Protein 1Z2Z (pdb70)

InterPro domains:
  IPR001656 Pseudouridine synthase, TruD [MF_01082] (11-434)
  IPR001656 Pseudouridine synthase, TruD [PF01142] (9-429)
  IPR001656 Pseudouridine synthase, TruD [PIRSF037016] (42-432)
  IPR001656 Pseudouridine synthase, TruD [PTHR13326] (42-432)
  IPR001656 Pseudouridine synthase, TruD [TIGR00094] (13-432)
  IPR011760 Pseudouridine synthase, TruD, insertion domain [PS50984] (165-390)
  IPR020103 Pseudouridine synthase, catalytic domain superfamily [SSF55120] (9-432)
  IPR020119 Pseudouridine synthase TruD, conserved site [PS01268] (83-96)
  IPR042214 Pseudouridine synthase, TruD, catalytic domain [G3DSA:3.30.2350.20] (130-428)

Structure (mmCIF, N/CA/C/O backbone):
data_1Z2Z
#
_entry.id   1Z2Z
#
_cell.length_a   62.562
_cell.length_b   132.531
_cell.length_c   66.779
_cell.angle_alpha   90.00
_cell.angle_beta   116.98
_cell.angle_gamma   90.00
#
_symmetry.space_group_name_H-M   'P 1 21 1'
#
loop_
_entity.id
_entity.type
_entity.pdbx_description
1 polymer 'Probable tRNA pseudouridine synthase D'
2 water water
#
loop_
_atom_site.group_PDB
_atom_site.id
_atom_site.type_symbol
_atom_site.label_atom_id
_atom_site.label_alt_id
_atom_site.label_comp_id
_atom_site.label_asym_id
_atom_site.label_entity_id
_atom_site.label_seq_id
_atom_site.pdbx_PDB_ins_code
_atom_site.Cartn_x
_atom_site.Cartn_y
_atom_site.Cartn_z
_atom_site.occupancy
_atom_site.B_iso_or_equiv
_atom_site.auth_seq_id
_atom_site.auth_comp_id
_atom_site.auth_asym_id
_atom_site.auth_atom_id
_atom_site.pdbx_PDB_model_num
ATOM 9 N N . GLU A 1 2 ? 4.288 59.428 26.434 1.00 70.84 2 GLU A N 1
ATOM 10 C CA . GLU A 1 2 ? 3.446 59.973 27.499 1.00 67.29 2 GLU A CA 1
ATOM 11 C C . GLU A 1 2 ? 3.630 61.487 27.704 1.00 63.65 2 GLU A C 1
ATOM 12 O O . GLU A 1 2 ? 4.755 61.978 27.825 1.00 62.92 2 GLU A O 1
ATOM 18 N N . VAL A 1 3 ? 2.509 62.208 27.744 1.00 59.63 3 VAL A N 1
ATOM 19 C CA . VAL A 1 3 ? 2.491 63.665 27.939 1.00 55.36 3 VAL A CA 1
ATOM 20 C C . VAL A 1 3 ? 1.572 64.060 29.097 1.00 52.16 3 VAL A C 1
ATOM 21 O O . VAL A 1 3 ? 0.439 63.575 29.208 1.00 50.33 3 VAL A O 1
ATOM 25 N N . PRO A 1 4 ? 2.046 64.972 29.964 1.00 49.79 4 PRO A N 1
ATOM 26 C CA . PRO A 1 4 ? 1.246 65.407 31.106 1.00 48.17 4 PRO A CA 1
ATOM 27 C C . PRO A 1 4 ? -0.104 65.961 30.726 1.00 47.89 4 PRO A C 1
ATOM 28 O O . PRO A 1 4 ? -0.253 66.662 29.720 1.00 48.63 4 PRO A O 1
ATOM 32 N N . GLU A 1 5 ? -1.093 65.617 31.537 1.00 46.47 5 GLU A N 1
ATOM 33 C CA . GLU A 1 5 ? -2.448 66.084 31.327 1.00 45.61 5 GLU A CA 1
ATOM 34 C C . GLU A 1 5 ? -2.463 67.601 31.241 1.00 45.30 5 GLU A C 1
ATOM 35 O O . GLU A 1 5 ? -3.209 68.177 30.454 1.00 46.24 5 GLU A O 1
ATOM 41 N N . ILE A 1 6 ? -1.630 68.243 32.052 1.00 43.98 6 ILE A N 1
ATOM 42 C CA . ILE A 1 6 ? -1.570 69.693 32.072 1.00 42.53 6 ILE A CA 1
ATOM 43 C C . ILE A 1 6 ? -1.400 70.276 30.683 1.00 41.82 6 ILE A C 1
ATOM 44 O O . ILE A 1 6 ? -2.081 71.234 30.321 1.00 42.30 6 ILE A O 1
ATOM 49 N N . GLU A 1 7 ? -0.507 69.682 29.905 1.00 41.77 7 GLU A N 1
ATOM 50 C CA . GLU A 1 7 ? -0.256 70.136 28.548 1.00 42.65 7 GLU A CA 1
ATOM 51 C C . GLU A 1 7 ? -1.327 69.650 27.546 1.00 42.32 7 GLU A C 1
ATOM 52 O O . GLU A 1 7 ? -1.560 70.290 26.523 1.00 43.69 7 GLU A O 1
ATOM 58 N N . LYS A 1 8 ? -1.992 68.539 27.832 1.00 41.97 8 LYS A N 1
ATOM 59 C CA . LYS A 1 8 ? -3.014 68.060 26.911 1.00 41.86 8 LYS A CA 1
ATOM 60 C C . LYS A 1 8 ? -4.272 68.901 27.076 1.00 41.20 8 LYS A C 1
ATOM 61 O O . LYS A 1 8 ? -5.081 69.006 26.155 1.00 41.10 8 LYS A O 1
ATOM 67 N N . GLN A 1 9 ? -4.424 69.515 28.245 1.00 39.89 9 GLN A N 1
ATOM 68 C CA . GLN A 1 9 ? -5.596 70.341 28.538 1.00 41.04 9 GLN A CA 1
ATOM 69 C C . GLN A 1 9 ? -5.536 71.702 27.862 1.00 40.54 9 GLN A C 1
ATOM 70 O O . GLN A 1 9 ? -6.445 72.527 28.012 1.00 39.20 9 GLN A O 1
ATOM 76 N N . ILE A 1 10 ? -4.448 71.932 27.137 1.00 39.91 10 ILE A N 1
ATOM 77 C CA . ILE A 1 10 ? -4.264 73.169 26.403 1.00 39.95 10 ILE A CA 1
ATOM 78 C C . ILE A 1 10 ? -3.819 72.883 24.973 1.00 40.03 10 ILE A C 1
ATOM 79 O O . ILE A 1 10 ? -3.007 73.619 24.415 1.00 40.09 10 ILE A O 1
ATOM 84 N N . GLY A 1 11 ? -4.336 71.796 24.401 1.00 38.24 11 GLY A N 1
ATOM 85 C CA . GLY A 1 11 ? -4.038 71.457 23.022 1.00 39.76 11 GLY A CA 1
ATOM 86 C C . GLY A 1 11 ? -2.819 70.630 22.681 1.00 40.91 11 GLY A C 1
ATOM 87 O O . GLY A 1 11 ? -2.885 69.764 21.804 1.00 42.11 11 GLY A O 1
ATOM 88 N N . ILE A 1 12 ? -1.702 70.903 23.343 1.00 41.51 12 ILE A N 1
ATOM 89 C CA . ILE A 1 12 ? -0.473 70.157 23.098 1.00 41.15 12 ILE A CA 1
ATOM 90 C C . ILE A 1 12 ? -0.691 68.737 23.582 1.00 41.58 12 ILE A C 1
ATOM 91 O O . ILE A 1 12 ? -1.411 68.525 24.552 1.00 42.61 12 ILE A O 1
ATOM 96 N N . ASN A 1 13 ? -0.088 67.765 22.907 1.00 40.88 13 ASN A N 1
ATOM 97 C CA . ASN A 1 13 ? -0.257 66.377 23.308 1.00 40.81 13 ASN A CA 1
ATOM 98 C C . ASN A 1 13 ? 0.806 65.475 22.712 1.00 40.41 13 ASN A C 1
ATOM 99 O O . ASN A 1 13 ? 0.589 64.279 22.559 1.00 41.78 13 ASN A O 1
ATOM 104 N N . LEU A 1 14 ? 1.956 66.037 22.377 1.00 39.67 14 LEU A N 1
ATOM 105 C CA . LEU A 1 14 ? 3.017 65.226 21.804 1.00 39.62 14 LEU A CA 1
ATOM 106 C C . LEU A 1 14 ? 4.320 65.986 21.725 1.00 38.91 14 LEU A C 1
ATOM 107 O O . LEU A 1 14 ? 4.508 66.964 22.434 1.00 38.88 14 LEU A O 1
ATOM 112 N N . TYR A 1 15 ? 5.203 65.532 20.840 1.00 39.31 15 TYR A N 1
ATOM 113 C CA . TYR A 1 15 ? 6.525 66.123 20.662 1.00 40.00 15 TYR A CA 1
ATOM 114 C C . TYR A 1 15 ? 6.989 65.959 19.215 1.00 41.62 15 TYR A C 1
ATOM 115 O O . TYR A 1 15 ? 6.938 64.855 18.669 1.00 42.00 15 TYR A O 1
ATOM 124 N N . SER A 1 16 ? 7.458 67.042 18.598 1.00 43.01 16 SER A N 1
ATOM 125 C CA . SER A 1 16 ? 7.932 66.969 17.215 1.00 42.60 16 SER A CA 1
ATOM 126 C C . SER A 1 16 ? 9.104 65.981 17.120 1.00 44.10 16 SER A C 1
ATOM 127 O O . SER A 1 16 ? 9.398 65.432 16.053 1.00 44.56 16 SER A O 1
ATOM 130 N N . THR A 1 17 ? 9.770 65.754 18.246 1.00 45.42 17 THR A N 1
ATOM 131 C CA . THR A 1 17 ? 10.895 64.832 18.290 1.00 46.69 17 THR A CA 1
ATOM 132 C C . THR A 1 17 ? 10.450 63.517 18.936 1.00 47.90 17 THR A C 1
ATOM 133 O O . THR A 1 17 ? 9.636 63.520 19.859 1.00 47.08 17 THR A O 1
ATOM 137 N N . ASP A 1 18 ? 10.982 62.398 18.452 1.00 48.96 18 ASP A N 1
ATOM 138 C CA . ASP A 1 18 ? 10.629 61.086 19.002 1.00 51.67 18 ASP A CA 1
ATOM 139 C C . ASP A 1 18 ? 11.689 60.585 19.992 1.00 51.66 18 ASP A C 1
ATOM 140 O O . ASP A 1 18 ? 11.693 59.412 20.370 1.00 51.79 18 ASP A O 1
ATOM 145 N N . THR A 1 19 ? 12.594 61.473 20.393 1.00 51.19 19 THR A N 1
ATOM 146 C CA . THR A 1 19 ? 13.640 61.118 21.340 1.00 50.67 19 THR A CA 1
ATOM 147 C C . THR A 1 19 ? 13.040 60.939 22.722 1.00 50.85 19 THR A C 1
ATOM 148 O O . THR A 1 19 ? 11.919 61.379 22.992 1.00 51.06 19 THR A O 1
ATOM 152 N N . THR A 1 20 ? 13.798 60.301 23.605 1.00 50.51 20 THR A N 1
ATOM 153 C CA . THR A 1 20 ? 13.325 60.050 24.954 1.00 49.73 20 THR A CA 1
ATOM 154 C C . THR A 1 20 ? 13.488 61.275 25.838 1.00 49.62 20 THR A C 1
ATOM 155 O O . THR A 1 20 ? 14.425 62.056 25.674 1.00 49.64 20 THR A O 1
ATOM 159 N N . GLY A 1 21 ? 12.544 61.429 26.760 1.00 50.09 21 GLY A N 1
ATOM 160 C CA . GLY A 1 21 ? 12.550 62.548 27.678 1.00 50.03 21 GLY A CA 1
ATOM 161 C C . GLY A 1 21 ? 13.770 62.552 28.565 1.00 49.43 21 GLY A C 1
ATOM 162 O O . GLY A 1 21 ? 13.893 61.741 29.484 1.00 50.84 21 GLY A O 1
ATOM 163 N N . LEU A 1 22 ? 14.669 63.480 28.271 1.00 48.47 22 LEU A N 1
ATOM 164 C CA . LEU A 1 22 ? 15.910 63.653 29.001 1.00 47.66 22 LEU A CA 1
ATOM 165 C C . LEU A 1 22 ? 15.647 63.754 30.497 1.00 47.77 22 LEU A C 1
ATOM 166 O O . LEU A 1 22 ? 16.485 63.366 31.309 1.00 47.49 22 LEU A O 1
ATOM 171 N N . GLY A 1 23 ? 14.473 64.267 30.858 1.00 47.98 23 GLY A N 1
ATOM 172 C CA . GLY A 1 23 ? 14.122 64.405 32.261 1.00 47.61 23 GLY A CA 1
ATOM 173 C C . GLY A 1 23 ? 15.051 65.359 32.985 1.00 47.63 23 GLY A C 1
ATOM 174 O O . GLY A 1 23 ? 15.644 66.241 32.363 1.00 50.45 23 GLY A O 1
ATOM 175 N N . GLY A 1 24 ? 15.184 65.193 34.296 1.00 45.73 24 GLY A N 1
ATOM 176 C CA . GLY A 1 24 ? 16.057 66.065 35.064 1.00 43.14 24 GLY A CA 1
ATOM 177 C C . GLY A 1 24 ? 15.338 67.270 35.647 1.00 41.84 24 GLY A C 1
ATOM 178 O O . GLY A 1 24 ? 14.106 67.345 35.621 1.00 41.21 24 GLY A O 1
ATOM 179 N N . GLN A 1 25 ? 16.107 68.226 36.159 1.00 39.87 25 GLN A N 1
ATOM 180 C CA . GLN A 1 25 ? 15.536 69.421 36.770 1.00 38.79 25 GLN A CA 1
ATOM 181 C C . GLN A 1 25 ? 16.286 70.685 36.376 1.00 37.87 25 GLN A C 1
ATOM 182 O O . GLN A 1 25 ? 17.414 70.617 35.880 1.00 36.30 25 GLN A O 1
ATOM 188 N N . LEU A 1 26 ? 15.660 71.836 36.604 1.00 37.48 26 LEU A N 1
ATOM 189 C CA . LEU A 1 26 ? 16.275 73.113 36.247 1.00 38.34 26 LEU A CA 1
ATOM 190 C C . LEU A 1 26 ? 16.312 74.126 37.394 1.00 38.23 26 LEU A C 1
ATOM 191 O O . LEU A 1 26 ? 15.642 73.955 38.412 1.00 37.60 26 LEU A O 1
ATOM 196 N N . ARG A 1 27 ? 17.097 75.184 37.220 1.00 37.26 27 ARG A N 1
ATOM 197 C CA . ARG A 1 27 ? 17.197 76.210 38.242 1.00 38.25 27 ARG A CA 1
ATOM 198 C C . ARG A 1 27 ? 17.686 75.626 39.562 1.00 39.46 27 ARG A C 1
ATOM 199 O O . ARG A 1 27 ? 17.299 76.093 40.638 1.00 38.20 27 ARG A O 1
ATOM 207 N N . GLN A 1 28 ? 18.518 74.595 39.496 1.00 41.03 28 GLN A N 1
ATOM 208 C CA . GLN A 1 28 ? 19.009 74.012 40.734 1.00 41.57 28 GLN A CA 1
ATOM 209 C C . GLN A 1 28 ? 19.994 75.000 41.345 1.00 41.65 28 GLN A C 1
ATOM 210 O O . GLN A 1 28 ? 20.093 75.132 42.565 1.00 41.80 28 GLN A O 1
ATOM 216 N N . GLU A 1 29 ? 20.710 75.704 40.476 1.00 40.95 29 GLU A N 1
ATOM 217 C CA . GLU A 1 29 ? 21.676 76.703 40.896 1.00 39.80 29 GLU A CA 1
ATOM 218 C C . GLU A 1 29 ? 21.539 77.952 40.044 1.00 38.37 29 GLU A C 1
ATOM 219 O O . GLU A 1 29 ? 21.543 77.873 38.823 1.00 38.97 29 GLU A O 1
ATOM 225 N N . ILE A 1 30 ? 21.418 79.103 40.697 1.00 37.18 30 ILE A N 1
ATOM 226 C CA . ILE A 1 30 ? 21.260 80.365 39.993 1.00 35.85 30 ILE A CA 1
ATOM 227 C C . ILE A 1 30 ? 22.001 80.334 38.654 1.00 35.75 30 ILE A C 1
ATOM 228 O O . ILE A 1 30 ? 21.391 80.543 37.618 1.00 35.73 30 ILE A O 1
ATOM 233 N N . GLU A 1 31 ? 23.293 80.035 38.651 1.00 35.00 31 GLU A N 1
ATOM 234 C CA . GLU A 1 31 ? 24.009 80.008 37.383 1.00 36.28 31 GLU A CA 1
ATOM 235 C C . GLU A 1 31 ? 23.530 78.935 36.378 1.00 35.79 31 GLU A C 1
ATOM 236 O O . GLU A 1 31 ? 24.043 78.862 35.264 1.00 34.78 31 GLU A O 1
ATOM 242 N N . ASP A 1 32 ? 22.556 78.109 36.747 1.00 35.03 32 ASP A N 1
ATOM 243 C CA . ASP A 1 32 ? 22.081 77.073 35.827 1.00 35.89 32 ASP A CA 1
ATOM 244 C C . ASP A 1 32 ? 21.119 77.609 34.775 1.00 36.84 32 ASP A C 1
ATOM 245 O O . ASP A 1 32 ? 20.599 76.857 33.937 1.00 36.78 32 ASP A O 1
ATOM 250 N N . PHE A 1 33 ? 20.884 78.914 34.821 1.00 36.01 33 PHE A N 1
ATOM 251 C CA . PHE A 1 33 ? 19.991 79.555 33.869 1.00 34.72 33 PHE A CA 1
ATOM 252 C C . PHE A 1 33 ? 20.537 80.924 33.513 1.00 32.57 33 PHE A C 1
ATOM 253 O O . PHE A 1 33 ? 20.164 81.921 34.123 1.00 32.55 33 PHE A O 1
ATOM 261 N N . ILE A 1 34 ? 21.416 80.975 32.523 1.00 29.22 34 ILE A N 1
ATOM 262 C CA . ILE A 1 34 ? 21.989 82.244 32.132 1.00 29.34 34 ILE A CA 1
ATOM 263 C C . ILE A 1 34 ? 21.286 82.822 30.919 1.00 30.99 34 ILE A C 1
ATOM 264 O O . ILE A 1 34 ? 21.138 82.159 29.895 1.00 33.45 34 ILE A O 1
ATOM 269 N N . VAL A 1 35 ? 20.828 84.060 31.053 1.00 30.66 35 VAL A N 1
ATOM 270 C CA . VAL A 1 35 ? 20.116 84.739 29.979 1.00 29.61 35 VAL A CA 1
ATOM 271 C C . VAL A 1 35 ? 20.772 86.074 29.691 1.00 30.55 35 VAL A C 1
ATOM 272 O O . VAL A 1 35 ? 20.692 86.982 30.511 1.00 31.32 35 VAL A O 1
ATOM 276 N N . LYS A 1 36 ? 21.406 86.198 28.528 1.00 31.49 36 LYS A N 1
ATOM 277 C CA . LYS A 1 36 ? 22.077 87.443 28.154 1.00 31.23 36 LYS A CA 1
ATOM 278 C C . LYS A 1 36 ? 21.359 88.090 26.975 1.00 31.29 36 LYS A C 1
ATOM 279 O O . LYS A 1 36 ? 21.306 87.518 25.895 1.00 31.96 36 LYS A O 1
ATOM 285 N N . GLU A 1 37 ? 20.838 89.295 27.182 1.00 30.54 37 GLU A N 1
ATOM 286 C CA . GLU A 1 37 ? 20.101 90.029 26.156 1.00 26.31 37 GLU A CA 1
ATOM 287 C C . GLU A 1 37 ? 20.923 90.495 24.955 1.00 25.93 37 GLU A C 1
ATOM 288 O O . GLU A 1 37 ? 22.106 90.803 25.083 1.00 25.81 37 GLU A O 1
ATOM 294 N N . ILE A 1 38 ? 20.293 90.536 23.779 1.00 24.38 38 ILE A N 1
ATOM 295 C CA . ILE A 1 38 ? 20.978 91.010 22.574 1.00 22.64 38 ILE A CA 1
ATOM 296 C C . ILE A 1 38 ? 20.266 92.292 22.188 1.00 22.23 38 ILE A C 1
ATOM 297 O O . ILE A 1 38 ? 19.082 92.278 21.881 1.00 24.10 38 ILE A O 1
ATOM 302 N N . THR A 1 39 ? 20.987 93.402 22.206 1.00 21.67 39 THR A N 1
ATOM 303 C CA . THR A 1 39 ? 20.391 94.696 21.914 1.00 21.85 39 THR A CA 1
ATOM 304 C C . THR A 1 39 ? 20.164 94.991 20.436 1.00 24.10 39 THR A C 1
ATOM 305 O O . THR A 1 39 ? 20.834 94.424 19.573 1.00 24.09 39 THR A O 1
ATOM 309 N N . ASN A 1 40 ? 19.206 95.869 20.140 1.00 25.80 40 ASN A N 1
ATOM 310 C CA . ASN A 1 40 ? 18.986 96.267 18.754 1.00 27.10 40 ASN A CA 1
ATOM 311 C C . ASN A 1 40 ? 19.211 97.765 18.643 1.00 28.15 40 ASN A C 1
ATOM 312 O O . ASN A 1 40 ? 19.099 98.328 17.567 1.00 30.30 40 ASN A O 1
ATOM 317 N N . ARG A 1 41 ? 19.548 98.421 19.747 1.00 28.79 41 ARG A N 1
ATOM 318 C CA . ARG A 1 41 ? 19.773 99.862 19.679 1.00 28.54 41 ARG A CA 1
ATOM 319 C C . ARG A 1 41 ? 21.198 100.289 20.036 1.00 30.06 41 ARG A C 1
ATOM 320 O O . ARG A 1 41 ? 21.954 99.538 20.648 1.00 31.48 41 ARG A O 1
ATOM 328 N N . GLU A 1 42 ? 21.549 101.505 19.645 1.00 30.79 42 GLU A N 1
ATOM 329 C CA . GLU A 1 42 ? 22.864 102.063 19.905 1.00 32.13 42 GLU A CA 1
ATOM 330 C C . GLU A 1 42 ? 22.713 103.370 20.706 1.00 33.19 42 GLU A C 1
ATOM 331 O O . GLU A 1 42 ? 21.714 104.076 20.562 1.00 32.85 42 GLU A O 1
ATOM 337 N N . GLU A 1 43 ? 23.693 103.685 21.553 1.00 33.34 43 GLU A N 1
ATOM 338 C CA . GLU A 1 43 ? 23.647 104.908 22.359 1.00 33.25 43 GLU A CA 1
ATOM 339 C C . GLU A 1 43 ? 24.817 105.806 22.011 1.00 34.60 43 GLU A C 1
ATOM 340 O O . GLU A 1 43 ? 25.778 105.380 21.368 1.00 35.91 43 GLU A O 1
ATOM 346 N N . GLY A 1 44 ? 24.746 107.047 22.459 1.00 35.56 44 GLY A N 1
ATOM 347 C CA . GLY A 1 44 ? 25.821 107.969 22.175 1.00 37.18 44 GLY A CA 1
ATOM 348 C C . GLY A 1 44 ? 26.520 108.439 23.434 1.00 38.05 44 GLY A C 1
ATOM 349 O O . GLY A 1 44 ? 26.710 107.674 24.382 1.00 37.39 44 GLY A O 1
ATOM 350 N N . GLU A 1 45 ? 26.898 109.713 23.436 1.00 37.52 45 GLU A N 1
ATOM 351 C CA . GLU A 1 45 ? 27.578 110.307 24.568 1.00 36.93 45 GLU A CA 1
ATOM 352 C C . GLU A 1 45 ? 26.746 111.437 25.167 1.00 36.70 45 GLU A C 1
ATOM 353 O O . GLU A 1 45 ? 27.137 112.034 26.168 1.00 37.62 45 GLU A O 1
ATOM 359 N N . GLU A 1 46 ? 25.592 111.717 24.564 1.00 36.47 46 GLU A N 1
ATOM 360 C CA . GLU A 1 46 ? 24.710 112.787 25.038 1.00 35.75 46 GLU A CA 1
ATOM 361 C C . GLU A 1 46 ? 23.277 112.317 25.246 1.00 33.48 46 GLU A C 1
ATOM 362 O O . GLU A 1 46 ? 22.903 111.252 24.780 1.00 32.63 46 GLU A O 1
ATOM 368 N N . GLY A 1 47 ? 22.487 113.113 25.960 1.00 31.43 47 GLY A N 1
ATOM 369 C CA . GLY A 1 47 ? 21.106 112.747 26.228 1.00 30.08 47 GLY A CA 1
ATOM 370 C C . GLY A 1 47 ? 20.822 112.770 27.721 1.00 28.38 47 GLY A C 1
ATOM 371 O O . GLY A 1 47 ? 21.740 112.602 28.517 1.00 29.15 47 GLY A O 1
ATOM 372 N N . LYS A 1 48 ? 19.568 112.970 28.111 1.00 26.57 48 LYS A N 1
ATOM 373 C CA . LYS A 1 48 ? 19.226 113.021 29.527 1.00 27.45 48 LYS A CA 1
ATOM 374 C C . LYS A 1 48 ? 18.929 111.645 30.103 1.00 26.54 48 LYS A C 1
ATOM 375 O O . LYS A 1 48 ? 18.364 111.531 31.182 1.00 28.74 48 LYS A O 1
ATOM 381 N N . TYR A 1 49 ? 19.323 110.605 29.380 1.00 26.12 49 TYR A N 1
ATOM 382 C CA . TYR A 1 49 ? 19.106 109.231 29.807 1.00 23.27 49 TYR A CA 1
ATOM 383 C C . TYR A 1 49 ? 20.444 108.481 29.870 1.00 20.94 49 TYR A C 1
ATOM 384 O O . TYR A 1 49 ? 21.211 108.442 28.899 1.00 17.68 49 TYR A O 1
ATOM 393 N N . LEU A 1 50 ? 20.728 107.906 31.034 1.00 20.67 50 LEU A N 1
ATOM 394 C CA . LEU A 1 50 ? 21.972 107.171 31.239 1.00 19.03 50 LEU A CA 1
ATOM 395 C C . LEU A 1 50 ? 21.681 105.709 30.947 1.00 15.67 50 LEU A C 1
ATOM 396 O O . LEU A 1 50 ? 20.755 105.139 31.515 1.00 16.80 50 LEU A O 1
ATOM 401 N N . ILE A 1 51 ? 22.458 105.105 30.060 1.00 13.30 51 ILE A N 1
ATOM 402 C CA . ILE A 1 51 ? 22.217 103.709 29.704 1.00 15.29 51 ILE A CA 1
ATOM 403 C C . ILE A 1 51 ? 23.228 102.750 30.320 1.00 18.52 51 ILE A C 1
ATOM 404 O O . ILE A 1 51 ? 24.438 102.795 30.032 1.00 20.92 51 ILE A O 1
ATOM 409 N N . VAL A 1 52 ? 22.696 101.839 31.121 1.00 19.53 52 VAL A N 1
ATOM 410 C CA . VAL A 1 52 ? 23.499 100.880 31.855 1.00 21.18 52 VAL A CA 1
ATOM 411 C C . VAL A 1 52 ? 23.194 99.420 31.594 1.00 20.56 52 VAL A C 1
ATOM 412 O O . VAL A 1 52 ? 22.047 99.041 31.373 1.00 19.84 52 VAL A O 1
ATOM 416 N N . GLU A 1 53 ? 24.234 98.600 31.645 1.00 22.00 53 GLU A N 1
ATOM 417 C CA . GLU A 1 53 ? 24.081 97.164 31.460 1.00 22.78 53 GLU A CA 1
ATOM 418 C C . GLU A 1 53 ? 23.861 96.614 32.858 1.00 23.72 53 GLU A C 1
ATOM 419 O O . GLU A 1 53 ? 24.716 96.757 33.726 1.00 25.59 53 GLU A O 1
ATOM 425 N N . LEU A 1 54 ? 22.703 96.010 33.066 1.00 23.20 54 LEU A N 1
ATOM 426 C CA . LEU A 1 54 ? 22.326 95.448 34.343 1.00 23.04 54 LEU A CA 1
ATOM 427 C C . LEU A 1 54 ? 22.592 93.947 34.394 1.00 24.43 54 LEU A C 1
ATOM 428 O O . LEU A 1 54 ? 22.165 93.204 33.513 1.00 26.23 54 LEU A O 1
ATOM 433 N N . THR A 1 55 ? 23.322 93.502 35.412 1.00 25.39 55 THR A N 1
ATOM 434 C CA . THR A 1 55 ? 23.610 92.082 35.570 1.00 24.23 55 THR A CA 1
ATOM 435 C C . THR A 1 55 ? 23.108 91.772 36.947 1.00 21.75 55 THR A C 1
ATOM 436 O O . THR A 1 55 ? 23.557 92.367 37.916 1.00 22.10 55 THR A O 1
ATOM 440 N N . LYS A 1 56 ? 22.162 90.853 37.034 1.00 21.17 56 LYS A N 1
ATOM 441 C CA . LYS A 1 56 ? 21.588 90.528 38.316 1.00 20.04 56 LYS A CA 1
ATOM 442 C C . LYS A 1 56 ? 21.572 89.033 38.596 1.00 22.24 56 LYS A C 1
ATOM 443 O O . LYS A 1 56 ? 21.473 88.211 37.688 1.00 22.59 56 LYS A O 1
ATOM 449 N N . ARG A 1 57 ? 21.683 88.688 39.869 1.00 23.83 57 ARG A N 1
ATOM 450 C CA . ARG A 1 57 ? 21.707 87.303 40.263 1.00 25.76 57 ARG A CA 1
ATOM 451 C C . ARG A 1 57 ? 20.595 87.042 41.246 1.00 26.83 57 ARG A C 1
ATOM 452 O O . ARG A 1 57 ? 20.579 87.588 42.353 1.00 28.47 57 ARG A O 1
ATOM 460 N N . ASP A 1 58 ? 19.646 86.215 40.834 1.00 27.40 58 ASP A N 1
ATOM 461 C CA . ASP A 1 58 ? 18.527 85.871 41.696 1.00 28.08 58 ASP A CA 1
ATOM 462 C C . ASP A 1 58 ? 17.758 87.097 42.218 1.00 29.34 58 ASP A C 1
ATOM 463 O O . ASP A 1 58 ? 17.317 87.126 43.370 1.00 29.44 58 ASP A O 1
ATOM 468 N N . TRP A 1 59 ? 17.603 88.104 41.360 1.00 29.84 59 TRP A N 1
ATOM 469 C CA . TRP A 1 59 ? 16.877 89.321 41.712 1.00 30.31 59 TRP A CA 1
ATOM 470 C C . TRP A 1 59 ? 15.610 89.453 40.875 1.00 29.89 59 TRP A C 1
ATOM 471 O O . TRP A 1 59 ? 15.559 89.014 39.729 1.00 30.18 59 TRP A O 1
ATOM 482 N N . ASP A 1 60 ? 14.606 90.091 41.461 1.00 29.38 60 ASP A N 1
ATOM 483 C CA . ASP A 1 60 ? 13.339 90.347 40.804 1.00 28.28 60 ASP A CA 1
ATOM 484 C C . ASP A 1 60 ? 13.409 91.784 40.305 1.00 29.17 60 ASP A C 1
ATOM 485 O O . ASP A 1 60 ? 13.591 92.711 41.105 1.00 32.16 60 ASP A O 1
ATOM 490 N N . THR A 1 61 ? 13.256 91.969 38.995 1.00 26.72 61 THR A N 1
ATOM 491 C CA . THR A 1 61 ? 13.316 93.293 38.376 1.00 22.93 61 THR A CA 1
ATOM 492 C C . THR A 1 61 ? 12.505 94.368 39.090 1.00 23.61 61 THR A C 1
ATOM 493 O O . THR A 1 61 ? 12.996 95.475 39.324 1.00 22.98 61 THR A O 1
ATOM 497 N N . HIS A 1 62 ? 11.263 94.069 39.441 1.00 24.94 62 HIS A N 1
ATOM 498 C CA . HIS A 1 62 ? 10.503 95.092 40.110 1.00 29.33 62 HIS A CA 1
ATOM 499 C C . HIS A 1 62 ? 11.218 95.484 41.383 1.00 32.03 62 HIS A C 1
ATOM 500 O O . HIS A 1 62 ? 11.392 96.678 41.662 1.00 32.48 62 HIS A O 1
ATOM 507 N N . HIS A 1 63 ? 11.670 94.488 42.143 1.00 32.53 63 HIS A N 1
ATOM 508 C CA . HIS A 1 63 ? 12.370 94.761 43.389 1.00 31.62 63 HIS A CA 1
ATOM 509 C C . HIS A 1 63 ? 13.644 95.604 43.194 1.00 30.33 63 HIS A C 1
ATOM 510 O O . HIS A 1 63 ? 13.871 96.552 43.945 1.00 29.92 63 HIS A O 1
ATOM 517 N N . LEU A 1 64 ? 14.440 95.285 42.173 1.00 27.25 64 LEU A N 1
ATOM 518 C CA . LEU A 1 64 ? 15.674 96.011 41.884 1.00 27.07 64 LEU A CA 1
ATOM 519 C C . LEU A 1 64 ? 15.420 97.475 41.543 1.00 29.01 64 LEU A C 1
ATOM 520 O O . LEU A 1 64 ? 16.037 98.384 42.102 1.00 30.43 64 LEU A O 1
ATOM 525 N N . THR A 1 65 ? 14.526 97.695 40.591 1.00 30.31 65 THR A N 1
ATOM 526 C CA . THR A 1 65 ? 14.186 99.037 40.156 1.00 29.07 65 THR A CA 1
ATOM 527 C C . THR A 1 65 ? 13.612 99.804 41.336 1.00 27.86 65 THR A C 1
ATOM 528 O O . THR A 1 65 ? 13.844 101.000 41.483 1.00 29.18 65 THR A O 1
ATOM 532 N N . ARG A 1 66 ? 12.864 99.124 42.189 1.00 26.71 66 ARG A N 1
ATOM 533 C CA . ARG A 1 66 ? 12.301 99.815 43.338 1.00 27.25 66 ARG A CA 1
ATOM 534 C C . ARG A 1 66 ? 13.443 100.188 44.308 1.00 29.14 66 ARG A C 1
ATOM 535 O O . ARG A 1 66 ? 13.338 101.162 45.053 1.00 29.41 66 ARG A O 1
ATOM 543 N N . THR A 1 67 ? 14.529 99.409 44.280 1.00 27.77 67 THR A N 1
ATOM 544 C CA . THR A 1 67 ? 15.691 99.665 45.116 1.00 26.15 67 THR A CA 1
ATOM 545 C C . THR A 1 67 ? 16.490 100.816 44.514 1.00 25.31 67 THR A C 1
ATOM 546 O O . THR A 1 67 ? 16.859 101.756 45.211 1.00 26.85 67 THR A O 1
ATOM 550 N N . LEU A 1 68 ? 16.760 100.762 43.219 1.00 24.48 68 LEU A N 1
ATOM 551 C CA . LEU A 1 68 ? 17.502 101.855 42.615 1.00 23.38 68 LEU A CA 1
ATOM 552 C C . LEU A 1 68 ? 16.707 103.140 42.697 1.00 22.19 68 LEU A C 1
ATOM 553 O O . LEU A 1 68 ? 17.285 104.202 42.903 1.00 22.96 68 LEU A O 1
ATOM 558 N N . SER A 1 69 ? 15.387 103.063 42.541 1.00 19.42 69 SER A N 1
ATOM 559 C CA . SER A 1 69 ? 14.617 104.295 42.607 1.00 19.13 69 SER A CA 1
ATOM 560 C C . SER A 1 69 ? 14.716 104.938 43.992 1.00 19.27 69 SER A C 1
ATOM 561 O O . SER A 1 69 ? 14.640 106.154 44.106 1.00 20.02 69 SER A O 1
ATOM 564 N N . ARG A 1 70 ? 14.912 104.139 45.039 1.00 18.86 70 ARG A N 1
ATOM 565 C CA . ARG A 1 70 ? 15.027 104.691 46.379 1.00 19.06 70 ARG A CA 1
ATOM 566 C C . ARG A 1 70 ? 16.388 105.363 46.591 1.00 19.49 70 ARG A C 1
ATOM 567 O O . ARG A 1 70 ? 16.483 106.402 47.224 1.00 19.84 70 ARG A O 1
ATOM 575 N N . ILE A 1 71 ? 17.426 104.769 46.026 1.00 18.42 71 ILE A N 1
ATOM 576 C CA . ILE A 1 71 ? 18.790 105.260 46.128 1.00 19.02 71 ILE A CA 1
ATOM 577 C C . ILE A 1 71 ? 19.012 106.531 45.318 1.00 22.59 71 ILE A C 1
ATOM 578 O O . ILE A 1 71 ? 19.831 107.393 45.682 1.00 26.01 71 ILE A O 1
ATOM 583 N N . LEU A 1 72 ? 18.317 106.635 44.192 1.00 22.33 72 LEU A N 1
ATOM 584 C CA . LEU A 1 72 ? 18.448 107.808 43.338 1.00 21.79 72 LEU A CA 1
ATOM 585 C C . LEU A 1 72 ? 17.278 108.781 43.558 1.00 22.39 72 LEU A C 1
ATOM 586 O O . LEU A 1 72 ? 17.239 109.840 42.944 1.00 23.34 72 LEU A O 1
ATOM 591 N N . GLN A 1 73 ? 16.341 108.427 44.436 1.00 22.48 73 GLN A N 1
ATOM 592 C CA . GLN A 1 73 ? 15.185 109.279 44.720 1.00 23.48 73 GLN A CA 1
ATOM 593 C C . GLN A 1 73 ? 14.542 109.811 43.442 1.00 24.33 73 GLN A C 1
ATOM 594 O O . GLN A 1 73 ? 14.568 111.014 43.181 1.00 24.70 73 GLN A O 1
ATOM 600 N N . VAL A 1 74 ? 14.001 108.897 42.645 1.00 24.39 74 VAL A N 1
ATOM 601 C CA . VAL A 1 74 ? 13.307 109.198 41.405 1.00 22.95 74 VAL A CA 1
ATOM 602 C C . VAL A 1 74 ? 12.173 108.189 41.358 1.00 24.92 74 VAL A C 1
ATOM 603 O O . VAL A 1 74 ? 12.177 107.194 42.103 1.00 24.52 74 VAL A O 1
ATOM 607 N N . SER A 1 75 ? 11.195 108.430 40.495 1.00 25.07 75 SER A N 1
ATOM 608 C CA . SER A 1 75 ? 10.070 107.501 40.401 1.00 24.71 75 SER A CA 1
ATOM 609 C C . SER A 1 75 ? 10.521 106.214 39.712 1.00 24.08 75 SER A C 1
ATOM 610 O O . SER A 1 75 ? 11.525 106.191 39.005 1.00 22.54 75 SER A O 1
ATOM 613 N N . GLN A 1 76 ? 9.776 105.140 39.919 1.00 25.37 76 GLN A N 1
ATOM 614 C CA . GLN A 1 76 ? 10.145 103.870 39.315 1.00 26.98 76 GLN A CA 1
ATOM 615 C C . GLN A 1 76 ? 10.165 103.927 37.787 1.00 28.28 76 GLN A C 1
ATOM 616 O O . GLN A 1 76 ? 10.945 103.216 37.144 1.00 27.93 76 GLN A O 1
ATOM 622 N N . LYS A 1 77 ? 9.318 104.786 37.217 1.00 28.11 77 LYS A N 1
ATOM 623 C CA . LYS A 1 77 ? 9.232 104.977 35.773 1.00 27.64 77 LYS A CA 1
ATOM 624 C C . LYS A 1 77 ? 10.557 105.409 35.161 1.00 28.30 77 LYS A C 1
ATOM 625 O O . LYS A 1 77 ? 10.879 105.032 34.038 1.00 30.45 77 LYS A O 1
ATOM 631 N N . ARG A 1 78 ? 11.328 106.211 35.888 1.00 28.78 78 ARG A N 1
ATOM 632 C CA . ARG A 1 78 ? 12.606 106.710 35.365 1.00 24.54 78 ARG A CA 1
ATOM 633 C C . ARG A 1 78 ? 13.590 105.604 35.094 1.00 21.16 78 ARG A C 1
ATOM 634 O O . ARG A 1 78 ? 14.644 105.845 34.520 1.00 19.65 78 ARG A O 1
ATOM 642 N N . ILE A 1 79 ? 13.278 104.398 35.545 1.00 20.00 79 ILE A N 1
ATOM 643 C CA . ILE A 1 79 ? 14.172 103.286 35.268 1.00 21.75 79 ILE A CA 1
ATOM 644 C C . ILE A 1 79 ? 13.381 102.223 34.491 1.00 21.58 79 ILE A C 1
ATOM 645 O O . ILE A 1 79 ? 12.447 101.624 35.030 1.00 20.77 79 ILE A O 1
ATOM 650 N N . SER A 1 80 ? 13.717 102.028 33.213 1.00 20.07 80 SER A N 1
ATOM 651 C CA . SER A 1 80 ? 13.002 101.033 32.413 1.00 21.69 80 SER A CA 1
ATOM 652 C C . SER A 1 80 ? 13.848 99.989 31.719 1.00 19.81 80 SER A C 1
ATOM 653 O O . SER A 1 80 ? 15.023 100.187 31.411 1.00 19.55 80 SER A O 1
ATOM 656 N N . VAL A 1 81 ? 13.210 98.852 31.498 1.00 20.09 81 VAL A N 1
ATOM 657 C CA . VAL A 1 81 ? 13.847 97.722 30.874 1.00 21.26 81 VAL A CA 1
ATOM 658 C C . VAL A 1 81 ? 13.236 97.453 29.492 1.00 22.82 81 VAL A C 1
ATOM 659 O O . VAL A 1 81 ? 12.126 97.913 29.179 1.00 22.80 81 VAL A O 1
ATOM 663 N N . ALA A 1 82 ? 13.986 96.730 28.666 1.00 22.59 82 ALA A N 1
ATOM 664 C CA . ALA A 1 82 ? 13.541 96.363 27.331 1.00 24.00 82 ALA A CA 1
ATOM 665 C C . ALA A 1 82 ? 12.660 95.123 27.452 1.00 26.54 82 ALA A C 1
ATOM 666 O O . ALA A 1 82 ? 11.711 94.941 26.687 1.00 28.61 82 ALA A O 1
ATOM 668 N N . GLY A 1 83 ? 12.978 94.285 28.441 1.00 28.64 83 GLY A N 1
ATOM 669 C CA . GLY A 1 83 ? 12.230 93.061 28.693 1.00 27.95 83 GLY A CA 1
ATOM 670 C C . GLY A 1 83 ? 12.553 92.469 30.057 1.00 28.04 83 GLY A C 1
ATOM 671 O O . GLY A 1 83 ? 13.712 92.417 30.447 1.00 30.97 83 GLY A O 1
ATOM 672 N N . THR A 1 84 ? 11.554 91.999 30.788 1.00 26.67 84 THR A N 1
ATOM 673 C CA . THR A 1 84 ? 11.831 91.452 32.105 1.00 27.92 84 THR A CA 1
ATOM 674 C C . THR A 1 84 ? 12.463 90.054 32.165 1.00 27.58 84 THR A C 1
ATOM 675 O O . THR A 1 84 ? 11.831 89.060 31.822 1.00 28.91 84 THR A O 1
ATOM 679 N N . LYS A 1 85 ? 13.707 89.981 32.635 1.00 26.53 85 LYS A N 1
ATOM 680 C CA . LYS A 1 85 ? 14.406 88.707 32.734 1.00 23.33 85 LYS A CA 1
ATOM 681 C C . LYS A 1 85 ? 14.031 87.980 34.020 1.00 25.77 85 LYS A C 1
ATOM 682 O O . LYS A 1 85 ? 13.622 88.599 35.012 1.00 26.04 85 LYS A O 1
ATOM 688 N N . ASP A 1 86 ? 14.170 86.655 33.989 1.00 28.62 86 ASP A N 1
ATOM 689 C CA . ASP A 1 86 ? 13.851 85.780 35.125 1.00 29.86 86 ASP A CA 1
ATOM 690 C C . ASP A 1 86 ? 14.637 86.125 36.388 1.00 29.48 86 ASP A C 1
ATOM 691 O O . ASP A 1 86 ? 15.845 86.376 36.346 1.00 28.44 86 ASP A O 1
ATOM 696 N N . LYS A 1 87 ? 13.920 86.112 37.506 1.00 28.52 87 LYS A N 1
ATOM 697 C CA . LYS A 1 87 ? 14.474 86.370 38.824 1.00 26.77 87 LYS A CA 1
ATOM 698 C C . LYS A 1 87 ? 15.483 85.248 39.146 1.00 27.26 87 LYS A C 1
ATOM 699 O O . LYS A 1 87 ? 16.696 85.494 39.208 1.00 26.55 87 LYS A O 1
ATOM 705 N N . ARG A 1 88 ? 15.002 84.016 39.302 1.00 25.57 88 ARG A N 1
ATOM 706 C CA . ARG A 1 88 ? 15.904 82.909 39.602 1.00 24.81 88 ARG A CA 1
ATOM 707 C C . ARG A 1 88 ? 16.851 82.601 38.458 1.00 22.64 88 ARG A C 1
ATOM 708 O O . ARG A 1 88 ? 16.698 81.580 37.788 1.00 24.33 88 ARG A O 1
ATOM 716 N N . ALA A 1 89 ? 17.843 83.457 38.237 1.00 19.09 89 ALA A N 1
ATOM 717 C CA . ALA A 1 89 ? 18.785 83.219 37.149 1.00 18.13 89 ALA A CA 1
ATOM 718 C C . ALA A 1 89 ? 19.858 84.284 37.102 1.00 19.10 89 ALA A C 1
ATOM 719 O O . ALA A 1 89 ? 19.774 85.288 37.800 1.00 24.03 89 ALA A O 1
ATOM 721 N N . LEU A 1 90 ? 20.883 84.061 36.296 1.00 18.08 90 LEU A N 1
ATOM 722 C CA . LEU A 1 90 ? 21.924 85.059 36.156 1.00 17.84 90 LEU A CA 1
ATOM 723 C C . LEU A 1 90 ? 21.645 85.726 34.818 1.00 18.81 90 LEU A C 1
ATOM 724 O O . LEU A 1 90 ? 21.862 85.145 33.748 1.00 18.05 90 LEU A O 1
ATOM 729 N N . THR A 1 91 ? 21.175 86.963 34.891 1.00 17.31 91 THR A N 1
ATOM 730 C CA . THR A 1 91 ? 20.795 87.693 33.698 1.00 17.04 91 THR A CA 1
ATOM 731 C C . THR A 1 91 ? 21.423 89.063 33.499 1.00 18.17 91 THR A C 1
ATOM 732 O O . THR A 1 91 ? 21.529 89.855 34.435 1.00 19.04 91 THR A O 1
ATOM 736 N N . THR A 1 92 ? 21.781 89.333 32.246 1.00 17.27 92 THR A N 1
ATOM 737 C CA . THR A 1 92 ? 22.385 90.581 31.795 1.00 17.86 92 THR A CA 1
ATOM 738 C C . THR A 1 92 ? 21.406 91.266 30.816 1.00 19.86 92 THR A C 1
ATOM 739 O O . THR A 1 92 ? 20.797 90.593 29.981 1.00 21.92 92 THR A O 1
ATOM 743 N N . GLN A 1 93 ? 21.253 92.585 30.903 1.00 19.43 93 GLN A N 1
ATOM 744 C CA . GLN A 1 93 ? 20.348 93.303 30.004 1.00 18.39 93 GLN A CA 1
ATOM 745 C C . GLN A 1 93 ? 20.651 94.792 30.000 1.00 20.63 93 GLN A C 1
ATOM 746 O O . GLN A 1 93 ? 21.368 95.289 30.866 1.00 18.91 93 GLN A O 1
ATOM 752 N N . LYS A 1 94 ? 20.092 95.512 29.027 1.00 20.00 94 LYS A N 1
ATOM 753 C CA . LYS A 1 94 ? 20.315 96.947 28.947 1.00 17.64 94 LYS A CA 1
ATOM 754 C C . LYS A 1 94 ? 19.136 97.684 29.599 1.00 16.65 94 LYS A C 1
ATOM 755 O O . LYS A 1 94 ? 17.993 97.255 29.490 1.00 15.76 94 LYS A O 1
ATOM 761 N N . ILE A 1 95 ? 19.423 98.758 30.323 1.00 14.47 95 ILE A N 1
ATOM 762 C CA . ILE A 1 95 ? 18.373 99.532 30.961 1.00 13.68 95 ILE A CA 1
ATOM 763 C C . ILE A 1 95 ? 18.674 101.013 30.804 1.00 13.41 95 ILE A C 1
ATOM 764 O O . ILE A 1 95 ? 19.759 101.403 30.351 1.00 14.13 95 ILE A O 1
ATOM 769 N N . SER A 1 96 ? 17.712 101.849 31.150 1.00 11.50 96 SER A N 1
ATOM 770 C CA . SER A 1 96 ? 17.951 103.278 31.056 1.00 13.14 96 SER A CA 1
ATOM 771 C C . SER A 1 96 ? 17.540 103.917 32.366 1.00 14.55 96 SER A C 1
ATOM 772 O O . SER A 1 96 ? 16.600 103.466 33.030 1.00 13.95 96 SER A O 1
ATOM 775 N N . ILE A 1 97 ? 18.265 104.966 32.732 1.00 15.30 97 ILE A N 1
ATOM 776 C CA . ILE A 1 97 ? 18.011 105.689 33.967 1.00 16.75 97 ILE A CA 1
ATOM 777 C C . ILE A 1 97 ? 17.994 107.166 33.665 1.00 17.52 97 ILE A C 1
ATOM 778 O O . ILE A 1 97 ? 18.969 107.720 33.147 1.00 15.48 97 ILE A O 1
ATOM 783 N N . PHE A 1 98 ? 16.884 107.804 34.004 1.00 18.46 98 PHE A N 1
ATOM 784 C CA . PHE A 1 98 ? 16.715 109.217 33.735 1.00 21.25 98 PHE A CA 1
ATOM 785 C C . PHE A 1 98 ? 17.495 110.135 34.646 1.00 24.69 98 PHE A C 1
ATOM 786 O O . PHE A 1 98 ? 17.542 109.961 35.873 1.00 24.58 98 PHE A O 1
ATOM 794 N N . ASP A 1 99 ? 18.126 111.115 34.017 1.00 25.52 99 ASP A N 1
ATOM 795 C CA . ASP A 1 99 ? 18.864 112.124 34.747 1.00 26.61 99 ASP A CA 1
ATOM 796 C C . ASP A 1 99 ? 19.821 111.571 35.797 1.00 26.80 99 ASP A C 1
ATOM 797 O O . ASP A 1 99 ? 19.716 111.877 36.991 1.00 27.64 99 ASP A O 1
ATOM 802 N N . THR A 1 100 ? 20.754 110.747 35.349 1.00 26.13 100 THR A N 1
ATOM 803 C CA . THR A 1 100 ? 21.738 110.178 36.247 1.00 25.34 100 THR A CA 1
ATOM 804 C C . THR A 1 100 ? 23.061 110.151 35.520 1.00 25.92 100 THR A C 1
ATOM 805 O O . THR A 1 100 ? 23.123 109.812 34.332 1.00 23.56 100 THR A O 1
ATOM 809 N N . ASP A 1 101 ? 24.120 110.520 36.236 1.00 26.62 101 ASP A N 1
ATOM 810 C CA . ASP A 1 101 ? 25.459 110.532 35.652 1.00 26.74 101 ASP A CA 1
ATOM 811 C C . ASP A 1 101 ? 26.163 109.211 35.881 1.00 24.51 101 ASP A C 1
ATOM 812 O O . ASP A 1 101 ? 25.800 108.462 36.776 1.00 25.38 101 ASP A O 1
ATOM 817 N N . ALA A 1 102 ? 27.171 108.950 35.060 1.00 22.95 102 ALA A N 1
ATOM 818 C CA . ALA A 1 102 ? 27.961 107.729 35.120 1.00 24.12 102 ALA A CA 1
ATOM 819 C C . ALA A 1 102 ? 28.597 107.495 36.490 1.00 26.28 102 ALA A C 1
ATOM 820 O O . ALA A 1 102 ? 28.527 106.395 37.050 1.00 25.88 102 ALA A O 1
ATOM 822 N N . SER A 1 103 ? 29.210 108.546 37.025 1.00 28.28 103 SER A N 1
ATOM 823 C CA . SER A 1 103 ? 29.894 108.496 38.319 1.00 31.54 103 SER A CA 1
ATOM 824 C C . SER A 1 103 ? 29.013 108.073 39.500 1.00 33.55 103 SER A C 1
ATOM 825 O O . SER A 1 103 ? 29.498 107.462 40.464 1.00 34.53 103 SER A O 1
ATOM 828 N N . GLU A 1 104 ? 27.723 108.388 39.420 1.00 33.24 104 GLU A N 1
ATOM 829 C CA . GLU A 1 104 ? 26.790 108.035 40.480 1.00 33.10 104 GLU A CA 1
ATOM 830 C C . GLU A 1 104 ? 26.562 106.549 40.574 1.00 34.50 104 GLU A C 1
ATOM 831 O O . GLU A 1 104 ? 26.354 106.008 41.664 1.00 35.07 104 GLU A O 1
ATOM 837 N N . ILE A 1 105 ? 26.537 105.892 39.421 1.00 35.90 105 ILE A N 1
ATOM 838 C CA . ILE A 1 105 ? 26.285 104.459 39.415 1.00 38.60 105 ILE A CA 1
ATOM 839 C C . ILE A 1 105 ? 27.553 103.659 39.648 1.00 39.17 105 ILE A C 1
ATOM 840 O O . ILE A 1 105 ? 27.511 102.444 39.816 1.00 40.61 105 ILE A O 1
ATOM 845 N N . GLU A 1 106 ? 28.680 104.350 39.691 1.00 40.79 106 GLU A N 1
ATOM 846 C CA . GLU A 1 106 ? 29.945 103.683 39.916 1.00 41.38 106 GLU A CA 1
ATOM 847 C C . GLU A 1 106 ? 30.167 103.513 41.423 1.00 39.63 106 GLU A C 1
ATOM 848 O O . GLU A 1 106 ? 31.067 102.795 41.842 1.00 39.14 106 GLU A O 1
ATOM 854 N N . LYS A 1 107 ? 29.310 104.158 42.216 1.00 36.85 107 LYS A N 1
ATOM 855 C CA . LYS A 1 107 ? 29.373 104.136 43.674 1.00 35.48 107 LYS A CA 1
ATOM 856 C C . LYS A 1 107 ? 28.279 103.269 44.311 1.00 35.00 107 LYS A C 1
ATOM 857 O O . LYS A 1 107 ? 28.207 103.130 45.536 1.00 33.51 107 LYS A O 1
ATOM 863 N N . ILE A 1 108 ? 27.421 102.697 43.470 1.00 35.32 108 ILE A N 1
ATOM 864 C CA . ILE A 1 108 ? 26.337 101.825 43.919 1.00 33.77 108 ILE A CA 1
ATOM 865 C C . ILE A 1 108 ? 26.866 100.404 43.847 1.00 33.40 108 ILE A C 1
ATOM 866 O O . ILE A 1 108 ? 27.293 99.938 42.786 1.00 33.49 108 ILE A O 1
ATOM 871 N N . HIS A 1 109 ? 26.849 99.719 44.980 1.00 34.06 109 HIS A N 1
ATOM 872 C CA . HIS A 1 109 ? 27.339 98.348 45.049 1.00 34.30 109 HIS A CA 1
ATOM 873 C C . HIS A 1 109 ? 26.312 97.510 45.777 1.00 34.14 109 HIS A C 1
ATOM 874 O O . HIS A 1 109 ? 26.350 97.399 47.000 1.00 34.71 109 HIS A O 1
ATOM 881 N N . LEU A 1 110 ? 25.377 96.942 45.023 1.00 33.26 110 LEU A N 1
ATOM 882 C CA . LEU A 1 110 ? 24.352 96.103 45.612 1.00 30.80 110 LEU A CA 1
ATOM 883 C C . LEU A 1 110 ? 24.804 94.653 45.546 1.00 30.07 110 LEU A C 1
ATOM 884 O O . LEU A 1 110 ? 25.652 94.303 44.732 1.00 29.08 110 LEU A O 1
ATOM 889 N N . LYS A 1 111 ? 24.259 93.814 46.417 1.00 29.69 111 LYS A N 1
ATOM 890 C CA . LYS A 1 111 ? 24.659 92.426 46.435 1.00 30.70 111 LYS A CA 1
ATOM 891 C C . LYS A 1 111 ? 24.034 91.638 45.289 1.00 32.06 111 LYS A C 1
ATOM 892 O O . LYS A 1 111 ? 22.812 91.594 45.139 1.00 34.02 111 LYS A O 1
ATOM 898 N N . ASP A 1 112 ? 24.891 91.016 44.489 1.00 31.84 112 ASP A N 1
ATOM 899 C CA . ASP A 1 112 ? 24.467 90.216 43.351 1.00 31.70 112 ASP A CA 1
ATOM 900 C C . ASP A 1 112 ? 23.897 91.097 42.243 1.00 30.45 112 ASP A C 1
ATOM 901 O O . ASP A 1 112 ? 22.948 90.731 41.549 1.00 30.22 112 ASP A O 1
ATOM 906 N N . ILE A 1 113 ? 24.506 92.261 42.077 1.00 27.89 113 ILE A N 1
ATOM 907 C CA . ILE A 1 113 ? 24.092 93.205 41.064 1.00 25.57 113 ILE A CA 1
ATOM 908 C C . ILE A 1 113 ? 25.347 93.851 40.566 1.00 26.30 113 ILE A C 1
ATOM 909 O O . ILE A 1 113 ? 26.224 94.199 41.344 1.00 26.99 113 ILE A O 1
ATOM 914 N N . GLU A 1 114 ? 25.429 94.014 39.261 1.00 26.94 114 GLU A N 1
ATOM 915 C CA . GLU A 1 114 ? 26.585 94.619 38.663 1.00 27.50 114 GLU A CA 1
ATOM 916 C C . GLU A 1 114 ? 26.035 95.664 37.714 1.00 28.36 114 GLU A C 1
ATOM 917 O O . GLU A 1 114 ? 25.123 95.380 36.941 1.00 30.06 114 GLU A O 1
ATOM 923 N N . LEU A 1 115 ? 26.568 96.879 37.795 1.00 28.08 115 LEU A N 1
ATOM 924 C CA . LEU A 1 115 ? 26.129 97.985 36.956 1.00 26.43 115 LEU A CA 1
ATOM 925 C C . LEU A 1 115 ? 27.281 98.501 36.109 1.00 28.62 115 LEU A C 1
ATOM 926 O O . LEU A 1 115 ? 28.336 98.841 36.636 1.00 30.97 115 LEU A O 1
ATOM 931 N N . LYS A 1 116 ? 27.081 98.582 34.799 1.00 30.44 116 LYS A N 1
ATOM 932 C CA . LYS A 1 116 ? 28.130 99.060 33.904 1.00 31.94 116 LYS A CA 1
ATOM 933 C C . LYS A 1 116 ? 27.547 100.049 32.892 1.00 31.48 116 LYS A C 1
ATOM 934 O O . LYS A 1 116 ? 26.598 99.749 32.172 1.00 32.70 116 LYS A O 1
ATOM 940 N N . VAL A 1 117 ? 28.116 101.239 32.838 1.00 30.64 117 VAL A N 1
ATOM 941 C CA . VAL A 1 117 ? 27.622 102.248 31.919 1.00 28.66 117 VAL A CA 1
ATOM 942 C C . VAL A 1 117 ? 27.847 101.817 30.468 1.00 28.87 117 VAL A C 1
ATOM 943 O O . VAL A 1 117 ? 28.851 101.180 30.140 1.00 30.12 117 VAL A O 1
ATOM 947 N N . LEU A 1 118 ? 26.885 102.130 29.606 1.00 28.06 118 LEU A N 1
ATOM 948 C CA . LEU A 1 118 ? 27.019 101.829 28.192 1.00 24.88 118 LEU A CA 1
ATOM 949 C C . LEU A 1 118 ? 27.095 103.190 27.487 1.00 22.86 118 LEU A C 1
ATOM 950 O O . LEU A 1 118 ? 27.840 103.353 26.530 1.00 22.59 118 LEU A O 1
ATOM 955 N N . GLY A 1 119 ? 26.361 104.182 27.984 1.00 20.64 119 GLY A N 1
ATOM 956 C CA . GLY A 1 119 ? 26.428 105.486 27.352 1.00 19.92 119 GLY A CA 1
ATOM 957 C C . GLY A 1 119 ? 25.217 106.316 27.681 1.00 20.08 119 GLY A C 1
ATOM 958 O O . GLY A 1 119 ? 24.613 106.129 28.734 1.00 18.24 119 GLY A O 1
ATOM 959 N N . ARG A 1 120 ? 24.850 107.236 26.794 1.00 20.79 120 ARG A N 1
ATOM 960 C CA . ARG A 1 120 ? 23.670 108.064 27.048 1.00 23.18 120 ARG A CA 1
ATOM 961 C C . ARG A 1 120 ? 22.800 108.155 25.798 1.00 23.69 120 ARG A C 1
ATOM 962 O O . ARG A 1 120 ? 23.213 107.765 24.711 1.00 24.80 120 ARG A O 1
ATOM 970 N N . SER A 1 121 ? 21.586 108.653 25.962 1.00 24.76 121 SER A N 1
ATOM 971 C CA . SER A 1 121 ? 20.662 108.791 24.846 1.00 26.83 121 SER A CA 1
ATOM 972 C C . SER A 1 121 ? 19.480 109.679 25.209 1.00 29.18 121 SER A C 1
ATOM 973 O O . SER A 1 121 ? 19.051 109.738 26.365 1.00 28.04 121 SER A O 1
ATOM 976 N N . ARG A 1 122 ? 18.948 110.367 24.208 1.00 31.64 122 ARG A N 1
ATOM 977 C CA . ARG A 1 122 ? 17.813 111.249 24.419 1.00 33.32 122 ARG A CA 1
ATOM 978 C C . ARG A 1 122 ? 16.573 110.385 24.567 1.00 33.24 122 ARG A C 1
ATOM 979 O O . ARG A 1 122 ? 15.519 110.866 24.975 1.00 33.71 122 ARG A O 1
ATOM 987 N N . LYS A 1 123 ? 16.706 109.102 24.235 1.00 31.97 123 LYS A N 1
ATOM 988 C CA . LYS A 1 123 ? 15.578 108.179 24.317 1.00 31.49 123 LYS A CA 1
ATOM 989 C C . LYS A 1 123 ? 15.736 107.131 25.405 1.00 29.62 123 LYS A C 1
ATOM 990 O O . LYS A 1 123 ? 16.810 106.563 25.607 1.00 30.29 123 LYS A O 1
ATOM 996 N N . SER A 1 124 ? 14.646 106.898 26.116 1.00 27.66 124 SER A N 1
ATOM 997 C CA . SER A 1 124 ? 14.619 105.923 27.182 1.00 26.92 124 SER A CA 1
ATOM 998 C C . SER A 1 124 ? 14.539 104.565 26.534 1.00 26.70 124 SER A C 1
ATOM 999 O O . SER A 1 124 ? 14.261 104.462 25.338 1.00 27.37 124 SER A O 1
ATOM 1002 N N . VAL A 1 125 ? 14.751 103.528 27.339 1.00 24.75 125 VAL A N 1
ATOM 1003 C CA . VAL A 1 125 ? 14.708 102.149 26.875 1.00 24.20 125 VAL A CA 1
ATOM 1004 C C . VAL A 1 125 ? 13.299 101.580 27.051 1.00 24.18 125 VAL A C 1
ATOM 1005 O O . VAL A 1 125 ? 12.889 101.243 28.154 1.00 25.49 125 VAL A O 1
ATOM 1009 N N . GLU A 1 126 ? 12.548 101.470 25.963 1.00 24.37 126 GLU A N 1
ATOM 1010 C CA . GLU A 1 126 ? 11.179 100.968 26.067 1.00 24.47 126 GLU A CA 1
ATOM 1011 C C . GLU A 1 126 ? 11.027 99.451 25.858 1.00 21.95 126 GLU A C 1
ATOM 1012 O O . GLU A 1 126 ? 11.877 98.801 25.257 1.00 19.01 126 GLU A O 1
ATOM 1018 N N . LEU A 1 127 ? 9.949 98.885 26.381 1.00 20.59 127 LEU A N 1
ATOM 1019 C CA . LEU A 1 127 ? 9.713 97.467 26.192 1.00 21.70 127 LEU A CA 1
ATOM 1020 C C . LEU A 1 127 ? 9.797 97.175 24.717 1.00 21.43 127 LEU A C 1
ATOM 1021 O O . LEU A 1 127 ? 9.078 97.781 23.928 1.00 23.79 127 LEU A O 1
ATOM 1026 N N . GLY A 1 128 ? 10.658 96.252 24.325 1.00 21.43 128 GLY A N 1
ATOM 1027 C CA . GLY A 1 128 ? 10.755 95.955 22.916 1.00 20.56 128 GLY A CA 1
ATOM 1028 C C . GLY A 1 128 ? 12.079 96.364 22.328 1.00 22.92 128 GLY A C 1
ATOM 1029 O O . GLY A 1 128 ? 12.456 95.844 21.286 1.00 26.11 128 GLY A O 1
ATOM 1030 N N . ASP A 1 129 ? 12.806 97.272 22.970 1.00 23.53 129 ASP A N 1
ATOM 1031 C CA . ASP A 1 129 ? 14.083 97.688 22.405 1.00 25.12 129 ASP A CA 1
ATOM 1032 C C . ASP A 1 129 ? 15.184 96.641 22.459 1.00 26.27 129 ASP A C 1
ATOM 1033 O O . ASP A 1 129 ? 16.295 96.964 22.837 1.00 29.95 129 ASP A O 1
ATOM 1038 N N . LEU A 1 130 ? 14.907 95.392 22.115 1.00 25.62 130 LEU A N 1
ATOM 1039 C CA . LEU A 1 130 ? 15.977 94.398 22.107 1.00 26.42 130 LEU A CA 1
ATOM 1040 C C . LEU A 1 130 ? 15.680 93.432 20.967 1.00 28.04 130 LEU A C 1
ATOM 1041 O O . LEU A 1 130 ? 14.525 93.255 20.579 1.00 27.79 130 LEU A O 1
ATOM 1046 N N . TRP A 1 131 ? 16.715 92.814 20.423 1.00 30.00 131 TRP A N 1
ATOM 1047 C CA . TRP A 1 131 ? 16.506 91.871 19.351 1.00 32.01 131 TRP A CA 1
ATOM 1048 C C . TRP A 1 131 ? 16.063 90.571 19.984 1.00 32.93 131 TRP A C 1
ATOM 1049 O O . TRP A 1 131 ? 14.876 90.256 20.005 1.00 34.53 131 TRP A O 1
ATOM 1060 N N . GLY A 1 132 ? 17.019 89.821 20.520 1.00 32.81 132 GLY A N 1
ATOM 1061 C CA . GLY A 1 132 ? 16.686 88.564 21.160 1.00 31.90 132 GLY A CA 1
ATOM 1062 C C . GLY A 1 132 ? 17.331 88.368 22.519 1.00 32.33 132 GLY A C 1
ATOM 1063 O O . GLY A 1 132 ? 17.733 89.327 23.189 1.00 30.89 132 GLY A O 1
ATOM 1064 N N . ASN A 1 133 ? 17.438 87.101 22.913 1.00 31.27 133 ASN A N 1
ATOM 1065 C CA . ASN A 1 133 ? 18.016 86.713 24.196 1.00 30.92 133 ASN A CA 1
ATOM 1066 C C . ASN A 1 133 ? 18.847 85.425 24.065 1.00 31.38 133 ASN A C 1
ATOM 1067 O O . ASN A 1 133 ? 18.335 84.382 23.655 1.00 32.77 133 ASN A O 1
ATOM 1072 N N . ASP A 1 134 ? 20.135 85.506 24.389 1.00 31.72 134 ASP A N 1
ATOM 1073 C CA . ASP A 1 134 ? 21.021 84.341 24.363 1.00 29.85 134 ASP A CA 1
ATOM 1074 C C . ASP A 1 134 ? 20.747 83.550 25.623 1.00 29.91 134 ASP A C 1
ATOM 1075 O O . ASP A 1 134 ? 20.643 84.125 26.710 1.00 28.15 134 ASP A O 1
ATOM 1080 N N . PHE A 1 135 ? 20.632 82.236 25.478 1.00 30.21 135 PHE A N 1
ATOM 1081 C CA . PHE A 1 135 ? 20.371 81.372 26.615 1.00 32.05 135 PHE A CA 1
ATOM 1082 C C . PHE A 1 135 ? 21.507 80.394 26.828 1.00 34.77 135 PHE A C 1
ATOM 1083 O O . PHE A 1 135 ? 22.257 80.068 25.903 1.00 36.86 135 PHE A O 1
ATOM 1091 N N . ARG A 1 136 ? 21.617 79.937 28.068 1.00 37.28 136 ARG A N 1
ATOM 1092 C CA . ARG A 1 136 ? 22.629 78.986 28.511 1.00 39.11 136 ARG A CA 1
ATOM 1093 C C . ARG A 1 136 ? 21.965 78.268 29.677 1.00 39.65 136 ARG A C 1
ATOM 1094 O O . ARG A 1 136 ? 22.216 78.607 30.829 1.00 42.38 136 ARG A O 1
ATOM 1102 N N . ILE A 1 137 ? 21.101 77.302 29.379 1.00 38.52 137 ILE A N 1
ATOM 1103 C CA . ILE A 1 137 ? 20.393 76.567 30.421 1.00 38.84 137 ILE A CA 1
ATOM 1104 C C . ILE A 1 137 ? 21.121 75.278 30.763 1.00 38.23 137 ILE A C 1
ATOM 1105 O O . ILE A 1 137 ? 21.847 74.735 29.939 1.00 39.84 137 ILE A O 1
ATOM 1110 N N . THR A 1 138 ? 20.932 74.801 31.987 1.00 37.66 138 THR A N 1
ATOM 1111 C CA . THR A 1 138 ? 21.581 73.580 32.450 1.00 36.42 138 THR A CA 1
ATOM 1112 C C . THR A 1 138 ? 20.572 72.663 33.121 1.00 35.52 138 THR A C 1
ATOM 1113 O O . THR A 1 138 ? 19.965 73.039 34.120 1.00 34.63 138 THR A O 1
ATOM 1117 N N . VAL A 1 139 ? 20.402 71.464 32.573 1.00 34.54 139 VAL A N 1
ATOM 1118 C CA . VAL A 1 139 ? 19.478 70.493 33.137 1.00 34.74 139 VAL A CA 1
ATOM 1119 C C . VAL A 1 139 ? 20.370 69.592 33.994 1.00 36.44 139 VAL A C 1
ATOM 1120 O O . VAL A 1 139 ? 21.464 69.216 33.563 1.00 38.27 139 VAL A O 1
ATOM 1124 N N . ARG A 1 140 ? 19.924 69.280 35.211 1.00 36.83 140 ARG A N 1
ATOM 1125 C CA . ARG A 1 140 ? 20.679 68.430 36.149 1.00 36.41 140 ARG A CA 1
ATOM 1126 C C . ARG A 1 140 ? 19.827 67.289 36.716 1.00 38.50 140 ARG A C 1
ATOM 1127 O O . ARG A 1 140 ? 18.600 67.370 36.729 1.00 39.00 140 ARG A O 1
ATOM 1135 N N . ASN A 1 141 ? 20.494 66.236 37.189 1.00 41.23 141 ASN A N 1
ATOM 1136 C CA . ASN A 1 141 ? 19.831 65.077 37.799 1.00 43.77 141 ASN A CA 1
ATOM 1137 C C . ASN A 1 141 ? 19.095 64.159 36.822 1.00 45.88 141 ASN A C 1
ATOM 1138 O O . ASN A 1 141 ? 17.960 63.732 37.068 1.00 44.02 141 ASN A O 1
ATOM 1143 N N . ILE A 1 142 ? 19.754 63.855 35.715 1.00 48.50 142 ILE A N 1
ATOM 1144 C CA . ILE A 1 142 ? 19.172 62.987 34.722 1.00 53.35 142 ILE A CA 1
ATOM 1145 C C . ILE A 1 142 ? 19.559 61.538 34.993 1.00 55.57 142 ILE A C 1
ATOM 1146 O O . ILE A 1 142 ? 20.724 61.224 35.263 1.00 53.92 142 ILE A O 1
ATOM 1151 N N . GLU A 1 143 ? 18.558 60.665 34.909 1.00 58.72 143 GLU A N 1
ATOM 1152 C CA . GLU A 1 143 ? 18.724 59.236 35.139 1.00 61.40 143 GLU A CA 1
ATOM 1153 C C . GLU A 1 143 ? 19.586 58.560 34.066 1.00 62.13 143 GLU A C 1
ATOM 1154 O O . GLU A 1 143 ? 19.385 57.386 33.763 1.00 62.67 143 GLU A O 1
ATOM 1160 N N . ASN A 1 144 ? 20.529 59.295 33.480 1.00 63.20 144 ASN A N 1
ATOM 1161 C CA . ASN A 1 144 ? 21.412 58.727 32.455 1.00 64.26 144 ASN A CA 1
ATOM 1162 C C . ASN A 1 144 ? 22.864 59.092 32.704 1.00 64.44 144 ASN A C 1
ATOM 1163 O O . ASN A 1 144 ? 23.174 59.886 33.591 1.00 65.09 144 ASN A O 1
ATOM 1168 N N . SER A 1 145 ? 23.746 58.514 31.895 1.00 64.45 145 SER A N 1
ATOM 1169 C CA . SER A 1 145 ? 25.182 58.747 32.000 1.00 64.31 145 SER A CA 1
ATOM 1170 C C . SER A 1 145 ? 25.625 59.825 31.018 1.00 64.14 145 SER A C 1
ATOM 1171 O O . SER A 1 145 ? 24.918 60.133 30.062 1.00 64.31 145 SER A O 1
ATOM 1174 N N . PRO A 1 146 ? 26.813 60.406 31.238 1.00 63.95 146 PRO A N 1
ATOM 1175 C CA . PRO A 1 146 ? 27.307 61.447 30.334 1.00 64.68 146 PRO A CA 1
ATOM 1176 C C . PRO A 1 146 ? 27.334 60.967 28.887 1.00 65.33 146 PRO A C 1
ATOM 1177 O O . PRO A 1 146 ? 27.063 61.736 27.965 1.00 64.99 146 PRO A O 1
ATOM 1181 N N . GLU A 1 147 ? 27.660 59.692 28.690 1.00 66.84 147 GLU A N 1
ATOM 1182 C CA . GLU A 1 147 ? 27.710 59.132 27.344 1.00 67.66 147 GLU A CA 1
ATOM 1183 C C . GLU A 1 147 ? 26.317 58.950 26.758 1.00 66.90 147 GLU A C 1
ATOM 1184 O O . GLU A 1 147 ? 26.050 59.390 25.638 1.00 66.77 147 GLU A O 1
ATOM 1190 N N . GLU A 1 148 ? 25.427 58.313 27.512 1.00 65.82 148 GLU A N 1
ATOM 1191 C CA . GLU A 1 148 ? 24.070 58.088 27.031 1.00 65.16 148 GLU A CA 1
ATOM 1192 C C . GLU A 1 148 ? 23.233 59.365 26.900 1.00 64.17 148 GLU A C 1
ATOM 1193 O O . GLU A 1 148 ? 22.215 59.377 26.205 1.00 63.76 148 GLU A O 1
ATOM 1199 N N . THR A 1 149 ? 23.670 60.437 27.559 1.00 62.55 149 THR A N 1
ATOM 1200 C CA . THR A 1 149 ? 22.967 61.718 27.513 1.00 60.35 149 THR A CA 1
ATOM 1201 C C . THR A 1 149 ? 23.438 62.581 26.335 1.00 60.05 149 THR A C 1
ATOM 1202 O O . THR A 1 149 ? 22.625 63.213 25.662 1.00 59.17 149 THR A O 1
ATOM 1206 N N . GLU A 1 150 ? 24.746 62.603 26.086 1.00 60.61 150 GLU A N 1
ATOM 1207 C CA . GLU A 1 150 ? 25.299 63.387 24.981 1.00 60.88 150 GLU A CA 1
ATOM 1208 C C . GLU A 1 150 ? 24.723 62.876 23.677 1.00 60.26 150 GLU A C 1
ATOM 1209 O O . GLU A 1 150 ? 24.365 63.655 22.796 1.00 60.33 150 GLU A O 1
ATOM 1215 N N . ALA A 1 151 ? 24.639 61.555 23.565 1.00 59.91 151 ALA A N 1
ATOM 1216 C CA . ALA A 1 151 ? 24.098 60.914 22.378 1.00 58.91 151 ALA A CA 1
ATOM 1217 C C . ALA A 1 151 ? 22.596 61.180 22.318 1.00 58.30 151 ALA A C 1
ATOM 1218 O O . ALA A 1 151 ? 22.028 61.340 21.242 1.00 58.33 151 ALA A O 1
ATOM 1220 N N . LEU A 1 152 ? 21.958 61.230 23.479 1.00 58.03 152 LEU A N 1
ATOM 1221 C CA . LEU A 1 152 ? 20.528 61.482 23.535 1.00 59.24 152 LEU A CA 1
ATOM 1222 C C . LEU A 1 152 ? 20.280 62.916 23.079 1.00 59.50 152 LEU A C 1
ATOM 1223 O O . LEU A 1 152 ? 19.251 63.222 22.478 1.00 59.64 152 LEU A O 1
ATOM 1228 N N . LEU A 1 153 ? 21.239 63.791 23.368 1.00 60.03 153 LEU A N 1
ATOM 1229 C CA . LEU A 1 153 ? 21.146 65.200 22.998 1.00 60.74 153 LEU A CA 1
ATOM 1230 C C . LEU A 1 153 ? 21.341 65.406 21.501 1.00 61.33 153 LEU A C 1
ATOM 1231 O O . LEU A 1 153 ? 20.608 66.169 20.868 1.00 60.93 153 LEU A O 1
ATOM 1236 N N . LYS A 1 154 ? 22.332 64.718 20.941 1.00 61.46 154 LYS A N 1
ATOM 1237 C CA . LYS A 1 154 ? 22.639 64.838 19.523 1.00 61.73 154 LYS A CA 1
ATOM 1238 C C . LYS A 1 154 ? 21.469 64.410 18.654 1.00 60.64 154 LYS A C 1
ATOM 1239 O O . LYS A 1 154 ? 21.221 65.000 17.603 1.00 59.81 154 LYS A O 1
ATOM 1245 N N . LYS A 1 155 ? 20.752 63.384 19.095 1.00 60.03 155 LYS A N 1
ATOM 1246 C CA . LYS A 1 155 ? 19.614 62.892 18.336 1.00 60.40 155 LYS A CA 1
ATOM 1247 C C . LYS A 1 155 ? 18.469 63.902 18.417 1.00 59.23 155 LYS A C 1
ATOM 1248 O O . LYS A 1 155 ? 17.887 64.270 17.394 1.00 59.55 155 LYS A O 1
ATOM 1254 N N . THR A 1 156 ? 18.160 64.363 19.626 1.00 57.63 156 THR A N 1
ATOM 1255 C CA . THR A 1 156 ? 17.082 65.328 19.810 1.00 56.86 156 THR A CA 1
ATOM 1256 C C . THR A 1 156 ? 17.381 66.591 19.012 1.00 55.54 156 THR A C 1
ATOM 1257 O O . THR A 1 156 ? 16.475 67.221 18.471 1.00 55.85 156 THR A O 1
ATOM 1261 N N . THR A 1 157 ? 18.661 66.947 18.955 1.00 54.95 157 THR A N 1
ATOM 1262 C CA . THR A 1 157 ? 19.142 68.122 18.223 1.00 54.26 157 THR A CA 1
ATOM 1263 C C . THR A 1 157 ? 18.944 67.897 16.721 1.00 54.68 157 THR A C 1
ATOM 1264 O O . THR A 1 157 ? 18.264 68.675 16.055 1.00 54.23 157 THR A O 1
ATOM 1268 N N . ASP A 1 158 ? 19.548 66.826 16.202 1.00 55.11 158 ASP A N 1
ATOM 1269 C CA . ASP A 1 158 ? 19.447 66.474 14.788 1.00 55.42 158 ASP A CA 1
ATOM 1270 C C . ASP A 1 158 ? 18.032 66.617 14.246 1.00 55.62 158 ASP A C 1
ATOM 1271 O O . ASP A 1 158 ? 17.809 67.310 13.251 1.00 55.84 158 ASP A O 1
ATOM 1276 N N . GLU A 1 159 ? 17.074 65.946 14.878 1.00 54.75 159 GLU A N 1
ATOM 1277 C CA . GLU A 1 159 ? 15.703 66.033 14.403 1.00 54.05 159 GLU A CA 1
ATOM 1278 C C . GLU A 1 159 ? 15.275 67.477 14.390 1.00 54.29 159 GLU A C 1
ATOM 1279 O O . GLU A 1 159 ? 14.599 67.925 13.464 1.00 54.98 159 GLU A O 1
ATOM 1285 N N . ILE A 1 160 ? 15.693 68.216 15.411 1.00 53.80 160 ILE A N 1
ATOM 1286 C CA . ILE A 1 160 ? 15.339 69.625 15.509 1.00 52.88 160 ILE A CA 1
ATOM 1287 C C . ILE A 1 160 ? 15.943 70.415 14.361 1.00 53.04 160 ILE A C 1
ATOM 1288 O O . ILE A 1 160 ? 15.240 71.111 13.628 1.00 52.31 160 ILE A O 1
ATOM 1293 N N . LEU A 1 161 ? 17.252 70.292 14.206 1.00 54.03 161 LEU A N 1
ATOM 1294 C CA . LEU A 1 161 ? 17.950 70.995 13.149 1.00 55.06 161 LEU A CA 1
ATOM 1295 C C . LEU A 1 161 ? 17.303 70.693 11.804 1.00 55.00 161 LEU A C 1
ATOM 1296 O O . LEU A 1 161 ? 17.187 71.574 10.953 1.00 55.10 161 LEU A O 1
ATOM 1301 N N . ALA A 1 162 ? 16.865 69.448 11.635 1.00 55.66 162 ALA A N 1
ATOM 1302 C CA . ALA A 1 162 ? 16.232 68.993 10.397 1.00 55.79 162 ALA A CA 1
ATOM 1303 C C . ALA A 1 162 ? 14.813 69.525 10.211 1.00 56.09 162 ALA A C 1
ATOM 1304 O O . ALA A 1 162 ? 14.449 69.981 9.126 1.00 56.82 162 ALA A O 1
ATOM 1306 N N . GLN A 1 163 ? 14.010 69.449 11.264 1.00 56.47 163 GLN A N 1
ATOM 1307 C CA . GLN A 1 163 ? 12.635 69.921 11.196 1.00 56.83 163 GLN A CA 1
ATOM 1308 C C . GLN A 1 163 ? 12.588 71.444 11.118 1.00 56.44 163 GLN A C 1
ATOM 1309 O O . GLN A 1 163 ? 11.527 72.036 10.902 1.00 55.79 163 GLN A O 1
ATOM 1315 N N . GLY A 1 164 ? 13.745 72.074 11.308 1.00 55.42 164 GLY A N 1
ATOM 1316 C CA . GLY A 1 164 ? 13.810 73.524 11.258 1.00 55.09 164 GLY A CA 1
ATOM 1317 C C . GLY A 1 164 ? 13.896 74.181 12.628 1.00 54.56 164 GLY A C 1
ATOM 1318 O O . GLY A 1 164 ? 14.310 75.333 12.752 1.00 54.61 164 GLY A O 1
ATOM 1319 N N . GLY A 1 165 ? 13.508 73.439 13.659 1.00 54.14 165 GLY A N 1
ATOM 1320 C CA . GLY A 1 165 ? 13.544 73.958 15.014 1.00 51.66 165 GLY A CA 1
ATOM 1321 C C . GLY A 1 165 ? 12.549 73.212 15.881 1.00 49.85 165 GLY A C 1
ATOM 1322 O O . GLY A 1 165 ? 12.417 71.989 15.767 1.00 51.68 165 GLY A O 1
ATOM 1323 N N . VAL A 1 166 ? 11.843 73.939 16.741 1.00 46.19 166 VAL A N 1
ATOM 1324 C CA . VAL A 1 166 ? 10.851 73.324 17.614 1.00 42.39 166 VAL A CA 1
ATOM 1325 C C . VAL A 1 166 ? 9.480 73.927 17.303 1.00 40.54 166 VAL A C 1
ATOM 1326 O O . VAL A 1 166 ? 9.390 75.056 16.831 1.00 40.37 166 VAL A O 1
ATOM 1330 N N . PRO A 1 167 ? 8.397 73.167 17.523 1.00 39.73 167 PRO A N 1
ATOM 1331 C CA . PRO A 1 167 ? 7.062 73.694 17.235 1.00 39.40 167 PRO A CA 1
ATOM 1332 C C . PRO A 1 167 ? 6.760 74.971 17.971 1.00 37.90 167 PRO A C 1
ATOM 1333 O O . PRO A 1 167 ? 7.206 75.169 19.096 1.00 37.23 167 PRO A O 1
ATOM 1337 N N . ASN A 1 168 ? 6.003 75.843 17.324 1.00 36.56 168 ASN A N 1
ATOM 1338 C CA . ASN A 1 168 ? 5.657 77.106 17.941 1.00 35.80 168 ASN A CA 1
ATOM 1339 C C . ASN A 1 168 ? 4.414 77.000 18.818 1.00 34.21 168 ASN A C 1
ATOM 1340 O O . ASN A 1 168 ? 3.478 77.791 18.682 1.00 32.78 168 ASN A O 1
ATOM 1345 N N . PHE A 1 169 ? 4.415 76.021 19.721 1.00 33.87 169 PHE A N 1
ATOM 1346 C CA . PHE A 1 169 ? 3.292 75.785 20.638 1.00 33.70 169 PHE A CA 1
ATOM 1347 C C . PHE A 1 169 ? 3.058 76.929 21.627 1.00 34.00 169 PHE A C 1
ATOM 1348 O O . PHE A 1 169 ? 3.981 77.674 21.962 1.00 33.63 169 PHE A O 1
ATOM 1356 N N . PHE A 1 170 ? 1.820 77.056 22.101 1.00 36.05 170 PHE A N 1
ATOM 1357 C CA . PHE A 1 170 ? 1.476 78.083 23.084 1.00 38.37 170 PHE A CA 1
ATOM 1358 C C . PHE A 1 170 ? 1.641 77.484 24.484 1.00 40.77 170 PHE A C 1
ATOM 1359 O O . PHE A 1 170 ? 0.817 76.687 24.941 1.00 38.71 170 PHE A O 1
ATOM 1367 N N . GLY A 1 171 ? 2.728 77.880 25.150 1.00 43.12 171 GLY A N 1
ATOM 1368 C CA . GLY A 1 171 ? 3.046 77.388 26.483 1.00 45.79 171 GLY A CA 1
ATOM 1369 C C . GLY A 1 171 ? 1.938 77.419 27.520 1.00 46.62 171 GLY A C 1
ATOM 1370 O O . GLY A 1 171 ? 1.031 78.246 27.455 1.00 46.56 171 GLY A O 1
ATOM 1371 N N . ILE A 1 172 ? 2.029 76.519 28.494 1.00 48.18 172 ILE A N 1
ATOM 1372 C CA . ILE A 1 172 ? 1.033 76.428 29.553 1.00 49.91 172 ILE A CA 1
ATOM 1373 C C . ILE A 1 172 ? 0.927 77.725 30.360 1.00 50.11 172 ILE A C 1
ATOM 1374 O O . ILE A 1 172 ? -0.090 77.977 31.001 1.00 50.92 172 ILE A O 1
ATOM 1379 N N . GLN A 1 173 ? 1.963 78.557 30.318 1.00 50.51 173 GLN A N 1
ATOM 1380 C CA . GLN A 1 173 ? 1.934 79.827 31.048 1.00 51.23 173 GLN A CA 1
ATOM 1381 C C . GLN A 1 173 ? 1.180 80.923 30.304 1.00 50.15 173 GLN A C 1
ATOM 1382 O O . GLN A 1 173 ? 0.724 81.890 30.911 1.00 49.85 173 GLN A O 1
ATOM 1388 N N . ARG A 1 174 ? 1.061 80.757 28.987 1.00 49.66 174 ARG A N 1
ATOM 1389 C CA . ARG A 1 174 ? 0.373 81.712 28.120 1.00 48.39 174 ARG A CA 1
ATOM 1390 C C . ARG A 1 174 ? -1.142 81.685 28.350 1.00 47.32 174 ARG A C 1
ATOM 1391 O O . ARG A 1 174 ? -1.843 82.637 28.014 1.00 46.25 174 ARG A O 1
ATOM 1399 N N . PHE A 1 175 ? -1.647 80.596 28.919 1.00 46.99 175 PHE A N 1
ATOM 1400 C CA . PHE A 1 175 ? -3.085 80.470 29.160 1.00 47.67 175 PHE A CA 1
ATOM 1401 C C . PHE A 1 175 ? -3.500 80.979 30.533 1.00 48.58 175 PHE A C 1
ATOM 1402 O O . PHE A 1 175 ? -4.636 80.783 30.968 1.00 47.93 175 PHE A O 1
ATOM 1410 N N . GLY A 1 176 ? -2.575 81.644 31.206 1.00 50.90 176 GLY A N 1
ATOM 1411 C CA . GLY A 1 176 ? -2.870 82.161 32.526 1.00 55.48 176 GLY A CA 1
ATOM 1412 C C . GLY A 1 176 ? -1.626 82.394 33.359 1.00 58.09 176 GLY A C 1
ATOM 1413 O O . GLY A 1 176 ? -0.665 81.613 33.313 1.00 57.46 176 GLY A O 1
ATOM 1414 N N . SER A 1 177 ? -1.651 83.485 34.123 1.00 60.57 177 SER A N 1
ATOM 1415 C CA . SER A 1 177 ? -0.539 83.865 34.994 1.00 62.24 177 SER A CA 1
ATOM 1416 C C . SER A 1 177 ? -0.156 82.705 35.911 1.00 62.56 177 SER A C 1
ATOM 1417 O O . SER A 1 177 ? 0.844 82.022 35.679 1.00 62.78 177 SER A O 1
ATOM 1420 N N . VAL A 1 178 ? -0.967 82.488 36.944 1.00 63.12 178 VAL A N 1
ATOM 1421 C CA . VAL A 1 178 ? -0.742 81.416 37.917 1.00 63.63 178 VAL A CA 1
ATOM 1422 C C . VAL A 1 178 ? -1.786 80.329 37.715 1.00 63.46 178 VAL A C 1
ATOM 1423 O O . VAL A 1 178 ? -1.626 79.182 38.145 1.00 63.12 178 VAL A O 1
ATOM 1427 N N . ARG A 1 179 ? -2.870 80.715 37.062 1.00 62.69 179 ARG A N 1
ATOM 1428 C CA . ARG A 1 179 ? -3.962 79.801 36.804 1.00 61.71 179 ARG A CA 1
ATOM 1429 C C . ARG A 1 179 ? -4.323 79.880 35.328 1.00 61.29 179 ARG A C 1
ATOM 1430 O O . ARG A 1 179 ? -4.841 80.895 34.862 1.00 61.72 179 ARG A O 1
ATOM 1438 N N . PRO A 1 180 ? -4.029 78.813 34.567 1.00 60.46 180 PRO A N 1
ATOM 1439 C CA . PRO A 1 180 ? -4.327 78.767 33.131 1.00 58.57 180 PRO A CA 1
ATOM 1440 C C . PRO A 1 180 ? -5.804 78.506 32.859 1.00 56.73 180 PRO A C 1
ATOM 1441 O O . PRO A 1 180 ? -6.207 77.368 32.649 1.00 56.47 180 PRO A O 1
ATOM 1445 N N . VAL A 1 181 ? -6.604 79.567 32.858 1.00 55.49 181 VAL A N 1
ATOM 1446 C CA . VAL A 1 181 ? -8.040 79.443 32.628 1.00 53.62 181 VAL A CA 1
ATOM 1447 C C . VAL A 1 181 ? -8.531 80.264 31.439 1.00 53.10 181 VAL A C 1
ATOM 1448 O O . VAL A 1 181 ? -9.691 80.165 31.039 1.00 52.84 181 VAL A O 1
ATOM 1452 N N . THR A 1 182 ? -7.654 81.078 30.871 1.00 52.57 182 THR A N 1
ATOM 1453 C CA . THR A 1 182 ? -8.055 81.902 29.746 1.00 52.58 182 THR A CA 1
ATOM 1454 C C . THR A 1 182 ? -8.822 81.079 28.712 1.00 51.44 182 THR A C 1
ATOM 1455 O O . THR A 1 182 ? -10.024 81.282 28.530 1.00 50.65 182 THR A O 1
ATOM 1459 N N . HIS A 1 183 ? -8.136 80.134 28.072 1.00 51.36 183 HIS A N 1
ATOM 1460 C CA . HIS A 1 183 ? -8.741 79.262 27.067 1.00 50.74 183 HIS A CA 1
ATOM 1461 C C . HIS A 1 183 ? -10.023 78.620 27.566 1.00 50.29 183 HIS A C 1
ATOM 1462 O O . HIS A 1 183 ? -10.945 78.363 26.793 1.00 49.84 183 HIS A O 1
ATOM 1469 N N . LEU A 1 184 ? -10.082 78.359 28.862 1.00 51.04 184 LEU A N 1
ATOM 1470 C CA . LEU A 1 184 ? -11.267 77.748 29.443 1.00 51.47 184 LEU A CA 1
ATOM 1471 C C . LEU A 1 184 ? -12.414 78.744 29.460 1.00 50.25 184 LEU A C 1
ATOM 1472 O O . LEU A 1 184 ? -13.578 78.360 29.399 1.00 51.19 184 LEU A O 1
ATOM 1477 N N . VAL A 1 185 ? -12.081 80.026 29.537 1.00 48.64 185 VAL A N 1
ATOM 1478 C CA . VAL A 1 185 ? -13.094 81.067 29.568 1.00 48.17 185 VAL A CA 1
ATOM 1479 C C . VAL A 1 185 ? -13.505 81.449 28.150 1.00 47.60 185 VAL A C 1
ATOM 1480 O O . VAL A 1 185 ? -14.684 81.671 27.871 1.00 46.18 185 VAL A O 1
ATOM 1484 N N . GLY A 1 186 ? -12.521 81.511 27.258 1.00 47.54 186 GLY A N 1
ATOM 1485 C CA . GLY A 1 186 ? -12.789 81.860 25.878 1.00 48.44 186 GLY A CA 1
ATOM 1486 C C . GLY A 1 186 ? -13.653 80.817 25.195 1.00 49.33 186 GLY A C 1
ATOM 1487 O O . GLY A 1 186 ? -14.329 81.099 24.205 1.00 47.53 186 GLY A O 1
ATOM 1488 N N . LYS A 1 187 ? -13.637 79.603 25.728 1.00 50.63 187 LYS A N 1
ATOM 1489 C CA . LYS A 1 187 ? -14.422 78.527 25.147 1.00 52.81 187 LYS A CA 1
ATOM 1490 C C . LYS A 1 187 ? -15.892 78.647 25.529 1.00 52.96 187 LYS A C 1
ATOM 1491 O O . LYS A 1 187 ? -16.770 78.333 24.728 1.00 53.56 187 LYS A O 1
ATOM 1497 N N . ALA A 1 188 ? -16.160 79.107 26.747 1.00 52.55 188 ALA A N 1
ATOM 1498 C CA . ALA A 1 188 ? -17.533 79.259 27.203 1.00 53.69 188 ALA A CA 1
ATOM 1499 C C . ALA A 1 188 ? -18.217 80.426 26.498 1.00 55.49 188 ALA A C 1
ATOM 1500 O O . ALA A 1 188 ? -19.381 80.331 26.103 1.00 55.90 188 ALA A O 1
ATOM 1502 N N . ILE A 1 189 ? -17.495 81.528 26.332 1.00 57.00 189 ILE A N 1
ATOM 1503 C CA . ILE A 1 189 ? -18.067 82.696 25.675 1.00 58.20 189 ILE A CA 1
ATOM 1504 C C . ILE A 1 189 ? -18.518 82.338 24.255 1.00 58.81 189 ILE A C 1
ATOM 1505 O O . ILE A 1 189 ? -19.669 82.573 23.889 1.00 59.26 189 ILE A O 1
ATOM 1510 N N . VAL A 1 190 ? -17.614 81.758 23.468 1.00 60.16 190 VAL A N 1
ATOM 1511 C CA . VAL A 1 190 ? -17.911 81.341 22.094 1.00 60.82 190 VAL A CA 1
ATOM 1512 C C . VAL A 1 190 ? -19.196 80.510 22.023 1.00 62.65 190 VAL A C 1
ATOM 1513 O O . VAL A 1 190 ? -20.083 80.771 21.203 1.00 63.27 190 VAL A O 1
ATOM 1517 N N . GLU A 1 191 ? -19.280 79.501 22.885 1.00 64.21 191 GLU A N 1
ATOM 1518 C CA . GLU A 1 191 ? -20.437 78.616 22.943 1.00 65.55 191 GLU A CA 1
ATOM 1519 C C . GLU A 1 191 ? -21.687 79.382 23.357 1.00 66.81 191 GLU A C 1
ATOM 1520 O O . GLU A 1 191 ? -22.807 78.914 23.144 1.00 67.80 191 GLU A O 1
ATOM 1526 N N . GLY A 1 192 ? -21.483 80.554 23.957 1.00 66.99 192 GLY A N 1
ATOM 1527 C CA . GLY A 1 192 ? -22.595 81.375 24.396 1.00 67.19 192 GLY A CA 1
ATOM 1528 C C . GLY A 1 192 ? -22.750 81.418 25.903 1.00 67.96 192 GLY A C 1
ATOM 1529 O O . GLY A 1 192 ? -23.395 82.313 26.440 1.00 67.80 192 GLY A O 1
ATOM 1530 N N . ASN A 1 193 ? -22.161 80.456 26.600 1.00 69.48 193 ASN A N 1
ATOM 1531 C CA . ASN A 1 193 ? -22.271 80.423 28.052 1.00 71.10 193 ASN A CA 1
ATOM 1532 C C . ASN A 1 193 ? -21.483 81.526 28.740 1.00 71.69 193 ASN A C 1
ATOM 1533 O O . ASN A 1 193 ? -20.269 81.627 28.575 1.00 72.09 193 ASN A O 1
ATOM 1538 N N . PHE A 1 194 ? -22.173 82.359 29.508 1.00 72.06 194 PHE A N 1
ATOM 1539 C CA . PHE A 1 194 ? -21.489 83.414 30.238 1.00 72.43 194 PHE A CA 1
ATOM 1540 C C . PHE A 1 194 ? -21.531 83.121 31.728 1.00 72.52 194 PHE A C 1
ATOM 1541 O O . PHE A 1 194 ? -20.816 83.741 32.514 1.00 71.34 194 PHE A O 1
ATOM 1549 N N . GLU A 1 195 ? -22.370 82.157 32.097 1.00 73.55 195 GLU A N 1
ATOM 1550 C CA . GLU A 1 195 ? -22.523 81.721 33.481 1.00 74.01 195 GLU A CA 1
ATOM 1551 C C . GLU A 1 195 ? -21.266 80.956 33.888 1.00 73.99 195 GLU A C 1
ATOM 1552 O O . GLU A 1 195 ? -20.845 80.992 35.046 1.00 73.85 195 GLU A O 1
ATOM 1558 N N . LYS A 1 196 ? -20.680 80.255 32.921 1.00 73.34 196 LYS A N 1
ATOM 1559 C CA . LYS A 1 196 ? -19.477 79.472 33.156 1.00 73.02 196 LYS A CA 1
ATOM 1560 C C . LYS A 1 196 ? -18.210 80.281 32.892 1.00 71.57 196 LYS A C 1
ATOM 1561 O O . LYS A 1 196 ? -17.251 80.202 33.657 1.00 71.93 196 LYS A O 1
ATOM 1567 N N . ALA A 1 197 ? -18.208 81.060 31.815 1.00 69.63 197 ALA A N 1
ATOM 1568 C CA . ALA A 1 197 ? -17.048 81.878 31.469 1.00 68.38 197 ALA A CA 1
ATOM 1569 C C . ALA A 1 197 ? -16.714 82.860 32.588 1.00 67.57 197 ALA A C 1
ATOM 1570 O O . ALA A 1 197 ? -15.544 83.157 32.838 1.00 67.39 197 ALA A O 1
ATOM 1572 N N . ALA A 1 198 ? -17.745 83.366 33.258 1.00 66.35 198 ALA A N 1
ATOM 1573 C CA . ALA A 1 198 ? -17.543 84.308 34.346 1.00 64.96 198 ALA A CA 1
ATOM 1574 C C . ALA A 1 198 ? -17.119 83.578 35.609 1.00 64.22 198 ALA A C 1
ATOM 1575 O O . ALA A 1 198 ? -16.236 84.036 36.331 1.00 64.92 198 ALA A O 1
ATOM 1577 N N . LEU A 1 199 ? -17.747 82.440 35.876 1.00 63.00 199 LEU A N 1
ATOM 1578 C CA . LEU A 1 199 ? -17.417 81.660 37.062 1.00 63.02 199 LEU A CA 1
ATOM 1579 C C . LEU A 1 199 ? -16.020 81.054 36.988 1.00 62.25 199 LEU A C 1
ATOM 1580 O O . LEU A 1 199 ? -15.312 80.999 37.990 1.00 62.55 199 LEU A O 1
ATOM 1585 N N . LEU A 1 200 ? -15.624 80.602 35.803 1.00 60.92 200 LEU A N 1
ATOM 1586 C CA . LEU A 1 200 ? -14.306 80.008 35.621 1.00 60.11 200 LEU A CA 1
ATOM 1587 C C . LEU A 1 200 ? -13.188 80.990 35.953 1.00 60.33 200 LEU A C 1
ATOM 1588 O O . LEU A 1 200 ? -12.072 80.580 36.267 1.00 61.24 200 LEU A O 1
ATOM 1593 N N . TYR A 1 201 ? -13.486 82.285 35.876 1.00 59.92 201 TYR A N 1
ATOM 1594 C CA . TYR A 1 201 ? -12.496 83.325 36.154 1.00 58.57 201 TYR A CA 1
ATOM 1595 C C . TYR A 1 201 ? -12.652 83.842 37.579 1.00 58.60 201 TYR A C 1
ATOM 1596 O O . TYR A 1 201 ? -11.672 84.049 38.291 1.00 59.42 201 TYR A O 1
ATOM 1605 N N . ILE A 1 202 ? -13.893 84.054 37.992 1.00 58.50 202 ILE A N 1
ATOM 1606 C CA . ILE A 1 202 ? -14.159 84.540 39.335 1.00 58.71 202 ILE A CA 1
ATOM 1607 C C . ILE A 1 202 ? -13.723 83.494 40.364 1.00 60.06 202 ILE A C 1
ATOM 1608 O O . ILE A 1 202 ? -12.996 83.810 41.308 1.00 60.38 202 ILE A O 1
ATOM 1613 N N . ALA A 1 203 ? -14.171 82.254 40.159 1.00 59.91 203 ALA A N 1
ATOM 1614 C CA . ALA A 1 203 ? -13.855 81.125 41.032 1.00 59.53 203 ALA A CA 1
ATOM 1615 C C . ALA A 1 203 ? -12.903 80.153 40.325 1.00 59.94 203 ALA A C 1
ATOM 1616 O O . ALA A 1 203 ? -11.973 80.579 39.646 1.00 61.02 203 ALA A O 1
ATOM 1618 N N . GLU A 1 204 ? -13.130 78.852 40.487 1.00 59.69 204 GLU A N 1
ATOM 1619 C CA . GLU A 1 204 ? -12.284 77.836 39.852 1.00 60.20 204 GLU A CA 1
ATOM 1620 C C . GLU A 1 204 ? -10.853 77.839 40.373 1.00 60.21 204 GLU A C 1
ATOM 1621 O O . GLU A 1 204 ? -9.966 78.449 39.778 1.00 59.38 204 GLU A O 1
ATOM 1627 N N . PRO A 1 205 ? -10.606 77.122 41.476 1.00 61.41 205 PRO A N 1
ATOM 1628 C CA . PRO A 1 205 ? -9.288 77.024 42.107 1.00 62.33 205 PRO A CA 1
ATOM 1629 C C . PRO A 1 205 ? -8.321 76.084 41.393 1.00 63.73 205 PRO A C 1
ATOM 1630 O O . PRO A 1 205 ? -8.739 75.130 40.743 1.00 64.61 205 PRO A O 1
ATOM 1634 N N . PHE A 1 206 ? -7.026 76.358 41.520 1.00 64.96 206 PHE A N 1
ATOM 1635 C CA . PHE A 1 206 ? -6.003 75.519 40.908 1.00 66.45 206 PHE A CA 1
ATOM 1636 C C . PHE A 1 206 ? -4.976 75.052 41.938 1.00 68.22 206 PHE A C 1
ATOM 1637 O O . PHE A 1 206 ? -4.688 75.758 42.906 1.00 68.04 206 PHE A O 1
ATOM 1645 N N . PRO A 1 207 ? -4.398 73.854 41.732 1.00 70.07 207 PRO A N 1
ATOM 1646 C CA . PRO A 1 207 ? -3.403 73.282 42.643 1.00 70.94 207 PRO A CA 1
ATOM 1647 C C . PRO A 1 207 ? -2.126 74.096 42.781 1.00 72.04 207 PRO A C 1
ATOM 1648 O O . PRO A 1 207 ? -1.234 73.726 43.538 1.00 72.74 207 PRO A O 1
ATOM 1652 N N . GLU A 1 208 ? -2.040 75.202 42.053 1.00 73.79 208 GLU A N 1
ATOM 1653 C CA . GLU A 1 208 ? -0.862 76.059 42.101 1.00 74.85 208 GLU A CA 1
ATOM 1654 C C . GLU A 1 208 ? -1.026 77.137 43.168 1.00 75.60 208 GLU A C 1
ATOM 1655 O O . GLU A 1 208 ? -0.057 77.578 43.781 1.00 75.51 208 GLU A O 1
ATOM 1661 N N . GLU A 1 209 ? -2.267 77.560 43.375 1.00 76.68 209 GLU A N 1
ATOM 1662 C CA . GLU A 1 209 ? -2.575 78.606 44.337 1.00 76.83 209 GLU A CA 1
ATOM 1663 C C . GLU A 1 209 ? -2.525 78.082 45.762 1.00 78.11 209 GLU A C 1
ATOM 1664 O O . GLU A 1 209 ? -2.628 76.878 45.992 1.00 78.25 209 GLU A O 1
ATOM 1670 N N . PRO A 1 210 ? -2.361 78.987 46.744 1.00 79.11 210 PRO A N 1
ATOM 1671 C CA . PRO A 1 210 ? -2.310 78.586 48.152 1.00 79.53 210 PRO A CA 1
ATOM 1672 C C . PRO A 1 210 ? -3.664 78.031 48.574 1.00 79.80 210 PRO A C 1
ATOM 1673 O O . PRO A 1 210 ? -4.698 78.550 48.165 1.00 79.57 210 PRO A O 1
ATOM 1677 N N . GLU A 1 211 ? -3.651 76.985 49.396 1.00 80.28 211 GLU A N 1
ATOM 1678 C CA . GLU A 1 211 ? -4.884 76.356 49.845 1.00 80.73 211 GLU A CA 1
ATOM 1679 C C . GLU A 1 211 ? -5.841 77.348 50.488 1.00 80.57 211 GLU A C 1
ATOM 1680 O O . GLU A 1 211 ? -6.992 77.013 50.775 1.00 81.21 211 GLU A O 1
ATOM 1686 N N . GLU A 1 212 ? -5.370 78.571 50.709 1.00 79.51 212 GLU A N 1
ATOM 1687 C CA . GLU A 1 212 ? -6.205 79.597 51.323 1.00 77.88 212 GLU A CA 1
ATOM 1688 C C . GLU A 1 212 ? -7.070 80.265 50.259 1.00 76.19 212 GLU A C 1
ATOM 1689 O O . GLU A 1 212 ? -8.299 80.209 50.324 1.00 75.67 212 GLU A O 1
ATOM 1695 N N . THR A 1 213 ? -6.425 80.894 49.281 1.00 74.54 213 THR A N 1
ATOM 1696 C CA . THR A 1 213 ? -7.148 81.539 48.193 1.00 72.48 213 THR A CA 1
ATOM 1697 C C . THR A 1 213 ? -7.809 80.414 47.397 1.00 71.12 213 THR A C 1
ATOM 1698 O O . THR A 1 213 ? -8.900 80.572 46.854 1.00 71.13 213 THR A O 1
ATOM 1702 N N . LYS A 1 214 ? -7.137 79.270 47.342 1.00 69.49 214 LYS A N 1
ATOM 1703 C CA . LYS A 1 214 ? -7.665 78.111 46.639 1.00 67.76 214 LYS A CA 1
ATOM 1704 C C . LYS A 1 214 ? -9.026 77.764 47.238 1.00 66.38 214 LYS A C 1
ATOM 1705 O O . LYS A 1 214 ? -9.900 77.255 46.544 1.00 66.02 214 LYS A O 1
ATOM 1711 N N . ASN A 1 215 ? -9.203 78.040 48.528 1.00 65.21 215 ASN A N 1
ATOM 1712 C CA . ASN A 1 215 ? -10.470 77.746 49.195 1.00 63.74 215 ASN A CA 1
ATOM 1713 C C . ASN A 1 215 ? -11.453 78.911 49.129 1.00 61.61 215 ASN A C 1
ATOM 1714 O O . ASN A 1 215 ? -12.624 78.770 49.483 1.00 61.11 215 ASN A O 1
ATOM 1719 N N . ALA A 1 216 ? -10.975 80.061 48.674 1.00 59.78 216 ALA A N 1
ATOM 1720 C CA . ALA A 1 216 ? -11.832 81.229 48.545 1.00 58.67 216 ALA A CA 1
ATOM 1721 C C . ALA A 1 216 ? -12.669 81.080 47.275 1.00 57.74 216 ALA A C 1
ATOM 1722 O O . ALA A 1 216 ? -13.872 81.336 47.287 1.00 56.43 216 ALA A O 1
ATOM 1724 N N . ARG A 1 217 ? -12.015 80.663 46.189 1.00 57.75 217 ARG A N 1
ATOM 1725 C CA . ARG A 1 217 ? -12.661 80.455 44.891 1.00 57.35 217 ARG A CA 1
ATOM 1726 C C . ARG A 1 217 ? -13.587 79.258 44.969 1.00 57.49 217 ARG A C 1
ATOM 1727 O O . ARG A 1 217 ? -14.710 79.288 44.472 1.00 58.67 217 ARG A O 1
ATOM 1735 N N . GLN A 1 218 ? -13.096 78.196 45.590 1.00 57.11 218 GLN A N 1
ATOM 1736 C CA . GLN A 1 218 ? -13.870 76.980 45.759 1.00 56.88 218 GLN A CA 1
ATOM 1737 C C . GLN A 1 218 ? -15.181 77.297 46.465 1.00 57.08 218 GLN A C 1
ATOM 1738 O O . GLN A 1 218 ? -16.213 76.698 46.173 1.00 58.43 218 GLN A O 1
ATOM 1744 N N . PHE A 1 219 ? -15.134 78.245 47.396 1.00 56.33 219 PHE A N 1
ATOM 1745 C CA . PHE A 1 219 ? -16.320 78.618 48.147 1.00 55.46 219 PHE A CA 1
ATOM 1746 C C . PHE A 1 219 ? -17.420 79.146 47.253 1.00 56.08 219 PHE A C 1
ATOM 1747 O O . PHE A 1 219 ? -18.489 78.549 47.153 1.00 56.51 219 PHE A O 1
ATOM 1755 N N . VAL A 1 220 ? -17.165 80.274 46.602 1.00 56.16 220 VAL A N 1
ATOM 1756 C CA . VAL A 1 220 ? -18.173 80.872 45.738 1.00 56.53 220 VAL A CA 1
ATOM 1757 C C . VAL A 1 220 ? -18.448 80.058 44.483 1.00 56.63 220 VAL A C 1
ATOM 1758 O O . VAL A 1 220 ? -19.389 80.347 43.749 1.00 56.63 220 VAL A O 1
ATOM 1762 N N . LYS A 1 221 ? -17.633 79.037 44.243 1.00 56.88 221 LYS A N 1
ATOM 1763 C CA . LYS A 1 221 ? -17.794 78.191 43.065 1.00 57.02 221 LYS A CA 1
ATOM 1764 C C . LYS A 1 221 ? -18.954 77.213 43.223 1.00 56.83 221 LYS A C 1
ATOM 1765 O O . LYS A 1 221 ? -19.487 76.702 42.240 1.00 55.91 221 LYS A O 1
ATOM 1771 N N . ASP A 1 222 ? -19.347 76.957 44.465 1.00 57.66 222 ASP A N 1
ATOM 1772 C CA . ASP A 1 222 ? -20.458 76.049 44.733 1.00 57.86 222 ASP A CA 1
ATOM 1773 C C . ASP A 1 222 ? -21.584 76.721 45.523 1.00 57.51 222 ASP A C 1
ATOM 1774 O O . ASP A 1 222 ? -22.585 76.088 45.852 1.00 57.76 222 ASP A O 1
ATOM 1779 N N . THR A 1 223 ? -21.419 78.014 45.803 1.00 57.36 223 THR A N 1
ATOM 1780 C CA . THR A 1 223 ? -22.417 78.782 46.550 1.00 57.05 223 THR A CA 1
ATOM 1781 C C . THR A 1 223 ? -22.793 80.043 45.801 1.00 57.39 223 THR A C 1
ATOM 1782 O O . THR A 1 223 ? -23.871 80.601 46.007 1.00 57.98 223 THR A O 1
ATOM 1786 N N . LEU A 1 224 ? -21.887 80.492 44.939 1.00 57.93 224 LEU A N 1
ATOM 1787 C CA . LEU A 1 224 ? -22.096 81.699 44.145 1.00 57.23 224 LEU A CA 1
ATOM 1788 C C . LEU A 1 224 ? -22.366 82.916 45.025 1.00 57.69 224 LEU A C 1
ATOM 1789 O O . LEU A 1 224 ? -22.944 83.902 44.570 1.00 57.10 224 LEU A O 1
ATOM 1794 N N . ASP A 1 225 ? -21.943 82.837 46.285 1.00 57.74 225 ASP A N 1
ATOM 1795 C CA . ASP A 1 225 ? -22.111 83.930 47.241 1.00 58.76 225 ASP A CA 1
ATOM 1796 C C . ASP A 1 225 ? -20.980 84.952 47.031 1.00 60.03 225 ASP A C 1
ATOM 1797 O O . ASP A 1 225 ? -19.981 84.941 47.751 1.00 60.82 225 ASP A O 1
ATOM 1802 N N . PHE A 1 226 ? -21.147 85.827 46.037 1.00 60.79 226 PHE A N 1
ATOM 1803 C CA . PHE A 1 226 ? -20.148 86.846 45.700 1.00 61.45 226 PHE A CA 1
ATOM 1804 C C . PHE A 1 226 ? -19.950 87.869 46.811 1.00 62.74 226 PHE A C 1
ATOM 1805 O O . PHE A 1 226 ? -18.920 88.544 46.872 1.00 62.18 226 PHE A O 1
ATOM 1813 N N . LYS A 1 227 ? -20.946 87.976 47.686 1.00 64.53 227 LYS A N 1
ATOM 1814 C CA . LYS A 1 227 ? -20.902 88.900 48.812 1.00 65.61 227 LYS A CA 1
ATOM 1815 C C . LYS A 1 227 ? -19.774 88.474 49.744 1.00 65.92 227 LYS A C 1
ATOM 1816 O O . LYS A 1 227 ? -19.002 89.305 50.234 1.00 66.48 227 LYS A O 1
ATOM 1822 N N . GLU A 1 228 ? -19.688 87.167 49.980 1.00 65.81 228 GLU A N 1
ATOM 1823 C CA . GLU A 1 228 ? -18.654 86.596 50.840 1.00 65.56 228 GLU A CA 1
ATOM 1824 C C . GLU A 1 228 ? -17.319 86.668 50.108 1.00 65.19 228 GLU A C 1
ATOM 1825 O O . GLU A 1 228 ? -16.294 87.006 50.700 1.00 65.17 228 GLU A O 1
ATOM 1831 N N . GLY A 1 229 ? -17.351 86.353 48.814 1.00 64.37 229 GLY A N 1
ATOM 1832 C CA . GLY A 1 229 ? -16.151 86.383 48.000 1.00 64.23 229 GLY A CA 1
ATOM 1833 C C . GLY A 1 229 ? -15.450 87.724 48.044 1.00 64.59 229 GLY A C 1
ATOM 1834 O O . GLY A 1 229 ? -14.221 87.791 48.050 1.00 64.41 229 GLY A O 1
ATOM 1835 N N . LEU A 1 230 ? -16.231 88.798 48.068 1.00 64.96 230 LEU A N 1
ATOM 1836 C CA . LEU A 1 230 ? -15.666 90.142 48.127 1.00 65.65 230 LEU A CA 1
ATOM 1837 C C . LEU A 1 230 ? -15.171 90.399 49.553 1.00 65.40 230 LEU A C 1
ATOM 1838 O O . LEU A 1 230 ? -14.642 91.468 49.853 1.00 65.28 230 LEU A O 1
ATOM 1843 N N . LYS A 1 231 ? -15.351 89.408 50.424 1.00 65.14 231 LYS A N 1
ATOM 1844 C CA . LYS A 1 231 ? -14.935 89.504 51.820 1.00 64.98 231 LYS A CA 1
ATOM 1845 C C . LYS A 1 231 ? -13.743 88.589 52.106 1.00 63.82 231 LYS A C 1
ATOM 1846 O O . LYS A 1 231 ? -12.970 88.847 53.027 1.00 63.54 231 LYS A O 1
ATOM 1852 N N . THR A 1 232 ? -13.600 87.530 51.308 1.00 62.37 232 THR A N 1
ATOM 1853 C CA . THR A 1 232 ? -12.515 86.556 51.475 1.00 61.00 232 THR A CA 1
ATOM 1854 C C . THR A 1 232 ? -11.359 86.738 50.468 1.00 59.03 232 THR A C 1
ATOM 1855 O O . THR A 1 232 ? -10.188 86.581 50.819 1.00 57.05 232 THR A O 1
ATOM 1859 N N . TYR A 1 233 ? -11.693 87.088 49.229 1.00 57.41 233 TYR A N 1
ATOM 1860 C CA . TYR A 1 233 ? -10.690 87.278 48.187 1.00 56.68 233 TYR A CA 1
ATOM 1861 C C . TYR A 1 233 ? -9.678 88.377 48.509 1.00 58.30 233 TYR A C 1
ATOM 1862 O O . TYR A 1 233 ? -10.045 89.532 48.764 1.00 58.41 233 TYR A O 1
ATOM 1871 N N . PRO A 1 234 ? -8.379 88.026 48.494 1.00 58.81 234 PRO A N 1
ATOM 1872 C CA . PRO A 1 234 ? -7.340 89.012 48.789 1.00 58.07 234 PRO A CA 1
ATOM 1873 C C . PRO A 1 234 ? -7.342 90.116 47.739 1.00 58.20 234 PRO A C 1
ATOM 1874 O O . PRO A 1 234 ? -7.626 89.871 46.561 1.00 58.54 234 PRO A O 1
ATOM 1878 N N . LEU A 1 235 ? -7.037 91.333 48.188 1.00 57.54 235 LEU A N 1
ATOM 1879 C CA . LEU A 1 235 ? -6.999 92.522 47.333 1.00 55.70 235 LEU A CA 1
ATOM 1880 C C . LEU A 1 235 ? -6.101 92.307 46.122 1.00 54.88 235 LEU A C 1
ATOM 1881 O O . LEU A 1 235 ? -6.200 93.022 45.126 1.00 54.67 235 LEU A O 1
ATOM 1886 N N . ARG A 1 236 ? -5.221 91.319 46.228 1.00 54.14 236 ARG A N 1
ATOM 1887 C CA . ARG A 1 236 ? -4.301 90.980 45.156 1.00 52.66 236 ARG A CA 1
ATOM 1888 C C . ARG A 1 236 ? -5.054 90.732 43.849 1.00 51.95 236 ARG A C 1
ATOM 1889 O O . ARG A 1 236 ? -4.559 91.063 42.771 1.00 52.65 236 ARG A O 1
ATOM 1897 N N . LEU A 1 237 ? -6.256 90.164 43.960 1.00 50.65 237 LEU A N 1
ATOM 1898 C CA . LEU A 1 237 ? -7.106 89.846 42.803 1.00 48.35 237 LEU A CA 1
ATOM 1899 C C . LEU A 1 237 ? -8.132 90.944 42.518 1.00 47.93 237 LEU A C 1
ATOM 1900 O O . LEU A 1 237 ? -9.318 90.798 42.819 1.00 46.52 237 LEU A O 1
ATOM 1905 N N . GLY A 1 238 ? -7.663 92.040 41.932 1.00 47.76 238 GLY A N 1
ATOM 1906 C CA . GLY A 1 238 ? -8.547 93.144 41.615 1.00 49.66 238 GLY A CA 1
ATOM 1907 C C . GLY A 1 238 ? -9.602 92.802 40.578 1.00 50.79 238 GLY A C 1
ATOM 1908 O O . GLY A 1 238 ? -10.762 93.155 40.752 1.00 50.52 238 GLY A O 1
ATOM 1909 N N . HIS A 1 239 ? -9.205 92.117 39.506 1.00 51.64 239 HIS A N 1
ATOM 1910 C CA . HIS A 1 239 ? -10.125 91.736 38.439 1.00 52.43 239 HIS A CA 1
ATOM 1911 C C . HIS A 1 239 ? -11.279 90.857 38.924 1.00 53.05 239 HIS A C 1
ATOM 1912 O O . HIS A 1 239 ? -12.434 91.074 38.553 1.00 53.27 239 HIS A O 1
ATOM 1919 N N . GLU A 1 240 ? -10.976 89.859 39.744 1.00 52.89 240 GLU A N 1
ATOM 1920 C CA . GLU A 1 240 ? -12.023 88.984 40.253 1.00 53.34 240 GLU A CA 1
ATOM 1921 C C . GLU A 1 240 ? -12.966 89.766 41.151 1.00 54.00 240 GLU A C 1
ATOM 1922 O O . GLU A 1 240 ? -14.182 89.601 41.082 1.00 54.43 240 GLU A O 1
ATOM 1928 N N . ARG A 1 241 ? -12.404 90.620 41.999 1.00 54.99 241 ARG A N 1
ATOM 1929 C CA . ARG A 1 241 ? -13.224 91.413 42.910 1.00 56.25 241 ARG A CA 1
ATOM 1930 C C . ARG A 1 241 ? -14.149 92.351 42.127 1.00 56.08 241 ARG A C 1
ATOM 1931 O O . ARG A 1 241 ? -15.356 92.401 42.369 1.00 55.21 241 ARG A O 1
ATOM 1939 N N . ALA A 1 242 ? -13.579 93.077 41.176 1.00 56.54 242 ALA A N 1
ATOM 1940 C CA . ALA A 1 242 ? -14.353 94.018 40.381 1.00 57.76 242 ALA A CA 1
ATOM 1941 C C . ALA A 1 242 ? -15.579 93.357 39.763 1.00 59.34 242 ALA A C 1
ATOM 1942 O O . ALA A 1 242 ? -16.656 93.961 39.693 1.00 58.52 242 ALA A O 1
ATOM 1960 N N . ASN A 1 245 ? -18.465 92.451 42.316 1.00 69.44 245 ASN A N 1
ATOM 1961 C CA . ASN A 1 245 ? -19.244 93.624 42.697 1.00 70.42 245 ASN A CA 1
ATOM 1962 C C . ASN A 1 245 ? -20.370 93.876 41.698 1.00 71.25 245 ASN A C 1
ATOM 1963 O O . ASN A 1 245 ? -21.503 94.145 42.093 1.00 71.04 245 ASN A O 1
ATOM 1968 N N . HIS A 1 246 ? -20.045 93.786 40.408 1.00 72.92 246 HIS A N 1
ATOM 1969 C CA . HIS A 1 246 ? -21.007 93.998 39.323 1.00 73.94 246 HIS A CA 1
ATOM 1970 C C . HIS A 1 246 ? -22.121 92.976 39.398 1.00 73.89 246 HIS A C 1
ATOM 1971 O O . HIS A 1 246 ? -23.190 93.161 38.818 1.00 74.14 246 HIS A O 1
ATOM 1978 N N . LEU A 1 247 ? -21.853 91.889 40.105 1.00 74.05 247 LEU A N 1
ATOM 1979 C CA . LEU A 1 247 ? -22.824 90.825 40.254 1.00 74.40 247 LEU A CA 1
ATOM 1980 C C . LEU A 1 247 ? -23.635 90.948 41.535 1.00 74.38 247 LEU A C 1
ATOM 1981 O O . LEU A 1 247 ? -24.537 90.146 41.770 1.00 74.20 247 LEU A O 1
ATOM 1986 N N . ILE A 1 248 ? -23.319 91.942 42.366 1.00 74.38 248 ILE A N 1
ATOM 1987 C CA . ILE A 1 248 ? -24.066 92.136 43.611 1.00 74.19 248 ILE A CA 1
ATOM 1988 C C . ILE A 1 248 ? -25.274 93.043 43.360 1.00 74.35 248 ILE A C 1
ATOM 1989 O O . ILE A 1 248 ? -26.336 92.864 43.956 1.00 74.56 248 ILE A O 1
ATOM 1994 N N . ALA A 1 249 ? -25.100 94.013 42.467 1.00 74.54 249 ALA A N 1
ATOM 1995 C CA . ALA A 1 249 ? -26.155 94.957 42.121 1.00 74.28 249 ALA A CA 1
ATOM 1996 C C . ALA A 1 249 ? -26.896 94.456 40.893 1.00 74.08 249 ALA A C 1
ATOM 1997 O O . ALA A 1 249 ? -28.106 94.638 40.756 1.00 74.15 249 ALA A O 1
ATOM 1999 N N . ASN A 1 250 ? -26.150 93.822 40.000 1.00 73.91 250 ASN A N 1
ATOM 2000 C CA . ASN A 1 250 ? -26.706 93.293 38.767 1.00 73.87 250 ASN A CA 1
ATOM 2001 C C . ASN A 1 250 ? -26.651 91.762 38.754 1.00 73.67 250 ASN A C 1
ATOM 2002 O O . ASN A 1 250 ? -25.781 91.176 38.106 1.00 72.75 250 ASN A O 1
ATOM 2007 N N . PRO A 1 251 ? -27.587 91.095 39.461 1.00 73.41 251 PRO A N 1
ATOM 2008 C CA . PRO A 1 251 ? -27.641 89.631 39.529 1.00 74.42 251 PRO A CA 1
ATOM 2009 C C . PRO A 1 251 ? -27.872 88.921 38.191 1.00 75.89 251 PRO A C 1
ATOM 2010 O O . PRO A 1 251 ? -28.694 89.346 37.376 1.00 76.15 251 PRO A O 1
ATOM 2014 N N . GLU A 1 252 ? -27.140 87.827 37.987 1.00 76.92 252 GLU A N 1
ATOM 2015 C CA . GLU A 1 252 ? -27.229 87.028 36.768 1.00 77.50 252 GLU A CA 1
ATOM 2016 C C . GLU A 1 252 ? -26.762 87.809 35.547 1.00 77.34 252 GLU A C 1
ATOM 2017 O O . GLU A 1 252 ? -27.058 87.428 34.417 1.00 78.23 252 GLU A O 1
ATOM 2023 N N . ASP A 1 253 ? -26.029 88.896 35.772 1.00 76.60 253 ASP A N 1
ATOM 2024 C CA . ASP A 1 253 ? -25.541 89.716 34.667 1.00 75.94 253 ASP A CA 1
ATOM 2025 C C . ASP A 1 253 ? -24.108 89.337 34.301 1.00 75.53 253 ASP A C 1
ATOM 2026 O O . ASP A 1 253 ? -23.243 90.198 34.106 1.00 75.21 253 ASP A O 1
ATOM 2031 N N . TYR A 1 254 ? -23.872 88.032 34.213 1.00 74.52 254 TYR A N 1
ATOM 2032 C CA . TYR A 1 254 ? -22.563 87.504 33.860 1.00 73.42 254 TYR A CA 1
ATOM 2033 C C . TYR A 1 254 ? -22.134 88.047 32.499 1.00 72.64 254 TYR A C 1
ATOM 2034 O O . TYR A 1 254 ? -20.943 88.198 32.228 1.00 72.55 254 TYR A O 1
ATOM 2043 N N . SER A 1 255 ? -23.105 88.351 31.644 1.00 72.10 255 SER A N 1
ATOM 2044 C CA . SER A 1 255 ? -22.789 88.872 30.319 1.00 71.61 255 SER A CA 1
ATOM 2045 C C . SER A 1 255 ? -21.958 90.147 30.402 1.00 70.05 255 SER A C 1
ATOM 2046 O O . SER A 1 255 ? -20.924 90.259 29.746 1.00 68.77 255 SER A O 1
ATOM 2049 N N . GLY A 1 256 ? -22.406 91.093 31.224 1.00 68.97 256 GLY A N 1
ATOM 2050 C CA . GLY A 1 256 ? -21.695 92.350 31.371 1.00 67.68 256 GLY A CA 1
ATOM 2051 C C . GLY A 1 256 ? -20.691 92.367 32.505 1.00 66.90 256 GLY A C 1
ATOM 2052 O O . GLY A 1 256 ? -20.109 93.409 32.813 1.00 66.27 256 GLY A O 1
ATOM 2053 N N . SER A 1 257 ? -20.479 91.218 33.136 1.00 66.69 257 SER A N 1
ATOM 2054 C CA . SER A 1 257 ? -19.523 91.151 34.234 1.00 66.32 257 SER A CA 1
ATOM 2055 C C . SER A 1 257 ? -18.097 91.340 33.709 1.00 65.49 257 SER A C 1
ATOM 2056 O O . SER A 1 257 ? -17.169 91.503 34.487 1.00 65.20 257 SER A O 1
ATOM 2059 N N . PHE A 1 258 ? -17.933 91.339 32.388 1.00 64.93 258 PHE A N 1
ATOM 2060 C CA . PHE A 1 258 ? -16.620 91.507 31.777 1.00 64.43 258 PHE A CA 1
ATOM 2061 C C . PHE A 1 258 ? -16.303 92.953 31.461 1.00 65.64 258 PHE A C 1
ATOM 2062 O O . PHE A 1 258 ? -15.157 93.294 31.158 1.00 65.38 258 PHE A O 1
ATOM 2070 N N . ARG A 1 259 ? -17.326 93.800 31.517 1.00 67.65 259 ARG A N 1
ATOM 2071 C CA . ARG A 1 259 ? -17.177 95.223 31.213 1.00 68.81 259 ARG A CA 1
ATOM 2072 C C . ARG A 1 259 ? -16.569 96.005 32.375 1.00 68.76 259 ARG A C 1
ATOM 2073 O O . ARG A 1 259 ? -16.624 97.235 32.408 1.00 69.25 259 ARG A O 1
ATOM 2081 N N . VAL A 1 260 ? -15.980 95.281 33.320 1.00 68.16 260 VAL A N 1
ATOM 2082 C CA . VAL A 1 260 ? -15.356 95.895 34.483 1.00 68.53 260 VAL A CA 1
ATOM 2083 C C . VAL A 1 260 ? -13.830 95.824 34.375 1.00 68.56 260 VAL A C 1
ATOM 2084 O O . VAL A 1 260 ? -13.105 96.575 35.034 1.00 68.16 260 VAL A O 1
ATOM 2088 N N . LEU A 1 261 ? -13.358 94.917 33.527 1.00 68.86 261 LEU A N 1
ATOM 2089 C CA . LEU A 1 261 ? -11.931 94.715 33.290 1.00 69.37 261 LEU A CA 1
ATOM 2090 C C . LEU A 1 261 ? -11.534 95.492 32.031 1.00 70.43 261 LEU A C 1
ATOM 2091 O O . LEU A 1 261 ? -12.289 95.526 31.060 1.00 70.50 261 LEU A O 1
ATOM 2096 N N . PRO A 1 262 ? -10.340 96.111 32.021 1.00 71.26 262 PRO A N 1
ATOM 2097 C CA . PRO A 1 262 ? -9.894 96.873 30.850 1.00 71.98 262 PRO A CA 1
ATOM 2098 C C . PRO A 1 262 ? -9.793 95.978 29.625 1.00 73.49 262 PRO A C 1
ATOM 2099 O O . PRO A 1 262 ? -10.226 94.831 29.663 1.00 73.85 262 PRO A O 1
ATOM 2103 N N . GLN A 1 263 ? -9.222 96.504 28.544 1.00 75.71 263 GLN A N 1
ATOM 2104 C CA . GLN A 1 263 ? -9.045 95.750 27.296 1.00 77.27 263 GLN A CA 1
ATOM 2105 C C . GLN A 1 263 ? -8.015 94.619 27.391 1.00 78.10 263 GLN A C 1
ATOM 2106 O O . GLN A 1 263 ? -7.706 93.975 26.386 1.00 76.88 263 GLN A O 1
ATOM 2112 N N . ASN A 1 264 ? -7.489 94.393 28.596 1.00 80.00 264 ASN A N 1
ATOM 2113 C CA . ASN A 1 264 ? -6.489 93.352 28.838 1.00 81.17 264 ASN A CA 1
ATOM 2114 C C . ASN A 1 264 ? -7.143 91.994 28.634 1.00 81.82 264 ASN A C 1
ATOM 2115 O O . ASN A 1 264 ? -7.341 91.561 27.497 1.00 83.21 264 ASN A O 1
ATOM 2120 N N . LEU A 1 265 ? -7.485 91.321 29.730 1.00 81.79 265 LEU A N 1
ATOM 2121 C CA . LEU A 1 265 ? -8.130 90.016 29.629 1.00 80.83 265 LEU A CA 1
ATOM 2122 C C . LEU A 1 265 ? -9.336 90.147 28.715 1.00 80.01 265 LEU A C 1
ATOM 2123 O O . LEU A 1 265 ? -9.753 89.178 28.081 1.00 81.50 265 LEU A O 1
ATOM 2128 N N . TYR A 1 266 ? -9.883 91.357 28.658 1.00 78.18 266 TYR A N 1
ATOM 2129 C CA . TYR A 1 266 ? -11.044 91.663 27.828 1.00 76.64 266 TYR A CA 1
ATOM 2130 C C . TYR A 1 266 ? -11.061 90.798 26.571 1.00 74.00 266 TYR A C 1
ATOM 2131 O O . TYR A 1 266 ? -12.103 90.283 26.173 1.00 74.07 266 TYR A O 1
ATOM 2140 N N . ARG A 1 267 ? -9.897 90.627 25.957 1.00 70.49 267 ARG A N 1
ATOM 2141 C CA . ARG A 1 267 ? -9.809 89.824 24.758 1.00 68.22 267 ARG A CA 1
ATOM 2142 C C . ARG A 1 267 ? -8.818 88.661 24.893 1.00 67.66 267 ARG A C 1
ATOM 2143 O O . ARG A 1 267 ? -8.631 87.889 23.951 1.00 66.92 267 ARG A O 1
ATOM 2159 N N . PHE A 1 269 ? -9.116 86.044 26.872 1.00 57.96 269 PHE A N 1
ATOM 2160 C CA . PHE A 1 269 ? -9.855 84.802 26.921 1.00 53.91 269 PHE A CA 1
ATOM 2161 C C . PHE A 1 269 ? -10.024 84.218 25.521 1.00 51.85 269 PHE A C 1
ATOM 2162 O O . PHE A 1 269 ? -9.525 83.128 25.242 1.00 50.51 269 PHE A O 1
ATOM 2170 N N . VAL A 1 270 ? -10.709 84.944 24.637 1.00 49.69 270 VAL A N 1
ATOM 2171 C CA . VAL A 1 270 ? -10.939 84.455 23.276 1.00 47.38 270 VAL A CA 1
ATOM 2172 C C . VAL A 1 270 ? -9.618 84.093 22.587 1.00 46.75 270 VAL A C 1
ATOM 2173 O O . VAL A 1 270 ? -9.532 83.070 21.903 1.00 45.39 270 VAL A O 1
ATOM 2177 N N . HIS A 1 271 ? -8.590 84.920 22.780 1.00 46.06 271 HIS A N 1
ATOM 2178 C CA . HIS A 1 271 ? -7.275 84.673 22.183 1.00 45.60 271 HIS A CA 1
ATOM 2179 C C . HIS A 1 271 ? -6.682 83.381 22.750 1.00 46.36 271 HIS A C 1
ATOM 2180 O O . HIS A 1 271 ? -5.926 82.667 22.076 1.00 46.52 271 HIS A O 1
ATOM 2187 N N . GLY A 1 272 ? -7.027 83.086 23.997 1.00 46.44 272 GLY A N 1
ATOM 2188 C CA . GLY A 1 272 ? -6.544 81.865 24.607 1.00 46.40 272 GLY A CA 1
ATOM 2189 C C . GLY A 1 272 ? -7.151 80.702 23.846 1.00 46.41 272 GLY A C 1
ATOM 2190 O O . GLY A 1 272 ? -6.424 79.924 23.225 1.00 46.87 272 GLY A O 1
ATOM 2191 N N . TYR A 1 273 ? -8.485 80.603 23.875 1.00 45.70 273 TYR A N 1
ATOM 2192 C CA . TYR A 1 273 ? -9.219 79.533 23.194 1.00 44.20 273 TYR A CA 1
ATOM 2193 C C . TYR A 1 273 ? -8.726 79.342 21.783 1.00 43.39 273 TYR A C 1
ATOM 2194 O O . TYR A 1 273 ? -8.830 78.252 21.223 1.00 42.65 273 TYR A O 1
ATOM 2203 N N . GLN A 1 274 ? -8.206 80.418 21.205 1.00 43.15 274 GLN A N 1
ATOM 2204 C CA . GLN A 1 274 ? -7.667 80.374 19.856 1.00 43.54 274 GLN A CA 1
ATOM 2205 C C . GLN A 1 274 ? -6.321 79.695 19.889 1.00 43.30 274 GLN A C 1
ATOM 2206 O O . GLN A 1 274 ? -6.006 78.847 19.047 1.00 43.30 274 GLN A O 1
ATOM 2212 N N . SER A 1 275 ? -5.514 80.085 20.867 1.00 42.47 275 SER A N 1
ATOM 2213 C CA . SER A 1 275 ? -4.196 79.496 21.016 1.00 40.18 275 SER A CA 1
ATOM 2214 C C . SER A 1 275 ? -4.385 78.003 21.269 1.00 37.86 275 SER A C 1
ATOM 2215 O O . SER A 1 275 ? -3.606 77.181 20.798 1.00 38.11 275 SER A O 1
ATOM 2218 N N . TYR A 1 276 ? -5.442 77.661 21.993 1.00 34.44 276 TYR A N 1
ATOM 2219 C CA . TYR A 1 276 ? -5.741 76.274 22.285 1.00 33.65 276 TYR A CA 1
ATOM 2220 C C . TYR A 1 276 ? -5.920 75.501 20.981 1.00 33.97 276 TYR A C 1
ATOM 2221 O O . TYR A 1 276 ? -5.205 74.530 20.700 1.00 32.99 276 TYR A O 1
ATOM 2230 N N . ILE A 1 277 ? -6.889 75.951 20.186 1.00 33.11 277 ILE A N 1
ATOM 2231 C CA . ILE A 1 277 ? -7.192 75.321 18.911 1.00 30.98 277 ILE A CA 1
ATOM 2232 C C . ILE A 1 277 ? -5.941 75.274 18.043 1.00 29.85 277 ILE A C 1
ATOM 2233 O O . ILE A 1 277 ? -5.657 74.272 17.374 1.00 29.87 277 ILE A O 1
ATOM 2238 N N . TYR A 1 278 ? -5.175 76.351 18.083 1.00 26.83 278 TYR A N 1
ATOM 2239 C CA . TYR A 1 278 ? -3.961 76.403 17.306 1.00 28.09 278 TYR A CA 1
ATOM 2240 C C . TYR A 1 278 ? -2.980 75.275 17.697 1.00 30.39 278 TYR A C 1
ATOM 2241 O O . TYR A 1 278 ? -2.329 74.681 16.835 1.00 31.81 278 TYR A O 1
ATOM 2250 N N . ASN A 1 279 ? -2.879 74.973 18.988 1.00 32.10 279 ASN A N 1
ATOM 2251 C CA . ASN A 1 279 ? -1.982 73.910 19.453 1.00 33.19 279 ASN A CA 1
ATOM 2252 C C . ASN A 1 279 ? -2.407 72.574 18.882 1.00 33.25 279 ASN A C 1
ATOM 2253 O O . ASN A 1 279 ? -1.611 71.854 18.286 1.00 32.74 279 ASN A O 1
ATOM 2258 N N . ILE A 1 280 ? -3.670 72.237 19.091 1.00 34.24 280 ILE A N 1
ATOM 2259 C CA . ILE A 1 280 ? -4.207 70.983 18.586 1.00 35.30 280 ILE A CA 1
ATOM 2260 C C . ILE A 1 280 ? -3.811 70.841 17.125 1.00 36.74 280 ILE A C 1
ATOM 2261 O O . ILE A 1 280 ? -3.164 69.864 16.742 1.00 37.42 280 ILE A O 1
ATOM 2266 N N . ILE A 1 281 ? -4.192 71.839 16.322 1.00 36.30 281 ILE A N 1
ATOM 2267 C CA . ILE A 1 281 ? -3.901 71.850 14.892 1.00 34.40 281 ILE A CA 1
ATOM 2268 C C . ILE A 1 281 ? -2.441 71.568 14.575 1.00 34.93 281 ILE A C 1
ATOM 2269 O O . ILE A 1 281 ? -2.134 70.745 13.711 1.00 35.79 281 ILE A O 1
ATOM 2274 N N . LEU A 1 282 ? -1.545 72.251 15.272 1.00 34.48 282 LEU A N 1
ATOM 2275 C CA . LEU A 1 282 ? -0.119 72.078 15.052 1.00 35.45 282 LEU A CA 1
ATOM 2276 C C . LEU A 1 282 ? 0.325 70.636 15.282 1.00 38.41 282 LEU A C 1
ATOM 2277 O O . LEU A 1 282 ? 1.269 70.154 14.643 1.00 38.80 282 LEU A O 1
ATOM 2282 N N . CYS A 1 283 ? -0.363 69.958 16.200 1.00 40.23 283 CYS A N 1
ATOM 2283 C CA . CYS A 1 283 ? -0.077 68.569 16.556 1.00 40.43 283 CYS A CA 1
ATOM 2284 C C . CYS A 1 283 ? -0.579 67.634 15.481 1.00 41.54 283 CYS A C 1
ATOM 2285 O O . CYS A 1 283 ? 0.176 66.837 14.919 1.00 41.68 283 CYS A O 1
ATOM 2288 N N . ARG A 1 284 ? -1.878 67.731 15.223 1.00 42.99 284 ARG A N 1
ATOM 2289 C CA . ARG A 1 284 ? -2.532 66.913 14.215 1.00 43.38 284 ARG A CA 1
ATOM 2290 C C . ARG A 1 284 ? -1.680 66.961 12.949 1.00 44.60 284 ARG A C 1
ATOM 2291 O O . ARG A 1 284 ? -1.465 65.944 12.299 1.00 46.35 284 ARG A O 1
ATOM 2299 N N . ARG A 1 285 ? -1.173 68.141 12.610 1.00 44.57 285 ARG A N 1
ATOM 2300 C CA . ARG A 1 285 ? -0.348 68.266 11.421 1.00 45.53 285 ARG A CA 1
ATOM 2301 C C . ARG A 1 285 ? 0.986 67.551 11.586 1.00 45.57 285 ARG A C 1
ATOM 2302 O O . ARG A 1 285 ? 1.546 67.047 10.613 1.00 46.33 285 ARG A O 1
ATOM 2310 N N . ILE A 1 286 ? 1.503 67.521 12.811 1.00 45.89 286 ILE A N 1
ATOM 2311 C CA . ILE A 1 286 ? 2.763 66.836 13.082 1.00 46.45 286 ILE A CA 1
ATOM 2312 C C . ILE A 1 286 ? 2.491 65.335 13.024 1.00 47.14 286 ILE A C 1
ATOM 2313 O O . ILE A 1 286 ? 3.385 64.543 12.730 1.00 47.29 286 ILE A O 1
ATOM 2318 N N . GLU A 1 287 ? 1.254 64.949 13.315 1.00 46.81 287 GLU A N 1
ATOM 2319 C CA . GLU A 1 287 ? 0.894 63.544 13.262 1.00 47.35 287 GLU A CA 1
ATOM 2320 C C . GLU A 1 287 ? 0.693 63.131 11.817 1.00 47.25 287 GLU A C 1
ATOM 2321 O O . GLU A 1 287 ? 1.106 62.049 11.414 1.00 48.21 287 GLU A O 1
ATOM 2327 N N . ALA A 1 288 ? 0.056 63.997 11.037 1.00 47.34 288 ALA A N 1
ATOM 2328 C CA . ALA A 1 288 ? -0.196 63.703 9.635 1.00 46.37 288 ALA A CA 1
ATOM 2329 C C . ALA A 1 288 ? 1.100 63.428 8.874 1.00 46.18 288 ALA A C 1
ATOM 2330 O O . ALA A 1 288 ? 1.064 62.927 7.750 1.00 47.16 288 ALA A O 1
ATOM 2332 N N . GLY A 1 289 ? 2.241 63.744 9.486 1.00 43.74 289 GLY A N 1
ATOM 2333 C CA . GLY A 1 289 ? 3.521 63.516 8.834 1.00 41.07 289 GLY A CA 1
ATOM 2334 C C . GLY A 1 289 ? 4.001 64.668 7.960 1.00 40.57 289 GLY A C 1
ATOM 2335 O O . GLY A 1 289 ? 5.043 64.565 7.303 1.00 39.53 289 GLY A O 1
ATOM 2336 N N . ILE A 1 290 ? 3.246 65.766 7.944 1.00 39.72 290 ILE A N 1
ATOM 2337 C CA . ILE A 1 290 ? 3.606 66.945 7.145 1.00 39.88 290 ILE A CA 1
ATOM 2338 C C . ILE A 1 290 ? 4.532 67.855 7.970 1.00 39.46 290 ILE A C 1
ATOM 2339 O O . ILE A 1 290 ? 4.074 68.533 8.885 1.00 37.40 290 ILE A O 1
ATOM 2344 N N . PRO A 1 291 ? 5.838 67.891 7.639 1.00 39.95 291 PRO A N 1
ATOM 2345 C CA . PRO A 1 291 ? 6.822 68.709 8.353 1.00 41.57 291 PRO A CA 1
ATOM 2346 C C . PRO A 1 291 ? 6.416 70.165 8.459 1.00 44.88 291 PRO A C 1
ATOM 2347 O O . PRO A 1 291 ? 5.518 70.630 7.751 1.00 45.44 291 PRO A O 1
ATOM 2351 N N . LEU A 1 292 ? 7.084 70.887 9.349 1.00 46.62 292 LEU A N 1
ATOM 2352 C CA . LEU A 1 292 ? 6.754 72.281 9.575 1.00 47.77 292 LEU A CA 1
ATOM 2353 C C . LEU A 1 292 ? 7.596 73.226 8.729 1.00 48.59 292 LEU A C 1
ATOM 2354 O O . LEU A 1 292 ? 7.261 74.404 8.598 1.00 49.49 292 LEU A O 1
ATOM 2359 N N . ASN A 1 293 ? 8.680 72.717 8.152 1.00 47.47 293 ASN A N 1
ATOM 2360 C CA . ASN A 1 293 ? 9.531 73.557 7.320 1.00 49.15 293 ASN A CA 1
ATOM 2361 C C . ASN A 1 293 ? 9.458 73.222 5.821 1.00 51.30 293 ASN A C 1
ATOM 2362 O O . ASN A 1 293 ? 10.385 73.515 5.063 1.00 50.76 293 ASN A O 1
ATOM 2367 N N . ARG A 1 294 ? 8.356 72.604 5.404 1.00 53.92 294 ARG A N 1
ATOM 2368 C CA . ARG A 1 294 ? 8.136 72.250 4.003 1.00 56.57 294 ARG A CA 1
ATOM 2369 C C . ARG A 1 294 ? 6.685 72.524 3.623 1.00 57.57 294 ARG A C 1
ATOM 2370 O O . ARG A 1 294 ? 5.755 72.189 4.364 1.00 58.49 294 ARG A O 1
ATOM 2378 N N . ALA A 1 295 ? 6.489 73.142 2.467 1.00 57.02 295 ALA A N 1
ATOM 2379 C CA . ALA A 1 295 ? 5.142 73.465 2.024 1.00 57.71 295 ALA A CA 1
ATOM 2380 C C . ALA A 1 295 ? 4.536 72.389 1.118 1.00 57.64 295 ALA A C 1
ATOM 2381 O O . ALA A 1 295 ? 5.254 71.620 0.480 1.00 57.73 295 ALA A O 1
ATOM 2383 N N . VAL A 1 296 ? 3.207 72.335 1.079 1.00 57.40 296 VAL A N 1
ATOM 2384 C CA . VAL A 1 296 ? 2.486 71.379 0.240 1.00 57.58 296 VAL A CA 1
ATOM 2385 C C . VAL A 1 296 ? 1.384 72.115 -0.514 1.00 58.10 296 VAL A C 1
ATOM 2386 O O . VAL A 1 296 ? 1.369 73.344 -0.559 1.00 60.10 296 VAL A O 1
ATOM 2390 N N . GLU A 1 297 ? 0.455 71.379 -1.104 1.00 57.03 297 GLU A N 1
ATOM 2391 C CA . GLU A 1 297 ? -0.608 72.043 -1.838 1.00 57.80 297 GLU A CA 1
ATOM 2392 C C . GLU A 1 297 ? -1.601 72.725 -0.903 1.00 57.52 297 GLU A C 1
ATOM 2393 O O . GLU A 1 297 ? -2.194 72.087 -0.034 1.00 58.37 297 GLU A O 1
ATOM 2399 N N . GLY A 1 298 ? -1.773 74.030 -1.092 1.00 57.01 298 GLY A N 1
ATOM 2400 C CA . GLY A 1 298 ? -2.697 74.793 -0.272 1.00 55.83 298 GLY A CA 1
ATOM 2401 C C . GLY A 1 298 ? -2.295 74.838 1.187 1.00 54.17 298 GLY A C 1
ATOM 2402 O O . GLY A 1 298 ? -3.149 74.746 2.064 1.00 53.47 298 GLY A O 1
ATOM 2403 N N . ASP A 1 299 ? -0.997 74.998 1.437 1.00 52.92 299 ASP A N 1
ATOM 2404 C CA . ASP A 1 299 ? -0.453 75.045 2.791 1.00 52.36 299 ASP A CA 1
ATOM 2405 C C . ASP A 1 299 ? -0.656 76.408 3.485 1.00 52.69 299 ASP A C 1
ATOM 2406 O O . ASP A 1 299 ? -0.869 76.456 4.701 1.00 54.49 299 ASP A O 1
ATOM 2411 N N . ILE A 1 300 ? -0.603 77.498 2.714 1.00 50.97 300 ILE A N 1
ATOM 2412 C CA . ILE A 1 300 ? -0.748 78.881 3.219 1.00 49.71 300 ILE A CA 1
ATOM 2413 C C . ILE A 1 300 ? 0.455 79.317 4.051 1.00 50.21 300 ILE A C 1
ATOM 2414 O O . ILE A 1 300 ? 0.656 78.845 5.168 1.00 49.83 300 ILE A O 1
ATOM 2419 N N . VAL A 1 301 ? 1.249 80.231 3.511 1.00 52.21 301 VAL A N 1
ATOM 2420 C CA . VAL A 1 301 ? 2.419 80.709 4.231 1.00 53.73 301 VAL A CA 1
ATOM 2421 C C . VAL A 1 301 ? 2.317 82.212 4.528 1.00 54.20 301 VAL A C 1
ATOM 2422 O O . VAL A 1 301 ? 1.301 82.848 4.223 1.00 55.13 301 VAL A O 1
ATOM 2426 N N . CYS A 1 302 ? 3.355 82.758 5.158 1.00 54.59 302 CYS A N 1
ATOM 2427 C CA . CYS A 1 302 ? 3.423 84.185 5.477 1.00 54.77 302 CYS A CA 1
ATOM 2428 C C . CYS A 1 302 ? 4.833 84.652 5.128 1.00 55.90 302 CYS A C 1
ATOM 2429 O O . CYS A 1 302 ? 5.745 83.840 4.940 1.00 53.96 302 CYS A O 1
ATOM 2432 N N . PHE A 1 303 ? 4.998 85.962 5.018 1.00 58.21 303 PHE A N 1
ATOM 2433 C CA . PHE A 1 303 ? 6.285 86.541 4.682 1.00 62.02 303 PHE A CA 1
ATOM 2434 C C . PHE A 1 303 ? 6.581 87.589 5.730 1.00 64.62 303 PHE A C 1
ATOM 2435 O O . PHE A 1 303 ? 5.682 88.005 6.462 1.00 65.02 303 PHE A O 1
ATOM 2443 N N . ARG A 1 304 ? 7.835 88.019 5.796 1.00 67.29 304 ARG A N 1
ATOM 2444 C CA . ARG A 1 304 ? 8.234 89.037 6.757 1.00 70.78 304 ARG A CA 1
ATOM 2445 C C . ARG A 1 304 ? 7.767 90.414 6.275 1.00 72.07 304 ARG A C 1
ATOM 2446 O O . ARG A 1 304 ? 7.955 90.769 5.106 1.00 72.07 304 ARG A O 1
ATOM 2454 N N . ASN A 1 305 ? 7.155 91.180 7.181 1.00 73.28 305 ASN A N 1
ATOM 2455 C CA . ASN A 1 305 ? 6.641 92.515 6.867 1.00 74.60 305 ASN A CA 1
ATOM 2456 C C . ASN A 1 305 ? 7.713 93.589 6.638 1.00 75.62 305 ASN A C 1
ATOM 2457 O O . ASN A 1 305 ? 7.601 94.715 7.136 1.00 76.60 305 ASN A O 1
ATOM 2462 N N . GLU A 1 306 ? 8.742 93.237 5.872 1.00 75.96 306 GLU A N 1
ATOM 2463 C CA . GLU A 1 306 ? 9.829 94.157 5.555 1.00 76.14 306 GLU A CA 1
ATOM 2464 C C . GLU A 1 306 ? 10.441 94.749 6.829 1.00 75.84 306 GLU A C 1
ATOM 2465 O O . GLU A 1 306 ? 11.003 95.848 6.825 1.00 75.05 306 GLU A O 1
ATOM 2471 N N . VAL A 1 307 ? 10.314 94.006 7.923 1.00 75.73 307 VAL A N 1
ATOM 2472 C CA . VAL A 1 307 ? 10.854 94.415 9.214 1.00 74.97 307 VAL A CA 1
ATOM 2473 C C . VAL A 1 307 ? 11.502 93.180 9.846 1.00 74.52 307 VAL A C 1
ATOM 2474 O O . VAL A 1 307 ? 11.991 93.222 10.976 1.00 74.53 307 VAL A O 1
ATOM 2478 N N . GLY A 1 308 ? 11.506 92.084 9.092 1.00 73.50 308 GLY A N 1
ATOM 2479 C CA . GLY A 1 308 ? 12.104 90.851 9.564 1.00 73.59 308 GLY A CA 1
ATOM 2480 C C . GLY A 1 308 ? 11.212 90.106 10.530 1.00 74.16 308 GLY A C 1
ATOM 2481 O O . GLY A 1 308 ? 11.693 89.344 11.370 1.00 74.08 308 GLY A O 1
ATOM 2482 N N . LEU A 1 309 ? 9.908 90.325 10.404 1.00 74.93 309 LEU A N 1
ATOM 2483 C CA . LEU A 1 309 ? 8.925 89.687 11.270 1.00 76.12 309 LEU A CA 1
ATOM 2484 C C . LEU A 1 309 ? 7.767 89.093 10.476 1.00 76.89 309 LEU A C 1
ATOM 2485 O O . LEU A 1 309 ? 7.237 89.726 9.562 1.00 77.60 309 LEU A O 1
ATOM 2490 N N . PRO A 1 310 ? 7.363 87.860 10.812 1.00 77.03 310 PRO A N 1
ATOM 2491 C CA . PRO A 1 310 ? 6.251 87.221 10.103 1.00 76.70 310 PRO A CA 1
ATOM 2492 C C . PRO A 1 310 ? 4.898 87.785 10.548 1.00 76.40 310 PRO A C 1
ATOM 2493 O O . PRO A 1 310 ? 4.538 87.698 11.722 1.00 76.38 310 PRO A O 1
ATOM 2497 N N . ASP A 1 311 ? 4.153 88.368 9.614 1.00 76.27 311 ASP A N 1
ATOM 2498 C CA . ASP A 1 311 ? 2.851 88.936 9.943 1.00 77.09 311 ASP A CA 1
ATOM 2499 C C . ASP A 1 311 ? 1.709 88.217 9.242 1.00 77.10 311 ASP A C 1
ATOM 2500 O O . ASP A 1 311 ? 1.806 87.873 8.065 1.00 76.62 311 ASP A O 1
ATOM 2505 N N . SER A 1 312 ? 0.619 88.015 9.972 1.00 78.01 312 SER A N 1
ATOM 2506 C CA . SER A 1 312 ? -0.558 87.350 9.431 1.00 78.72 312 SER A CA 1
ATOM 2507 C C . SER A 1 312 ? -1.341 88.283 8.512 1.00 78.98 312 SER A C 1
ATOM 2508 O O . SER A 1 312 ? -2.529 88.076 8.277 1.00 78.89 312 SER A O 1
ATOM 2511 N N . SER A 1 313 ? -0.681 89.316 8.001 1.00 79.60 313 SER A N 1
ATOM 2512 C CA . SER A 1 313 ? -1.345 90.262 7.113 1.00 80.03 313 SER A CA 1
ATOM 2513 C C . SER A 1 313 ? -1.303 89.759 5.675 1.00 79.94 313 SER A C 1
ATOM 2514 O O . SER A 1 313 ? -2.323 89.366 5.102 1.00 80.10 313 SER A O 1
ATOM 2517 N N . LYS A 1 314 ? -0.105 89.771 5.103 1.00 79.48 314 LYS A N 1
ATOM 2518 C CA . LYS A 1 314 ? 0.113 89.338 3.731 1.00 78.80 314 LYS A CA 1
ATOM 2519 C C . LYS A 1 314 ? 0.406 87.836 3.702 1.00 77.34 314 LYS A C 1
ATOM 2520 O O . LYS A 1 314 ? 1.533 87.405 3.962 1.00 76.80 314 LYS A O 1
ATOM 2526 N N . THR A 1 315 ? -0.617 87.045 3.386 1.00 76.02 315 THR A N 1
ATOM 2527 C CA . THR A 1 315 ? -0.482 85.594 3.331 1.00 74.42 315 THR A CA 1
ATOM 2528 C C . THR A 1 315 ? -0.820 84.998 1.974 1.00 73.99 315 THR A C 1
ATOM 2529 O O . THR A 1 315 ? -1.991 84.886 1.617 1.00 73.42 315 THR A O 1
ATOM 2533 N N . GLU A 1 316 ? 0.215 84.608 1.231 1.00 73.71 316 GLU A N 1
ATOM 2534 C CA . GLU A 1 316 ? 0.046 83.998 -0.087 1.00 73.65 316 GLU A CA 1
ATOM 2535 C C . GLU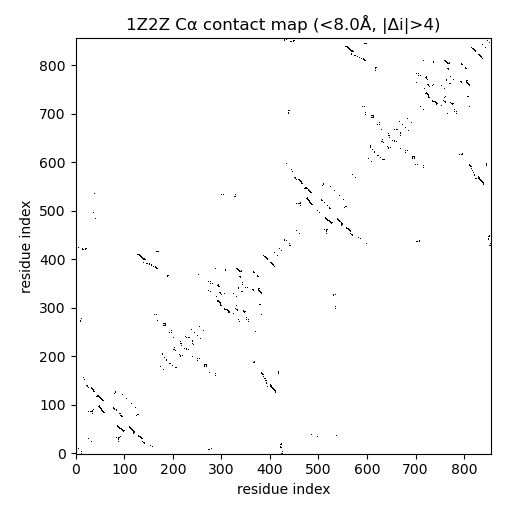 A 1 316 ? -0.266 82.515 0.071 1.00 73.43 316 GLU A C 1
ATOM 2536 O O . GLU A 1 316 ? 0.354 81.828 0.884 1.00 72.71 316 GLU A O 1
ATOM 2542 N N . LYS A 1 317 ? -1.218 82.019 -0.712 1.00 73.07 317 LYS A N 1
ATOM 2543 C CA . LYS A 1 317 ? -1.588 80.610 -0.640 1.00 72.69 317 LYS A CA 1
ATOM 2544 C C . LYS A 1 317 ? -0.845 79.789 -1.699 1.00 72.70 317 LYS A C 1
ATOM 2545 O O . LYS A 1 317 ? -0.929 80.079 -2.893 1.00 72.81 317 LYS A O 1
ATOM 2551 N N . VAL A 1 318 ? -0.112 78.773 -1.255 1.00 72.67 318 VAL A N 1
ATOM 2552 C CA . VAL A 1 318 ? 0.645 77.916 -2.166 1.00 73.19 318 VAL A CA 1
ATOM 2553 C C . VAL A 1 318 ? -0.263 76.937 -2.918 1.00 73.71 318 VAL A C 1
ATOM 2554 O O . VAL A 1 318 ? -1.217 76.404 -2.348 1.00 73.97 318 VAL A O 1
ATOM 2558 N N . THR A 1 319 ? 0.028 76.719 -4.201 1.00 73.38 319 THR A N 1
ATOM 2559 C CA . THR A 1 319 ? -0.757 75.801 -5.026 1.00 73.34 319 THR A CA 1
ATOM 2560 C C . THR A 1 319 ? 0.111 74.703 -5.629 1.00 73.29 319 THR A C 1
ATOM 2561 O O . THR A 1 319 ? 1.284 74.560 -5.281 1.00 73.60 319 THR A O 1
ATOM 2565 N N . SER A 1 320 ? -0.475 73.933 -6.541 1.00 72.74 320 SER A N 1
ATOM 2566 C CA . SER A 1 320 ? 0.226 72.829 -7.184 1.00 72.37 320 SER A CA 1
ATOM 2567 C C . SER A 1 320 ? 1.324 73.286 -8.130 1.00 72.07 320 SER A C 1
ATOM 2568 O O . SER A 1 320 ? 2.136 72.481 -8.585 1.00 71.99 320 SER A O 1
ATOM 2571 N N . GLU A 1 321 ? 1.351 74.578 -8.424 1.00 72.73 321 GLU A N 1
ATOM 2572 C CA . GLU A 1 321 ? 2.356 75.114 -9.330 1.00 73.31 321 GLU A CA 1
ATOM 2573 C C . GLU A 1 321 ? 3.442 75.939 -8.615 1.00 73.22 321 GLU A C 1
ATOM 2574 O O . GLU A 1 321 ? 4.629 75.837 -8.952 1.00 73.41 321 GLU A O 1
ATOM 2580 N N . THR A 1 322 ? 3.047 76.731 -7.618 1.00 71.90 322 THR A N 1
ATOM 2581 C CA . THR A 1 322 ? 4.003 77.558 -6.881 1.00 70.56 322 THR A CA 1
ATOM 2582 C C . THR A 1 322 ? 4.699 76.790 -5.757 1.00 70.34 322 THR A C 1
ATOM 2583 O O . THR A 1 322 ? 5.624 77.301 -5.128 1.00 70.09 322 THR A O 1
ATOM 2587 N N . VAL A 1 323 ? 4.253 75.558 -5.525 1.00 69.99 323 VAL A N 1
ATOM 2588 C CA . VAL A 1 323 ? 4.816 74.689 -4.494 1.00 70.05 323 VAL A CA 1
ATOM 2589 C C . VAL A 1 323 ? 6.345 74.637 -4.529 1.00 69.36 323 VAL A C 1
ATOM 2590 O O . VAL A 1 323 ? 6.998 74.727 -3.492 1.00 69.20 323 VAL A O 1
ATOM 2594 N N . ASN A 1 324 ? 6.914 74.485 -5.718 1.00 68.73 324 ASN A N 1
ATOM 2595 C CA . ASN A 1 324 ? 8.363 74.420 -5.856 1.00 69.15 324 ASN A CA 1
ATOM 2596 C C . ASN A 1 324 ? 9.042 75.736 -5.486 1.00 69.42 324 ASN A C 1
ATOM 2597 O O . ASN A 1 324 ? 10.176 75.743 -5.007 1.00 68.97 324 ASN A O 1
ATOM 2602 N N . ALA A 1 325 ? 8.350 76.850 -5.710 1.00 70.48 325 ALA A N 1
ATOM 2603 C CA . ALA A 1 325 ? 8.902 78.169 -5.397 1.00 70.99 325 ALA A CA 1
ATOM 2604 C C . ALA A 1 325 ? 8.758 78.488 -3.905 1.00 70.97 325 ALA A C 1
ATOM 2605 O O . ALA A 1 325 ? 9.649 79.086 -3.298 1.00 70.56 325 ALA A O 1
ATOM 2615 N N . ASN A 1 327 ? 8.605 76.348 -1.203 1.00 71.40 327 ASN A N 1
ATOM 2616 C CA . ASN A 1 327 ? 9.575 75.607 -0.412 1.00 71.67 327 ASN A CA 1
ATOM 2617 C C . ASN A 1 327 ? 10.970 76.199 -0.581 1.00 71.00 327 ASN A C 1
ATOM 2618 O O . ASN A 1 327 ? 11.749 76.243 0.368 1.00 71.57 327 ASN A O 1
ATOM 2623 N N . ARG A 1 328 ? 11.279 76.664 -1.787 1.00 70.94 328 ARG A N 1
ATOM 2624 C CA . ARG A 1 328 ? 12.585 77.252 -2.070 1.00 70.82 328 ARG A CA 1
ATOM 2625 C C . ARG A 1 328 ? 12.828 78.519 -1.242 1.00 69.70 328 ARG A C 1
ATOM 2626 O O . ARG A 1 328 ? 13.970 78.848 -0.921 1.00 69.06 328 ARG A O 1
ATOM 2634 N N . LEU A 1 329 ? 11.750 79.220 -0.895 1.00 68.11 329 LEU A N 1
ATOM 2635 C CA . LEU A 1 329 ? 11.841 80.437 -0.089 1.00 66.34 329 LEU A CA 1
ATOM 2636 C C . LEU A 1 329 ? 11.993 80.117 1.401 1.00 65.39 329 LEU A C 1
ATOM 2637 O O . LEU A 1 329 ? 12.664 80.842 2.131 1.00 64.84 329 LEU A O 1
ATOM 2642 N N . LEU A 1 330 ? 11.370 79.032 1.850 1.00 64.19 330 LEU A N 1
ATOM 2643 C CA . LEU A 1 330 ? 11.462 78.634 3.248 1.00 63.45 330 LEU A CA 1
ATOM 2644 C C . LEU A 1 330 ? 12.918 78.463 3.664 1.00 63.96 330 LEU A C 1
ATOM 2645 O O . LEU A 1 330 ? 13.341 78.984 4.697 1.00 64.25 330 LEU A O 1
ATOM 2650 N N . LYS A 1 331 ? 13.682 77.738 2.852 1.00 64.24 331 LYS A N 1
ATOM 2651 C CA . LYS A 1 331 ? 15.096 77.487 3.132 1.00 64.40 331 LYS A CA 1
ATOM 2652 C C . LYS A 1 331 ? 15.939 78.745 2.980 1.00 63.82 331 LYS A C 1
ATOM 2653 O O . LYS A 1 331 ? 17.134 78.749 3.278 1.00 62.88 331 LYS A O 1
ATOM 2659 N N . LEU A 1 332 ? 15.305 79.809 2.506 1.00 64.22 332 LEU A N 1
ATOM 2660 C CA . LEU A 1 332 ? 15.984 81.082 2.315 1.00 65.16 332 LEU A CA 1
ATOM 2661 C C . LEU A 1 332 ? 15.491 82.077 3.378 1.00 65.07 332 LEU A C 1
ATOM 2662 O O . LEU A 1 332 ? 15.881 83.247 3.389 1.00 65.74 332 LEU A O 1
ATOM 2667 N N . GLY A 1 333 ? 14.635 81.589 4.274 1.00 63.89 333 GLY A N 1
ATOM 2668 C CA . GLY A 1 333 ? 14.101 82.418 5.336 1.00 60.32 333 GLY A CA 1
ATOM 2669 C C . GLY A 1 333 ? 13.320 83.606 4.821 1.00 58.66 333 GLY A C 1
ATOM 2670 O O . GLY A 1 333 ? 13.585 84.742 5.212 1.00 58.64 333 GLY A O 1
ATOM 2671 N N . ARG A 1 334 ? 12.362 83.355 3.932 1.00 56.13 334 ARG A N 1
ATOM 2672 C CA . ARG A 1 334 ? 11.549 84.438 3.398 1.00 53.41 334 ARG A CA 1
ATOM 2673 C C . ARG A 1 334 ? 10.069 84.084 3.425 1.00 50.80 334 ARG A C 1
ATOM 2674 O O . ARG A 1 334 ? 9.228 84.862 2.976 1.00 50.64 334 ARG A O 1
ATOM 2682 N N . ALA A 1 335 ? 9.766 82.901 3.949 1.00 48.40 335 ALA A N 1
ATOM 2683 C CA . ALA A 1 335 ? 8.392 82.416 4.070 1.00 45.80 335 ALA A CA 1
ATOM 2684 C C . ALA A 1 335 ? 8.336 81.422 5.233 1.00 44.29 335 ALA A C 1
ATOM 2685 O O . ALA A 1 335 ? 9.366 80.877 5.648 1.00 42.41 335 ALA A O 1
ATOM 2687 N N . PHE A 1 336 ? 7.133 81.195 5.755 1.00 42.71 336 PHE A N 1
ATOM 2688 C CA . PHE A 1 336 ? 6.928 80.291 6.887 1.00 41.02 336 PHE A CA 1
ATOM 2689 C C . PHE A 1 336 ? 5.548 79.651 6.779 1.00 39.94 336 PHE A C 1
ATOM 2690 O O . PHE A 1 336 ? 4.575 80.340 6.477 1.00 39.23 336 PHE A O 1
ATOM 2698 N N . ILE A 1 337 ? 5.460 78.346 7.029 1.00 38.63 337 ILE A N 1
ATOM 2699 C CA . ILE A 1 337 ? 4.171 77.653 6.983 1.00 38.11 337 ILE A CA 1
ATOM 2700 C C . ILE A 1 337 ? 3.406 78.169 8.198 1.00 36.53 337 ILE A C 1
ATOM 2701 O O . ILE A 1 337 ? 3.969 78.251 9.280 1.00 37.67 337 ILE A O 1
ATOM 2706 N N . THR A 1 338 ? 2.141 78.529 8.037 1.00 35.27 338 THR A N 1
ATOM 2707 C CA . THR A 1 338 ? 1.396 79.039 9.175 1.00 35.96 338 THR A CA 1
ATOM 2708 C C . THR A 1 338 ? 0.218 78.143 9.502 1.00 37.31 338 THR A C 1
ATOM 2709 O O . THR A 1 338 ? -0.173 77.297 8.698 1.00 38.10 338 THR A O 1
ATOM 2713 N N . ALA A 1 339 ? -0.335 78.329 10.695 1.00 37.91 339 ALA A N 1
ATOM 2714 C CA . ALA A 1 339 ? -1.481 77.558 11.159 1.00 38.29 339 ALA A CA 1
ATOM 2715 C C . ALA A 1 339 ? -2.542 78.569 11.534 1.00 39.33 339 ALA A C 1
ATOM 2716 O O . ALA A 1 339 ? -2.233 79.696 11.894 1.00 41.11 339 ALA A O 1
ATOM 2718 N N . PRO A 1 340 ? -3.8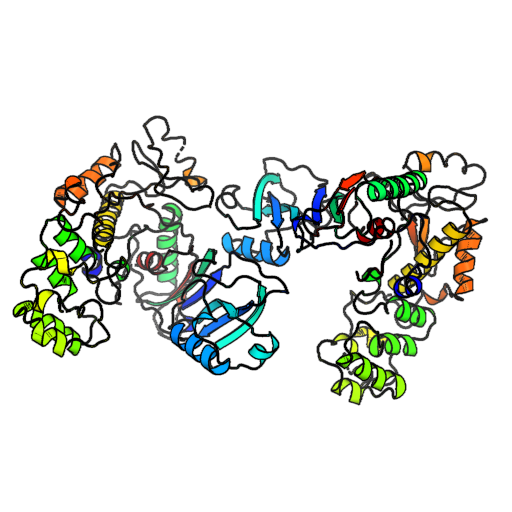07 78.173 11.484 1.00 39.62 340 PRO A N 1
ATOM 2719 C CA . PRO A 1 340 ? -4.901 79.082 11.812 1.00 40.70 340 PRO A CA 1
ATOM 2720 C C . PRO A 1 340 ? -5.225 79.348 13.263 1.00 43.45 340 PRO A C 1
ATOM 2721 O O . PRO A 1 340 ? -5.187 78.456 14.102 1.00 44.60 340 PRO A O 1
ATOM 2725 N N . LEU A 1 341 ? -5.545 80.601 13.550 1.00 45.98 341 LEU A N 1
ATOM 2726 C CA . LEU A 1 341 ? -5.965 80.993 14.880 1.00 48.46 341 LEU A CA 1
ATOM 2727 C C . LEU A 1 341 ? -7.410 81.417 14.618 1.00 50.58 341 LEU A C 1
ATOM 2728 O O . LEU A 1 341 ? -7.720 82.599 14.498 1.00 51.33 341 LEU A O 1
ATOM 2733 N N . PRO A 1 342 ? -8.309 80.431 14.497 1.00 52.77 342 PRO A N 1
ATOM 2734 C CA . PRO A 1 342 ? -9.747 80.582 14.238 1.00 54.45 342 PRO A CA 1
ATOM 2735 C C . PRO A 1 342 ? -10.435 81.856 14.750 1.00 56.21 342 PRO A C 1
ATOM 2736 O O . PRO A 1 342 ? -10.205 82.292 15.878 1.00 56.32 342 PRO A O 1
ATOM 2740 N N . GLY A 1 343 ? -11.282 82.432 13.893 1.00 57.52 343 GLY A N 1
ATOM 2741 C CA . GLY A 1 343 ? -12.036 83.636 14.211 1.00 58.45 343 GLY A CA 1
ATOM 2742 C C . GLY A 1 343 ? -13.245 83.691 13.292 1.00 59.41 343 GLY A C 1
ATOM 2743 O O . GLY A 1 343 ? -13.966 82.704 13.168 1.00 59.79 343 GLY A O 1
ATOM 2744 N N . TYR A 1 344 ? -13.488 84.823 12.642 1.00 59.71 344 TYR A N 1
ATOM 2745 C CA . TYR A 1 344 ? -14.620 84.895 11.727 1.00 60.30 344 TYR A CA 1
ATOM 2746 C C . TYR A 1 344 ? -14.153 85.443 10.391 1.00 61.47 344 TYR A C 1
ATOM 2747 O O . TYR A 1 344 ? -14.961 85.776 9.523 1.00 62.58 344 TYR A O 1
ATOM 2756 N N . ASN A 1 345 ? -12.835 85.517 10.238 1.00 61.80 345 ASN A N 1
ATOM 2757 C CA . ASN A 1 345 ? -12.192 86.050 9.038 1.00 61.47 345 ASN A CA 1
ATOM 2758 C C . ASN A 1 345 ? -11.031 85.110 8.727 1.00 61.02 345 ASN A C 1
ATOM 2759 O O . ASN A 1 345 ? -10.014 85.508 8.152 1.00 61.73 345 ASN A O 1
ATOM 2764 N N . THR A 1 346 ? -11.197 83.849 9.119 1.00 59.69 346 THR A N 1
ATOM 2765 C CA . THR A 1 346 ? -10.165 82.836 8.909 1.00 57.78 346 THR A CA 1
ATOM 2766 C C . THR A 1 346 ? -10.276 82.215 7.534 1.00 55.68 346 THR A C 1
ATOM 2767 O O . THR A 1 346 ? -11.375 81.993 7.030 1.00 54.17 346 THR A O 1
ATOM 2771 N N . GLU A 1 347 ? -9.121 81.922 6.950 1.00 53.78 347 GLU A N 1
ATOM 2772 C CA . GLU A 1 347 ? -9.043 81.315 5.634 1.00 51.93 347 GLU A CA 1
ATOM 2773 C C . GLU A 1 347 ? -8.391 79.947 5.761 1.00 51.11 347 GLU A C 1
ATOM 2774 O O . GLU A 1 347 ? -7.165 79.839 5.743 1.00 51.62 347 GLU A O 1
ATOM 2780 N N . PHE A 1 348 ? -9.203 78.903 5.899 1.00 49.86 348 PHE A N 1
ATOM 2781 C CA . PHE A 1 348 ? -8.669 77.551 6.013 1.00 48.52 348 PHE A CA 1
ATOM 2782 C C . PHE A 1 348 ? -7.762 77.275 4.819 1.00 46.61 348 PHE A C 1
ATOM 2783 O O . PHE A 1 348 ? -7.953 77.842 3.753 1.00 46.60 348 PHE A O 1
ATOM 2791 N N . ALA A 1 349 ? -6.767 76.416 5.004 1.00 46.00 349 ALA A N 1
ATOM 2792 C CA . ALA A 1 349 ? -5.852 76.075 3.923 1.00 45.20 349 ALA A CA 1
ATOM 2793 C C . ALA A 1 349 ? -6.497 75.015 3.014 1.00 45.17 349 ALA A C 1
ATOM 2794 O O . ALA A 1 349 ? -7.599 74.542 3.288 1.00 41.98 349 ALA A O 1
ATOM 2796 N N . SER A 1 350 ? -5.818 74.651 1.931 1.00 46.55 350 SER A N 1
ATOM 2797 C CA . SER A 1 350 ? -6.356 73.645 1.018 1.00 49.19 350 SER A CA 1
ATOM 2798 C C . SER A 1 350 ? -5.422 72.457 0.904 1.00 50.69 350 SER A C 1
ATOM 2799 O O . SER A 1 350 ? -4.234 72.562 1.204 1.00 50.67 350 SER A O 1
ATOM 2802 N N . GLY A 1 351 ? -5.966 71.330 0.459 1.00 52.12 351 GLY A N 1
ATOM 2803 C CA . GLY A 1 351 ? -5.165 70.127 0.307 1.00 53.31 351 GLY A CA 1
ATOM 2804 C C . GLY A 1 351 ? -5.112 69.343 1.604 1.00 53.81 351 GLY A C 1
ATOM 2805 O O . GLY A 1 351 ? -6.053 69.392 2.401 1.00 53.27 351 GLY A O 1
ATOM 2806 N N . ILE A 1 352 ? -4.014 68.620 1.815 1.00 53.57 352 ILE A N 1
ATOM 2807 C CA . ILE A 1 352 ? -3.836 67.832 3.030 1.00 53.78 352 ILE A CA 1
ATOM 2808 C C . ILE A 1 352 ? -3.908 68.713 4.288 1.00 54.68 352 ILE A C 1
ATOM 2809 O O . ILE A 1 352 ? -4.647 68.397 5.232 1.00 55.49 352 ILE A O 1
ATOM 2814 N N . PRO A 1 353 ? -3.144 69.828 4.321 1.00 54.10 353 PRO A N 1
ATOM 2815 C CA . PRO A 1 353 ? -3.186 70.695 5.509 1.00 53.06 353 PRO A CA 1
ATOM 2816 C C . PRO A 1 353 ? -4.583 71.236 5.799 1.00 52.36 353 PRO A C 1
ATOM 2817 O O . PRO A 1 353 ? -4.972 71.401 6.960 1.00 51.97 353 PRO A O 1
ATOM 2821 N N . GLY A 1 354 ? -5.332 71.504 4.736 1.00 52.19 354 GLY A N 1
ATOM 2822 C CA . GLY A 1 354 ? -6.683 72.011 4.886 1.00 52.18 354 GLY A CA 1
ATOM 2823 C C . GLY A 1 354 ? -7.559 70.984 5.572 1.00 52.11 354 GLY A C 1
ATOM 2824 O O . GLY A 1 354 ? -8.469 71.337 6.323 1.00 53.26 354 GLY A O 1
ATOM 2825 N N . GLU A 1 355 ? -7.289 69.711 5.311 1.00 51.31 355 GLU A N 1
ATOM 2826 C CA . GLU A 1 355 ? -8.047 68.639 5.930 1.00 51.69 355 GLU A CA 1
ATOM 2827 C C . GLU A 1 355 ? -7.784 68.608 7.421 1.00 50.90 355 GLU A C 1
ATOM 2828 O O . GLU A 1 355 ? -8.693 68.378 8.215 1.00 52.22 355 GLU A O 1
ATOM 2834 N N . ILE A 1 356 ? -6.534 68.831 7.801 1.00 49.15 356 ILE A N 1
ATOM 2835 C CA . ILE A 1 356 ? -6.172 68.824 9.211 1.00 47.92 356 ILE A CA 1
ATOM 2836 C C . ILE A 1 356 ? -6.888 69.942 9.947 1.00 49.11 356 ILE A C 1
ATOM 2837 O O . ILE A 1 356 ? -7.502 69.720 10.992 1.00 49.35 356 ILE A O 1
ATOM 2842 N N . GLU A 1 357 ? -6.818 71.146 9.386 1.00 50.04 357 GLU A N 1
ATOM 2843 C CA . GLU A 1 357 ? -7.441 72.307 10.001 1.00 49.77 357 GLU A CA 1
ATOM 2844 C C . GLU A 1 357 ? -8.938 72.079 10.171 1.00 50.20 357 GLU A C 1
ATOM 2845 O O . GLU A 1 357 ? -9.487 72.271 11.255 1.00 50.16 357 GLU A O 1
ATOM 2851 N N . ASN A 1 358 ? -9.599 71.648 9.106 1.00 51.93 358 ASN A N 1
ATOM 2852 C CA . ASN A 1 358 ? -11.035 71.399 9.181 1.00 53.33 358 ASN A CA 1
ATOM 2853 C C . ASN A 1 358 ? -11.343 70.200 10.080 1.00 52.62 358 ASN A C 1
ATOM 2854 O O . ASN A 1 358 ? -12.446 70.073 10.601 1.00 52.27 358 ASN A O 1
ATOM 2859 N N . GLY A 1 359 ? -10.358 69.334 10.276 1.00 52.87 359 GLY A N 1
ATOM 2860 C CA . GLY A 1 359 ? -10.567 68.180 11.128 1.00 53.64 359 GLY A CA 1
ATOM 2861 C C . GLY A 1 359 ? -10.443 68.502 12.610 1.00 54.11 359 GLY A C 1
ATOM 2862 O O . GLY A 1 359 ? -10.823 67.698 13.467 1.00 53.54 359 GLY A O 1
ATOM 2863 N N . VAL A 1 360 ? -9.892 69.668 12.925 1.00 54.36 360 VAL A N 1
ATOM 2864 C CA . VAL A 1 360 ? -9.755 70.056 14.322 1.00 55.30 360 VAL A CA 1
ATOM 2865 C C . VAL A 1 360 ? -10.979 70.870 14.719 1.00 55.37 360 VAL A C 1
ATOM 2866 O O . VAL A 1 360 ? -11.499 70.738 15.825 1.00 54.60 360 VAL A O 1
ATOM 2870 N N . LEU A 1 361 ? -11.445 71.710 13.805 1.00 56.50 361 LEU A N 1
ATOM 2871 C CA . LEU A 1 361 ? -12.614 72.527 14.077 1.00 57.16 361 LEU A CA 1
ATOM 2872 C C . LEU A 1 361 ? -13.834 71.629 14.128 1.00 58.26 361 LEU A C 1
ATOM 2873 O O . LEU A 1 361 ? -14.805 71.937 14.812 1.00 59.14 361 LEU A O 1
ATOM 2878 N N . LYS A 1 362 ? -13.773 70.513 13.406 1.00 59.04 362 LYS A N 1
ATOM 2879 C CA . LYS A 1 362 ? -14.886 69.574 13.348 1.00 59.90 362 LYS A CA 1
ATOM 2880 C C . LYS A 1 362 ? -15.100 68.832 14.666 1.00 61.20 362 LYS A C 1
ATOM 2881 O O . LYS A 1 362 ? -16.147 68.981 15.301 1.00 61.93 362 LYS A O 1
ATOM 2887 N N . GLU A 1 363 ? -14.116 68.034 15.075 1.00 61.68 363 GLU A N 1
ATOM 2888 C CA . GLU A 1 363 ? -14.224 67.275 16.318 1.00 62.80 363 GLU A CA 1
ATOM 2889 C C . GLU A 1 363 ? -14.449 68.199 17.509 1.00 63.71 363 GLU A C 1
ATOM 2890 O O . GLU A 1 363 ? -15.145 67.848 18.466 1.00 64.49 363 GLU A O 1
ATOM 2896 N N . LEU A 1 364 ? -13.867 69.387 17.442 1.00 63.97 364 LEU A N 1
ATOM 2897 C CA . LEU A 1 364 ? -13.999 70.346 18.523 1.00 64.97 364 LEU A CA 1
ATOM 2898 C C . LEU A 1 364 ? -15.350 71.045 18.484 1.00 66.04 364 LEU A C 1
ATOM 2899 O O . LEU A 1 364 ? -15.699 71.796 19.398 1.00 66.06 364 LEU A O 1
ATOM 2904 N N . GLY A 1 365 ? -16.113 70.783 17.427 1.00 67.37 365 GLY A N 1
ATOM 2905 C CA . GLY A 1 365 ? -17.423 71.396 17.287 1.00 68.09 365 GLY A CA 1
ATOM 2906 C C . GLY A 1 365 ? -17.341 72.908 17.256 1.00 68.65 365 GLY A C 1
ATOM 2907 O O . GLY A 1 365 ? -18.271 73.595 17.671 1.00 68.34 365 GLY A O 1
ATOM 2908 N N . VAL A 1 366 ? -16.217 73.421 16.763 1.00 70.29 366 VAL A N 1
ATOM 2909 C CA . VAL A 1 366 ? -15.995 74.859 16.668 1.00 71.92 366 VAL A CA 1
ATOM 2910 C C . VAL A 1 366 ? -16.773 75.440 15.501 1.00 73.99 366 VAL A C 1
ATOM 2911 O O . VAL A 1 366 ? -16.924 74.790 14.465 1.00 74.58 366 VAL A O 1
ATOM 2915 N N . SER A 1 367 ? -17.245 76.675 15.673 1.00 75.88 367 SER A N 1
ATOM 2916 C CA . SER A 1 367 ? -18.012 77.385 14.648 1.00 77.11 367 SER A CA 1
ATOM 2917 C C . SER A 1 367 ? -17.443 78.783 14.388 1.00 77.81 367 SER A C 1
ATOM 2918 O O . SER A 1 367 ? -17.425 79.625 15.285 1.00 78.77 367 SER A O 1
ATOM 2921 N N . LEU A 1 368 ? -16.985 79.029 13.163 1.00 78.31 368 LEU A N 1
ATOM 2922 C CA . LEU A 1 368 ? -16.428 80.333 12.795 1.00 78.99 368 LEU A CA 1
ATOM 2923 C C . LEU A 1 368 ? -17.417 81.471 13.078 1.00 79.37 368 LEU A C 1
ATOM 2924 O O . LEU A 1 368 ? -17.023 82.573 13.467 1.00 79.49 368 LEU A O 1
ATOM 2929 N N . GLU A 1 369 ? -18.702 81.187 12.880 1.00 79.92 369 GLU A N 1
ATOM 2930 C CA . GLU A 1 369 ? -19.781 82.150 13.098 1.00 79.89 369 GLU A CA 1
ATOM 2931 C C . GLU A 1 369 ? -19.954 82.383 14.592 1.00 79.76 369 GLU A C 1
ATOM 2932 O O . GLU A 1 369 ? -20.718 83.250 15.018 1.00 80.08 369 GLU A O 1
ATOM 2938 N N . GLY A 1 370 ? -19.235 81.592 15.381 1.00 79.62 370 GLY A N 1
ATOM 2939 C CA . GLY A 1 370 ? -19.313 81.703 16.824 1.00 79.28 370 GLY A CA 1
ATOM 2940 C C . GLY A 1 370 ? -18.332 82.697 17.416 1.00 79.06 370 GLY A C 1
ATOM 2941 O O . GLY A 1 370 ? -18.533 83.159 18.541 1.00 78.58 370 GLY A O 1
ATOM 2942 N N . PHE A 1 371 ? -17.275 83.024 16.670 1.00 78.62 371 PHE A N 1
ATOM 2943 C CA . PHE A 1 371 ? -16.266 83.973 17.140 1.00 78.14 371 PHE A CA 1
ATOM 2944 C C . PHE A 1 371 ? -16.731 85.416 17.057 1.00 77.89 371 PHE A C 1
ATOM 2945 O O . PHE A 1 371 ? -15.921 86.336 16.926 1.00 77.37 371 PHE A O 1
ATOM 2953 N N . ASN A 1 372 ? -18.040 85.608 17.131 1.00 77.84 372 ASN A N 1
ATOM 2954 C CA . ASN A 1 372 ? -18.614 86.938 17.093 1.00 78.16 372 ASN A CA 1
ATOM 2955 C C . ASN A 1 372 ? -19.539 87.099 18.285 1.00 77.63 372 ASN A C 1
ATOM 2956 O O . ASN A 1 372 ? -20.759 87.099 18.156 1.00 78.56 372 ASN A O 1
ATOM 2961 N N . ILE A 1 373 ? -18.940 87.227 19.457 1.00 76.77 373 ILE A N 1
ATOM 2962 C CA . ILE A 1 373 ? -19.700 87.383 20.682 1.00 76.26 373 ILE A CA 1
ATOM 2963 C C . ILE A 1 373 ? -20.793 88.443 20.532 1.00 75.96 373 ILE A C 1
ATOM 2964 O O . ILE A 1 373 ? -20.494 89.617 20.327 1.00 75.81 373 ILE A O 1
ATOM 2969 N N . GLU A 1 374 ? -22.056 88.029 20.627 1.00 76.31 374 GLU A N 1
ATOM 2970 C CA . GLU A 1 374 ? -23.173 88.966 20.514 1.00 77.09 374 GLU A CA 1
ATOM 2971 C C . GLU A 1 374 ? -23.171 89.928 21.699 1.00 76.89 374 GLU A C 1
ATOM 2972 O O . GLU A 1 374 ? -23.154 91.143 21.519 1.00 77.37 374 GLU A O 1
ATOM 2978 N N . LYS A 1 375 ? -23.183 89.379 22.910 1.00 76.75 375 LYS A N 1
ATOM 2979 C CA . LYS A 1 375 ? -23.189 90.189 24.126 1.00 76.89 375 LYS A CA 1
ATOM 2980 C C . LYS A 1 375 ? -22.006 91.162 24.129 1.00 77.05 375 LYS A C 1
ATOM 2981 O O . LYS A 1 375 ? -22.159 92.339 24.462 1.00 76.38 375 LYS A O 1
ATOM 2987 N N . PHE A 1 376 ? -20.829 90.657 23.760 1.00 76.87 376 PHE A N 1
ATOM 2988 C CA . PHE A 1 376 ? -19.612 91.466 23.706 1.00 77.46 376 PHE A CA 1
ATOM 2989 C C . PHE A 1 376 ? -18.912 91.407 22.357 1.00 77.32 376 PHE A C 1
ATOM 2990 O O . PHE A 1 376 ? -17.914 90.701 22.192 1.00 77.52 376 PHE A O 1
ATOM 2998 N N . PRO A 1 377 ? -19.414 92.169 21.375 1.00 76.82 377 PRO A N 1
ATOM 2999 C CA . PRO A 1 377 ? -18.803 92.174 20.044 1.00 75.43 377 PRO A CA 1
ATOM 3000 C C . PRO A 1 377 ? -17.330 92.575 20.086 1.00 74.22 377 PRO A C 1
ATOM 3001 O O . PRO A 1 377 ? -16.489 91.938 19.453 1.00 73.15 377 PRO A O 1
ATOM 3005 N N . GLU A 1 378 ? -17.031 93.631 20.840 1.00 73.96 378 GLU A N 1
ATOM 3006 C CA . GLU A 1 378 ? -15.665 94.141 20.980 1.00 73.81 378 GLU A CA 1
ATOM 3007 C C . GLU A 1 378 ? -14.751 92.993 21.394 1.00 73.56 378 GLU A C 1
ATOM 3008 O O . GLU A 1 378 ? -13.549 92.989 21.117 1.00 72.98 378 GLU A O 1
ATOM 3022 N N . SER A 1 380 ? -15.180 89.969 20.359 1.00 70.11 380 SER A N 1
ATOM 3023 C CA . SER A 1 380 ? -15.116 88.982 19.291 1.00 67.63 380 SER A CA 1
ATOM 3024 C C . SER A 1 380 ? -14.006 89.306 18.310 1.00 66.21 380 SER A C 1
ATOM 3025 O O . SER A 1 380 ? -13.864 90.435 17.841 1.00 65.43 380 SER A O 1
ATOM 3028 N N . SER A 1 381 ? -13.212 88.291 18.018 1.00 65.14 381 SER A N 1
ATOM 3029 C CA . SER A 1 381 ? -12.102 88.429 17.105 1.00 64.22 381 SER A CA 1
ATOM 3030 C C . SER A 1 381 ? -12.465 87.750 15.800 1.00 63.41 381 SER A C 1
ATOM 3031 O O . SER A 1 381 ? -13.382 86.924 15.746 1.00 63.20 381 SER A O 1
ATOM 3034 N N . LYS A 1 382 ? -11.733 88.110 14.753 1.00 62.54 382 LYS A N 1
ATOM 3035 C CA . LYS A 1 382 ? -11.943 87.555 13.432 1.00 62.02 382 LYS A CA 1
ATOM 3036 C C . LYS A 1 382 ? -10.923 86.475 13.109 1.00 60.94 382 LYS A C 1
ATOM 3037 O O . LYS A 1 382 ? -11.068 85.763 12.119 1.00 61.60 382 LYS A O 1
ATOM 3043 N N . GLY A 1 383 ? -9.894 86.351 13.943 1.00 58.76 383 GLY A N 1
ATOM 3044 C CA . GLY A 1 383 ? -8.880 85.332 13.719 1.00 55.20 383 GLY A CA 1
ATOM 3045 C C . GLY A 1 383 ? -7.586 85.861 13.138 1.00 53.20 383 GLY A C 1
ATOM 3046 O O . GLY A 1 383 ? -7.540 86.979 12.640 1.00 53.42 383 GLY A O 1
ATOM 3047 N N . THR A 1 384 ? -6.534 85.053 13.210 1.00 51.91 384 THR A N 1
ATOM 3048 C CA . THR A 1 384 ? -5.224 85.423 12.686 1.00 50.29 384 THR A CA 1
ATOM 3049 C C . THR A 1 384 ? -4.535 84.161 12.188 1.00 49.60 384 THR A C 1
ATOM 3050 O O . THR A 1 384 ? -5.138 83.089 12.199 1.00 48.74 384 THR A O 1
ATOM 3054 N N . ARG A 1 385 ? -3.289 84.277 11.739 1.00 48.99 385 ARG A N 1
ATOM 3055 C CA . ARG A 1 385 ? -2.569 83.108 11.246 1.00 48.91 385 ARG A CA 1
ATOM 3056 C C . ARG A 1 385 ? -1.100 83.123 11.682 1.00 49.03 385 ARG A C 1
ATOM 3057 O O . ARG A 1 385 ? -0.232 83.610 10.961 1.00 49.82 385 ARG A O 1
ATOM 3065 N N . ARG A 1 386 ? -0.839 82.578 12.870 1.00 48.91 386 ARG A N 1
ATOM 3066 C CA . ARG A 1 386 ? 0.507 82.514 13.441 1.00 48.43 386 ARG A CA 1
ATOM 3067 C C . ARG A 1 386 ? 1.364 81.465 12.768 1.00 46.78 386 ARG A C 1
ATOM 3068 O O . ARG A 1 386 ? 0.856 80.450 12.301 1.00 47.66 386 ARG A O 1
ATOM 3076 N N . GLU A 1 387 ? 2.671 81.704 12.736 1.00 45.40 387 GLU A N 1
ATOM 3077 C CA . GLU A 1 387 ? 3.595 80.758 12.137 1.00 45.39 387 GLU A CA 1
ATOM 3078 C C . GLU A 1 387 ? 3.508 79.434 12.888 1.00 44.97 387 GLU A C 1
ATOM 3079 O O . GLU A 1 387 ? 2.824 79.330 13.910 1.00 44.40 387 GLU A O 1
ATOM 3085 N N . VAL A 1 388 ? 4.223 78.429 12.394 1.00 44.12 388 VAL A N 1
ATOM 3086 C CA . VAL A 1 388 ? 4.194 77.100 12.993 1.00 42.29 388 VAL A CA 1
ATOM 3087 C C . VAL A 1 388 ? 5.511 76.647 13.604 1.00 40.96 388 VAL A C 1
ATOM 3088 O O . VAL A 1 388 ? 5.526 76.100 14.697 1.00 43.00 388 VAL A O 1
ATOM 3092 N N . LEU A 1 389 ? 6.605 76.858 12.888 1.00 40.07 389 LEU A N 1
ATOM 3093 C CA . LEU A 1 389 ? 7.919 76.470 13.357 1.00 40.44 389 LEU A CA 1
ATOM 3094 C C . LEU A 1 389 ? 8.569 77.633 14.092 1.00 42.51 389 LEU A C 1
ATOM 3095 O O . LEU A 1 389 ? 8.415 78.792 13.706 1.00 44.94 389 LEU A O 1
ATOM 3100 N N . LEU A 1 390 ? 9.297 77.328 15.155 1.00 43.15 390 LEU A N 1
ATOM 3101 C CA . LEU A 1 390 ? 9.969 78.365 15.905 1.00 43.25 390 LEU A CA 1
ATOM 3102 C C . LEU A 1 390 ? 11.467 78.194 15.693 1.00 44.07 390 LEU A C 1
ATOM 3103 O O . LEU A 1 390 ? 12.116 77.414 16.386 1.00 45.42 390 LEU A O 1
ATOM 3108 N N . GLU A 1 391 ? 12.006 78.918 14.719 1.00 43.61 391 GLU A N 1
ATOM 3109 C CA . GLU A 1 391 ? 13.423 78.852 14.395 1.00 43.72 391 GLU A CA 1
ATOM 3110 C C . GLU A 1 391 ? 14.263 78.748 15.663 1.00 43.74 391 GLU A C 1
ATOM 3111 O O . GLU A 1 391 ? 14.089 79.538 16.597 1.00 43.42 391 GLU A O 1
ATOM 3117 N N . VAL A 1 392 ? 15.151 77.753 15.686 1.00 43.28 392 VAL A N 1
ATOM 3118 C CA . VAL A 1 392 ? 16.062 77.491 16.802 1.00 44.28 392 VAL A CA 1
ATOM 3119 C C . VAL A 1 392 ? 17.183 76.552 16.364 1.00 44.47 392 VAL A C 1
ATOM 3120 O O . VAL A 1 392 ? 16.933 75.524 15.743 1.00 46.05 392 VAL A O 1
ATOM 3124 N N . LYS A 1 393 ? 18.418 76.910 16.685 1.00 46.21 393 LYS A N 1
ATOM 3125 C CA . LYS A 1 393 ? 19.567 76.083 16.336 1.00 47.77 393 LYS A CA 1
ATOM 3126 C C . LYS A 1 393 ? 20.445 75.925 17.572 1.00 48.52 393 LYS A C 1
ATOM 3127 O O . LYS A 1 393 ? 21.530 76.500 17.656 1.00 47.99 393 LYS A O 1
ATOM 3133 N N . PRO A 1 394 ? 19.981 75.129 18.547 1.00 49.90 394 PRO A N 1
ATOM 3134 C CA . PRO A 1 394 ? 20.690 74.876 19.804 1.00 52.16 394 PRO A CA 1
ATOM 3135 C C . PRO A 1 394 ? 22.032 74.173 19.694 1.00 54.04 394 PRO A C 1
ATOM 3136 O O . PRO A 1 394 ? 22.348 73.573 18.669 1.00 54.18 394 PRO A O 1
ATOM 3140 N N . LYS A 1 395 ? 22.817 74.278 20.765 1.00 56.62 395 LYS A N 1
ATOM 3141 C CA . LYS A 1 395 ? 24.143 73.668 20.867 1.00 58.95 395 LYS A CA 1
ATOM 3142 C C . LYS A 1 395 ? 24.231 72.995 22.242 1.00 60.60 395 LYS A C 1
ATOM 3143 O O . LYS A 1 395 ? 24.375 73.667 23.261 1.00 60.25 395 LYS A O 1
ATOM 3149 N N . PHE A 1 396 ? 24.140 71.667 22.262 1.00 63.27 396 PHE A N 1
ATOM 3150 C CA . PHE A 1 396 ? 24.180 70.914 23.512 1.00 64.28 396 PHE A CA 1
ATOM 3151 C C . PHE A 1 396 ? 25.590 70.623 24.015 1.00 63.53 396 PHE A C 1
ATOM 3152 O O . PHE A 1 396 ? 26.575 70.768 23.290 1.00 62.92 396 PHE A O 1
ATOM 3160 N N . GLU A 1 397 ? 25.659 70.204 25.273 1.00 63.28 397 GLU A N 1
ATOM 3161 C CA . GLU A 1 397 ? 26.907 69.894 25.958 1.00 62.10 397 GLU A CA 1
ATOM 3162 C C . GLU A 1 397 ? 26.526 69.002 27.141 1.00 60.84 397 GLU A C 1
ATOM 3163 O O . GLU A 1 397 ? 25.891 69.462 28.092 1.00 60.98 397 GLU A O 1
ATOM 3169 N N . ALA A 1 398 ? 26.894 67.726 27.078 1.00 58.97 398 ALA A N 1
ATOM 3170 C CA . ALA A 1 398 ? 26.561 66.802 28.152 1.00 57.26 398 ALA A CA 1
ATOM 3171 C C . ALA A 1 398 ? 27.752 66.563 29.055 1.00 56.26 398 ALA A C 1
ATOM 3172 O O . ALA A 1 398 ? 28.867 67.007 28.773 1.00 55.62 398 ALA A O 1
ATOM 3174 N N . GLY A 1 399 ? 27.503 65.855 30.146 1.00 55.24 399 GLY A N 1
ATOM 3175 C CA . GLY A 1 399 ? 28.565 65.568 31.078 1.00 55.90 399 GLY A CA 1
ATOM 3176 C C . GLY A 1 399 ? 28.032 65.135 32.422 1.00 56.23 399 GLY A C 1
ATOM 3177 O O . GLY A 1 399 ? 26.835 64.900 32.590 1.00 54.37 399 GLY A O 1
ATOM 3178 N N . GLU A 1 400 ? 28.943 65.031 33.383 1.00 57.14 400 GLU A N 1
ATOM 3179 C CA . GLU A 1 400 ? 28.610 64.623 34.737 1.00 57.97 400 GLU A CA 1
ATOM 3180 C C . GLU A 1 400 ? 28.394 65.861 35.595 1.00 56.54 400 GLU A C 1
ATOM 3181 O O . GLU A 1 400 ? 29.178 66.811 35.536 1.00 55.90 400 GLU A O 1
ATOM 3187 N N . ASP A 1 401 ? 27.329 65.853 36.391 1.00 55.25 401 ASP A N 1
ATOM 3188 C CA . ASP A 1 401 ? 27.056 66.992 37.249 1.00 54.23 401 ASP A CA 1
ATOM 3189 C C . ASP A 1 401 ? 27.445 66.735 38.692 1.00 52.83 401 ASP A C 1
ATOM 3190 O O . ASP A 1 401 ? 26.947 65.821 39.359 1.00 50.30 401 ASP A O 1
ATOM 3195 N N . GLU A 1 402 ? 28.361 67.571 39.151 1.00 52.69 402 GLU A N 1
ATOM 3196 C CA . GLU A 1 402 ? 28.870 67.526 40.503 1.00 52.85 402 GLU A CA 1
ATOM 3197 C C . GLU A 1 402 ? 27.727 67.534 41.524 1.00 52.50 402 GLU A C 1
ATOM 3198 O O . GLU A 1 402 ? 27.634 66.640 42.360 1.00 54.77 402 GLU A O 1
ATOM 3204 N N . LEU A 1 403 ? 26.856 68.537 41.462 1.00 50.56 403 LEU A N 1
ATOM 3205 C CA . LEU A 1 403 ? 25.757 68.621 42.418 1.00 48.04 403 LEU A CA 1
ATOM 3206 C C . LEU A 1 403 ? 24.954 67.344 42.598 1.00 47.96 403 LEU A C 1
ATOM 3207 O O . LEU A 1 403 ? 24.342 67.148 43.642 1.00 47.35 403 LEU A O 1
ATOM 3212 N N . ASN A 1 404 ? 24.938 66.487 41.579 1.00 48.56 404 ASN A N 1
ATOM 3213 C CA . ASN A 1 404 ? 24.195 65.228 41.649 1.00 49.22 404 ASN A CA 1
ATOM 3214 C C . ASN A 1 404 ? 25.082 64.087 41.184 1.00 50.15 404 ASN A C 1
ATOM 3215 O O . ASN A 1 404 ? 25.072 63.727 40.005 1.00 50.92 404 ASN A O 1
ATOM 3220 N N . PRO A 1 405 ? 25.850 63.489 42.115 1.00 50.19 405 PRO A N 1
ATOM 3221 C CA . PRO A 1 405 ? 26.766 62.377 41.834 1.00 48.56 405 PRO A CA 1
ATOM 3222 C C . PRO A 1 405 ? 26.058 61.129 41.303 1.00 49.00 405 PRO A C 1
ATOM 3223 O O . PRO A 1 405 ? 25.108 60.631 41.917 1.00 49.42 405 PRO A O 1
ATOM 3227 N N . GLY A 1 406 ? 26.533 60.636 40.157 1.00 47.83 406 GLY A N 1
ATOM 3228 C CA . GLY A 1 406 ? 25.950 59.461 39.533 1.00 45.95 406 GLY A CA 1
ATOM 3229 C C . GLY A 1 406 ? 25.017 59.829 38.389 1.00 45.86 406 GLY A C 1
ATOM 3230 O O . GLY A 1 406 ? 24.751 59.009 37.502 1.00 45.50 406 GLY A O 1
ATOM 3231 N N . LYS A 1 407 ? 24.512 61.066 38.414 1.00 44.79 407 LYS A N 1
ATOM 3232 C CA . LYS A 1 407 ? 23.601 61.571 37.374 1.00 41.55 407 LYS A CA 1
ATOM 3233 C C . LYS A 1 407 ? 24.376 62.443 36.400 1.00 38.91 407 LYS A C 1
ATOM 3234 O O . LYS A 1 407 ? 25.526 62.805 36.647 1.00 39.94 407 LYS A O 1
ATOM 3240 N N . SER A 1 408 ? 23.734 62.797 35.299 1.00 36.18 408 SER A N 1
ATOM 3241 C CA . SER A 1 408 ? 24.379 63.637 34.302 1.00 35.11 408 SER A CA 1
ATOM 3242 C C . SER A 1 408 ? 23.695 65.012 34.211 1.00 32.79 408 SER A C 1
ATOM 3243 O O . SER A 1 408 ? 22.668 65.246 34.845 1.00 31.79 408 SER A O 1
ATOM 3246 N N . LYS A 1 409 ? 24.276 65.919 33.435 1.00 30.96 409 LYS A N 1
ATOM 3247 C CA . LYS A 1 409 ? 23.710 67.252 33.262 1.00 30.07 409 LYS A CA 1
ATOM 3248 C C . LYS A 1 409 ? 23.798 67.631 31.790 1.00 30.55 409 LYS A C 1
ATOM 3249 O O . LYS A 1 409 ? 24.613 67.081 31.053 1.00 30.33 409 LYS A O 1
ATOM 3255 N N . ALA A 1 410 ? 22.971 68.577 31.362 1.00 32.69 410 ALA A N 1
ATOM 3256 C CA . ALA A 1 410 ? 22.981 69.008 29.964 1.00 34.18 410 ALA A CA 1
ATOM 3257 C C . ALA A 1 410 ? 23.031 70.529 29.891 1.00 34.96 410 ALA A C 1
ATOM 3258 O O . ALA A 1 410 ? 22.283 71.206 30.585 1.00 37.50 410 ALA A O 1
ATOM 3260 N N . VAL A 1 411 ? 23.914 71.063 29.056 1.00 34.96 411 VAL A N 1
ATOM 3261 C CA . VAL A 1 411 ? 24.040 72.508 28.915 1.00 36.38 411 VAL A CA 1
ATOM 3262 C C . VAL A 1 411 ? 23.473 72.988 27.580 1.00 37.53 411 VAL A C 1
ATOM 3263 O O . VAL A 1 411 ? 24.199 73.061 26.593 1.00 38.50 411 VAL A O 1
ATOM 3267 N N . LEU A 1 412 ? 22.186 73.324 27.553 1.00 37.15 412 LEU A N 1
ATOM 3268 C CA . LEU A 1 412 ? 21.536 73.800 26.334 1.00 38.16 412 LEU A CA 1
ATOM 3269 C C . LEU A 1 412 ? 21.706 75.299 26.123 1.00 39.39 412 LEU A C 1
ATOM 3270 O O . LEU A 1 412 ? 21.148 76.088 26.877 1.00 42.35 412 LEU A O 1
ATOM 3275 N N . GLU A 1 413 ? 22.450 75.708 25.100 1.00 39.82 413 GLU A N 1
ATOM 3276 C CA . GLU A 1 413 ? 22.633 77.138 24.851 1.00 40.53 413 GLU A CA 1
ATOM 3277 C C . GLU A 1 413 ? 22.194 77.541 23.456 1.00 39.89 413 GLU A C 1
ATOM 3278 O O . GLU A 1 413 ? 22.759 77.088 22.467 1.00 41.23 413 GLU A O 1
ATOM 3284 N N . PHE A 1 414 ? 21.193 78.406 23.375 1.00 37.97 414 PHE A N 1
ATOM 3285 C CA . PHE A 1 414 ? 20.690 78.845 22.083 1.00 37.05 414 PHE A CA 1
ATOM 3286 C C . PHE A 1 414 ? 20.240 80.299 22.171 1.00 39.07 414 PHE A C 1
ATOM 3287 O O . PHE A 1 414 ? 20.635 81.020 23.090 1.00 39.17 414 PHE A O 1
ATOM 3303 N N . LEU A 1 416 ? 16.765 83.107 21.182 1.00 34.32 416 LEU A N 1
ATOM 3304 C CA . LEU A 1 416 ? 15.420 83.343 20.697 1.00 33.66 416 LEU A CA 1
ATOM 3305 C C . LEU A 1 416 ? 15.154 84.849 20.486 1.00 34.48 416 LEU A C 1
ATOM 3306 O O . LEU A 1 416 ? 15.831 85.686 21.066 1.00 35.60 416 LEU A O 1
ATOM 3311 N N . PRO A 1 417 ? 14.188 85.207 19.618 1.00 35.15 417 PRO A N 1
ATOM 3312 C CA . PRO A 1 417 ? 13.850 86.613 19.346 1.00 33.43 417 PRO A CA 1
ATOM 3313 C C . PRO A 1 417 ? 12.792 87.114 20.316 1.00 32.46 417 PRO A C 1
ATOM 3314 O O . PRO A 1 417 ? 11.962 86.333 20.768 1.00 31.38 417 PRO A O 1
ATOM 3318 N N . LYS A 1 418 ? 12.793 88.412 20.614 1.00 32.40 418 LYS A N 1
ATOM 3319 C CA . LYS A 1 418 ? 11.808 88.950 21.555 1.00 31.76 418 LYS A CA 1
ATOM 3320 C C . LYS A 1 418 ? 10.399 88.467 21.254 1.00 31.38 418 LYS A C 1
ATOM 3321 O O . LYS A 1 418 ? 9.912 88.611 20.136 1.00 31.28 418 LYS A O 1
ATOM 3327 N N . GLY A 1 419 ? 9.753 87.900 22.268 1.00 30.38 419 GLY A N 1
ATOM 3328 C CA . GLY A 1 419 ? 8.408 87.407 22.104 1.00 29.79 419 GLY A CA 1
ATOM 3329 C C . GLY A 1 419 ? 8.361 85.904 22.221 1.00 31.96 419 GLY A C 1
ATOM 3330 O O . GLY A 1 419 ? 7.289 85.342 22.414 1.00 32.44 419 GLY A O 1
ATOM 3331 N N . SER A 1 420 ? 9.506 85.240 22.093 1.00 33.68 420 SER A N 1
ATOM 3332 C CA . SER A 1 420 ? 9.546 83.784 22.217 1.00 35.82 420 SER A CA 1
ATOM 3333 C C . SER A 1 420 ? 10.061 83.365 23.595 1.00 36.45 420 SER A C 1
ATOM 3334 O O . SER A 1 420 ? 10.764 84.130 24.252 1.00 38.03 420 SER A O 1
ATOM 3337 N N . TYR A 1 421 ? 9.706 82.149 24.017 1.00 37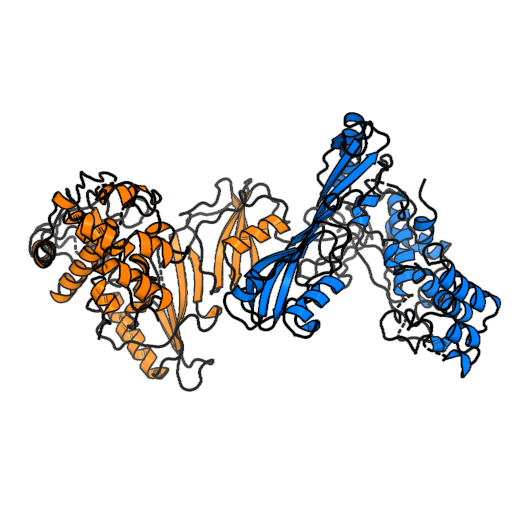.14 421 TYR A N 1
ATOM 3338 C CA . TYR A 1 421 ? 10.075 81.607 25.330 1.00 35.17 421 TYR A CA 1
ATOM 3339 C C . TYR A 1 421 ? 10.967 80.363 25.285 1.00 34.43 421 TYR A C 1
ATOM 3340 O O . TYR A 1 421 ? 10.820 79.519 24.407 1.00 34.70 421 TYR A O 1
ATOM 3349 N N . ALA A 1 422 ? 11.876 80.254 26.252 1.00 34.23 422 ALA A N 1
ATOM 3350 C CA . ALA A 1 422 ? 12.807 79.129 26.339 1.00 33.60 422 ALA A CA 1
ATOM 3351 C C . ALA A 1 422 ? 12.122 77.800 26.638 1.00 33.49 422 ALA A C 1
ATOM 3352 O O . ALA A 1 422 ? 12.596 76.747 26.214 1.00 32.00 422 ALA A O 1
ATOM 3354 N N . THR A 1 423 ? 11.021 77.843 27.380 1.00 33.31 423 THR A N 1
ATOM 3355 C CA . THR A 1 423 ? 10.311 76.618 27.702 1.00 35.32 423 THR A CA 1
ATOM 3356 C C . THR A 1 423 ? 9.926 75.892 26.432 1.00 35.60 423 THR A C 1
ATOM 3357 O O . THR A 1 423 ? 9.874 74.666 26.397 1.00 37.44 423 THR A O 1
ATOM 3361 N N . THR A 1 424 ? 9.662 76.657 25.385 1.00 34.93 424 THR A N 1
ATOM 3362 C CA . THR A 1 424 ? 9.280 76.079 24.114 1.00 35.47 424 THR A CA 1
ATOM 3363 C C . THR A 1 424 ? 10.412 75.251 23.509 1.00 36.12 424 THR A C 1
ATOM 3364 O O . THR A 1 424 ? 10.176 74.339 22.720 1.00 36.73 424 THR A O 1
ATOM 3368 N N . VAL A 1 425 ? 11.641 75.561 23.887 1.00 35.63 425 VAL A N 1
ATOM 3369 C CA . VAL A 1 425 ? 12.773 74.833 23.360 1.00 35.07 425 VAL A CA 1
ATOM 3370 C C . VAL A 1 425 ? 13.085 73.660 24.264 1.00 36.33 425 VAL A C 1
ATOM 3371 O O . VAL A 1 425 ? 13.389 72.566 23.790 1.00 38.52 425 VAL A O 1
ATOM 3375 N N . LEU A 1 426 ? 13.003 73.899 25.568 1.00 34.83 426 LEU A N 1
ATOM 3376 C CA . LEU A 1 426 ? 13.300 72.892 26.576 1.00 33.45 426 LEU A CA 1
ATOM 3377 C C . LEU A 1 426 ? 12.377 71.686 26.554 1.00 33.82 426 LEU A C 1
ATOM 3378 O O . LEU A 1 426 ? 12.830 70.560 26.721 1.00 33.64 426 LEU A O 1
ATOM 3383 N N . ARG A 1 427 ? 11.086 71.923 26.351 1.00 34.99 427 ARG A N 1
ATOM 3384 C CA . ARG A 1 427 ? 10.113 70.840 26.311 1.00 35.71 427 ARG A CA 1
ATOM 3385 C C . ARG A 1 427 ? 10.527 69.691 25.366 1.00 37.15 427 ARG A C 1
ATOM 3386 O O . ARG A 1 427 ? 10.364 68.523 25.703 1.00 37.48 427 ARG A O 1
ATOM 3394 N N . GLU A 1 428 ? 11.067 70.006 24.191 1.00 38.42 428 GLU A N 1
ATOM 3395 C CA . GLU A 1 428 ? 11.474 68.951 23.265 1.00 40.51 428 GLU A CA 1
ATOM 3396 C C . GLU A 1 428 ? 12.720 68.214 23.760 1.00 41.11 428 GLU A C 1
ATOM 3397 O O . GLU A 1 428 ? 13.003 67.096 23.325 1.00 40.60 428 GLU A O 1
ATOM 3403 N N . TYR A 1 429 ? 13.464 68.846 24.666 1.00 41.70 429 TYR A N 1
ATOM 3404 C CA . TYR A 1 429 ? 14.669 68.239 25.224 1.00 42.11 429 TYR A CA 1
ATOM 3405 C C . TYR A 1 429 ? 14.435 67.491 26.517 1.00 43.43 429 TYR A C 1
ATOM 3406 O O . TYR A 1 429 ? 15.102 66.494 26.782 1.00 44.39 429 TYR A O 1
ATOM 3423 N N . LYS A 1 431 ? 11.039 66.868 27.762 1.00 45.54 431 LYS A N 1
ATOM 3424 C CA . LYS A 1 431 ? 9.765 66.156 27.674 1.00 44.00 431 LYS A CA 1
ATOM 3425 C C . LYS A 1 431 ? 9.287 65.742 29.061 1.00 42.76 431 LYS A C 1
ATOM 3426 O O . LYS A 1 431 ? 9.125 64.558 29.333 1.00 42.64 431 LYS A O 1
ATOM 3432 N N . VAL A 1 432 ? 9.072 66.713 29.937 1.00 43.13 432 VAL A N 1
ATOM 3433 C CA . VAL A 1 432 ? 8.594 66.414 31.283 1.00 45.63 432 VAL A CA 1
ATOM 3434 C C . VAL A 1 432 ? 7.472 67.353 31.660 1.00 46.51 432 VAL A C 1
ATOM 3435 O O . VAL A 1 432 ? 7.175 68.294 30.929 1.00 48.37 432 VAL A O 1
ATOM 3439 N N . ASN A 1 433 ? 6.851 67.105 32.807 1.00 48.95 433 ASN A N 1
ATOM 3440 C CA . ASN A 1 433 ? 5.757 67.951 33.261 1.00 50.61 433 ASN A CA 1
ATOM 3441 C C . ASN A 1 433 ? 6.234 69.402 33.349 1.00 53.13 433 ASN A C 1
ATOM 3442 O O . ASN A 1 433 ? 7.326 69.685 33.848 1.00 51.72 433 ASN A O 1
ATOM 3447 N N . PRO A 1 434 ? 5.420 70.341 32.841 1.00 56.38 434 PRO A N 1
ATOM 3448 C CA . PRO A 1 434 ? 5.739 71.775 32.850 1.00 58.49 434 PRO A CA 1
ATOM 3449 C C . PRO A 1 434 ? 5.941 72.347 34.257 1.00 59.41 434 PRO A C 1
ATOM 3450 O O . PRO A 1 434 ? 6.534 73.416 34.423 1.00 59.00 434 PRO A O 1
ATOM 3454 N N . LEU A 1 435 ? 5.446 71.628 35.261 1.00 60.70 435 LEU A N 1
ATOM 3455 C CA . LEU A 1 435 ? 5.589 72.046 36.652 1.00 62.61 435 LEU A CA 1
ATOM 3456 C C . LEU A 1 435 ? 6.878 71.462 37.262 1.00 64.28 435 LEU A C 1
ATOM 3457 O O . LEU A 1 435 ? 7.472 72.060 38.156 1.00 64.69 435 LEU A O 1
ATOM 3462 N N . GLN A 1 436 ? 7.302 70.300 36.763 1.00 66.63 436 GLN A N 1
ATOM 3463 C CA . GLN A 1 436 ? 8.529 69.638 37.214 1.00 69.48 436 GLN A CA 1
ATOM 3464 C C . GLN A 1 436 ? 9.716 70.338 36.553 1.00 71.95 436 GLN A C 1
ATOM 3465 O O . GLN A 1 436 ? 10.868 70.185 36.975 1.00 72.59 436 GLN A O 1
ATOM 3487 N N . GLU B 1 2 ? 44.601 134.909 9.923 1.00 67.43 2 GLU B N 1
ATOM 3488 C CA . GLU B 1 2 ? 44.218 134.929 11.321 1.00 64.04 2 GLU B CA 1
ATOM 3489 C C . GLU B 1 2 ? 44.237 133.484 11.849 1.00 60.52 2 GLU B C 1
ATOM 3490 O O . GLU B 1 2 ? 43.238 132.999 12.385 1.00 61.08 2 GLU B O 1
ATOM 3496 N N . VAL B 1 3 ? 45.368 132.791 11.692 1.00 55.21 3 VAL B N 1
ATOM 3497 C CA . VAL B 1 3 ? 45.477 131.400 12.155 1.00 49.58 3 VAL B CA 1
ATOM 3498 C C . VAL B 1 3 ? 45.663 131.276 13.658 1.00 45.23 3 VAL B C 1
ATOM 3499 O O . VAL B 1 3 ? 46.513 131.936 14.248 1.00 43.39 3 VAL B O 1
ATOM 3503 N N . PRO B 1 4 ? 44.870 130.407 14.296 1.00 42.66 4 PRO B N 1
ATOM 3504 C CA . PRO B 1 4 ? 44.979 130.226 15.743 1.00 41.81 4 PRO B CA 1
ATOM 3505 C C . PRO B 1 4 ? 46.344 129.718 16.221 1.00 41.50 4 PRO B C 1
ATOM 3506 O O . PRO B 1 4 ? 47.068 129.041 15.481 1.00 39.60 4 PRO B O 1
ATOM 3510 N N . GLU B 1 5 ? 46.681 130.051 17.468 1.00 41.20 5 GLU B N 1
ATOM 3511 C CA . GLU B 1 5 ? 47.958 129.663 18.069 1.00 41.16 5 GLU B CA 1
ATOM 3512 C C . GLU B 1 5 ? 48.098 128.141 18.081 1.00 39.46 5 GLU B C 1
ATOM 3513 O O . GLU B 1 5 ? 49.171 127.601 17.817 1.00 38.38 5 GLU B O 1
ATOM 3519 N N . ILE B 1 6 ? 47.004 127.454 18.372 1.00 38.57 6 ILE B N 1
ATOM 3520 C CA . ILE B 1 6 ? 47.006 126.001 18.390 1.00 39.08 6 ILE B CA 1
ATOM 3521 C C . ILE B 1 6 ? 47.678 125.429 17.125 1.00 37.54 6 ILE B C 1
ATOM 3522 O O . ILE B 1 6 ? 48.613 124.632 17.218 1.00 37.05 6 ILE B O 1
ATOM 3527 N N . GLU B 1 7 ? 47.210 125.844 15.949 1.00 35.35 7 GLU B N 1
ATOM 3528 C CA . GLU B 1 7 ? 47.786 125.367 14.698 1.00 32.24 7 GLU B CA 1
ATOM 3529 C C . GLU B 1 7 ? 49.198 125.894 14.488 1.00 31.53 7 GLU B C 1
ATOM 3530 O O . GLU B 1 7 ? 50.038 125.208 13.912 1.00 31.71 7 GLU B O 1
ATOM 3536 N N . LYS B 1 8 ? 49.474 127.109 14.948 1.00 31.86 8 LYS B N 1
ATOM 3537 C CA . LYS B 1 8 ? 50.820 127.658 14.798 1.00 31.58 8 LYS B CA 1
ATOM 3538 C C . LYS B 1 8 ? 51.816 126.830 15.606 1.00 29.92 8 LYS B C 1
ATOM 3539 O O . LYS B 1 8 ? 52.992 126.763 15.258 1.00 28.80 8 LYS B O 1
ATOM 3545 N N . GLN B 1 9 ? 51.335 126.199 16.677 1.00 29.13 9 GLN B N 1
ATOM 3546 C CA . GLN B 1 9 ? 52.179 125.365 17.532 1.00 29.58 9 GLN B CA 1
ATOM 3547 C C . GLN B 1 9 ? 52.540 124.023 16.902 1.00 29.04 9 GLN B C 1
ATOM 3548 O O . GLN B 1 9 ? 53.518 123.390 17.297 1.00 30.42 9 GLN B O 1
ATOM 3554 N N . ILE B 1 10 ? 51.748 123.572 15.939 1.00 29.06 10 ILE B N 1
ATOM 3555 C CA . ILE B 1 10 ? 52.051 122.307 15.275 1.00 27.68 10 ILE B CA 1
ATOM 3556 C C . ILE B 1 10 ? 52.643 122.608 13.905 1.00 26.90 10 ILE B C 1
ATOM 3557 O O . ILE B 1 10 ? 52.556 121.801 12.983 1.00 27.42 10 ILE B O 1
ATOM 3562 N N . GLY B 1 11 ? 53.227 123.798 13.786 1.00 26.33 11 GLY B N 1
ATOM 3563 C CA . GLY B 1 11 ? 53.871 124.198 12.548 1.00 25.24 11 GLY B CA 1
ATOM 3564 C C . GLY B 1 11 ? 53.050 124.747 11.391 1.00 24.24 11 GLY B C 1
ATOM 3565 O O . GLY B 1 11 ? 53.584 124.924 10.294 1.00 24.70 11 GLY B O 1
ATOM 3566 N N . ILE B 1 12 ? 51.768 125.014 11.605 1.00 22.63 12 ILE B N 1
ATOM 3567 C CA . ILE B 1 12 ? 50.935 125.546 10.530 1.00 22.27 12 ILE B CA 1
ATOM 3568 C C . ILE B 1 12 ? 50.601 126.982 10.878 1.00 21.24 12 ILE B C 1
ATOM 3569 O O . ILE B 1 12 ? 49.720 127.234 11.688 1.00 19.66 12 ILE B O 1
ATOM 3574 N N . ASN B 1 13 ? 51.300 127.922 10.258 1.00 23.94 13 ASN B N 1
ATOM 3575 C CA . ASN B 1 13 ? 51.064 129.327 10.549 1.00 26.35 13 ASN B CA 1
ATOM 3576 C C . ASN B 1 13 ? 50.337 130.158 9.474 1.00 26.75 13 ASN B C 1
ATOM 3577 O O . ASN B 1 13 ? 50.210 131.381 9.615 1.00 27.73 13 ASN B O 1
ATOM 3582 N N . LEU B 1 14 ? 49.883 129.511 8.405 1.00 26.37 14 LEU B N 1
ATOM 3583 C CA . LEU B 1 14 ? 49.148 130.205 7.343 1.00 27.31 14 LEU B CA 1
ATOM 3584 C C . LEU B 1 14 ? 48.102 129.314 6.715 1.00 27.57 14 LEU B C 1
ATOM 3585 O O . LEU B 1 14 ? 47.760 128.261 7.253 1.00 29.74 14 LEU B O 1
ATOM 3590 N N . TYR B 1 15 ? 47.603 129.769 5.573 1.00 27.73 15 TYR B N 1
ATOM 3591 C CA . TYR B 1 15 ? 46.584 129.086 4.784 1.00 26.05 15 TYR B CA 1
ATOM 3592 C C . TYR B 1 15 ? 47.070 129.179 3.340 1.00 25.92 15 TYR B C 1
ATOM 3593 O O . TYR B 1 15 ? 47.928 130.012 3.024 1.00 28.20 15 TYR B O 1
ATOM 3602 N N . SER B 1 16 ? 46.524 128.357 2.452 1.00 24.68 16 SER B N 1
ATOM 3603 C CA . SER B 1 16 ? 46.960 128.386 1.052 1.00 22.70 16 SER B CA 1
ATOM 3604 C C . SER B 1 16 ? 46.043 129.250 0.216 1.00 23.17 16 SER B C 1
ATOM 3605 O O . SER B 1 16 ? 46.435 129.752 -0.829 1.00 24.15 16 SER B O 1
ATOM 3608 N N . THR B 1 17 ? 44.815 129.405 0.683 1.00 24.63 17 THR B N 1
ATOM 3609 C CA . THR B 1 17 ? 43.839 130.204 -0.025 1.00 25.34 17 THR B CA 1
ATOM 3610 C C . THR B 1 17 ? 43.599 131.489 0.744 1.00 27.77 17 THR B C 1
ATOM 3611 O O . THR B 1 17 ? 43.445 131.481 1.969 1.00 29.85 17 THR B O 1
ATOM 3615 N N . ASP B 1 18 ? 43.542 132.593 0.015 1.00 28.53 18 ASP B N 1
ATOM 3616 C CA . ASP B 1 18 ? 43.329 133.889 0.622 1.00 29.04 18 ASP B CA 1
ATOM 3617 C C . ASP B 1 18 ? 41.871 134.300 0.749 1.00 29.89 18 ASP B C 1
ATOM 3618 O O . ASP B 1 18 ? 41.583 135.482 0.805 1.00 31.82 18 ASP B O 1
ATOM 3623 N N . THR B 1 19 ? 40.949 133.354 0.816 1.00 31.17 19 THR B N 1
ATOM 3624 C CA . THR B 1 19 ? 39.542 133.723 0.911 1.00 34.50 19 THR B CA 1
ATOM 3625 C C . THR B 1 19 ? 38.981 133.658 2.333 1.00 36.22 19 THR B C 1
ATOM 3626 O O . THR B 1 19 ? 39.329 132.781 3.115 1.00 37.13 19 THR B O 1
ATOM 3630 N N . THR B 1 20 ? 38.091 134.580 2.665 1.00 37.33 20 THR B N 1
ATOM 3631 C CA . THR B 1 20 ? 37.510 134.589 3.995 1.00 39.35 20 THR B CA 1
ATOM 3632 C C . THR B 1 20 ? 36.906 133.236 4.372 1.00 40.46 20 THR B C 1
ATOM 3633 O O . THR B 1 20 ? 36.198 132.618 3.580 1.00 41.62 20 THR B O 1
ATOM 3637 N N . GLY B 1 21 ? 37.180 132.780 5.590 1.00 39.97 21 GLY B N 1
ATOM 3638 C CA . GLY B 1 21 ? 36.651 131.500 6.022 1.00 38.62 21 GLY B CA 1
ATOM 3639 C C . GLY B 1 21 ? 35.138 131.503 6.112 1.00 38.65 21 GLY B C 1
ATOM 3640 O O . GLY B 1 21 ? 34.527 132.553 6.284 1.00 40.90 21 GLY B O 1
ATOM 3641 N N . LEU B 1 22 ? 34.528 130.330 6.001 1.00 37.35 22 LEU B N 1
ATOM 3642 C CA . LEU B 1 22 ? 33.080 130.226 6.077 1.00 36.77 22 LEU B CA 1
ATOM 3643 C C . LEU B 1 22 ? 32.580 130.171 7.511 1.00 37.72 22 LEU B C 1
ATOM 3644 O O . LEU B 1 22 ? 31.410 130.442 7.769 1.00 38.42 22 LEU B O 1
ATOM 3649 N N . GLY B 1 23 ? 33.458 129.827 8.449 1.00 37.10 23 GLY B N 1
ATOM 3650 C CA . GLY B 1 23 ? 33.021 129.723 9.828 1.00 35.13 23 GLY B CA 1
ATOM 3651 C C . GLY B 1 23 ? 32.074 128.539 9.895 1.00 35.76 23 GLY B C 1
ATOM 3652 O O . GLY B 1 23 ? 32.426 127.452 9.446 1.00 37.69 23 GLY B O 1
ATOM 3653 N N . GLY B 1 24 ? 30.876 128.734 10.432 1.00 35.34 24 GLY B N 1
ATOM 3654 C CA . GLY B 1 24 ? 29.926 127.643 10.513 1.00 35.69 24 GLY B CA 1
ATOM 3655 C C . GLY B 1 24 ? 30.372 126.495 11.404 1.00 37.26 24 GLY B C 1
ATOM 3656 O O . GLY B 1 24 ? 31.473 126.521 11.965 1.00 38.33 24 GLY B O 1
ATOM 3657 N N . GLN B 1 25 ? 29.506 125.487 11.528 1.00 37.06 25 GLN B N 1
ATOM 3658 C CA . GLN B 1 25 ? 29.757 124.304 12.352 1.00 36.67 25 GLN B CA 1
ATOM 3659 C C . GLN B 1 25 ? 29.391 123.014 11.615 1.00 36.98 25 GLN B C 1
ATOM 3660 O O . GLN B 1 25 ? 28.614 123.027 10.657 1.00 37.04 25 GLN B O 1
ATOM 3666 N N . LEU B 1 26 ? 29.945 121.901 12.086 1.00 36.10 26 LEU B N 1
ATOM 3667 C CA . LEU B 1 26 ? 29.716 120.604 11.471 1.00 35.33 26 LEU B CA 1
ATOM 3668 C C . LEU B 1 26 ? 29.059 119.614 12.411 1.00 35.28 26 LEU B C 1
ATOM 3669 O O . LEU B 1 26 ? 28.865 119.886 13.593 1.00 36.42 26 LEU B O 1
ATOM 3674 N N . ARG B 1 27 ? 28.721 118.449 11.879 1.00 35.37 27 ARG B N 1
ATOM 3675 C CA . ARG B 1 27 ? 28.101 117.415 12.690 1.00 35.06 27 ARG B CA 1
ATOM 3676 C C . ARG B 1 27 ? 26.871 117.928 13.427 1.00 34.61 27 ARG B C 1
ATOM 3677 O O . ARG B 1 27 ? 26.491 117.374 14.454 1.00 34.58 27 ARG B O 1
ATOM 3685 N N . GLN B 1 28 ? 26.245 118.987 12.939 1.00 35.15 28 GLN B N 1
ATOM 3686 C CA . GLN B 1 28 ? 25.067 119.466 13.639 1.00 35.94 28 GLN B CA 1
ATOM 3687 C C . GLN B 1 28 ? 23.964 118.423 13.569 1.00 36.41 28 GLN B C 1
ATOM 3688 O O . GLN B 1 28 ? 23.150 118.302 14.483 1.00 36.34 28 GLN B O 1
ATOM 3694 N N . GLU B 1 29 ? 23.949 117.677 12.470 1.00 37.45 29 GLU B N 1
ATOM 3695 C CA . GLU B 1 29 ? 22.960 116.628 12.253 1.00 38.71 29 GLU B CA 1
ATOM 3696 C C . GLU B 1 29 ? 23.655 115.392 11.676 1.00 36.84 29 GLU B C 1
ATOM 3697 O O . GLU B 1 29 ? 24.579 115.517 10.880 1.00 37.27 29 GLU B O 1
ATOM 3703 N N . ILE B 1 30 ? 23.213 114.199 12.059 1.00 35.95 30 ILE B N 1
ATOM 3704 C CA . ILE B 1 30 ? 23.851 112.990 11.551 1.00 33.64 30 ILE B CA 1
ATOM 3705 C C . ILE B 1 30 ? 24.083 113.040 10.047 1.00 34.08 30 ILE B C 1
ATOM 3706 O O . ILE B 1 30 ? 25.212 112.836 9.598 1.00 35.43 30 ILE B O 1
ATOM 3711 N N . GLU B 1 31 ? 23.037 113.323 9.271 1.00 32.64 31 GLU B N 1
ATOM 3712 C CA . GLU B 1 31 ? 23.186 113.403 7.817 1.00 30.90 31 GLU B CA 1
ATOM 3713 C C . GLU B 1 31 ? 24.130 114.515 7.340 1.00 27.77 31 GLU B C 1
ATOM 3714 O O . GLU B 1 31 ? 24.497 114.524 6.170 1.00 28.18 31 GLU B O 1
ATOM 3720 N N . ASP B 1 32 ? 24.508 115.449 8.220 1.00 25.06 32 ASP B N 1
ATOM 3721 C CA . ASP B 1 32 ? 25.428 116.543 7.844 1.00 23.98 32 ASP B CA 1
ATOM 3722 C C . ASP B 1 32 ? 26.839 116.010 7.547 1.00 23.09 32 ASP B C 1
ATOM 3723 O O . ASP B 1 32 ? 27.735 116.749 7.130 1.00 22.69 32 ASP B O 1
ATOM 3728 N N . PHE B 1 33 ? 27.039 114.723 7.788 1.00 21.68 33 PHE B N 1
ATOM 3729 C CA . PHE B 1 33 ? 28.305 114.101 7.489 1.00 20.59 33 PHE B CA 1
ATOM 3730 C C . PHE B 1 33 ? 27.959 112.767 6.840 1.00 22.55 33 PHE B C 1
ATOM 3731 O O . PHE B 1 33 ? 27.520 111.827 7.512 1.00 23.69 33 PHE B O 1
ATOM 3739 N N . ILE B 1 34 ? 28.116 112.703 5.520 1.00 22.68 34 ILE B N 1
ATOM 3740 C CA . ILE B 1 34 ? 27.823 111.483 4.781 1.00 22.03 34 ILE B CA 1
ATOM 3741 C C . ILE B 1 34 ? 29.120 110.999 4.169 1.00 22.77 34 ILE B C 1
ATOM 3742 O O . ILE B 1 34 ? 29.824 111.764 3.507 1.00 23.36 34 ILE B O 1
ATOM 3747 N N . VAL B 1 35 ? 29.432 109.727 4.405 1.00 22.22 35 VAL B N 1
ATOM 3748 C CA . VAL B 1 35 ? 30.656 109.115 3.899 1.00 22.31 35 VAL B CA 1
ATOM 3749 C C . VAL B 1 35 ? 30.332 107.794 3.215 1.00 22.05 35 VAL B C 1
ATOM 3750 O O . VAL B 1 35 ? 29.691 106.938 3.812 1.00 22.12 35 VAL B O 1
ATOM 3754 N N . LYS B 1 36 ? 30.776 107.636 1.969 1.00 23.17 36 LYS B N 1
ATOM 3755 C CA . LYS B 1 36 ? 30.541 106.415 1.190 1.00 23.60 36 LYS B CA 1
ATOM 3756 C C . LYS B 1 36 ? 31.892 105.840 0.775 1.00 23.20 36 LYS B C 1
ATOM 3757 O O . LYS B 1 36 ? 32.716 106.540 0.198 1.00 24.28 36 LYS B O 1
ATOM 3763 N N . GLU B 1 37 ? 32.128 104.568 1.062 1.00 22.55 37 GLU B N 1
ATOM 3764 C CA . GLU B 1 37 ? 33.408 103.957 0.724 1.00 21.31 37 GLU B CA 1
ATOM 3765 C C . GLU B 1 37 ? 33.593 103.795 -0.776 1.00 20.96 37 GLU B C 1
ATOM 3766 O O . GLU B 1 37 ? 32.630 103.647 -1.516 1.00 21.99 37 GLU B O 1
ATOM 3772 N N . ILE B 1 38 ? 34.834 103.855 -1.228 1.00 20.09 38 ILE B N 1
ATOM 3773 C CA . ILE B 1 38 ? 35.117 103.651 -2.632 1.00 18.85 38 ILE B CA 1
ATOM 3774 C C . ILE B 1 38 ? 35.961 102.382 -2.698 1.00 21.84 38 ILE B C 1
ATOM 3775 O O . ILE B 1 38 ? 37.175 102.433 -2.558 1.00 23.19 38 ILE B O 1
ATOM 3780 N N . THR B 1 39 ? 35.309 101.244 -2.910 1.00 24.03 39 THR B N 1
ATOM 3781 C CA . THR B 1 39 ? 36.006 99.971 -2.946 1.00 27.76 39 THR B CA 1
ATOM 3782 C C . THR B 1 39 ? 37.072 99.891 -4.015 1.00 30.42 39 THR B C 1
ATOM 3783 O O . THR B 1 39 ? 37.106 100.686 -4.957 1.00 30.78 39 THR B O 1
ATOM 3787 N N . ASN B 1 40 ? 37.945 98.905 -3.864 1.00 34.07 40 ASN B N 1
ATOM 3788 C CA . ASN B 1 40 ? 39.023 98.695 -4.818 1.00 36.73 40 ASN B CA 1
ATOM 3789 C C . ASN B 1 40 ? 39.062 97.210 -5.173 1.00 38.12 40 ASN B C 1
ATOM 3790 O O . ASN B 1 40 ? 40.106 96.660 -5.535 1.00 38.87 40 ASN B O 1
ATOM 3795 N N . ARG B 1 41 ? 37.902 96.572 -5.049 1.00 38.35 41 ARG B N 1
ATOM 3796 C CA . ARG B 1 41 ? 37.765 95.159 -5.359 1.00 38.35 41 ARG B CA 1
ATOM 3797 C C . ARG B 1 41 ? 36.369 94.847 -5.851 1.00 39.03 41 ARG B C 1
ATOM 3798 O O . ARG B 1 41 ? 35.393 95.468 -5.428 1.00 37.06 41 ARG B O 1
ATOM 3806 N N . GLU B 1 42 ? 36.283 93.881 -6.755 1.00 41.38 42 GLU B N 1
ATOM 3807 C CA . GLU B 1 42 ? 34.998 93.467 -7.303 1.00 44.49 42 GLU B CA 1
ATOM 3808 C C . GLU B 1 42 ? 34.642 92.073 -6.787 1.00 43.82 42 GLU B C 1
ATOM 3809 O O . GLU B 1 42 ? 35.470 91.166 -6.802 1.00 43.36 42 GLU B O 1
ATOM 3815 N N . GLU B 1 43 ? 33.410 91.910 -6.315 1.00 44.81 43 GLU B N 1
ATOM 3816 C CA . GLU B 1 43 ? 32.965 90.626 -5.788 1.00 46.50 43 GLU B CA 1
ATOM 3817 C C . GLU B 1 43 ? 32.431 89.718 -6.912 1.00 47.39 43 GLU B C 1
ATOM 3818 O O . GLU B 1 43 ? 32.353 90.123 -8.076 1.00 47.14 43 GLU B O 1
ATOM 3824 N N . GLY B 1 44 ? 32.067 88.489 -6.569 1.00 47.57 44 GLY B N 1
ATOM 3825 C CA . GLY B 1 44 ? 31.561 87.586 -7.587 1.00 49.55 44 GLY B CA 1
ATOM 3826 C C . GLY B 1 44 ? 30.233 86.966 -7.216 1.00 50.43 44 GLY B C 1
ATOM 3827 O O . GLY B 1 44 ? 29.308 87.665 -6.813 1.00 50.55 44 GLY B O 1
ATOM 3828 N N . GLU B 1 45 ? 30.137 85.650 -7.371 1.00 51.08 45 GLU B N 1
ATOM 3829 C CA . GLU B 1 45 ? 28.925 84.926 -7.025 1.00 52.24 45 GLU B CA 1
ATOM 3830 C C . GLU B 1 45 ? 29.287 83.594 -6.391 1.00 52.08 45 GLU B C 1
ATOM 3831 O O . GLU B 1 45 ? 28.424 82.880 -5.884 1.00 52.27 45 GLU B O 1
ATOM 3837 N N . GLU B 1 46 ? 30.573 83.267 -6.418 1.00 51.28 46 GLU B N 1
ATOM 3838 C CA . GLU B 1 46 ? 31.060 82.033 -5.817 1.00 52.34 46 GLU B CA 1
ATOM 3839 C C . GLU B 1 46 ? 31.970 82.419 -4.646 1.00 51.18 46 GLU B C 1
ATOM 3840 O O . GLU B 1 46 ? 32.643 83.450 -4.694 1.00 51.26 46 GLU B O 1
ATOM 3846 N N . GLY B 1 47 ? 31.989 81.609 -3.593 1.00 49.23 47 GLY B N 1
ATOM 3847 C CA . GLY B 1 47 ? 32.846 81.925 -2.466 1.00 47.33 47 GLY B CA 1
ATOM 3848 C C . GLY B 1 47 ? 32.234 81.722 -1.095 1.00 47.09 47 GLY B C 1
ATOM 3849 O O . GLY B 1 47 ? 31.023 81.842 -0.914 1.00 45.57 47 GLY B O 1
ATOM 3850 N N . LYS B 1 48 ? 33.084 81.417 -0.120 1.00 47.44 48 LYS B N 1
ATOM 3851 C CA . LYS B 1 48 ? 32.631 81.188 1.248 1.00 49.29 48 LYS B CA 1
ATOM 3852 C C . LYS B 1 48 ? 32.292 82.522 1.895 1.00 49.77 48 LYS B C 1
ATOM 3853 O O . LYS B 1 48 ? 31.375 82.622 2.721 1.00 50.49 48 LYS B O 1
ATOM 3859 N N . TYR B 1 49 ? 33.054 83.543 1.514 1.00 47.63 49 TYR B N 1
ATOM 3860 C CA . TYR B 1 49 ? 32.869 84.886 2.031 1.00 44.71 49 TYR B CA 1
ATOM 3861 C C . TYR B 1 49 ? 31.690 85.604 1.383 1.00 41.52 49 TYR B C 1
ATOM 3862 O O . TYR B 1 49 ? 31.635 85.769 0.167 1.00 40.90 49 TYR B O 1
ATOM 3871 N N . LEU B 1 50 ? 30.746 86.010 2.223 1.00 38.78 50 LEU B N 1
ATOM 3872 C CA . LEU B 1 50 ? 29.555 86.725 1.803 1.00 36.42 50 LEU B CA 1
ATOM 3873 C C . LEU B 1 50 ? 29.830 88.216 1.966 1.00 36.17 50 LEU B C 1
ATOM 3874 O O . LEU B 1 50 ? 30.045 88.702 3.082 1.00 36.30 50 LEU B O 1
ATOM 3879 N N . ILE B 1 51 ? 29.831 88.937 0.852 1.00 34.22 51 ILE B N 1
ATOM 3880 C CA . ILE B 1 51 ? 30.087 90.362 0.880 1.00 31.85 51 ILE B CA 1
ATOM 3881 C C . ILE B 1 51 ? 28.786 91.108 0.948 1.00 32.43 51 ILE B C 1
ATOM 3882 O O . ILE B 1 51 ? 27.873 90.845 0.176 1.00 33.20 51 ILE B O 1
ATOM 3887 N N . VAL B 1 52 ? 28.711 92.043 1.886 1.00 32.75 52 VAL B N 1
ATOM 3888 C CA . VAL B 1 52 ? 27.513 92.830 2.087 1.00 32.63 52 VAL B CA 1
ATOM 3889 C C . VAL B 1 52 ? 27.837 94.294 2.293 1.00 32.46 52 VAL B C 1
ATOM 3890 O O . VAL B 1 52 ? 28.878 94.626 2.845 1.00 34.81 52 VAL B O 1
ATOM 3894 N N . GLU B 1 53 ? 26.935 95.156 1.828 1.00 31.11 53 GLU B N 1
ATOM 3895 C CA . GLU B 1 53 ? 27.065 96.602 1.937 1.00 27.84 53 GLU B CA 1
ATOM 3896 C C . GLU B 1 53 ? 26.391 97.070 3.206 1.00 25.95 53 GLU B C 1
ATOM 3897 O O . GLU B 1 53 ? 25.192 96.867 3.400 1.00 23.70 53 GLU B O 1
ATOM 3903 N N . LEU B 1 54 ? 27.176 97.703 4.071 1.00 25.45 54 LEU B N 1
ATOM 3904 C CA . LEU B 1 54 ? 26.684 98.195 5.354 1.00 24.26 54 LEU B CA 1
ATOM 3905 C C . LEU B 1 54 ? 26.414 99.686 5.325 1.00 23.20 54 LEU B C 1
ATOM 3906 O O . LEU B 1 54 ? 27.279 100.474 4.973 1.00 25.83 54 LEU B O 1
ATOM 3911 N N . THR B 1 55 ? 25.210 100.070 5.710 1.00 22.40 55 THR B N 1
ATOM 3912 C CA . THR B 1 55 ? 24.846 101.469 5.741 1.00 21.55 55 THR B CA 1
ATOM 3913 C C . THR B 1 55 ? 24.437 101.757 7.177 1.00 21.09 55 THR B C 1
ATOM 3914 O O . THR B 1 55 ? 23.532 101.126 7.710 1.00 21.52 55 THR B O 1
ATOM 3918 N N . LYS B 1 56 ? 25.123 102.683 7.827 1.00 19.05 56 LYS B N 1
ATOM 3919 C CA . LYS B 1 56 ? 24.793 102.944 9.212 1.00 19.10 56 LYS B CA 1
ATOM 3920 C C . LYS B 1 56 ? 24.624 104.408 9.561 1.00 20.39 56 LYS B C 1
ATOM 3921 O O . LYS B 1 56 ? 25.309 105.290 9.041 1.00 21.40 56 LYS B O 1
ATOM 3927 N N . ARG B 1 57 ? 23.689 104.661 10.453 1.00 19.75 57 ARG B N 1
ATOM 3928 C CA . ARG B 1 57 ? 23.448 106.005 10.884 1.00 21.39 57 ARG B CA 1
ATOM 3929 C C . ARG B 1 57 ? 23.646 106.047 12.387 1.00 21.60 57 ARG B C 1
ATOM 3930 O O . ARG B 1 57 ? 22.931 105.372 13.135 1.00 22.71 57 ARG B O 1
ATOM 3938 N N . ASP B 1 58 ? 24.661 106.793 12.821 1.00 21.98 58 ASP B N 1
ATOM 3939 C CA . ASP B 1 58 ? 24.948 106.973 14.246 1.00 22.56 58 ASP B CA 1
ATOM 3940 C C . ASP B 1 58 ? 25.267 105.662 14.966 1.00 21.35 58 ASP B C 1
ATOM 3941 O O . ASP B 1 58 ? 24.732 105.410 16.041 1.00 21.21 58 ASP B O 1
ATOM 3946 N N . TRP B 1 59 ? 26.144 104.846 14.372 1.00 20.37 59 TRP B N 1
ATOM 3947 C CA . TRP B 1 59 ? 26.529 103.540 14.924 1.00 19.88 59 TRP B CA 1
ATOM 3948 C C . TRP B 1 59 ? 28.028 103.398 14.956 1.00 21.00 59 TRP B C 1
ATOM 3949 O O . TRP B 1 59 ? 28.722 103.862 14.053 1.00 18.94 59 TRP B O 1
ATOM 3960 N N . ASP B 1 60 ? 28.517 102.713 15.984 1.00 24.81 60 ASP B N 1
ATOM 3961 C CA . ASP B 1 60 ? 29.939 102.473 16.148 1.00 27.27 60 ASP B CA 1
ATOM 3962 C C . ASP B 1 60 ? 30.271 101.189 15.411 1.00 28.44 60 ASP B C 1
ATOM 3963 O O . ASP B 1 60 ? 29.702 100.140 15.678 1.00 30.60 60 ASP B O 1
ATOM 3968 N N . THR B 1 61 ? 31.180 101.271 14.465 1.00 30.83 61 THR B N 1
ATOM 3969 C CA . THR B 1 61 ? 31.543 100.093 13.731 1.00 34.37 61 THR B CA 1
ATOM 3970 C C . THR B 1 61 ? 31.745 98.898 14.654 1.00 37.23 61 THR B C 1
ATOM 3971 O O . THR B 1 61 ? 31.218 97.808 14.406 1.00 37.46 61 THR B O 1
ATOM 3975 N N . HIS B 1 62 ? 32.482 99.095 15.738 1.00 40.19 62 HIS B N 1
ATOM 3976 C CA . HIS B 1 62 ? 32.724 97.983 16.644 1.00 41.97 62 HIS B CA 1
ATOM 3977 C C . HIS B 1 62 ? 31.466 97.486 17.354 1.00 41.24 62 HIS B C 1
ATOM 3978 O O . HIS B 1 62 ? 31.357 96.293 17.649 1.00 41.98 62 HIS B O 1
ATOM 3985 N N . HIS B 1 63 ? 30.532 98.394 17.638 1.00 38.36 63 HIS B N 1
ATOM 3986 C CA . HIS B 1 63 ? 29.288 98.024 18.308 1.00 36.86 63 HIS B CA 1
ATOM 3987 C C . HIS B 1 63 ? 28.336 97.292 17.377 1.00 37.40 63 HIS B C 1
ATOM 3988 O O . HIS B 1 63 ? 27.595 96.396 17.808 1.00 34.89 63 HIS B O 1
ATOM 3995 N N . LEU B 1 64 ? 28.379 97.679 16.098 1.00 37.21 64 LEU B N 1
ATOM 3996 C CA . LEU B 1 64 ? 27.534 97.105 15.044 1.00 35.96 64 LEU B CA 1
ATOM 3997 C C . LEU B 1 64 ? 27.915 95.669 14.736 1.00 35.91 64 LEU B C 1
ATOM 3998 O O . LEU B 1 64 ? 27.081 94.776 14.829 1.00 34.89 64 LEU B O 1
ATOM 4003 N N . THR B 1 65 ? 29.167 95.449 14.358 1.00 36.49 65 THR B N 1
ATOM 4004 C CA . THR B 1 65 ? 29.606 94.099 14.059 1.00 38.49 65 THR B CA 1
ATOM 4005 C C . THR B 1 65 ? 29.367 93.215 15.286 1.00 39.30 65 THR B C 1
ATOM 4006 O O . THR B 1 65 ? 29.016 92.043 15.155 1.00 40.12 65 THR B O 1
ATOM 4010 N N . ARG B 1 66 ? 29.557 93.787 16.472 1.00 40.02 66 ARG B N 1
ATOM 4011 C CA . ARG B 1 66 ? 29.358 93.066 17.730 1.00 40.08 66 ARG B CA 1
ATOM 4012 C C . ARG B 1 66 ? 27.928 92.527 17.783 1.00 39.93 66 ARG B C 1
ATOM 4013 O O . ARG B 1 66 ? 27.707 91.339 17.991 1.00 40.41 66 ARG B O 1
ATOM 4021 N N . THR B 1 67 ? 26.950 93.396 17.573 1.00 40.08 67 THR B N 1
ATOM 4022 C CA . THR B 1 67 ? 25.567 92.960 17.613 1.00 39.42 67 THR B CA 1
ATOM 4023 C C . THR B 1 67 ? 25.213 92.138 16.389 1.00 40.90 67 THR B C 1
ATOM 4024 O O . THR B 1 67 ? 24.335 91.283 16.427 1.00 41.29 67 THR B O 1
ATOM 4028 N N . LEU B 1 68 ? 25.903 92.421 15.297 1.00 42.22 68 LEU B N 1
ATOM 4029 C CA . LEU B 1 68 ? 25.662 91.736 14.048 1.00 41.57 68 LEU B CA 1
ATOM 4030 C C . LEU B 1 68 ? 25.963 90.255 14.235 1.00 41.20 68 LEU B C 1
ATOM 4031 O O . LEU B 1 68 ? 25.112 89.404 13.988 1.00 38.78 68 LEU B O 1
ATOM 4036 N N . SER B 1 69 ? 27.170 89.953 14.692 1.00 40.98 69 SER B N 1
ATOM 4037 C CA . SER B 1 69 ? 27.563 88.571 14.911 1.00 41.66 69 SER B CA 1
ATOM 4038 C C . SER B 1 69 ? 26.618 87.889 15.907 1.00 43.71 69 SER B C 1
ATOM 4039 O O . SER B 1 69 ? 26.219 86.736 15.708 1.00 44.95 69 SER B O 1
ATOM 4042 N N . ARG B 1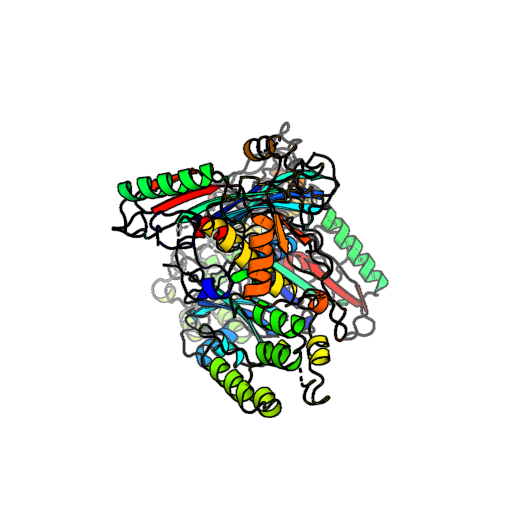 70 ? 26.261 88.602 16.973 1.00 44.88 70 ARG B N 1
ATOM 4043 C CA . ARG B 1 70 ? 25.357 88.072 17.999 1.00 46.76 70 ARG B CA 1
ATOM 4044 C C . ARG B 1 70 ? 23.992 87.659 17.415 1.00 47.06 70 ARG B C 1
ATOM 4045 O O . ARG B 1 70 ? 23.509 86.550 17.653 1.00 46.37 70 ARG B O 1
ATOM 4053 N N . ILE B 1 71 ? 23.374 88.565 16.663 1.00 48.60 71 ILE B N 1
ATOM 4054 C CA . ILE B 1 71 ? 22.075 88.321 16.037 1.00 50.13 71 ILE B CA 1
ATOM 4055 C C . ILE B 1 71 ? 22.111 87.081 15.139 1.00 50.58 71 ILE B C 1
ATOM 4056 O O . ILE B 1 71 ? 21.104 86.393 14.976 1.00 50.66 71 ILE B O 1
ATOM 4061 N N . LEU B 1 72 ? 23.275 86.820 14.548 1.00 50.72 72 LEU B N 1
ATOM 4062 C CA . LEU B 1 72 ? 23.461 85.671 13.677 1.00 50.69 72 LEU B CA 1
ATOM 4063 C C . LEU B 1 72 ? 23.711 84.431 14.529 1.00 52.67 72 LEU B C 1
ATOM 4064 O O . LEU B 1 72 ? 22.777 83.717 14.893 1.00 54.06 72 LEU B O 1
ATOM 4069 N N . GLN B 1 73 ? 24.977 84.189 14.852 1.00 54.04 73 GLN B N 1
ATOM 4070 C CA . GLN B 1 73 ? 25.373 83.048 15.672 1.00 53.70 73 GLN B CA 1
ATOM 4071 C C . GLN B 1 73 ? 26.877 82.917 15.482 1.00 53.87 73 GLN B C 1
ATOM 4072 O O . GLN B 1 73 ? 27.565 82.272 16.263 1.00 55.54 73 GLN B O 1
ATOM 4078 N N . VAL B 1 74 ? 27.378 83.554 14.433 1.00 53.42 74 VAL B N 1
ATOM 4079 C CA . VAL B 1 74 ? 28.796 83.518 14.109 1.00 53.31 74 VAL B CA 1
ATOM 4080 C C . VAL B 1 74 ? 29.622 84.307 15.128 1.00 53.13 74 VAL B C 1
ATOM 4081 O O . VAL B 1 74 ? 29.067 84.913 16.040 1.00 54.07 74 VAL B O 1
ATOM 4085 N N . SER B 1 75 ? 30.943 84.295 14.974 1.00 52.16 75 SER B N 1
ATOM 4086 C CA . SER B 1 75 ? 31.815 85.025 15.884 1.00 52.07 75 SER B CA 1
ATOM 4087 C C . SER B 1 75 ? 32.258 86.310 15.199 1.00 53.47 75 SER B C 1
ATOM 4088 O O . SER B 1 75 ? 32.186 86.422 13.973 1.00 54.13 75 SER B O 1
ATOM 4091 N N . GLN B 1 76 ? 32.728 87.272 15.991 1.00 54.23 76 GLN B N 1
ATOM 4092 C CA . GLN B 1 76 ? 33.181 88.551 15.462 1.00 54.61 76 GLN B CA 1
ATOM 4093 C C . GLN B 1 76 ? 34.418 88.407 14.610 1.00 53.75 76 GLN B C 1
ATOM 4094 O O . GLN B 1 76 ? 34.821 89.350 13.929 1.00 53.54 76 GLN B O 1
ATOM 4100 N N . LYS B 1 77 ? 35.028 87.231 14.654 1.00 52.95 77 LYS B N 1
ATOM 4101 C CA . LYS B 1 77 ? 36.228 86.988 13.871 1.00 52.46 77 LYS B CA 1
ATOM 4102 C C . LYS B 1 77 ? 35.849 86.750 12.422 1.00 50.23 77 LYS B C 1
ATOM 4103 O O . LYS B 1 77 ? 36.691 86.836 11.529 1.00 49.99 77 LYS B O 1
ATOM 4109 N N . ARG B 1 78 ? 34.579 86.440 12.195 1.00 48.48 78 ARG B N 1
ATOM 4110 C CA . ARG B 1 78 ? 34.098 86.184 10.842 1.00 46.77 78 ARG B CA 1
ATOM 4111 C C . ARG B 1 78 ? 33.821 87.475 10.064 1.00 44.69 78 ARG B C 1
ATOM 4112 O O . ARG B 1 78 ? 34.154 87.587 8.883 1.00 44.79 78 ARG B O 1
ATOM 4120 N N . ILE B 1 79 ? 33.224 88.449 10.739 1.00 41.70 79 ILE B N 1
ATOM 4121 C CA . ILE B 1 79 ? 32.894 89.721 10.120 1.00 39.74 79 ILE B CA 1
ATOM 4122 C C . ILE B 1 79 ? 34.123 90.635 10.056 1.00 38.75 79 ILE B C 1
ATOM 4123 O O . ILE B 1 79 ? 34.678 91.003 11.086 1.00 38.41 79 ILE B O 1
ATOM 4128 N N . SER B 1 80 ? 34.540 90.994 8.842 1.00 36.63 80 SER B N 1
ATOM 4129 C CA . SER B 1 80 ? 35.693 91.859 8.654 1.00 35.02 80 SER B CA 1
ATOM 4130 C C . SER B 1 80 ? 35.326 93.122 7.854 1.00 35.07 80 SER B C 1
ATOM 4131 O O . SER B 1 80 ? 34.409 93.099 7.029 1.00 35.46 80 SER B O 1
ATOM 4134 N N . VAL B 1 81 ? 36.042 94.218 8.114 1.00 34.57 81 VAL B N 1
ATOM 4135 C CA . VAL B 1 81 ? 35.817 95.498 7.447 1.00 33.76 81 VAL B CA 1
ATOM 4136 C C . VAL B 1 81 ? 37.110 96.001 6.828 1.00 34.64 81 VAL B C 1
ATOM 4137 O O . VAL B 1 81 ? 38.205 95.597 7.217 1.00 36.18 81 VAL B O 1
ATOM 4141 N N . ALA B 1 82 ? 36.985 96.913 5.878 1.00 33.58 82 ALA B N 1
ATOM 4142 C CA . ALA B 1 82 ? 38.167 97.439 5.232 1.00 33.25 82 ALA B CA 1
ATOM 4143 C C . ALA B 1 82 ? 38.617 98.737 5.894 1.00 33.04 82 ALA B C 1
ATOM 4144 O O . ALA B 1 82 ? 39.782 99.144 5.786 1.00 32.64 82 ALA B O 1
ATOM 4146 N N . GLY B 1 83 ? 37.682 99.382 6.580 1.00 32.14 83 GLY B N 1
ATOM 4147 C CA . GLY B 1 83 ? 37.972 100.639 7.246 1.00 30.75 83 GLY B CA 1
ATOM 4148 C C . GLY B 1 83 ? 36.899 100.959 8.261 1.00 29.86 83 GLY B C 1
ATOM 4149 O O . GLY B 1 83 ? 35.805 100.394 8.233 1.00 30.76 83 GLY B O 1
ATOM 4150 N N . THR B 1 84 ? 37.206 101.874 9.163 1.00 28.76 84 THR B N 1
ATOM 4151 C CA . THR B 1 84 ? 36.251 102.233 10.186 1.00 27.12 84 THR B CA 1
ATOM 4152 C C . THR B 1 84 ? 35.750 103.620 9.880 1.00 24.90 84 THR B C 1
ATOM 4153 O O . THR B 1 84 ? 36.534 104.536 9.751 1.00 27.34 84 THR B O 1
ATOM 4157 N N . LYS B 1 85 ? 34.441 103.757 9.722 1.00 24.75 85 LYS B N 1
ATOM 4158 C CA . LYS B 1 85 ? 33.839 105.043 9.389 1.00 23.17 85 LYS B CA 1
ATOM 4159 C C . LYS B 1 85 ? 33.293 105.684 10.649 1.00 23.24 85 LYS B C 1
ATOM 4160 O O . LYS B 1 85 ? 32.841 104.993 11.565 1.00 25.69 85 LYS B O 1
ATOM 4166 N N . ASP B 1 86 ? 33.317 107.004 10.686 1.00 21.83 86 ASP B N 1
ATOM 4167 C CA . ASP B 1 86 ? 32.823 107.729 11.842 1.00 22.95 86 ASP B CA 1
ATOM 4168 C C . ASP B 1 86 ? 31.500 107.159 12.373 1.00 23.95 86 ASP B C 1
ATOM 4169 O O . ASP B 1 86 ? 30.807 106.418 11.685 1.00 25.84 86 ASP B O 1
ATOM 4174 N N . LYS B 1 87 ? 31.171 107.472 13.617 1.00 23.50 87 LYS B N 1
ATOM 4175 C CA . LYS B 1 87 ? 29.925 107.008 14.190 1.00 21.97 87 LYS B CA 1
ATOM 4176 C C . LYS B 1 87 ? 28.896 108.092 13.918 1.00 22.36 87 LYS B C 1
ATOM 4177 O O . LYS B 1 87 ? 27.833 107.816 13.396 1.00 24.24 87 LYS B O 1
ATOM 4183 N N . ARG B 1 88 ? 29.216 109.333 14.269 1.00 23.62 88 ARG B N 1
ATOM 4184 C CA . ARG B 1 88 ? 28.279 110.423 14.040 1.00 21.99 88 ARG B CA 1
ATOM 4185 C C . ARG B 1 88 ? 28.310 110.845 12.590 1.00 22.68 88 ARG B C 1
ATOM 4186 O O . ARG B 1 88 ? 28.896 111.874 12.228 1.00 22.56 88 ARG B O 1
ATOM 4194 N N . ALA B 1 89 ? 27.671 110.028 11.759 1.00 21.33 89 ALA B N 1
ATOM 4195 C CA . ALA B 1 89 ? 27.599 110.267 10.329 1.00 20.01 89 ALA B CA 1
ATOM 4196 C C . ALA B 1 89 ? 26.705 109.211 9.722 1.00 20.95 89 ALA B C 1
ATOM 4197 O O . ALA B 1 89 ? 26.122 108.400 10.429 1.00 21.42 89 ALA B O 1
ATOM 4199 N N . LEU B 1 90 ? 26.584 109.252 8.404 1.00 20.96 90 LEU B N 1
ATOM 4200 C CA . LEU B 1 90 ? 25.789 108.286 7.686 1.00 21.67 90 LEU B CA 1
ATOM 4201 C C . LEU B 1 90 ? 26.827 107.619 6.795 1.00 21.49 90 LEU B C 1
ATOM 4202 O O . LEU B 1 90 ? 27.287 108.209 5.815 1.00 23.69 90 LEU B O 1
ATOM 4207 N N . THR B 1 91 ? 27.232 106.405 7.151 1.00 17.93 91 THR B N 1
ATOM 4208 C CA . THR B 1 91 ? 28.245 105.734 6.371 1.00 15.37 91 THR B CA 1
ATOM 4209 C C . THR B 1 91 ? 27.748 104.502 5.608 1.00 14.83 91 THR B C 1
ATOM 4210 O O . THR B 1 91 ? 26.750 103.868 5.973 1.00 13.23 91 THR B O 1
ATOM 4214 N N . THR B 1 92 ? 28.454 104.200 4.523 1.00 14.72 92 THR B N 1
ATOM 4215 C CA . THR B 1 92 ? 28.169 103.069 3.641 1.00 15.71 92 THR B CA 1
ATOM 4216 C C . THR B 1 92 ? 29.486 102.418 3.317 1.00 16.68 92 THR B C 1
ATOM 4217 O O . THR B 1 92 ? 30.379 103.061 2.745 1.00 18.49 92 THR B O 1
ATOM 4221 N N . GLN B 1 93 ? 29.596 101.138 3.639 1.00 17.46 93 GLN B N 1
ATOM 4222 C CA . GLN B 1 93 ? 30.829 100.394 3.407 1.00 21.02 93 GLN B CA 1
ATOM 4223 C C . GLN B 1 93 ? 30.522 98.931 3.184 1.00 23.41 93 GLN B C 1
ATOM 4224 O O . GLN B 1 93 ? 29.434 98.452 3.492 1.00 23.95 93 GLN B O 1
ATOM 4230 N N . LYS B 1 94 ? 31.508 98.219 2.671 1.00 25.79 94 LYS B N 1
ATOM 4231 C CA . LYS B 1 94 ? 31.357 96.808 2.397 1.00 31.34 94 LYS B CA 1
ATOM 4232 C C . LYS B 1 94 ? 32.062 95.942 3.442 1.00 34.10 94 LYS B C 1
ATOM 4233 O O . LYS B 1 94 ? 33.234 96.155 3.739 1.00 34.56 94 LYS B O 1
ATOM 4239 N N . ILE B 1 95 ? 31.339 94.971 3.999 1.00 36.69 95 ILE B N 1
ATOM 4240 C CA . ILE B 1 95 ? 31.893 94.054 4.994 1.00 39.16 95 ILE B CA 1
ATOM 4241 C C . ILE B 1 95 ? 31.840 92.622 4.444 1.00 41.60 95 ILE B C 1
ATOM 4242 O O . ILE B 1 95 ? 31.106 92.350 3.498 1.00 40.95 95 ILE B O 1
ATOM 4247 N N . SER B 1 96 ? 32.622 91.719 5.032 1.00 44.85 96 SER B N 1
ATOM 4248 C CA . SER B 1 96 ? 32.657 90.322 4.599 1.00 48.65 96 SER B CA 1
ATOM 4249 C C . SER B 1 96 ? 32.373 89.361 5.745 1.00 51.53 96 SER B C 1
ATOM 4250 O O . SER B 1 96 ? 32.943 89.494 6.826 1.00 53.37 96 SER B O 1
ATOM 4253 N N . ILE B 1 97 ? 31.495 88.391 5.511 1.00 53.88 97 ILE B N 1
ATOM 4254 C CA . ILE B 1 97 ? 31.166 87.404 6.537 1.00 56.56 97 ILE B CA 1
ATOM 4255 C C . ILE B 1 97 ? 31.160 86.033 5.884 1.00 59.39 97 ILE B C 1
ATOM 4256 O O . ILE B 1 97 ? 30.242 85.723 5.133 1.00 60.13 97 ILE B O 1
ATOM 4261 N N . PHE B 1 98 ? 32.157 85.203 6.173 1.00 63.22 98 PHE B N 1
ATOM 4262 C CA . PHE B 1 98 ? 32.208 83.887 5.537 1.00 67.17 98 PHE B CA 1
ATOM 4263 C C . PHE B 1 98 ? 31.333 82.794 6.150 1.00 66.95 98 PHE B C 1
ATOM 4264 O O . PHE B 1 98 ? 30.961 82.851 7.323 1.00 66.50 98 PHE B O 1
ATOM 4272 N N . ASP B 1 99 ? 31.003 81.802 5.329 1.00 66.89 99 ASP B N 1
ATOM 4273 C CA . ASP B 1 99 ? 30.177 80.695 5.774 1.00 67.27 99 ASP B CA 1
ATOM 4274 C C . ASP B 1 99 ? 28.855 81.198 6.312 1.00 66.74 99 ASP B C 1
ATOM 4275 O O . ASP B 1 99 ? 28.418 80.784 7.383 1.00 67.89 99 ASP B O 1
ATOM 4280 N N . THR B 1 100 ? 28.223 82.098 5.574 1.00 65.26 100 THR B N 1
ATOM 4281 C CA . THR B 1 100 ? 26.943 82.639 5.994 1.00 64.82 100 THR B CA 1
ATOM 4282 C C . THR B 1 100 ? 26.075 82.846 4.761 1.00 65.28 100 THR B C 1
ATOM 4283 O O . THR B 1 100 ? 26.447 83.585 3.853 1.00 65.55 100 THR B O 1
ATOM 4287 N N . ASP B 1 101 ? 24.929 82.173 4.721 1.00 65.84 101 ASP B N 1
ATOM 4288 C CA . ASP B 1 101 ? 24.020 82.282 3.584 1.00 66.58 101 ASP B CA 1
ATOM 4289 C C . ASP B 1 101 ? 23.484 83.704 3.480 1.00 66.41 101 ASP B C 1
ATOM 4290 O O . ASP B 1 101 ? 23.158 84.322 4.491 1.00 67.35 101 ASP B O 1
ATOM 4295 N N . ALA B 1 102 ? 23.393 84.216 2.256 1.00 65.54 102 ALA B N 1
ATOM 4296 C CA . ALA B 1 102 ? 22.901 85.567 2.020 1.00 64.41 102 ALA B CA 1
ATOM 4297 C C . ALA B 1 102 ? 21.436 85.699 2.409 1.00 64.46 102 ALA B C 1
ATOM 4298 O O . ALA B 1 102 ? 20.790 86.694 2.088 1.00 64.51 102 ALA B O 1
ATOM 4300 N N . SER B 1 103 ? 20.915 84.696 3.106 1.00 65.13 103 SER B N 1
ATOM 4301 C CA . SER B 1 103 ? 19.520 84.707 3.532 1.00 65.76 103 SER B CA 1
ATOM 4302 C C . SER B 1 103 ? 19.401 85.216 4.959 1.00 65.64 103 SER B C 1
ATOM 4303 O O . SER B 1 103 ? 18.359 85.737 5.350 1.00 65.37 103 SER B O 1
ATOM 4306 N N . GLU B 1 104 ? 20.470 85.056 5.733 1.00 66.28 104 GLU B N 1
ATOM 4307 C CA . GLU B 1 104 ? 20.480 85.513 7.117 1.00 66.98 104 GLU B CA 1
ATOM 4308 C C . GLU B 1 104 ? 20.253 87.024 7.215 1.00 67.02 104 GLU B C 1
ATOM 4309 O O . GLU B 1 104 ? 19.206 87.466 7.689 1.00 66.06 104 GLU B O 1
ATOM 4315 N N . ILE B 1 105 ? 21.232 87.805 6.755 1.00 67.49 105 ILE B N 1
ATOM 4316 C CA . ILE B 1 105 ? 21.159 89.265 6.809 1.00 68.20 105 ILE B CA 1
ATOM 4317 C C . ILE B 1 105 ? 19.873 89.798 6.187 1.00 69.13 105 ILE B C 1
ATOM 4318 O O . ILE B 1 105 ? 19.462 90.935 6.442 1.00 68.79 105 ILE B O 1
ATOM 4323 N N . GLU B 1 106 ? 19.242 88.967 5.366 1.00 69.70 106 GLU B N 1
ATOM 4324 C CA . GLU B 1 106 ? 18.001 89.340 4.704 1.00 70.06 106 GLU B CA 1
ATOM 4325 C C . GLU B 1 106 ? 16.870 89.421 5.724 1.00 69.56 106 GLU B C 1
ATOM 4326 O O . GLU B 1 106 ? 15.898 90.152 5.529 1.00 70.19 106 GLU B O 1
ATOM 4332 N N . LYS B 1 107 ? 17.005 88.677 6.818 1.00 68.35 107 LYS B N 1
ATOM 4333 C CA . LYS B 1 107 ? 15.985 88.669 7.859 1.00 67.28 107 LYS B CA 1
ATOM 4334 C C . LYS B 1 107 ? 16.189 89.825 8.837 1.00 66.72 107 LYS B C 1
ATOM 4335 O O . LYS B 1 107 ? 15.269 90.606 9.092 1.00 66.52 107 LYS B O 1
ATOM 4341 N N . ILE B 1 108 ? 17.403 89.933 9.370 1.00 66.17 108 ILE B N 1
ATOM 4342 C CA . ILE B 1 108 ? 17.747 90.978 10.331 1.00 64.39 108 ILE B CA 1
ATOM 4343 C C . ILE B 1 108 ? 17.436 92.388 9.838 1.00 61.74 108 ILE B C 1
ATOM 4344 O O . ILE B 1 108 ? 17.698 92.734 8.690 1.00 60.97 108 ILE B O 1
ATOM 4349 N N . HIS B 1 109 ? 16.872 93.191 10.731 1.00 59.80 109 HIS B N 1
ATOM 4350 C CA . HIS B 1 109 ? 16.505 94.565 10.424 1.00 57.11 109 HIS B CA 1
ATOM 4351 C C . HIS B 1 109 ? 16.627 95.448 11.670 1.00 52.91 109 HIS B C 1
ATOM 4352 O O . HIS B 1 109 ? 15.901 95.253 12.640 1.00 51.63 109 HIS B O 1
ATOM 4359 N N . LEU B 1 110 ? 17.548 96.408 11.649 1.00 48.46 110 LEU B N 1
ATOM 4360 C CA . LEU B 1 110 ? 17.724 97.301 12.793 1.00 45.74 110 LEU B CA 1
ATOM 4361 C C . LEU B 1 110 ? 17.595 98.745 12.345 1.00 44.20 110 LEU B C 1
ATOM 4362 O O . LEU B 1 110 ? 17.926 99.083 11.210 1.00 45.05 110 LEU B O 1
ATOM 4367 N N . LYS B 1 111 ? 17.124 99.600 13.241 1.00 42.04 111 LYS B N 1
ATOM 4368 C CA . LYS B 1 111 ? 16.979 101.003 12.916 1.00 40.91 111 LYS B CA 1
ATOM 4369 C C . LYS B 1 111 ? 18.362 101.631 12.709 1.00 41.21 111 LYS B C 1
ATOM 4370 O O . LYS B 1 111 ? 19.353 101.222 13.327 1.00 41.71 111 LYS B O 1
ATOM 4376 N N . ASP B 1 112 ? 18.424 102.623 11.829 1.00 40.44 112 ASP B N 1
ATOM 4377 C CA . ASP B 1 112 ? 19.675 103.306 11.514 1.00 39.71 112 ASP B CA 1
ATOM 4378 C C . ASP B 1 112 ? 20.652 102.368 10.807 1.00 38.35 112 ASP B C 1
ATOM 4379 O O . ASP B 1 112 ? 21.793 102.741 10.525 1.00 37.82 112 ASP B O 1
ATOM 4384 N N . ILE B 1 113 ? 20.196 101.150 10.519 1.00 37.84 113 ILE B N 1
ATOM 4385 C CA . ILE B 1 113 ? 21.015 100.147 9.823 1.00 36.28 113 ILE B CA 1
ATOM 4386 C C . ILE B 1 113 ? 20.316 99.644 8.555 1.00 37.81 113 ILE B C 1
ATOM 4387 O O . ILE B 1 113 ? 19.101 99.461 8.530 1.00 40.26 113 ILE B O 1
ATOM 4392 N N . GLU B 1 114 ? 21.088 99.407 7.509 1.00 38.24 114 GLU B N 1
ATOM 4393 C CA . GLU B 1 114 ? 20.534 98.889 6.274 1.00 39.51 114 GLU B CA 1
ATOM 4394 C C . GLU B 1 114 ? 21.586 97.958 5.704 1.00 39.12 114 GLU B C 1
ATOM 4395 O O . GLU B 1 114 ? 22.713 98.387 5.461 1.00 39.20 114 GLU B O 1
ATOM 4401 N N . LEU B 1 115 ? 21.227 96.690 5.503 1.00 38.07 115 LEU B N 1
ATOM 4402 C CA . LEU B 1 115 ? 22.151 95.696 4.942 1.00 36.51 115 LEU B CA 1
ATOM 4403 C C . LEU B 1 115 ? 21.645 95.183 3.598 1.00 36.30 115 LEU B C 1
ATOM 4404 O O . LEU B 1 115 ? 20.439 95.119 3.369 1.00 37.26 115 LEU B O 1
ATOM 4409 N N . LYS B 1 116 ? 22.560 94.819 2.713 1.00 35.65 116 LYS B N 1
ATOM 4410 C CA . LYS B 1 116 ? 22.181 94.274 1.409 1.00 36.90 116 LYS B CA 1
ATOM 4411 C C . LYS B 1 116 ? 23.396 93.572 0.812 1.00 36.93 116 LYS B C 1
ATOM 4412 O O . LYS B 1 116 ? 24.496 94.123 0.822 1.00 36.17 116 LYS B O 1
ATOM 4418 N N . VAL B 1 117 ? 23.210 92.358 0.302 1.00 36.46 117 VAL B N 1
ATOM 4419 C CA . VAL B 1 117 ? 24.332 91.622 -0.269 1.00 36.58 117 VAL B CA 1
ATOM 4420 C C . VAL B 1 117 ? 24.797 92.189 -1.601 1.00 35.24 117 VAL B C 1
ATOM 4421 O O . VAL B 1 117 ? 23.990 92.654 -2.399 1.00 35.03 117 VAL B O 1
ATOM 4425 N N . LEU B 1 118 ? 26.108 92.165 -1.822 1.00 35.42 118 LEU B N 1
ATOM 4426 C CA . LEU B 1 118 ? 26.700 92.671 -3.058 1.00 36.18 118 LEU B CA 1
ATOM 4427 C C . LEU B 1 118 ? 27.202 91.506 -3.901 1.00 36.58 118 LEU B C 1
ATOM 4428 O O . LEU B 1 118 ? 27.434 91.649 -5.098 1.00 36.99 118 LEU B O 1
ATOM 4433 N N . GLY B 1 119 ? 27.377 90.357 -3.261 1.00 36.55 119 GLY B N 1
ATOM 4434 C CA . GLY B 1 119 ? 27.876 89.194 -3.962 1.00 37.00 119 GLY B CA 1
ATOM 4435 C C . GLY B 1 119 ? 28.693 88.347 -3.013 1.00 36.93 119 GLY B C 1
ATOM 4436 O O . GLY B 1 119 ? 28.596 88.510 -1.801 1.00 35.36 119 GLY B O 1
ATOM 4437 N N . ARG B 1 120 ? 29.492 87.437 -3.551 1.00 37.63 120 ARG B N 1
ATOM 4438 C CA . ARG B 1 120 ? 30.304 86.594 -2.697 1.00 39.82 120 ARG B CA 1
ATOM 4439 C C . ARG B 1 120 ? 31.731 86.616 -3.193 1.00 40.58 120 ARG B C 1
ATOM 4440 O O . ARG B 1 120 ? 32.008 87.107 -4.292 1.00 40.90 120 ARG B O 1
ATOM 4448 N N . SER B 1 121 ? 32.633 86.083 -2.378 1.00 40.14 121 SER B N 1
ATOM 4449 C CA . SER B 1 121 ? 34.045 86.067 -2.721 1.00 41.61 121 SER B CA 1
ATOM 4450 C C . SER B 1 121 ? 34.824 85.062 -1.912 1.00 43.80 121 SER B C 1
ATOM 4451 O O . SER B 1 121 ? 34.334 84.528 -0.917 1.00 44.06 121 SER B O 1
ATOM 4454 N N . ARG B 1 122 ? 36.052 84.817 -2.352 1.00 46.29 122 ARG B N 1
ATOM 4455 C CA . ARG B 1 122 ? 36.954 83.889 -1.684 1.00 50.12 122 ARG B CA 1
ATOM 4456 C C . ARG B 1 122 ? 37.913 84.674 -0.780 1.00 49.93 122 ARG B C 1
ATOM 4457 O O . ARG B 1 122 ? 38.346 84.176 0.255 1.00 49.87 122 ARG B O 1
ATOM 4465 N N . LYS B 1 123 ? 38.224 85.906 -1.182 1.00 50.30 123 LYS B N 1
ATOM 4466 C CA . LYS B 1 123 ? 39.126 86.775 -0.430 1.00 50.06 123 LYS B CA 1
ATOM 4467 C C . LYS B 1 123 ? 38.348 87.610 0.588 1.00 50.10 123 LYS B C 1
ATOM 4468 O O . LYS B 1 123 ? 37.368 88.283 0.254 1.00 51.05 123 LYS B O 1
ATOM 4474 N N . SER B 1 124 ? 38.792 87.548 1.838 1.00 48.33 124 SER B N 1
ATOM 4475 C CA . SER B 1 124 ? 38.161 88.277 2.930 1.00 45.50 124 SER B CA 1
ATOM 4476 C C . SER B 1 124 ? 38.369 89.784 2.800 1.00 43.26 124 SER B C 1
ATOM 4477 O O . SER B 1 124 ? 39.326 90.233 2.170 1.00 42.33 124 SER B O 1
ATOM 4480 N N . VAL B 1 125 ? 37.478 90.569 3.393 1.00 40.02 125 VAL B N 1
ATOM 4481 C CA . VAL B 1 125 ? 37.654 92.007 3.332 1.00 40.37 125 VAL B CA 1
ATOM 4482 C C . VAL B 1 125 ? 38.487 92.433 4.534 1.00 40.38 125 VAL B C 1
ATOM 4483 O O . VAL B 1 125 ? 38.019 92.372 5.663 1.00 41.83 125 VAL B O 1
ATOM 4487 N N . GLU B 1 126 ? 39.726 92.846 4.283 1.00 40.15 126 GLU B N 1
ATOM 4488 C CA . GLU B 1 126 ? 40.647 93.266 5.338 1.00 39.89 126 GLU B CA 1
ATOM 4489 C C . GLU B 1 126 ? 41.030 94.736 5.190 1.00 38.02 126 GLU B C 1
ATOM 4490 O O . GLU B 1 126 ? 40.693 95.368 4.201 1.00 38.33 126 GLU B O 1
ATOM 4496 N N . LEU B 1 127 ? 41.748 95.275 6.166 1.00 36.78 127 LEU B N 1
ATOM 4497 C CA . LEU B 1 127 ? 42.156 96.669 6.104 1.00 35.57 127 LEU B CA 1
ATOM 4498 C C . LEU B 1 127 ? 42.864 97.036 4.820 1.00 34.24 127 LEU B C 1
ATOM 4499 O O . LEU B 1 127 ? 43.736 96.306 4.336 1.00 35.39 127 LEU B O 1
ATOM 4504 N N . GLY B 1 128 ? 42.494 98.186 4.277 1.00 31.74 128 GLY B N 1
ATOM 4505 C CA . GLY B 1 128 ? 43.121 98.652 3.052 1.00 32.53 128 GLY B CA 1
ATOM 4506 C C . GLY B 1 128 ? 42.385 98.236 1.796 1.00 32.23 128 GLY B C 1
ATOM 4507 O O . GLY B 1 128 ? 42.679 98.733 0.706 1.00 32.22 128 GLY B O 1
ATOM 4508 N N . ASP B 1 129 ? 41.439 97.313 1.952 1.00 30.96 129 ASP B N 1
ATOM 4509 C CA . ASP B 1 129 ? 40.647 96.835 0.838 1.00 30.79 129 ASP B CA 1
ATOM 4510 C C . ASP B 1 129 ? 39.741 97.948 0.349 1.00 30.56 129 ASP B C 1
ATOM 4511 O O . ASP B 1 129 ? 38.537 97.760 0.185 1.00 31.44 129 ASP B O 1
ATOM 4516 N N . LEU B 1 130 ? 40.328 99.118 0.128 1.00 29.22 130 LEU B N 1
ATOM 4517 C CA . LEU B 1 130 ? 39.584 100.272 -0.358 1.00 27.69 130 LEU B CA 1
ATOM 4518 C C . LEU B 1 130 ? 40.537 101.292 -0.947 1.00 26.48 130 LEU B C 1
ATOM 4519 O O . LEU B 1 130 ? 41.751 101.244 -0.722 1.00 25.18 130 LEU B O 1
ATOM 4524 N N . TRP B 1 131 ? 39.991 102.209 -1.729 1.00 24.80 131 TRP B N 1
ATOM 4525 C CA . TRP B 1 131 ? 40.817 103.251 -2.310 1.00 24.93 131 TRP B CA 1
ATOM 4526 C C . TRP B 1 131 ? 40.766 104.423 -1.357 1.00 22.33 131 TRP B C 1
ATOM 4527 O O . TRP B 1 131 ? 41.787 105.065 -1.102 1.00 22.62 131 TRP B O 1
ATOM 4538 N N . GLY B 1 132 ? 39.556 104.663 -0.839 1.00 20.40 132 GLY B N 1
ATOM 4539 C CA . GLY B 1 132 ? 39.263 105.758 0.075 1.00 18.64 132 GLY B CA 1
ATOM 4540 C C . GLY B 1 132 ? 37.753 106.002 0.201 1.00 18.60 132 GLY B C 1
ATOM 4541 O O . GLY B 1 132 ? 36.979 105.055 0.300 1.00 19.37 132 GLY B O 1
ATOM 4542 N N . ASN B 1 133 ? 37.307 107.254 0.193 1.00 18.95 133 ASN B N 1
ATOM 4543 C CA . ASN B 1 133 ? 35.880 107.510 0.337 1.00 20.13 133 ASN B CA 1
ATOM 4544 C C . ASN B 1 133 ? 35.369 108.799 -0.317 1.00 20.67 133 ASN B C 1
ATOM 4545 O O . ASN B 1 133 ? 36.141 109.729 -0.527 1.00 20.11 133 ASN B O 1
ATOM 4550 N N . ASP B 1 134 ? 34.065 108.826 -0.635 1.00 22.20 134 ASP B N 1
ATOM 4551 C CA . ASP B 1 134 ? 33.373 109.990 -1.220 1.00 22.83 134 ASP B CA 1
ATOM 4552 C C . ASP B 1 134 ? 32.731 110.667 -0.014 1.00 22.46 134 ASP B C 1
ATOM 4553 O O . ASP B 1 134 ? 31.967 110.033 0.719 1.00 22.07 134 ASP B O 1
ATOM 4558 N N . PHE B 1 135 ? 33.029 111.951 0.167 1.00 19.62 135 PHE B N 1
ATOM 4559 C CA . PHE B 1 135 ? 32.499 112.751 1.260 1.00 19.39 135 PHE B CA 1
ATOM 4560 C C . PHE B 1 135 ? 31.451 113.755 0.770 1.00 20.60 135 PHE B C 1
ATOM 4561 O O . PHE B 1 135 ? 31.579 114.341 -0.310 1.00 19.60 135 PHE B O 1
ATOM 4569 N N . ARG B 1 136 ? 30.432 113.966 1.587 1.00 19.58 136 ARG B N 1
ATOM 4570 C CA . ARG B 1 136 ? 29.383 114.915 1.295 1.00 20.48 136 ARG B CA 1
ATOM 4571 C C . ARG B 1 136 ? 29.032 115.457 2.648 1.00 22.07 136 ARG B C 1
ATOM 4572 O O . ARG B 1 136 ? 28.195 114.889 3.351 1.00 23.14 136 ARG B O 1
ATOM 4580 N N . ILE B 1 137 ? 29.692 116.539 3.040 1.00 23.59 137 ILE B N 1
ATOM 4581 C CA . ILE B 1 137 ? 29.422 117.108 4.352 1.00 25.75 137 ILE B CA 1
ATOM 4582 C C . ILE B 1 137 ? 28.709 118.455 4.276 1.00 25.92 137 ILE B C 1
ATOM 4583 O O . ILE B 1 137 ? 28.969 119.258 3.389 1.00 25.28 137 ILE B O 1
ATOM 4588 N N . THR B 1 138 ? 27.821 118.688 5.234 1.00 26.83 138 THR B N 1
ATOM 4589 C CA . THR B 1 138 ? 27.059 119.927 5.314 1.00 28.67 138 THR B CA 1
ATOM 4590 C C . THR B 1 138 ? 27.582 120.888 6.397 1.00 27.75 138 THR B C 1
ATOM 4591 O O . THR B 1 138 ? 27.564 120.551 7.576 1.00 27.27 138 THR B O 1
ATOM 4595 N N . VAL B 1 139 ? 28.053 122.069 5.993 1.00 27.68 139 VAL B N 1
ATOM 4596 C CA . VAL B 1 139 ? 28.543 123.079 6.936 1.00 28.76 139 VAL B CA 1
ATOM 4597 C C . VAL B 1 139 ? 27.359 123.997 7.230 1.00 32.17 139 VAL B C 1
ATOM 4598 O O . VAL B 1 139 ? 26.860 124.677 6.326 1.00 34.44 139 VAL B O 1
ATOM 4602 N N . ARG B 1 140 ? 26.906 124.014 8.484 1.00 33.59 140 ARG B N 1
ATOM 4603 C CA . ARG B 1 140 ? 25.763 124.837 8.895 1.00 35.76 140 ARG B CA 1
ATOM 4604 C C . ARG B 1 140 ? 26.114 126.096 9.721 1.00 38.34 140 ARG B C 1
ATOM 4605 O O . ARG B 1 140 ? 27.256 126.287 10.145 1.00 37.42 140 ARG B O 1
ATOM 4613 N N . ASN B 1 141 ? 25.123 126.958 9.942 1.00 39.84 141 ASN B N 1
ATOM 4614 C CA . ASN B 1 141 ? 25.333 128.181 10.711 1.00 40.24 141 ASN B CA 1
ATOM 4615 C C . ASN B 1 141 ? 26.370 129.095 10.071 1.00 40.92 141 ASN B C 1
ATOM 4616 O O . ASN B 1 141 ? 27.323 129.506 10.727 1.00 40.36 141 ASN B O 1
ATOM 4621 N N . ILE B 1 142 ? 26.179 129.398 8.789 1.00 42.03 142 ILE B N 1
ATOM 4622 C CA . ILE B 1 142 ? 27.074 130.281 8.043 1.00 43.57 142 ILE B CA 1
ATOM 4623 C C . ILE B 1 142 ? 26.539 131.708 8.140 1.00 45.80 142 ILE B C 1
ATOM 4624 O O . ILE B 1 142 ? 25.486 132.023 7.577 1.00 44.58 142 ILE B O 1
ATOM 4629 N N . GLU B 1 143 ? 27.281 132.565 8.841 1.00 47.96 143 GLU B N 1
ATOM 4630 C CA . GLU B 1 143 ? 26.890 133.958 9.042 1.00 50.06 143 GLU B CA 1
ATOM 4631 C C . GLU B 1 143 ? 26.520 134.679 7.745 1.00 50.05 143 GLU B C 1
ATOM 4632 O O . GLU B 1 143 ? 25.664 135.561 7.743 1.00 52.02 143 GLU B O 1
ATOM 4638 N N . ASN B 1 144 ? 27.160 134.308 6.646 1.00 49.36 144 ASN B N 1
ATOM 4639 C CA . ASN B 1 144 ? 26.865 134.928 5.367 1.00 49.30 144 ASN B CA 1
ATOM 4640 C C . ASN B 1 144 ? 25.524 134.480 4.842 1.00 48.90 144 ASN B C 1
ATOM 4641 O O . ASN B 1 144 ? 24.775 133.794 5.536 1.00 48.82 144 ASN B O 1
ATOM 4646 N N . SER B 1 145 ? 25.239 134.866 3.604 1.00 47.94 145 SER B N 1
ATOM 4647 C CA . SER B 1 145 ? 23.988 134.512 2.938 1.00 47.82 145 SER B CA 1
ATOM 4648 C C . SER B 1 145 ? 24.235 133.478 1.840 1.00 47.55 145 SER B C 1
ATOM 4649 O O . SER B 1 145 ? 25.370 133.256 1.431 1.00 46.01 145 SER B O 1
ATOM 4652 N N . PRO B 1 146 ? 23.168 132.833 1.345 1.00 48.85 146 PRO B N 1
ATOM 4653 C CA . PRO B 1 146 ? 23.340 131.828 0.288 1.00 48.87 146 PRO B CA 1
ATOM 4654 C C . PRO B 1 146 ? 23.977 132.390 -0.972 1.00 49.12 146 PRO B C 1
ATOM 4655 O O . PRO B 1 146 ? 24.506 131.653 -1.802 1.00 51.03 146 PRO B O 1
ATOM 4659 N N . GLU B 1 147 ? 23.935 133.703 -1.108 1.00 49.20 147 GLU B N 1
ATOM 4660 C CA . GLU B 1 147 ? 24.524 134.347 -2.262 1.00 49.17 147 GLU B CA 1
ATOM 4661 C C . GLU B 1 147 ? 26.017 134.465 -2.009 1.00 49.23 147 GLU B C 1
ATOM 4662 O O . GLU B 1 147 ? 26.815 133.858 -2.706 1.00 50.09 147 GLU B O 1
ATOM 4668 N N . GLU B 1 148 ? 26.383 135.240 -0.994 1.00 49.43 148 GLU B N 1
ATOM 4669 C CA . GLU B 1 148 ? 27.778 135.441 -0.639 1.00 49.01 148 GLU B CA 1
ATOM 4670 C C . GLU B 1 148 ? 28.525 134.121 -0.456 1.00 48.86 148 GLU B C 1
ATOM 4671 O O . GLU B 1 148 ? 29.660 133.992 -0.910 1.00 49.02 148 GLU B O 1
ATOM 4677 N N . THR B 1 149 ? 27.897 133.143 0.201 1.00 47.94 149 THR B N 1
ATOM 4678 C CA . THR B 1 149 ? 28.540 131.847 0.423 1.00 46.40 149 THR B CA 1
ATOM 4679 C C . THR B 1 149 ? 28.947 131.239 -0.912 1.00 47.38 149 THR B C 1
ATOM 4680 O O . THR B 1 149 ? 30.013 130.640 -1.031 1.00 47.49 149 THR B O 1
ATOM 4684 N N . GLU B 1 150 ? 28.088 131.382 -1.913 1.00 47.35 150 GLU B N 1
ATOM 4685 C CA . GLU B 1 150 ? 28.394 130.869 -3.238 1.00 47.79 150 GLU B CA 1
ATOM 4686 C C . GLU B 1 150 ? 29.736 131.439 -3.696 1.00 46.83 150 GLU B C 1
ATOM 4687 O O . GLU B 1 150 ? 30.640 130.704 -4.094 1.00 46.95 150 GLU B O 1
ATOM 4693 N N . ALA B 1 151 ? 29.863 132.758 -3.631 1.00 44.53 151 ALA B N 1
ATOM 4694 C CA . ALA B 1 151 ? 31.087 133.416 -4.047 1.00 43.13 151 ALA B CA 1
ATOM 4695 C C . ALA B 1 151 ? 32.315 132.800 -3.388 1.00 42.70 151 ALA B C 1
ATOM 4696 O O . ALA B 1 151 ? 33.202 132.303 -4.080 1.00 44.03 151 ALA B O 1
ATOM 4698 N N . LEU B 1 152 ? 32.368 132.828 -2.057 1.00 40.48 152 LEU B N 1
ATOM 4699 C CA . LEU B 1 152 ? 33.508 132.278 -1.317 1.00 38.20 152 LEU B CA 1
ATOM 4700 C C . LEU B 1 152 ? 33.874 130.869 -1.795 1.00 37.33 152 LEU B C 1
ATOM 4701 O O . LEU B 1 152 ? 35.018 130.616 -2.193 1.00 36.25 152 LEU B O 1
ATOM 4706 N N . LEU B 1 153 ? 32.887 129.970 -1.749 1.00 36.34 153 LEU B N 1
ATOM 4707 C CA . LEU B 1 153 ? 33.030 128.577 -2.171 1.00 34.66 153 LEU B CA 1
ATOM 4708 C C . LEU B 1 153 ? 33.639 128.471 -3.554 1.00 34.28 153 LEU B C 1
ATOM 4709 O O . LEU B 1 153 ? 34.446 127.585 -3.823 1.00 34.66 153 LEU B O 1
ATOM 4714 N N . LYS B 1 154 ? 33.236 129.366 -4.445 1.00 33.61 154 LYS B N 1
ATOM 4715 C CA . LYS B 1 154 ? 33.775 129.337 -5.788 1.00 32.54 154 LYS B CA 1
ATOM 4716 C C . LYS B 1 154 ? 35.194 129.879 -5.769 1.00 31.11 154 LYS B C 1
ATOM 4717 O O . LYS B 1 154 ? 36.081 129.340 -6.430 1.00 30.03 154 LYS B O 1
ATOM 4723 N N . LYS B 1 155 ? 35.406 130.943 -4.999 1.00 30.77 155 LYS B N 1
ATOM 4724 C CA . LYS B 1 155 ? 36.724 131.562 -4.903 1.00 30.50 155 LYS B CA 1
ATOM 4725 C C . LYS B 1 155 ? 37.687 130.580 -4.249 1.00 29.89 155 LYS B C 1
ATOM 4726 O O . LYS B 1 155 ? 38.820 130.391 -4.713 1.00 29.91 155 LYS B O 1
ATOM 4732 N N . THR B 1 156 ? 37.248 129.943 -3.171 1.00 26.74 156 THR B N 1
ATOM 4733 C CA . THR B 1 156 ? 38.141 129.007 -2.528 1.00 25.84 156 THR B CA 1
ATOM 4734 C C . THR B 1 156 ? 38.433 127.848 -3.455 1.00 24.12 156 THR B C 1
ATOM 4735 O O . THR B 1 156 ? 39.595 127.518 -3.699 1.00 26.69 156 THR B O 1
ATOM 4739 N N . THR B 1 157 ? 37.382 127.249 -3.994 1.00 21.60 157 THR B N 1
ATOM 4740 C CA . THR B 1 157 ? 37.537 126.118 -4.893 1.00 20.79 157 THR B CA 1
ATOM 4741 C C . THR B 1 157 ? 38.444 126.374 -6.089 1.00 22.44 157 THR B C 1
ATOM 4742 O O . THR B 1 157 ? 39.250 125.512 -6.468 1.00 22.99 157 THR B O 1
ATOM 4746 N N . ASP B 1 158 ? 38.335 127.564 -6.669 1.00 24.88 158 ASP B N 1
ATOM 4747 C CA . ASP B 1 158 ? 39.164 127.937 -7.815 1.00 27.51 158 ASP B CA 1
ATOM 4748 C C . ASP B 1 158 ? 40.642 127.952 -7.435 1.00 27.88 158 ASP B C 1
ATOM 4749 O O . ASP B 1 158 ? 41.490 127.423 -8.160 1.00 28.58 158 ASP B O 1
ATOM 4754 N N . GLU B 1 159 ? 40.965 128.543 -6.293 1.00 27.33 159 GLU B N 1
ATOM 4755 C CA . GLU B 1 159 ? 42.359 128.584 -5.906 1.00 27.01 159 GLU B CA 1
ATOM 4756 C C . GLU B 1 159 ? 42.865 127.179 -5.578 1.00 25.38 159 GLU B C 1
ATOM 4757 O O . GLU B 1 159 ? 44.043 126.867 -5.808 1.00 26.46 159 GLU B O 1
ATOM 4763 N N . ILE B 1 160 ? 41.990 126.325 -5.047 1.00 21.97 160 ILE B N 1
ATOM 4764 C CA . ILE B 1 160 ? 42.410 124.958 -4.737 1.00 20.25 160 ILE B CA 1
ATOM 4765 C C . ILE B 1 160 ? 42.683 124.227 -6.059 1.00 21.44 160 ILE B C 1
ATOM 4766 O O . ILE B 1 160 ? 43.735 123.607 -6.220 1.00 21.59 160 ILE B O 1
ATOM 4771 N N . LEU B 1 161 ? 41.762 124.329 -7.017 1.00 22.68 161 LEU B N 1
ATOM 4772 C CA . LEU B 1 161 ? 41.980 123.684 -8.310 1.00 25.46 161 LEU B CA 1
ATOM 4773 C C . LEU B 1 161 ? 43.223 124.184 -9.043 1.00 26.33 161 LEU B C 1
ATOM 4774 O O . LEU B 1 161 ? 43.873 123.431 -9.769 1.00 27.59 161 LEU B O 1
ATOM 4779 N N . ALA B 1 162 ? 43.563 125.449 -8.859 1.00 27.34 162 ALA B N 1
ATOM 4780 C CA . ALA B 1 162 ? 44.719 125.993 -9.553 1.00 28.30 162 ALA B CA 1
ATOM 4781 C C . ALA B 1 162 ? 46.010 125.499 -8.938 1.00 29.51 162 ALA B C 1
ATOM 4782 O O . ALA B 1 162 ? 47.006 125.288 -9.631 1.00 27.82 162 ALA B O 1
ATOM 4784 N N . GLN B 1 163 ? 45.994 125.326 -7.624 1.00 31.42 163 GLN B N 1
ATOM 4785 C CA . GLN B 1 163 ? 47.177 124.860 -6.931 1.00 33.17 163 GLN B CA 1
ATOM 4786 C C . GLN B 1 163 ? 47.275 123.341 -6.975 1.00 32.71 163 GLN B C 1
ATOM 4787 O O . GLN B 1 163 ? 48.332 122.770 -6.703 1.00 32.91 163 GLN B O 1
ATOM 4793 N N . GLY B 1 164 ? 46.167 122.694 -7.327 1.00 30.06 164 GLY B N 1
ATOM 4794 C CA . GLY B 1 164 ? 46.161 121.249 -7.436 1.00 28.98 164 GLY B CA 1
ATOM 4795 C C . GLY B 1 164 ? 45.896 120.515 -6.140 1.00 28.12 164 GLY B C 1
ATOM 4796 O O . GLY B 1 164 ? 46.495 119.470 -5.889 1.00 29.11 164 GLY B O 1
ATOM 4797 N N . GLY B 1 165 ? 44.991 121.064 -5.332 1.00 27.39 165 GLY B N 1
ATOM 4798 C CA . GLY B 1 165 ? 44.642 120.467 -4.055 1.00 26.61 165 GLY B CA 1
ATOM 4799 C C . GLY B 1 165 ? 44.928 121.383 -2.871 1.00 25.13 165 GLY B C 1
ATOM 4800 O O . GLY B 1 165 ? 45.181 122.572 -3.033 1.00 26.68 165 GLY B O 1
ATOM 4801 N N . VAL B 1 166 ? 44.894 120.827 -1.669 1.00 23.94 166 VAL B N 1
ATOM 4802 C CA . VAL B 1 166 ? 45.158 121.603 -0.465 1.00 22.15 166 VAL B CA 1
ATOM 4803 C C . VAL B 1 166 ? 46.459 121.129 0.195 1.00 21.52 166 VAL B C 1
ATOM 4804 O O . VAL B 1 166 ? 46.788 119.956 0.111 1.00 23.15 166 VAL B O 1
ATOM 4808 N N . PRO B 1 167 ? 47.231 122.028 0.839 1.00 20.45 167 PRO B N 1
ATOM 4809 C CA . PRO B 1 167 ? 48.461 121.532 1.469 1.00 18.58 167 PRO B CA 1
ATOM 4810 C C . PRO B 1 167 ? 48.165 120.327 2.370 1.00 16.78 167 PRO B C 1
ATOM 4811 O O . PRO B 1 167 ? 47.264 120.368 3.204 1.00 13.22 167 PRO B O 1
ATOM 4815 N N . ASN B 1 168 ? 48.943 119.265 2.182 1.00 17.22 168 ASN B N 1
ATOM 4816 C CA . ASN B 1 168 ? 48.802 118.004 2.910 1.00 18.85 168 ASN B CA 1
ATOM 4817 C C . ASN B 1 168 ? 49.538 117.991 4.265 1.00 20.12 168 ASN B C 1
ATOM 4818 O O . ASN B 1 168 ? 50.482 117.224 4.453 1.00 20.19 168 ASN B O 1
ATOM 4823 N N . PHE B 1 169 ? 49.139 118.814 5.217 1.00 19.91 169 PHE B N 1
ATOM 4824 C CA . PHE B 1 169 ? 49.865 118.730 6.453 1.00 22.84 169 PHE B CA 1
ATOM 4825 C C . PHE B 1 169 ? 49.080 118.114 7.580 1.00 23.08 169 PHE B C 1
ATOM 4826 O O . PHE B 1 169 ? 47.850 118.000 7.526 1.00 24.99 169 PHE B O 1
ATOM 4834 N N . PHE B 1 170 ? 49.819 117.674 8.589 1.00 22.43 170 PHE B N 1
ATOM 4835 C CA . PHE B 1 170 ? 49.241 117.015 9.741 1.00 20.32 170 PHE B CA 1
ATOM 4836 C C . PHE B 1 170 ? 48.551 118.008 10.688 1.00 22.23 170 PHE B C 1
ATOM 4837 O O . PHE B 1 170 ? 49.167 118.974 11.145 1.00 22.77 170 PHE B O 1
ATOM 4845 N N . GLY B 1 171 ? 47.272 117.757 10.972 1.00 23.43 171 GLY B N 1
ATOM 4846 C CA . GLY B 1 171 ? 46.489 118.617 11.849 1.00 25.67 171 GLY B CA 1
ATOM 4847 C C . GLY B 1 171 ? 46.705 118.364 13.333 1.00 29.45 171 GLY B C 1
ATOM 4848 O O . GLY B 1 171 ? 47.473 117.474 13.682 1.00 31.70 171 GLY B O 1
ATOM 4849 N N . ILE B 1 172 ? 46.026 119.113 14.208 1.00 31.87 172 ILE B N 1
ATOM 4850 C CA . ILE B 1 172 ? 46.221 118.947 15.651 1.00 35.54 172 ILE B CA 1
ATOM 4851 C C . ILE B 1 172 ? 45.957 117.529 16.114 1.00 37.79 172 ILE B C 1
ATOM 4852 O O . ILE B 1 172 ? 46.564 117.052 17.071 1.00 38.46 172 ILE B O 1
ATOM 4857 N N . GLN B 1 173 ? 45.055 116.852 15.423 1.00 39.35 173 GLN B N 1
ATOM 4858 C CA . GLN B 1 173 ? 44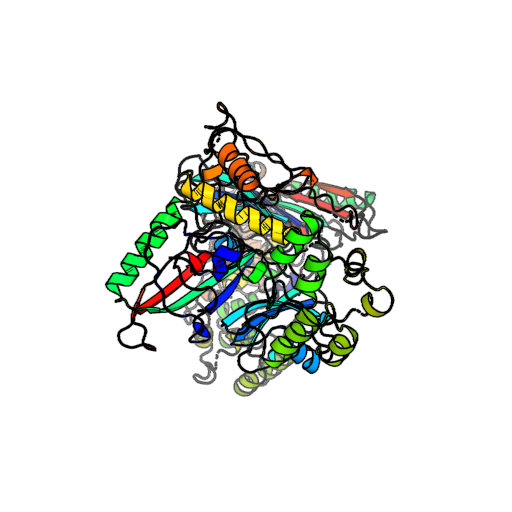.714 115.485 15.764 1.00 41.20 173 GLN B CA 1
ATOM 4859 C C . GLN B 1 173 ? 45.914 114.555 15.613 1.00 40.95 173 GLN B C 1
ATOM 4860 O O . GLN B 1 173 ? 45.977 113.517 16.262 1.00 40.50 173 GLN B O 1
ATOM 4866 N N . ARG B 1 174 ? 46.869 114.935 14.766 1.00 41.49 174 ARG B N 1
ATOM 4867 C CA . ARG B 1 174 ? 48.057 114.108 14.510 1.00 42.86 174 ARG B CA 1
ATOM 4868 C C . ARG B 1 174 ? 49.176 114.279 15.550 1.00 42.40 174 ARG B C 1
ATOM 4869 O O . ARG B 1 174 ? 50.263 113.721 15.407 1.00 41.56 174 ARG B O 1
ATOM 4877 N N . PHE B 1 175 ? 48.901 115.052 16.592 1.00 42.40 175 PHE B N 1
ATOM 4878 C CA . PHE B 1 175 ? 49.877 115.315 17.637 1.00 43.54 175 PHE B CA 1
ATOM 4879 C C . PHE B 1 175 ? 49.202 115.123 18.982 1.00 45.83 175 PHE B C 1
ATOM 4880 O O . PHE B 1 175 ? 49.790 115.395 20.030 1.00 44.95 175 PHE B O 1
ATOM 4888 N N . GLY B 1 176 ? 47.954 114.664 18.919 1.00 48.66 176 GLY B N 1
ATOM 4889 C CA . GLY B 1 176 ? 47.149 114.441 20.101 1.00 52.10 176 GLY B CA 1
ATOM 4890 C C . GLY B 1 176 ? 46.192 115.602 20.344 1.00 55.41 176 GLY B C 1
ATOM 4891 O O . GLY B 1 176 ? 46.555 116.593 20.989 1.00 54.81 176 GLY B O 1
ATOM 4892 N N . SER B 1 177 ? 44.971 115.506 19.822 1.00 57.83 177 SER B N 1
ATOM 4893 C CA . SER B 1 177 ? 44.000 116.580 20.029 1.00 60.50 177 SER B CA 1
ATOM 4894 C C . SER B 1 177 ? 43.938 116.885 21.532 1.00 60.71 177 SER B C 1
ATOM 4895 O O . SER B 1 177 ? 43.974 118.052 21.953 1.00 59.45 177 SER B O 1
ATOM 4898 N N . VAL B 1 178 ? 43.854 115.813 22.324 1.00 61.25 178 VAL B N 1
ATOM 4899 C CA . VAL B 1 178 ? 43.801 115.874 23.788 1.00 60.51 178 VAL B CA 1
ATOM 4900 C C . VAL B 1 178 ? 44.851 116.871 24.295 1.00 59.82 178 VAL B C 1
ATOM 4901 O O . VAL B 1 178 ? 44.545 117.773 25.081 1.00 59.43 178 VAL B O 1
ATOM 4905 N N . ARG B 1 179 ? 46.086 116.696 23.828 1.00 57.96 179 ARG B N 1
ATOM 4906 C CA . ARG B 1 179 ? 47.190 117.582 24.168 1.00 55.20 179 ARG B CA 1
ATOM 4907 C C . ARG B 1 179 ? 48.319 117.382 23.155 1.00 52.12 179 ARG B C 1
ATOM 4908 O O . ARG B 1 179 ? 49.029 116.377 23.188 1.00 51.44 179 ARG B O 1
ATOM 4916 N N . PRO B 1 180 ? 48.478 118.337 22.220 1.00 48.95 180 PRO B N 1
ATOM 4917 C CA . PRO B 1 180 ? 49.505 118.314 21.171 1.00 45.88 180 PRO B CA 1
ATOM 4918 C C . PRO B 1 180 ? 50.904 118.460 21.748 1.00 42.19 180 PRO B C 1
ATOM 4919 O O . PRO B 1 180 ? 51.497 119.537 21.696 1.00 40.00 180 PRO B O 1
ATOM 4923 N N . VAL B 1 181 ? 51.429 117.368 22.287 1.00 39.63 181 VAL B N 1
ATOM 4924 C CA . VAL B 1 181 ? 52.751 117.391 22.897 1.00 37.60 181 VAL B CA 1
ATOM 4925 C C . VAL B 1 181 ? 53.719 116.463 22.186 1.00 35.02 181 VAL B C 1
ATOM 4926 O O . VAL B 1 181 ? 54.935 116.609 22.302 1.00 35.33 181 VAL B O 1
ATOM 4930 N N . THR B 1 182 ? 53.153 115.517 21.450 1.00 31.93 182 THR B N 1
ATOM 4931 C CA . THR B 1 182 ? 53.909 114.508 20.712 1.00 30.00 182 THR B CA 1
ATOM 4932 C C . THR B 1 182 ? 55.174 114.997 20.017 1.00 27.99 182 THR B C 1
ATOM 4933 O O . THR B 1 182 ? 56.221 114.348 20.084 1.00 27.57 182 THR B O 1
ATOM 4937 N N . HIS B 1 183 ? 55.077 116.127 19.328 1.00 26.85 183 HIS B N 1
ATOM 4938 C CA . HIS B 1 183 ? 56.242 116.685 18.643 1.00 25.34 183 HIS B CA 1
ATOM 4939 C C . HIS B 1 183 ? 57.198 117.311 19.680 1.00 25.60 183 HIS B C 1
ATOM 4940 O O . HIS B 1 183 ? 58.411 117.227 19.523 1.00 25.74 183 HIS B O 1
ATOM 4947 N N . LEU B 1 184 ? 56.653 117.926 20.734 1.00 26.31 184 LEU B N 1
ATOM 4948 C CA . LEU B 1 184 ? 57.483 118.531 21.778 1.00 27.28 184 LEU B CA 1
ATOM 4949 C C . LEU B 1 184 ? 58.429 117.511 22.413 1.00 27.12 184 LEU B C 1
ATOM 4950 O O . LEU B 1 184 ? 59.605 117.799 22.652 1.00 25.88 184 LEU B O 1
ATOM 4955 N N . VAL B 1 185 ? 57.912 116.315 22.668 1.00 26.12 185 VAL B N 1
ATOM 4956 C CA . VAL B 1 185 ? 58.703 115.244 23.248 1.00 24.55 185 VAL B CA 1
ATOM 4957 C C . VAL B 1 185 ? 59.734 114.782 22.226 1.00 26.25 185 VAL B C 1
ATOM 4958 O O . VAL B 1 185 ? 60.910 114.577 22.547 1.00 26.18 185 VAL B O 1
ATOM 4962 N N . GLY B 1 186 ? 59.289 114.634 20.982 1.00 28.06 186 GLY B N 1
ATOM 4963 C CA . GLY B 1 186 ? 60.187 114.201 19.923 1.00 25.52 186 GLY B CA 1
ATOM 4964 C C . GLY B 1 186 ? 61.402 115.090 19.813 1.00 25.62 186 GLY B C 1
ATOM 4965 O O . GLY B 1 186 ? 62.522 114.588 19.711 1.00 25.74 186 GLY B O 1
ATOM 4966 N N . LYS B 1 187 ? 61.178 116.405 19.843 1.00 24.61 187 LYS B N 1
ATOM 4967 C CA . LYS B 1 187 ? 62.250 117.410 19.732 1.00 25.53 187 LYS B CA 1
ATOM 4968 C C . LYS B 1 187 ? 63.341 117.199 20.774 1.00 24.70 187 LYS B C 1
ATOM 4969 O O . LYS B 1 187 ? 64.535 117.208 20.467 1.00 23.05 187 LYS B O 1
ATOM 4975 N N . ALA B 1 188 ? 62.897 117.054 22.015 1.00 24.75 188 ALA B N 1
ATOM 4976 C CA . ALA B 1 188 ? 63.781 116.821 23.134 1.00 24.43 188 ALA B CA 1
ATOM 4977 C C . ALA B 1 188 ? 64.596 115.569 22.821 1.00 24.37 188 ALA B C 1
ATOM 4978 O O . ALA B 1 188 ? 65.825 115.616 22.802 1.00 25.79 188 ALA B O 1
ATOM 4980 N N . ILE B 1 189 ? 63.927 114.453 22.553 1.00 23.65 189 ILE B N 1
ATOM 4981 C CA . ILE B 1 189 ? 64.662 113.229 22.252 1.00 22.99 189 ILE B CA 1
ATOM 4982 C C . ILE B 1 189 ? 65.665 113.433 21.135 1.00 25.18 189 ILE B C 1
ATOM 4983 O O . ILE B 1 189 ? 66.837 113.116 21.282 1.00 26.73 189 ILE B O 1
ATOM 4988 N N . VAL B 1 190 ? 65.216 113.984 20.024 1.00 27.87 190 VAL B N 1
ATOM 4989 C CA . VAL B 1 190 ? 66.108 114.230 18.903 1.00 30.52 190 VAL B CA 1
ATOM 4990 C C . VAL B 1 190 ? 67.231 115.183 19.272 1.00 30.92 190 VAL B C 1
ATOM 4991 O O . VAL B 1 190 ? 68.272 115.212 18.613 1.00 31.64 190 VAL B O 1
ATOM 4995 N N . GLU B 1 191 ? 67.005 115.974 20.314 1.00 31.26 191 GLU B N 1
ATOM 4996 C CA . GLU B 1 191 ? 68.004 116.921 20.784 1.00 32.61 191 GLU B CA 1
ATOM 4997 C C . GLU B 1 191 ? 68.999 116.196 21.685 1.00 34.05 191 GLU B C 1
ATOM 4998 O O . GLU B 1 191 ? 70.166 116.575 21.775 1.00 35.81 191 GLU B O 1
ATOM 5004 N N . GLY B 1 192 ? 68.532 115.136 22.333 1.00 34.21 192 GLY B N 1
ATOM 5005 C CA . GLY B 1 192 ? 69.385 114.379 23.225 1.00 34.40 192 GLY B CA 1
ATOM 5006 C C . GLY B 1 192 ? 69.049 114.673 24.672 1.00 35.32 192 GLY B C 1
ATOM 5007 O O . GLY B 1 192 ? 69.866 114.445 25.572 1.00 36.99 192 GLY B O 1
ATOM 5008 N N . ASN B 1 193 ? 67.840 115.176 24.905 1.00 32.64 193 ASN B N 1
ATOM 5009 C CA . ASN B 1 193 ? 67.411 115.516 26.253 1.00 30.19 193 ASN B CA 1
ATOM 5010 C C . ASN B 1 193 ? 66.250 114.635 26.710 1.00 28.74 193 ASN B C 1
ATOM 5011 O O . ASN B 1 193 ? 65.130 115.102 26.902 1.00 27.15 193 ASN B O 1
ATOM 5016 N N . PHE B 1 194 ? 66.520 113.352 26.896 1.00 27.21 194 PHE B N 1
ATOM 5017 C CA . PHE B 1 194 ? 65.472 112.456 27.338 1.00 26.11 194 PHE B CA 1
ATOM 5018 C C . PHE B 1 194 ? 64.834 112.912 28.630 1.00 26.86 194 PHE B C 1
ATOM 5019 O O . PHE B 1 194 ? 63.670 112.617 28.903 1.00 26.41 194 PHE B O 1
ATOM 5027 N N . GLU B 1 195 ? 65.601 113.623 29.442 1.00 29.22 195 GLU B N 1
ATOM 5028 C CA . GLU B 1 195 ? 65.078 114.104 30.699 1.00 29.83 195 GLU B CA 1
ATOM 5029 C C . GLU B 1 195 ? 63.882 115.000 30.424 1.00 30.14 195 GLU B C 1
ATOM 5030 O O . GLU B 1 195 ? 62.769 114.741 30.900 1.00 28.97 195 GLU B O 1
ATOM 5036 N N . LYS B 1 196 ? 64.130 116.060 29.654 1.00 28.81 196 LYS B N 1
ATOM 5037 C CA . LYS B 1 196 ? 63.093 117.017 29.287 1.00 27.97 196 LYS B CA 1
ATOM 5038 C C . LYS B 1 196 ? 61.969 116.326 28.529 1.00 27.78 196 LYS B C 1
ATOM 5039 O O . LYS B 1 196 ? 60.798 116.665 28.688 1.00 26.67 196 LYS B O 1
ATOM 5045 N N . ALA B 1 197 ? 62.341 115.358 27.698 1.00 28.14 197 ALA B N 1
ATOM 5046 C CA . ALA B 1 197 ? 61.373 114.615 26.903 1.00 28.92 197 ALA B CA 1
ATOM 5047 C C . ALA B 1 197 ? 60.330 113.976 27.794 1.00 30.73 197 ALA B C 1
ATOM 5048 O O . ALA B 1 197 ? 59.137 114.285 27.696 1.00 33.36 197 ALA B O 1
ATOM 5050 N N . ALA B 1 198 ? 60.777 113.086 28.670 1.00 30.34 198 ALA B N 1
ATOM 5051 C CA . ALA B 1 198 ? 59.868 112.388 29.571 1.00 28.80 198 ALA B CA 1
ATOM 5052 C C . ALA B 1 198 ? 59.103 113.363 30.429 1.00 28.67 198 ALA B C 1
ATOM 5053 O O . ALA B 1 198 ? 57.906 113.193 30.678 1.00 28.07 198 ALA B O 1
ATOM 5055 N N . LEU B 1 199 ? 59.805 114.402 30.869 1.00 29.19 199 LEU B N 1
ATOM 5056 C CA . LEU B 1 199 ? 59.223 115.411 31.743 1.00 29.31 199 LEU B CA 1
ATOM 5057 C C . LEU B 1 199 ? 58.061 116.142 31.076 1.00 30.17 199 LEU B C 1
ATOM 5058 O O . LEU B 1 199 ? 57.035 116.408 31.713 1.00 28.83 199 LEU B O 1
ATOM 5063 N N . LEU B 1 200 ? 58.229 116.446 29.789 1.00 30.86 200 LEU B N 1
ATOM 5064 C CA . LEU B 1 200 ? 57.194 117.094 28.983 1.00 30.20 200 LEU B CA 1
ATOM 5065 C C . LEU B 1 200 ? 55.993 116.162 28.845 1.00 29.51 200 LEU B C 1
ATOM 5066 O O . LEU B 1 200 ? 54.856 116.572 29.036 1.00 27.50 200 LEU B O 1
ATOM 5071 N N . TYR B 1 201 ? 56.250 114.908 28.497 1.00 30.30 201 TYR B N 1
ATOM 5072 C CA . TYR B 1 201 ? 55.162 113.965 28.331 1.00 33.42 201 TYR B CA 1
ATOM 5073 C C . TYR B 1 201 ? 54.440 113.721 29.648 1.00 34.95 201 TYR B C 1
ATOM 5074 O O . TYR B 1 201 ? 53.214 113.619 29.666 1.00 35.37 201 TYR B O 1
ATOM 5083 N N . ILE B 1 202 ? 55.194 113.624 30.746 1.00 35.75 202 ILE B N 1
ATOM 5084 C CA . ILE B 1 202 ? 54.609 113.395 32.077 1.00 35.83 202 ILE B CA 1
ATOM 5085 C C . ILE B 1 202 ? 53.843 114.610 32.601 1.00 37.82 202 ILE B C 1
ATOM 5086 O O . ILE B 1 202 ? 52.665 114.496 32.944 1.00 37.80 202 ILE B O 1
ATOM 5091 N N . ALA B 1 203 ? 54.513 115.762 32.671 1.00 40.41 203 ALA B N 1
ATOM 5092 C CA . ALA B 1 203 ? 53.881 116.993 33.146 1.00 44.19 203 ALA B CA 1
ATOM 5093 C C . ALA B 1 203 ? 52.890 117.528 32.099 1.00 47.58 203 ALA B C 1
ATOM 5094 O O . ALA B 1 203 ? 51.681 117.383 32.270 1.00 48.76 203 ALA B O 1
ATOM 5096 N N . GLU B 1 204 ? 53.406 118.125 31.017 1.00 48.51 204 GLU B N 1
ATOM 5097 C CA . GLU B 1 204 ? 52.588 118.677 29.921 1.00 48.85 204 GLU B CA 1
ATOM 5098 C C . GLU B 1 204 ? 51.232 119.268 30.292 1.00 49.44 204 GLU B C 1
ATOM 5099 O O . GLU B 1 204 ? 50.191 118.703 29.963 1.00 49.98 204 GLU B O 1
ATOM 5105 N N . PRO B 1 205 ? 51.221 120.416 30.980 1.00 50.50 205 PRO B N 1
ATOM 5106 C CA . PRO B 1 205 ? 49.943 121.034 31.355 1.00 50.85 205 PRO B CA 1
ATOM 5107 C C . PRO B 1 205 ? 49.376 121.824 30.174 1.00 51.88 205 PRO B C 1
ATOM 5108 O O . PRO B 1 205 ? 49.950 122.834 29.751 1.00 52.15 205 PRO B O 1
ATOM 5112 N N . PHE B 1 206 ? 48.259 121.349 29.633 1.00 52.76 206 PHE B N 1
ATOM 5113 C CA . PHE B 1 206 ? 47.611 122.004 28.497 1.00 53.89 206 PHE B CA 1
ATOM 5114 C C . PHE B 1 206 ? 46.248 122.583 28.855 1.00 55.07 206 PHE B C 1
ATOM 5115 O O . PHE B 1 206 ? 45.518 122.002 29.658 1.00 55.26 206 PHE B O 1
ATOM 5123 N N . PRO B 1 207 ? 45.874 123.717 28.227 1.00 55.46 207 PRO B N 1
ATOM 5124 C CA . PRO B 1 207 ? 44.616 124.443 28.428 1.00 55.10 207 PRO B CA 1
ATOM 5125 C C . PRO B 1 207 ? 43.344 123.630 28.291 1.00 55.38 207 PRO B C 1
ATOM 5126 O O . PRO B 1 207 ? 42.458 123.707 29.141 1.00 55.84 207 PRO B O 1
ATOM 5130 N N . GLU B 1 208 ? 43.240 122.865 27.214 1.00 55.87 208 GLU B N 1
ATOM 5131 C CA . GLU B 1 208 ? 42.045 122.064 26.986 1.00 56.95 208 GLU B CA 1
ATOM 5132 C C . GLU B 1 208 ? 41.847 120.991 28.035 1.00 57.92 208 GLU B C 1
ATOM 5133 O O . GLU B 1 208 ? 40.757 120.434 28.153 1.00 57.31 208 GLU B O 1
ATOM 5139 N N . GLU B 1 209 ? 42.904 120.701 28.793 1.00 59.70 209 GLU B N 1
ATOM 5140 C CA . GLU B 1 209 ? 42.841 119.688 29.847 1.00 60.23 209 GLU B CA 1
ATOM 5141 C C . GLU B 1 209 ? 42.151 120.232 31.093 1.00 59.80 209 GLU B C 1
ATOM 5142 O O . GLU B 1 209 ? 42.187 121.433 31.366 1.00 58.70 209 GLU B O 1
ATOM 5148 N N . PRO B 1 210 ? 41.514 119.344 31.872 1.00 60.19 210 PRO B N 1
ATOM 5149 C CA . PRO B 1 210 ? 40.821 119.761 33.091 1.00 60.16 210 PRO B CA 1
ATOM 5150 C C . PRO B 1 210 ? 41.739 120.407 34.126 1.00 61.01 210 PRO B C 1
ATOM 5151 O O . PRO B 1 210 ? 42.922 120.081 34.211 1.00 60.31 210 PRO B O 1
ATOM 5155 N N . GLU B 1 211 ? 41.180 121.326 34.907 1.00 62.53 211 GLU B N 1
ATOM 5156 C CA . GLU B 1 211 ? 41.931 122.014 35.951 1.00 64.79 211 GLU B CA 1
ATOM 5157 C C . GLU B 1 211 ? 42.430 120.944 36.916 1.00 65.45 211 GLU B C 1
ATOM 5158 O O . GLU B 1 211 ? 43.502 121.070 37.512 1.00 64.21 211 GLU B O 1
ATOM 5164 N N . GLU B 1 212 ? 41.622 119.891 37.045 1.00 66.55 212 GLU B N 1
ATOM 5165 C CA . GLU B 1 212 ? 41.888 118.740 37.910 1.00 68.12 212 GLU B CA 1
ATOM 5166 C C . GLU B 1 212 ? 43.257 118.128 37.632 1.00 67.86 212 GLU B C 1
ATOM 5167 O O . GLU B 1 212 ? 43.964 117.702 38.544 1.00 67.62 212 GLU B O 1
ATOM 5173 N N . THR B 1 213 ? 43.610 118.078 36.354 1.00 67.39 213 THR B N 1
ATOM 5174 C CA . THR B 1 213 ? 44.867 117.495 35.926 1.00 66.06 213 THR B CA 1
ATOM 5175 C C . THR B 1 213 ? 45.882 118.561 35.541 1.00 66.23 213 THR B C 1
ATOM 5176 O O . THR B 1 213 ? 47.088 118.314 35.556 1.00 65.78 213 THR B O 1
ATOM 5180 N N . LYS B 1 214 ? 45.388 119.751 35.212 1.00 66.23 214 LYS B N 1
ATOM 5181 C CA . LYS B 1 214 ? 46.248 120.860 34.810 1.00 65.43 214 LYS B CA 1
ATOM 5182 C C . LYS B 1 214 ? 47.188 121.287 35.934 1.00 65.27 214 LYS B C 1
ATOM 5183 O O . LYS B 1 214 ? 48.319 121.699 35.675 1.00 65.77 214 LYS B O 1
ATOM 5189 N N . ASN B 1 215 ? 46.719 121.193 37.178 1.00 65.69 215 ASN B N 1
ATOM 5190 C CA . ASN B 1 215 ? 47.529 121.563 38.345 1.00 64.25 215 ASN B CA 1
ATOM 5191 C C . ASN B 1 215 ? 48.361 120.379 38.837 1.00 62.24 215 ASN B C 1
ATOM 5192 O O . ASN B 1 215 ? 49.480 120.556 39.318 1.00 61.73 215 ASN B O 1
ATOM 5197 N N . ALA B 1 216 ? 47.797 119.178 38.718 1.00 60.02 216 ALA B N 1
ATOM 5198 C CA . ALA B 1 216 ? 48.468 117.951 39.132 1.00 58.63 216 ALA B CA 1
ATOM 5199 C C . ALA B 1 216 ? 49.788 117.840 38.385 1.00 58.24 216 ALA B C 1
ATOM 5200 O O . ALA B 1 216 ? 50.841 117.583 38.977 1.00 57.78 216 ALA B O 1
ATOM 5202 N N . ARG B 1 217 ? 49.713 118.041 37.073 1.00 57.44 217 ARG B N 1
ATOM 5203 C CA . ARG B 1 217 ? 50.880 117.980 36.204 1.00 55.77 217 ARG B CA 1
ATOM 5204 C C . ARG B 1 217 ? 51.843 119.101 36.561 1.00 54.86 217 ARG B C 1
ATOM 5205 O O . ARG B 1 217 ? 53.051 118.895 36.643 1.00 53.95 217 ARG B O 1
ATOM 5213 N N . GLN B 1 218 ? 51.294 120.290 36.773 1.00 54.79 218 GLN B N 1
ATOM 5214 C CA . GLN B 1 218 ? 52.103 121.451 37.095 1.00 56.22 218 GLN B CA 1
ATOM 5215 C C . GLN B 1 218 ? 52.867 121.285 38.404 1.00 58.76 218 GLN B C 1
ATOM 5216 O O . GLN B 1 218 ? 54.000 121.754 38.536 1.00 58.62 218 GLN B O 1
ATOM 5222 N N . PHE B 1 219 ? 52.248 120.605 39.365 1.00 62.17 219 PHE B N 1
ATOM 5223 C CA . PHE B 1 219 ? 52.865 120.372 40.673 1.00 65.37 219 PHE B CA 1
ATOM 5224 C C . PHE B 1 219 ? 54.102 119.476 40.557 1.00 65.61 219 PHE B C 1
ATOM 5225 O O . PHE B 1 219 ? 54.983 119.493 41.420 1.00 65.78 219 PHE B O 1
ATOM 5233 N N . VAL B 1 220 ? 54.155 118.700 39.478 1.00 65.56 220 VAL B N 1
ATOM 5234 C CA . VAL B 1 220 ? 55.265 117.798 39.222 1.00 64.36 220 VAL B CA 1
ATOM 5235 C C . VAL B 1 220 ? 56.279 118.421 38.278 1.00 65.71 220 VAL B C 1
ATOM 5236 O O . VAL B 1 220 ? 57.459 118.080 38.311 1.00 65.82 220 VAL B O 1
ATOM 5240 N N . LYS B 1 221 ? 55.822 119.344 37.439 1.00 67.43 221 LYS B N 1
ATOM 5241 C CA . LYS B 1 221 ? 56.713 119.987 36.481 1.00 69.09 221 LYS B CA 1
ATOM 5242 C C . LYS B 1 221 ? 57.741 120.891 37.144 1.00 69.98 221 LYS B C 1
ATOM 5243 O O . LYS B 1 221 ? 58.822 121.118 36.591 1.00 70.12 221 LYS B O 1
ATOM 5249 N N . ASP B 1 222 ? 57.399 121.410 38.321 1.00 71.65 222 ASP B N 1
ATOM 5250 C CA . ASP B 1 222 ? 58.291 122.310 39.057 1.00 72.87 222 ASP B CA 1
ATOM 5251 C C . ASP B 1 222 ? 59.126 121.586 40.117 1.00 73.32 222 ASP B C 1
ATOM 5252 O O . ASP B 1 222 ? 60.360 121.655 40.110 1.00 73.15 222 ASP B O 1
ATOM 5257 N N . THR B 1 223 ? 58.444 120.894 41.024 1.00 73.55 223 THR B N 1
ATOM 5258 C CA . THR B 1 223 ? 59.109 120.176 42.104 1.00 74.50 223 THR B CA 1
ATOM 5259 C C . THR B 1 223 ? 59.689 118.825 41.688 1.00 74.12 223 THR B C 1
ATOM 5260 O O . THR B 1 223 ? 60.608 118.315 42.328 1.00 74.55 223 THR B O 1
ATOM 5264 N N . LEU B 1 224 ? 59.158 118.259 40.610 1.00 74.05 224 LEU B N 1
ATOM 5265 C CA . LEU B 1 224 ? 59.588 116.948 40.123 1.00 73.35 224 LEU B CA 1
ATOM 5266 C C . LEU B 1 224 ? 59.285 115.910 41.189 1.00 72.61 224 LEU B C 1
ATOM 5267 O O . LEU B 1 224 ? 60.067 114.988 41.415 1.00 72.38 224 LEU B O 1
ATOM 5272 N N . ASP B 1 225 ? 58.133 116.064 41.837 1.00 72.41 225 ASP B N 1
ATOM 5273 C CA . ASP B 1 225 ? 57.713 115.147 42.891 1.00 72.10 225 ASP B CA 1
ATOM 5274 C C . ASP B 1 225 ? 56.961 113.967 42.280 1.00 71.09 225 ASP B C 1
ATOM 5275 O O . ASP B 1 225 ? 55.733 113.966 42.226 1.00 71.34 225 ASP B O 1
ATOM 5280 N N . PHE B 1 226 ? 57.703 112.963 41.822 1.00 70.51 226 PHE B N 1
ATOM 5281 C CA . PHE B 1 226 ? 57.099 111.779 41.212 1.00 70.24 226 PHE B CA 1
ATOM 5282 C C . PHE B 1 226 ? 56.200 111.026 42.184 1.00 70.69 226 PHE B C 1
ATOM 5283 O O . PHE B 1 226 ? 55.269 110.334 41.766 1.00 71.54 226 PHE B O 1
ATOM 5291 N N . LYS B 1 227 ? 56.482 111.159 43.478 1.00 70.59 227 LYS B N 1
ATOM 5292 C CA . LYS B 1 227 ? 55.700 110.485 44.517 1.00 70.17 227 LYS B CA 1
ATOM 5293 C C . LYS B 1 227 ? 54.333 111.160 44.701 1.00 69.86 227 LYS B C 1
ATOM 5294 O O . LYS B 1 227 ? 53.294 110.491 44.751 1.00 69.41 227 LYS B O 1
ATOM 5300 N N . GLU B 1 228 ? 54.342 112.487 44.800 1.00 68.80 228 GLU B N 1
ATOM 5301 C CA . GLU B 1 228 ? 53.113 113.251 44.963 1.00 68.15 228 GLU B CA 1
ATOM 5302 C C . GLU B 1 228 ? 52.266 113.040 43.709 1.00 67.49 228 GLU B C 1
ATOM 5303 O O . GLU B 1 228 ? 51.056 112.815 43.789 1.00 67.56 228 GLU B O 1
ATOM 5309 N N . GLY B 1 229 ? 52.916 113.096 42.550 1.00 65.83 229 GLY B N 1
ATOM 5310 C CA . GLY B 1 229 ? 52.212 112.898 41.297 1.00 64.94 229 GLY B CA 1
ATOM 5311 C C . GLY B 1 229 ? 51.496 111.562 41.277 1.00 64.38 229 GLY B C 1
ATOM 5312 O O . GLY B 1 229 ? 50.351 111.461 40.835 1.00 64.73 229 GLY B O 1
ATOM 5313 N N . LEU B 1 230 ? 52.186 110.535 41.762 1.00 63.62 230 LEU B N 1
ATOM 5314 C CA . LEU B 1 230 ? 51.646 109.184 41.831 1.00 62.62 230 LEU B CA 1
ATOM 5315 C C . LEU B 1 230 ? 50.436 109.184 42.764 1.00 62.63 230 LEU B C 1
ATOM 5316 O O . LEU B 1 230 ? 49.745 108.176 42.896 1.00 63.58 230 LEU B O 1
ATOM 5321 N N . LYS B 1 231 ? 50.194 110.323 43.413 1.00 61.88 231 LYS B N 1
ATOM 5322 C CA . LYS B 1 231 ? 49.069 110.481 44.329 1.00 61.48 231 LYS B CA 1
ATOM 5323 C C . LYS B 1 231 ? 47.975 111.339 43.713 1.00 61.07 231 LYS B C 1
ATOM 5324 O O . LYS B 1 231 ? 46.798 110.975 43.753 1.00 60.95 231 LYS B O 1
ATOM 5330 N N . THR B 1 232 ? 48.364 112.478 43.143 1.00 59.62 232 THR B N 1
ATOM 5331 C CA . THR B 1 232 ? 47.403 113.394 42.533 1.00 59.22 232 THR B CA 1
ATOM 5332 C C . THR B 1 232 ? 46.886 112.929 41.170 1.00 58.55 232 THR B C 1
ATOM 5333 O O . THR B 1 232 ? 45.677 112.922 40.933 1.00 58.20 232 THR B O 1
ATOM 5337 N N . TYR B 1 233 ? 47.797 112.538 40.283 1.00 57.90 233 TYR B N 1
ATOM 5338 C CA . TYR B 1 233 ? 47.418 112.064 38.952 1.00 57.58 233 TYR B CA 1
ATOM 5339 C C . TYR B 1 233 ? 46.312 111.008 38.991 1.00 59.25 233 TYR B C 1
ATOM 5340 O O . TYR B 1 233 ? 46.375 110.067 39.780 1.00 60.42 233 TYR B O 1
ATOM 5349 N N . PRO B 1 234 ? 45.283 111.151 38.139 1.00 60.33 234 PRO B N 1
ATOM 5350 C CA . PRO B 1 234 ? 44.172 110.199 38.077 1.00 61.50 234 PRO B CA 1
ATOM 5351 C C . PRO B 1 234 ? 44.649 108.942 37.362 1.00 62.87 234 PRO B C 1
ATOM 5352 O O . PRO B 1 234 ? 45.574 109.000 36.555 1.00 61.89 234 PRO B O 1
ATOM 5356 N N . LEU B 1 235 ? 44.008 107.814 37.639 1.00 65.19 235 LEU B N 1
ATOM 5357 C CA . LEU B 1 235 ? 44.402 106.563 37.015 1.00 67.45 235 LEU B CA 1
ATOM 5358 C C . LEU B 1 235 ? 44.127 106.572 35.513 1.00 68.30 235 LEU B C 1
ATOM 5359 O O . LEU B 1 235 ? 44.479 105.628 34.807 1.00 68.40 235 LEU B O 1
ATOM 5364 N N . ARG B 1 236 ? 43.506 107.649 35.034 1.00 70.03 236 ARG B N 1
ATOM 5365 C CA . ARG B 1 236 ? 43.190 107.811 33.611 1.00 71.26 236 ARG B CA 1
ATOM 5366 C C . ARG B 1 236 ? 44.459 108.213 32.857 1.00 70.85 236 ARG B C 1
ATOM 5367 O O . ARG B 1 236 ? 44.400 108.634 31.700 1.00 71.08 236 ARG B O 1
ATOM 5375 N N . LEU B 1 237 ? 45.604 108.088 33.526 1.00 69.55 237 LEU B N 1
ATOM 5376 C CA . LEU B 1 237 ? 46.889 108.450 32.935 1.00 68.13 237 LEU B CA 1
ATOM 5377 C C . LEU B 1 237 ? 47.916 107.353 33.198 1.00 66.73 237 LEU B C 1
ATOM 5378 O O . LEU B 1 237 ? 49.037 107.622 33.626 1.00 65.54 237 LEU B O 1
ATOM 5383 N N . GLY B 1 238 ? 47.518 106.114 32.940 1.00 66.49 238 GLY B N 1
ATOM 5384 C CA . GLY B 1 238 ? 48.405 104.988 33.159 1.00 66.21 238 GLY B CA 1
ATOM 5385 C C . GLY B 1 238 ? 49.773 105.182 32.542 1.00 65.38 238 GLY B C 1
ATOM 5386 O O . GLY B 1 238 ? 50.780 104.760 33.110 1.00 66.28 238 GLY B O 1
ATOM 5387 N N . HIS B 1 239 ? 49.815 105.823 31.381 1.00 63.68 239 HIS B N 1
ATOM 5388 C CA . HIS B 1 239 ? 51.076 106.055 30.702 1.00 61.90 239 HIS B CA 1
ATOM 5389 C C . HIS B 1 239 ? 52.018 106.927 31.523 1.00 59.72 239 HIS B C 1
ATOM 5390 O O . HIS B 1 239 ? 53.179 106.574 31.721 1.00 57.96 239 HIS B O 1
ATOM 5397 N N . GLU B 1 240 ? 51.521 108.062 32.002 1.00 58.10 240 GLU B N 1
ATOM 5398 C CA . GLU B 1 240 ? 52.347 108.966 32.792 1.00 57.56 240 GLU B CA 1
ATOM 5399 C C . GLU B 1 240 ? 52.620 108.418 34.192 1.00 56.95 240 GLU B C 1
ATOM 5400 O O . GLU B 1 240 ? 53.708 108.595 34.737 1.00 55.92 240 GLU B O 1
ATOM 5406 N N . ARG B 1 241 ? 51.636 107.745 34.772 1.00 56.81 241 ARG B N 1
ATOM 5407 C CA . ARG B 1 241 ? 51.816 107.172 36.095 1.00 56.85 241 ARG B CA 1
ATOM 5408 C C . ARG B 1 241 ? 52.836 106.039 36.042 1.00 56.09 241 ARG B C 1
ATOM 5409 O O . ARG B 1 241 ? 53.616 105.859 36.970 1.00 55.46 241 ARG B O 1
ATOM 5417 N N . ALA B 1 242 ? 52.835 105.287 34.945 1.00 55.78 242 ALA B N 1
ATOM 5418 C CA . ALA B 1 242 ? 53.762 104.173 34.775 1.00 55.32 242 ALA B CA 1
ATOM 5419 C C . ALA B 1 242 ? 55.222 104.634 34.691 1.00 55.86 242 ALA B C 1
ATOM 5420 O O . ALA B 1 242 ? 56.100 104.052 35.330 1.00 55.60 242 ALA B O 1
ATOM 5438 N N . ASN B 1 245 ? 56.406 105.594 38.178 1.00 54.87 245 ASN B N 1
ATOM 5439 C CA . ASN B 1 245 ? 56.697 104.464 39.060 1.00 53.04 245 ASN B CA 1
ATOM 5440 C C . ASN B 1 245 ? 58.041 103.855 38.691 1.00 51.34 245 ASN B C 1
ATOM 5441 O O . ASN B 1 245 ? 58.701 103.229 39.520 1.00 51.72 245 ASN B O 1
ATOM 5446 N N . HIS B 1 246 ? 58.437 104.038 37.437 1.00 48.95 246 HIS B N 1
ATOM 5447 C CA . HIS B 1 246 ? 59.701 103.509 36.952 1.00 46.71 246 HIS B CA 1
ATOM 5448 C C . HIS B 1 246 ? 60.823 104.447 37.353 1.00 47.90 246 HIS B C 1
ATOM 5449 O O . HIS B 1 246 ? 61.895 104.014 37.786 1.00 48.08 246 HIS B O 1
ATOM 5456 N N . LEU B 1 247 ? 60.561 105.741 37.197 1.00 48.77 247 LEU B N 1
ATOM 5457 C CA . LEU B 1 247 ? 61.530 106.784 37.512 1.00 49.08 247 LEU B CA 1
ATOM 5458 C C . LEU B 1 247 ? 61.812 106.817 39.013 1.00 49.26 247 LEU B C 1
ATOM 5459 O O . LEU B 1 247 ? 62.839 107.343 39.450 1.00 49.21 247 LEU B O 1
ATOM 5464 N N . ILE B 1 248 ? 60.897 106.243 39.790 1.00 48.60 248 ILE B N 1
ATOM 5465 C CA . ILE B 1 248 ? 61.047 106.177 41.242 1.00 48.14 248 ILE B CA 1
ATOM 5466 C C . ILE B 1 248 ? 61.984 105.013 41.564 1.00 46.88 248 ILE B C 1
ATOM 5467 O O . ILE B 1 248 ? 62.927 105.152 42.335 1.00 46.83 248 ILE B O 1
ATOM 5472 N N . ALA B 1 249 ? 61.723 103.862 40.963 1.00 45.37 249 ALA B N 1
ATOM 5473 C CA . ALA B 1 249 ? 62.557 102.701 41.211 1.00 45.64 249 ALA B CA 1
ATOM 5474 C C . ALA B 1 249 ? 63.939 102.901 40.589 1.00 47.01 249 ALA B C 1
ATOM 5475 O O . ALA B 1 249 ? 64.936 102.367 41.081 1.00 46.81 249 ALA B O 1
ATOM 5477 N N . ASN B 1 250 ? 63.993 103.669 39.502 1.00 47.33 250 ASN B N 1
ATOM 5478 C CA . ASN B 1 250 ? 65.245 103.920 38.810 1.00 48.00 250 ASN B CA 1
ATOM 5479 C C . ASN B 1 250 ? 65.415 105.403 38.598 1.00 49.56 250 ASN B C 1
ATOM 5480 O O . ASN B 1 250 ? 65.020 105.952 37.566 1.00 52.23 250 ASN B O 1
ATOM 5485 N N . PRO B 1 251 ? 66.005 106.083 39.583 1.00 49.41 251 PRO B N 1
ATOM 5486 C CA . PRO B 1 251 ? 66.204 107.526 39.450 1.00 48.21 251 PRO B CA 1
ATOM 5487 C C . PRO B 1 251 ? 67.070 107.874 38.245 1.00 46.07 251 PRO B C 1
ATOM 5488 O O . PRO B 1 251 ? 68.109 107.248 38.005 1.00 45.76 251 PRO B O 1
ATOM 5492 N N . GLU B 1 252 ? 66.590 108.852 37.476 1.00 43.92 252 GLU B N 1
ATOM 5493 C CA . GLU B 1 252 ? 67.254 109.357 36.275 1.00 40.98 252 GLU B CA 1
ATOM 5494 C C . GLU B 1 252 ? 67.241 108.461 35.031 1.00 38.27 252 GLU B C 1
ATOM 5495 O O . GLU B 1 252 ? 67.948 108.745 34.071 1.00 38.20 252 GLU B O 1
ATOM 5501 N N . ASP B 1 253 ? 66.455 107.386 35.040 1.00 36.42 253 ASP B N 1
ATOM 5502 C CA . ASP B 1 253 ? 66.362 106.493 33.872 1.00 36.32 253 ASP B CA 1
ATOM 5503 C C . ASP B 1 253 ? 65.265 107.028 32.940 1.00 36.23 253 ASP B C 1
ATOM 5504 O O . ASP B 1 253 ? 64.259 106.362 32.690 1.00 35.35 253 ASP B O 1
ATOM 5509 N N . TYR B 1 254 ? 65.456 108.241 32.446 1.00 36.87 254 TYR B N 1
ATOM 5510 C CA . TYR B 1 254 ? 64.475 108.862 31.574 1.00 38.22 254 TYR B CA 1
ATOM 5511 C C . TYR B 1 254 ? 64.282 108.076 30.275 1.00 38.45 254 TYR B C 1
ATOM 5512 O O . TYR B 1 254 ? 63.150 107.829 29.866 1.00 38.71 254 TYR B O 1
ATOM 5521 N N . SER B 1 255 ? 65.377 107.662 29.647 1.00 36.84 255 SER B N 1
ATOM 5522 C CA . SER B 1 255 ? 65.285 106.883 28.426 1.00 36.59 255 SER B CA 1
ATOM 5523 C C . SER B 1 255 ? 64.520 105.580 28.655 1.00 36.92 255 SER B C 1
ATOM 5524 O O . SER B 1 255 ? 63.820 105.106 27.765 1.00 37.49 255 SER B O 1
ATOM 5527 N N . GLY B 1 256 ? 64.647 104.997 29.844 1.00 35.65 256 GLY B 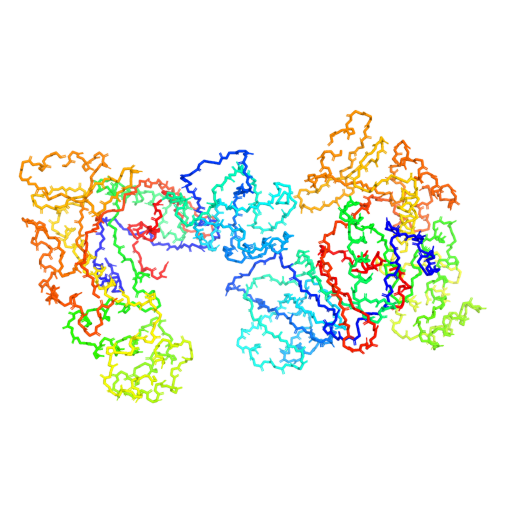N 1
ATOM 5528 C CA . GLY B 1 256 ? 63.960 103.745 30.114 1.00 33.62 256 GLY B CA 1
ATOM 5529 C C . GLY B 1 256 ? 62.537 103.872 30.620 1.00 34.03 256 GLY B C 1
ATOM 5530 O O . GLY B 1 256 ? 61.800 102.881 30.676 1.00 32.90 256 GLY B O 1
ATOM 5531 N N . SER B 1 257 ? 62.143 105.082 31.007 1.00 34.70 257 SER B N 1
ATOM 5532 C CA . SER B 1 257 ? 60.787 105.289 31.503 1.00 36.35 257 SER B CA 1
ATOM 5533 C C . SER B 1 257 ? 59.795 105.214 30.350 1.00 38.03 257 SER B C 1
ATOM 5534 O O . SER B 1 257 ? 58.597 105.068 30.564 1.00 38.81 257 SER B O 1
ATOM 5537 N N . PHE B 1 258 ? 60.310 105.314 29.126 1.00 39.22 258 PHE B N 1
ATOM 5538 C CA . PHE B 1 258 ? 59.479 105.236 27.935 1.00 39.27 258 PHE B CA 1
ATOM 5539 C C . PHE B 1 258 ? 59.240 103.774 27.612 1.00 40.49 258 PHE B C 1
ATOM 5540 O O . PHE B 1 258 ? 58.225 103.408 27.017 1.00 41.83 258 PHE B O 1
ATOM 5548 N N . ARG B 1 259 ? 60.183 102.934 28.016 1.00 40.27 259 ARG B N 1
ATOM 5549 C CA . ARG B 1 259 ? 60.086 101.508 27.758 1.00 39.20 259 ARG B CA 1
ATOM 5550 C C . ARG B 1 259 ? 58.808 100.890 28.317 1.00 39.61 259 ARG B C 1
ATOM 5551 O O . ARG B 1 259 ? 58.410 99.804 27.897 1.00 40.90 259 ARG B O 1
ATOM 5559 N N . VAL B 1 260 ? 58.165 101.579 29.256 1.00 39.53 260 VAL B N 1
ATOM 5560 C CA . VAL B 1 260 ? 56.949 101.060 29.868 1.00 42.15 260 VAL B CA 1
ATOM 5561 C C . VAL B 1 260 ? 55.710 101.230 28.991 1.00 45.60 260 VAL B C 1
ATOM 5562 O O . VAL B 1 260 ? 54.656 100.649 29.272 1.00 47.45 260 VAL B O 1
ATOM 5566 N N . LEU B 1 261 ? 55.841 102.029 27.933 1.00 47.75 261 LEU B N 1
ATOM 5567 C CA . LEU B 1 261 ? 54.741 102.288 27.005 1.00 48.73 261 LEU B CA 1
ATOM 5568 C C . LEU B 1 261 ? 54.677 101.200 25.937 1.00 50.59 261 LEU B C 1
ATOM 5569 O O . LEU B 1 261 ? 55.679 100.550 25.639 1.00 50.68 261 LEU B O 1
ATOM 5574 N N . PRO B 1 262 ? 53.497 101.001 25.332 1.00 51.91 262 PRO B N 1
ATOM 5575 C CA . PRO B 1 262 ? 53.347 99.977 24.298 1.00 53.37 262 PRO B CA 1
ATOM 5576 C C . PRO B 1 262 ? 54.133 100.315 23.034 1.00 55.52 262 PRO B C 1
ATOM 5577 O O . PRO B 1 262 ? 54.297 101.487 22.704 1.00 55.09 262 PRO B O 1
ATOM 5581 N N . GLN B 1 263 ? 54.615 99.280 22.342 1.00 58.41 263 GLN B N 1
ATOM 5582 C CA . GLN B 1 263 ? 55.398 99.433 21.110 1.00 61.43 263 GLN B CA 1
ATOM 5583 C C . GLN B 1 263 ? 54.757 100.411 20.131 1.00 62.93 263 GLN B C 1
ATOM 5584 O O . GLN B 1 263 ? 55.431 100.986 19.270 1.00 63.47 263 GLN B O 1
ATOM 5590 N N . ASN B 1 264 ? 53.444 100.569 20.254 1.00 64.15 264 ASN B N 1
ATOM 5591 C CA . ASN B 1 264 ? 52.687 101.467 19.395 1.00 64.14 264 ASN B CA 1
ATOM 5592 C C . ASN B 1 264 ? 53.166 102.902 19.586 1.00 63.62 264 ASN B C 1
ATOM 5593 O O . ASN B 1 264 ? 53.843 103.446 18.722 1.00 64.46 264 ASN B O 1
ATOM 5598 N N . LEU B 1 265 ? 52.818 103.509 20.716 1.00 62.46 265 LEU B N 1
ATOM 5599 C CA . LEU B 1 265 ? 53.228 104.878 20.994 1.00 61.69 265 LEU B CA 1
ATOM 5600 C C . LEU B 1 265 ? 54.724 104.972 21.302 1.00 60.90 265 LEU B C 1
ATOM 5601 O O . LEU B 1 265 ? 55.121 105.656 22.236 1.00 62.92 265 LEU B O 1
ATOM 5606 N N . TYR B 1 266 ? 55.557 104.287 20.526 1.00 59.37 266 TYR B N 1
ATOM 5607 C CA . TYR B 1 266 ? 57.000 104.322 20.766 1.00 57.69 266 TYR B CA 1
ATOM 5608 C C . TYR B 1 266 ? 57.662 105.372 19.914 1.00 56.62 266 TYR B C 1
ATOM 5609 O O . TYR B 1 266 ? 58.250 106.336 20.415 1.00 55.43 266 TYR B O 1
ATOM 5618 N N . ARG B 1 267 ? 57.569 105.168 18.605 1.00 54.97 267 ARG B N 1
ATOM 5619 C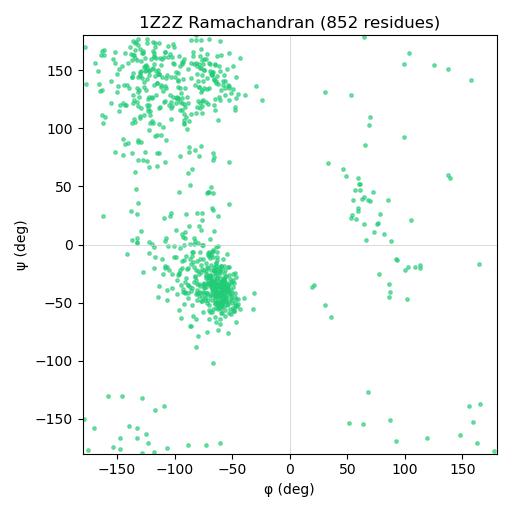 CA . ARG B 1 267 ? 58.180 106.085 17.677 1.00 52.07 267 ARG B CA 1
ATOM 5620 C C . ARG B 1 267 ? 57.241 107.225 17.347 1.00 49.44 267 ARG B C 1
ATOM 5621 O O . ARG B 1 267 ? 57.550 108.059 16.513 1.00 48.85 267 ARG B O 1
ATOM 5637 N N . PHE B 1 269 ? 56.585 109.859 19.059 1.00 42.49 269 PHE B N 1
ATOM 5638 C CA . PHE B 1 269 ? 57.167 111.145 19.427 1.00 37.06 269 PHE B CA 1
ATOM 5639 C C . PHE B 1 269 ? 58.072 111.640 18.301 1.00 35.57 269 PHE B C 1
ATOM 5640 O O . PHE B 1 269 ? 57.921 112.765 17.827 1.00 35.69 269 PHE B O 1
ATOM 5648 N N . VAL B 1 270 ? 59.001 110.802 17.857 1.00 33.34 270 VAL B N 1
ATOM 5649 C CA . VAL B 1 270 ? 59.923 111.197 16.787 1.00 32.95 270 VAL B CA 1
ATOM 5650 C C . VAL B 1 270 ? 59.137 111.538 15.502 1.00 33.04 270 VAL B C 1
ATOM 5651 O O . VAL B 1 270 ? 59.346 112.601 14.897 1.00 31.76 270 VAL B O 1
ATOM 5655 N N . HIS B 1 271 ? 58.231 110.642 15.098 1.00 32.67 271 HIS B N 1
ATOM 5656 C CA . HIS B 1 271 ? 57.404 110.856 13.913 1.00 30.81 271 HIS B CA 1
ATOM 5657 C C . HIS B 1 271 ? 56.611 112.160 14.079 1.00 28.30 271 HIS B C 1
ATOM 5658 O O . HIS B 1 271 ? 56.424 112.914 13.123 1.00 25.15 271 HIS B O 1
ATOM 5665 N N . GLY B 1 272 ? 56.151 112.411 15.301 1.00 26.95 272 GLY B N 1
ATOM 5666 C CA . GLY B 1 272 ? 55.420 113.632 15.571 1.00 27.67 272 GLY B CA 1
ATOM 5667 C C . GLY B 1 272 ? 56.321 114.815 15.272 1.00 29.51 272 GLY B C 1
ATOM 5668 O O . GLY B 1 272 ? 55.911 115.803 14.648 1.00 30.68 272 GLY B O 1
ATOM 5669 N N . TYR B 1 273 ? 57.573 114.714 15.700 1.00 28.32 273 TYR B N 1
ATOM 5670 C CA . TYR B 1 273 ? 58.510 115.787 15.460 1.00 27.16 273 TYR B CA 1
ATOM 5671 C C . TYR B 1 273 ? 58.673 116.002 13.972 1.00 25.77 273 TYR B C 1
ATOM 5672 O O . TYR B 1 273 ? 58.546 117.119 13.485 1.00 26.91 273 TYR B O 1
ATOM 5681 N N . GLN B 1 274 ? 58.956 114.922 13.252 1.00 25.59 274 GLN B N 1
ATOM 5682 C CA . GLN B 1 274 ? 59.124 114.985 11.800 1.00 23.37 274 GLN B CA 1
ATOM 5683 C C . GLN B 1 274 ? 57.920 115.665 11.127 1.00 21.73 274 GLN B C 1
ATOM 5684 O O . GLN B 1 274 ? 58.090 116.436 10.189 1.00 17.84 274 GLN B O 1
ATOM 5690 N N . SER B 1 275 ? 56.713 115.377 11.614 1.00 20.80 275 SER B N 1
ATOM 5691 C CA . SER B 1 275 ? 55.507 115.977 11.065 1.00 22.03 275 SER B CA 1
ATOM 5692 C C . SER B 1 275 ? 55.519 117.483 11.279 1.00 24.31 275 SER B C 1
ATOM 5693 O O . SER B 1 275 ? 55.064 118.260 10.427 1.00 24.57 275 SER B O 1
ATOM 5696 N N . TYR B 1 276 ? 56.015 117.878 12.447 1.00 24.44 276 TYR B N 1
ATOM 5697 C CA . TYR B 1 276 ? 56.122 119.280 12.828 1.00 22.12 276 TYR B CA 1
ATOM 5698 C C . TYR B 1 276 ? 57.029 119.975 11.827 1.00 21.25 276 TYR B C 1
ATOM 5699 O O . TYR B 1 276 ? 56.661 120.984 11.220 1.00 19.26 276 TYR B O 1
ATOM 5708 N N . ILE B 1 277 ? 58.218 119.421 11.648 1.00 18.77 277 ILE B N 1
ATOM 5709 C CA . ILE B 1 277 ? 59.169 120.008 10.734 1.00 20.84 277 ILE B CA 1
ATOM 5710 C C . ILE B 1 277 ? 58.571 120.110 9.326 1.00 23.40 277 ILE B C 1
ATOM 5711 O O . ILE B 1 277 ? 58.633 121.175 8.692 1.00 24.62 277 ILE B O 1
ATOM 5716 N N . TYR B 1 278 ? 57.966 119.018 8.855 1.00 24.39 278 TYR B N 1
ATOM 5717 C CA . TYR B 1 278 ? 57.339 118.967 7.530 1.00 23.78 278 TYR B CA 1
ATOM 5718 C C . TYR B 1 278 ? 56.295 120.080 7.324 1.00 22.19 278 TYR B C 1
ATOM 5719 O O . TYR B 1 278 ? 56.288 120.734 6.280 1.00 22.07 278 TYR B O 1
ATOM 5728 N N . ASN B 1 279 ? 55.434 120.299 8.315 1.00 20.49 279 ASN B N 1
ATOM 5729 C CA . ASN B 1 279 ? 54.430 121.353 8.226 1.00 23.25 279 ASN B CA 1
ATOM 5730 C C . ASN B 1 279 ? 55.121 122.717 8.082 1.00 24.77 279 ASN B C 1
ATOM 5731 O O . ASN B 1 279 ? 54.690 123.573 7.313 1.00 23.16 279 ASN B O 1
ATOM 5736 N N . ILE B 1 280 ? 56.202 122.911 8.829 1.00 27.60 280 ILE B N 1
ATOM 5737 C CA . ILE B 1 280 ? 56.937 124.159 8.761 1.00 27.84 280 ILE B CA 1
ATOM 5738 C C . ILE B 1 280 ? 57.417 124.327 7.323 1.00 27.83 280 ILE B C 1
ATOM 5739 O O . ILE B 1 280 ? 57.143 125.341 6.675 1.00 29.70 280 ILE B O 1
ATOM 5744 N N . ILE B 1 281 ? 58.140 123.339 6.815 1.00 26.75 281 ILE B N 1
ATOM 5745 C CA . ILE B 1 281 ? 58.640 123.430 5.443 1.00 26.63 281 ILE B CA 1
ATOM 5746 C C . ILE B 1 281 ? 57.517 123.832 4.482 1.00 25.75 281 ILE B C 1
ATOM 5747 O O . ILE B 1 281 ? 57.637 124.819 3.759 1.00 24.62 281 ILE B O 1
ATOM 5752 N N . LEU B 1 282 ? 56.419 123.082 4.499 1.00 25.04 282 LEU B N 1
ATOM 5753 C CA . LEU B 1 282 ? 55.296 123.406 3.640 1.00 24.57 282 LEU B CA 1
ATOM 5754 C C . LEU B 1 282 ? 54.971 124.893 3.718 1.00 23.79 282 LEU B C 1
ATOM 5755 O O . LEU B 1 282 ? 54.913 125.563 2.700 1.00 23.31 282 LEU B O 1
ATOM 5760 N N . CYS B 1 283 ? 54.789 125.419 4.922 1.00 25.06 283 CYS B N 1
ATOM 5761 C CA . CYS B 1 283 ? 54.466 126.832 5.060 1.00 26.89 283 CYS B CA 1
ATOM 5762 C C . CYS B 1 283 ? 55.540 127.729 4.439 1.00 27.94 283 CYS B C 1
ATOM 5763 O O . CYS B 1 283 ? 55.223 128.762 3.832 1.00 29.00 283 CYS B O 1
ATOM 5766 N N . ARG B 1 284 ? 56.803 127.330 4.559 1.00 27.36 284 ARG B N 1
ATOM 5767 C CA . ARG B 1 284 ? 57.892 128.128 3.993 1.00 27.69 284 ARG B CA 1
ATOM 5768 C C . ARG B 1 284 ? 57.888 128.116 2.454 1.00 26.87 284 ARG B C 1
ATOM 5769 O O . ARG B 1 284 ? 58.356 129.064 1.820 1.00 26.72 284 ARG B O 1
ATOM 5777 N N . ARG B 1 285 ? 57.370 127.054 1.845 1.00 26.38 285 ARG B N 1
ATOM 5778 C CA . ARG B 1 285 ? 57.312 127.044 0.387 1.00 26.68 285 ARG B CA 1
ATOM 5779 C C . ARG B 1 285 ? 56.163 127.969 -0.030 1.00 25.60 285 ARG B C 1
ATOM 5780 O O . ARG B 1 285 ? 56.271 128.751 -0.968 1.00 24.63 285 ARG B O 1
ATOM 5788 N N . ILE B 1 286 ? 55.063 127.888 0.692 1.00 25.03 286 ILE B N 1
ATOM 5789 C CA . ILE B 1 286 ? 53.935 128.726 0.388 1.00 26.12 286 ILE B CA 1
ATOM 5790 C C . ILE B 1 286 ? 54.236 130.206 0.623 1.00 29.92 286 ILE B C 1
ATOM 5791 O O . ILE B 1 286 ? 53.570 131.076 0.061 1.00 32.76 286 ILE B O 1
ATOM 5796 N N . GLU B 1 287 ? 55.232 130.506 1.451 1.00 30.61 287 GLU B N 1
ATOM 5797 C CA . GLU B 1 287 ? 55.557 131.902 1.713 1.00 29.79 287 GLU B CA 1
ATOM 5798 C C . GLU B 1 287 ? 56.564 132.413 0.704 1.00 27.47 287 GLU B C 1
ATOM 5799 O O . GLU B 1 287 ? 56.685 133.617 0.497 1.00 28.23 287 GLU B O 1
ATOM 5805 N N . ALA B 1 288 ? 57.293 131.505 0.072 1.00 25.53 288 ALA B N 1
ATOM 5806 C CA . ALA B 1 288 ? 58.262 131.932 -0.919 1.00 24.77 288 ALA B CA 1
ATOM 5807 C C . ALA B 1 288 ? 57.583 132.057 -2.271 1.00 26.10 288 ALA B C 1
ATOM 5808 O O . ALA B 1 288 ? 58.219 132.413 -3.259 1.00 26.83 288 ALA B O 1
ATOM 5810 N N . GLY B 1 289 ? 56.284 131.771 -2.316 1.00 26.02 289 GLY B N 1
ATOM 5811 C CA . GLY B 1 289 ? 55.567 131.867 -3.575 1.00 26.46 289 GLY B CA 1
ATOM 5812 C C . GLY B 1 289 ? 55.636 130.606 -4.437 1.00 26.37 289 GLY B C 1
ATOM 5813 O O . GLY B 1 289 ? 54.685 130.299 -5.150 1.00 24.27 289 GLY B O 1
ATOM 5814 N N . ILE B 1 290 ? 56.760 129.892 -4.401 1.00 25.73 290 ILE B N 1
ATOM 5815 C CA . ILE B 1 290 ? 56.887 128.666 -5.169 1.00 26.73 290 ILE B CA 1
ATOM 5816 C C . ILE B 1 290 ? 55.623 127.837 -4.906 1.00 26.95 290 ILE B C 1
ATOM 5817 O O . ILE B 1 290 ? 55.358 127.466 -3.760 1.00 24.69 290 ILE B O 1
ATOM 5822 N N . PRO B 1 291 ? 54.817 127.555 -5.954 1.00 26.52 291 PRO B N 1
ATOM 5823 C CA . PRO B 1 291 ? 53.596 126.762 -5.739 1.00 25.84 291 PRO B CA 1
ATOM 5824 C C . PRO B 1 291 ? 53.866 125.293 -5.418 1.00 25.78 291 PRO B C 1
ATOM 5825 O O . PRO B 1 291 ? 54.920 124.759 -5.758 1.00 25.74 291 PRO B O 1
ATOM 5829 N N . LEU B 1 292 ? 52.917 124.646 -4.746 1.00 26.04 292 LEU B N 1
ATOM 5830 C CA . LEU B 1 292 ? 53.072 123.241 -4.370 1.00 25.41 292 LEU B CA 1
ATOM 5831 C C . LEU B 1 292 ? 52.953 122.254 -5.523 1.00 25.81 292 LEU B C 1
ATOM 5832 O O . LEU B 1 292 ? 53.453 121.131 -5.447 1.00 25.11 292 LEU B O 1
ATOM 5837 N N . ASN B 1 293 ? 52.286 122.674 -6.587 1.00 26.70 293 ASN B N 1
ATOM 5838 C CA . ASN B 1 293 ? 52.110 121.813 -7.736 1.00 26.16 293 ASN B CA 1
ATOM 5839 C C . ASN B 1 293 ? 53.059 122.203 -8.857 1.00 27.92 293 ASN B C 1
ATOM 5840 O O . ASN B 1 293 ? 52.770 121.973 -10.022 1.00 30.63 293 ASN B O 1
ATOM 5845 N N . ARG B 1 294 ? 54.197 122.794 -8.504 1.00 30.41 294 ARG B N 1
ATOM 5846 C CA . ARG B 1 294 ? 55.197 123.200 -9.495 1.00 31.12 294 ARG B CA 1
ATOM 5847 C C . ARG B 1 294 ? 56.596 122.700 -9.120 1.00 30.08 294 ARG B C 1
ATOM 5848 O O . ARG B 1 294 ? 56.919 122.584 -7.943 1.00 30.96 294 ARG B O 1
ATOM 5856 N N . ALA B 1 295 ? 57.423 122.405 -10.121 1.00 29.97 295 ALA B N 1
ATOM 5857 C CA . ALA B 1 295 ? 58.780 121.929 -9.867 1.00 29.27 295 ALA B CA 1
ATOM 5858 C C . ALA B 1 295 ? 59.807 122.999 -10.173 1.00 30.24 295 ALA B C 1
ATOM 5859 O O . ALA B 1 295 ? 59.634 123.800 -11.093 1.00 30.78 295 ALA B O 1
ATOM 5861 N N . VAL B 1 296 ? 60.880 123.006 -9.386 1.00 31.53 296 VAL B N 1
ATOM 5862 C CA . VAL B 1 296 ? 61.986 123.946 -9.561 1.00 29.97 296 VAL B CA 1
ATOM 5863 C C . VAL B 1 296 ? 63.248 123.083 -9.481 1.00 30.53 296 VAL B C 1
ATOM 5864 O O . VAL B 1 296 ? 63.179 121.983 -8.948 1.00 29.59 296 VAL B O 1
ATOM 5868 N N . GLU B 1 297 ? 64.378 123.554 -10.020 1.00 32.43 297 GLU B N 1
ATOM 5869 C CA . GLU B 1 297 ? 65.631 122.775 -10.005 1.00 33.94 297 GLU B CA 1
ATOM 5870 C C . GLU B 1 297 ? 65.946 122.128 -8.652 1.00 32.67 297 GLU B C 1
ATOM 5871 O O . GLU B 1 297 ? 65.938 122.786 -7.617 1.00 30.72 297 GLU B O 1
ATOM 5877 N N . GLY B 1 298 ? 66.233 120.831 -8.680 1.00 32.20 298 GLY B N 1
ATOM 5878 C CA . GLY B 1 298 ? 66.515 120.112 -7.457 1.00 32.01 298 GLY B CA 1
ATOM 5879 C C . GLY B 1 298 ? 65.332 120.201 -6.513 1.00 30.14 298 GLY B C 1
ATOM 5880 O O . GLY B 1 298 ? 65.499 120.649 -5.396 1.00 33.08 298 GLY B O 1
ATOM 5881 N N . ASP B 1 299 ? 64.146 119.770 -6.934 1.00 29.22 299 ASP B N 1
ATOM 5882 C CA . ASP B 1 299 ? 62.977 119.856 -6.064 1.00 28.14 299 ASP B CA 1
ATOM 5883 C C . ASP B 1 299 ? 62.616 118.516 -5.427 1.00 28.04 299 ASP B C 1
ATOM 5884 O O . ASP B 1 299 ? 61.990 118.463 -4.363 1.00 28.30 299 ASP B O 1
ATOM 5889 N N . ILE B 1 300 ? 63.010 117.439 -6.090 1.00 27.51 300 ILE B N 1
ATOM 5890 C CA . ILE B 1 300 ? 62.727 116.075 -5.634 1.00 28.23 300 ILE B CA 1
ATOM 5891 C C . ILE B 1 300 ? 61.249 115.730 -5.722 1.00 26.79 300 ILE B C 1
ATOM 5892 O O . ILE B 1 300 ? 60.455 116.150 -4.889 1.00 24.67 300 ILE B O 1
ATOM 5897 N N . VAL B 1 301 ? 60.879 114.962 -6.743 1.00 26.64 301 VAL B N 1
ATOM 5898 C CA . VAL B 1 301 ? 59.485 114.573 -6.892 1.00 26.17 301 VAL B CA 1
ATOM 5899 C C . VAL B 1 301 ? 59.331 113.076 -6.786 1.00 26.86 301 VAL B C 1
ATOM 5900 O O . VAL B 1 301 ? 60.317 112.338 -6.749 1.00 27.46 301 VAL B O 1
ATOM 5904 N N . CYS B 1 302 ? 58.088 112.628 -6.705 1.00 26.77 302 CYS B N 1
ATOM 5905 C CA . CYS B 1 302 ? 57.832 111.210 -6.640 1.00 26.54 302 CYS B CA 1
ATOM 5906 C C . CYS B 1 302 ? 56.755 110.958 -7.647 1.00 27.11 302 CYS B C 1
ATOM 5907 O O . CYS B 1 302 ? 56.173 111.899 -8.187 1.00 28.83 302 CYS B O 1
ATOM 5910 N N . PHE B 1 303 ? 56.477 109.688 -7.892 1.00 27.14 303 PHE B N 1
ATOM 5911 C CA . PHE B 1 303 ? 55.504 109.329 -8.896 1.00 27.38 303 PHE B CA 1
ATOM 5912 C C . PHE B 1 303 ? 54.399 108.447 -8.357 1.00 28.12 303 PHE B C 1
ATOM 5913 O O . PHE B 1 303 ? 54.180 108.389 -7.151 1.00 27.05 303 PHE B O 1
ATOM 5921 N N . ARG B 1 304 ? 53.675 107.796 -9.264 1.00 30.55 304 ARG B N 1
ATOM 5922 C CA . ARG B 1 304 ? 52.599 106.892 -8.880 1.00 31.28 304 ARG B CA 1
ATOM 5923 C C . ARG B 1 304 ? 53.118 105.460 -8.888 1.00 34.44 304 ARG B C 1
ATOM 5924 O O . ARG B 1 304 ? 53.997 105.112 -9.675 1.00 33.13 304 ARG B O 1
ATOM 5932 N N . ASN B 1 305 ? 52.578 104.642 -7.994 1.00 40.67 305 ASN B N 1
ATOM 5933 C CA . ASN B 1 305 ? 52.965 103.238 -7.881 1.00 46.39 305 ASN B CA 1
ATOM 5934 C C . ASN B 1 305 ? 52.286 102.432 -8.988 1.00 48.14 305 ASN B C 1
ATOM 5935 O O . ASN B 1 305 ? 51.289 102.883 -9.564 1.00 48.87 305 ASN B O 1
ATOM 5940 N N . GLU B 1 306 ? 52.800 101.233 -9.263 1.00 49.04 306 GLU B N 1
ATOM 5941 C CA . GLU B 1 306 ? 52.240 100.373 -10.312 1.00 49.97 306 GLU B CA 1
ATOM 5942 C C . GLU B 1 306 ? 50.788 99.967 -10.009 1.00 48.42 306 GLU B C 1
ATOM 5943 O O . GLU B 1 306 ? 50.286 98.950 -10.493 1.00 48.25 306 GLU B O 1
ATOM 5949 N N . VAL B 1 307 ? 50.129 100.804 -9.214 1.00 46.67 307 VAL B N 1
ATOM 5950 C CA . VAL B 1 307 ? 48.749 100.620 -8.805 1.00 46.06 307 VAL B CA 1
ATOM 5951 C C . VAL B 1 307 ? 48.064 101.972 -9.022 1.00 45.98 307 VAL B C 1
ATOM 5952 O O . VAL B 1 307 ? 46.877 102.143 -8.740 1.00 46.64 307 VAL B O 1
ATOM 5956 N N . GLY B 1 308 ? 48.828 102.938 -9.521 1.00 45.47 308 GLY B N 1
ATOM 5957 C CA . GLY B 1 308 ? 48.279 104.260 -9.776 1.00 45.86 308 GLY B CA 1
ATOM 5958 C C . GLY B 1 308 ? 48.098 105.087 -8.521 1.00 45.49 308 GLY B C 1
ATOM 5959 O O . GLY B 1 308 ? 47.343 106.073 -8.491 1.00 45.40 308 GLY B O 1
ATOM 5960 N N . LEU B 1 309 ? 48.802 104.676 -7.472 1.00 43.50 309 LEU B N 1
ATOM 5961 C CA . LEU B 1 309 ? 48.729 105.376 -6.196 1.00 41.65 309 LEU B CA 1
ATOM 5962 C C . LEU B 1 309 ? 50.044 106.131 -5.988 1.00 38.33 309 LEU B C 1
ATOM 5963 O O . LEU B 1 309 ? 51.116 105.581 -6.239 1.00 38.28 309 LEU B O 1
ATOM 5968 N N . PRO B 1 310 ? 49.977 107.407 -5.562 1.00 32.91 310 PRO B N 1
ATOM 5969 C CA . PRO B 1 310 ? 51.211 108.166 -5.352 1.00 31.47 310 PRO B CA 1
ATOM 5970 C C . PRO B 1 310 ? 52.149 107.470 -4.367 1.00 30.73 310 PRO B C 1
ATOM 5971 O O . PRO B 1 310 ? 51.740 107.084 -3.266 1.00 31.40 310 PRO B O 1
ATOM 5975 N N . ASP B 1 311 ? 53.407 107.310 -4.782 1.00 27.52 311 ASP B N 1
ATOM 5976 C CA . ASP B 1 311 ? 54.421 106.628 -3.993 1.00 25.66 311 ASP B CA 1
ATOM 5977 C C . ASP B 1 311 ? 55.677 107.442 -3.667 1.00 24.35 311 ASP B C 1
ATOM 5978 O O . ASP B 1 311 ? 56.592 107.527 -4.484 1.00 21.37 311 ASP B O 1
ATOM 5983 N N . SER B 1 312 ? 55.730 108.003 -2.464 1.00 24.41 312 SER B N 1
ATOM 5984 C CA . SER B 1 312 ? 56.884 108.786 -2.052 1.00 27.82 312 SER B CA 1
ATOM 5985 C C . SER B 1 312 ? 58.139 107.938 -1.809 1.00 29.45 312 SER B C 1
ATOM 5986 O O . SER B 1 312 ? 59.224 108.487 -1.642 1.00 28.88 312 SER B O 1
ATOM 5989 N N . SER B 1 313 ? 58.007 106.611 -1.795 1.00 32.51 313 SER B N 1
ATOM 5990 C CA . SER B 1 313 ? 59.166 105.739 -1.571 1.00 33.95 313 SER B CA 1
ATOM 5991 C C . SER B 1 313 ? 60.142 105.781 -2.747 1.00 34.84 313 SER B C 1
ATOM 5992 O O . SER B 1 313 ? 61.339 105.561 -2.570 1.00 36.26 313 SER B O 1
ATOM 5995 N N . LYS B 1 314 ? 59.610 106.045 -3.942 1.00 35.40 314 LYS B N 1
ATOM 5996 C CA . LYS B 1 314 ? 60.385 106.149 -5.188 1.00 35.82 314 LYS B CA 1
ATOM 5997 C C . LYS B 1 314 ? 60.408 107.629 -5.565 1.00 35.14 314 LYS B C 1
ATOM 5998 O O . LYS B 1 314 ? 59.352 108.236 -5.745 1.00 35.62 314 LYS B O 1
ATOM 6004 N N . THR B 1 315 ? 61.592 108.207 -5.723 1.00 33.26 315 THR B N 1
ATOM 6005 C CA . THR B 1 315 ? 61.683 109.625 -6.036 1.00 31.60 315 THR B CA 1
ATOM 6006 C C . THR B 1 315 ? 62.703 109.930 -7.119 1.00 30.99 315 THR B C 1
ATOM 6007 O O . THR B 1 315 ? 63.410 109.033 -7.577 1.00 30.72 315 THR B O 1
ATOM 6011 N N . GLU B 1 316 ? 62.767 111.194 -7.534 1.00 30.66 316 GLU B N 1
ATOM 6012 C CA . GLU B 1 316 ? 63.716 111.622 -8.559 1.00 33.14 316 GLU B CA 1
ATOM 6013 C C . GLU B 1 316 ? 64.003 113.115 -8.411 1.00 34.39 316 GLU B C 1
ATOM 6014 O O . GLU B 1 316 ? 63.085 113.926 -8.465 1.00 35.84 316 GLU B O 1
ATOM 6020 N N . LYS B 1 317 ? 65.267 113.489 -8.214 1.00 35.20 317 LYS B N 1
ATOM 6021 C CA . LYS B 1 317 ? 65.595 114.907 -8.059 1.00 36.11 317 LYS B CA 1
ATOM 6022 C C . LYS B 1 317 ? 65.604 115.577 -9.429 1.00 36.70 317 LYS B C 1
ATOM 6023 O O . LYS B 1 317 ? 66.393 115.234 -10.306 1.00 37.21 317 LYS B O 1
ATOM 6029 N N . VAL B 1 318 ? 64.715 116.538 -9.617 1.00 36.90 318 VAL B N 1
ATOM 6030 C CA . VAL B 1 318 ? 64.630 117.197 -10.901 1.00 35.77 318 VAL B CA 1
ATOM 6031 C C . VAL B 1 318 ? 65.871 118.041 -11.156 1.00 36.39 318 VAL B C 1
ATOM 6032 O O . VAL B 1 318 ? 66.477 118.571 -10.225 1.00 36.61 318 VAL B O 1
ATOM 6036 N N . THR B 1 319 ? 66.272 118.125 -12.419 1.00 38.03 319 THR B N 1
ATOM 6037 C CA . THR B 1 319 ? 67.431 118.924 -12.798 1.00 39.74 319 THR B CA 1
ATOM 6038 C C . THR B 1 319 ? 67.013 119.934 -13.843 1.00 39.68 319 THR B C 1
ATOM 6039 O O . THR B 1 319 ? 65.891 119.900 -14.349 1.00 39.78 319 THR B O 1
ATOM 6043 N N . SER B 1 320 ? 67.937 120.820 -14.180 1.00 39.58 320 SER B N 1
ATOM 6044 C CA . SER B 1 320 ? 67.662 121.850 -15.159 1.00 40.75 320 SER B CA 1
ATOM 6045 C C . SER B 1 320 ? 67.176 121.283 -16.488 1.00 41.52 320 SER B C 1
ATOM 6046 O O . SER B 1 320 ? 66.452 121.952 -17.220 1.00 41.13 320 SER B O 1
ATOM 6049 N N . GLU B 1 321 ? 67.558 120.054 -16.806 1.00 42.01 321 GLU B N 1
ATOM 6050 C CA . GLU B 1 321 ? 67.131 119.491 -18.072 1.00 43.76 321 GLU B CA 1
ATOM 6051 C C . GLU B 1 321 ? 65.751 118.849 -17.997 1.00 42.90 321 GLU B C 1
ATOM 6052 O O . GLU B 1 321 ? 64.967 118.954 -18.938 1.00 44.87 321 GLU B O 1
ATOM 6058 N N . THR B 1 322 ? 65.446 118.199 -16.878 1.00 39.39 322 THR B N 1
ATOM 6059 C CA . THR B 1 322 ? 64.162 117.527 -16.730 1.00 36.35 322 THR B CA 1
ATOM 6060 C C . THR B 1 322 ? 63.067 118.378 -16.105 1.00 34.52 322 THR B C 1
ATOM 6061 O O . THR B 1 322 ? 61.942 117.921 -15.946 1.00 36.57 322 THR B O 1
ATOM 6065 N N . VAL B 1 323 ? 63.387 119.616 -15.764 1.00 31.24 323 VAL B N 1
ATOM 6066 C CA . VAL B 1 323 ? 62.412 120.495 -15.152 1.00 29.18 323 VAL B CA 1
ATOM 6067 C C . VAL B 1 323 ? 61.106 120.598 -15.964 1.00 29.44 323 VAL B C 1
ATOM 6068 O O . VAL B 1 323 ? 60.041 120.260 -15.458 1.00 31.26 323 VAL B O 1
ATOM 6072 N N . ASN B 1 324 ? 61.178 121.040 -17.216 1.00 29.41 324 ASN B N 1
ATOM 6073 C CA . ASN B 1 324 ? 59.986 121.157 -18.062 1.00 29.97 324 ASN B CA 1
ATOM 6074 C C . ASN B 1 324 ? 59.157 119.876 -18.142 1.00 29.71 324 ASN B C 1
ATOM 6075 O O . ASN B 1 324 ? 57.916 119.923 -18.118 1.00 29.04 324 ASN B O 1
ATOM 6080 N N . ALA B 1 325 ? 59.840 118.740 -18.256 1.00 27.71 325 ALA B N 1
ATOM 6081 C CA . ALA B 1 325 ? 59.166 117.445 -18.337 1.00 27.51 325 ALA B CA 1
ATOM 6082 C C . ALA B 1 325 ? 58.489 117.128 -17.012 1.00 28.86 325 ALA B C 1
ATOM 6083 O O . ALA B 1 325 ? 57.414 116.523 -16.990 1.00 30.26 325 ALA B O 1
ATOM 6093 N N . ASN B 1 327 ? 57.237 119.347 -14.992 1.00 25.24 327 ASN B N 1
ATOM 6094 C CA . ASN B 1 327 ? 56.074 120.206 -14.806 1.00 25.38 327 ASN B CA 1
ATOM 6095 C C . ASN B 1 327 ? 54.923 119.638 -15.610 1.00 26.23 327 ASN B C 1
ATOM 6096 O O . ASN B 1 327 ? 53.757 119.679 -15.191 1.00 27.12 327 ASN B O 1
ATOM 6101 N N . ARG B 1 328 ? 55.258 119.067 -16.757 1.00 23.93 328 ARG B N 1
ATOM 6102 C CA . ARG B 1 328 ? 54.251 118.461 -17.593 1.00 22.55 328 ARG B CA 1
ATOM 6103 C C . ARG B 1 328 ? 53.579 117.342 -16.786 1.00 21.26 328 ARG B C 1
ATOM 6104 O O . ARG B 1 328 ? 52.352 117.258 -16.722 1.00 21.50 328 ARG B O 1
ATOM 6112 N N . LEU B 1 329 ? 54.381 116.482 -16.167 1.00 18.85 329 LEU B N 1
ATOM 6113 C CA . LEU B 1 329 ? 53.818 115.402 -15.376 1.00 17.26 329 LEU B CA 1
ATOM 6114 C C . LEU B 1 329 ? 52.943 115.947 -14.262 1.00 18.74 329 LEU B C 1
ATOM 6115 O O . LEU B 1 329 ? 51.850 115.429 -14.005 1.00 19.71 329 LEU B O 1
ATOM 6120 N N . LEU B 1 330 ? 53.419 117.002 -13.604 1.00 19.08 330 LEU B N 1
ATOM 6121 C CA . LEU B 1 330 ? 52.678 117.596 -12.500 1.00 19.76 330 LEU B CA 1
ATOM 6122 C C . LEU B 1 330 ? 51.309 118.109 -12.910 1.00 20.38 330 LEU B C 1
ATOM 6123 O O . LEU B 1 330 ? 50.335 117.916 -12.186 1.00 20.42 330 LEU B O 1
ATOM 6128 N N . LYS B 1 331 ? 51.218 118.750 -14.068 1.00 22.46 331 LYS B N 1
ATOM 6129 C CA . LYS B 1 331 ? 49.923 119.254 -14.509 1.00 25.16 331 LYS B CA 1
ATOM 6130 C C . LYS B 1 331 ? 49.005 118.089 -14.911 1.00 25.85 331 LYS B C 1
ATOM 6131 O O . LYS B 1 331 ? 47.784 118.177 -14.762 1.00 25.68 331 LYS B O 1
ATOM 6137 N N . LEU B 1 332 ? 49.584 116.997 -15.408 1.00 24.70 332 LEU B N 1
ATOM 6138 C CA . LEU B 1 332 ? 48.772 115.850 -15.803 1.00 26.05 332 LEU B CA 1
ATOM 6139 C C . LEU B 1 332 ? 48.413 114.938 -14.633 1.00 25.51 332 LEU B C 1
ATOM 6140 O O . LEU B 1 332 ? 47.732 113.929 -14.817 1.00 26.41 332 LEU B O 1
ATOM 6145 N N . GLY B 1 333 ? 48.865 115.294 -13.434 1.00 23.49 333 GLY B N 1
ATOM 6146 C CA . GLY B 1 333 ? 48.561 114.488 -12.263 1.00 21.36 333 GLY B CA 1
ATOM 6147 C C . GLY B 1 333 ? 49.371 113.208 -12.156 1.00 21.15 333 GLY B C 1
ATOM 6148 O O . GLY B 1 333 ? 49.000 112.310 -11.402 1.00 19.06 333 GLY B O 1
ATOM 6149 N N . ARG B 1 334 ? 50.482 113.140 -12.891 1.00 21.97 334 ARG B N 1
ATOM 6150 C CA . ARG B 1 334 ? 51.360 111.965 -12.906 1.00 24.49 334 ARG B CA 1
ATOM 6151 C C . ARG B 1 334 ? 52.607 112.048 -12.015 1.00 25.61 334 ARG B C 1
ATOM 6152 O O . ARG B 1 334 ? 53.302 111.050 -11.832 1.00 26.38 334 ARG B O 1
ATOM 6160 N N . ALA B 1 335 ? 52.898 113.234 -11.479 1.00 26.79 335 ALA B N 1
ATOM 6161 C CA . ALA B 1 335 ? 54.042 113.438 -10.574 1.00 27.63 335 ALA B CA 1
ATOM 6162 C C . ALA B 1 335 ? 53.632 114.392 -9.437 1.00 27.14 335 ALA B C 1
ATOM 6163 O O . ALA B 1 335 ? 52.707 115.190 -9.593 1.00 28.87 335 ALA B O 1
ATOM 6165 N N . PHE B 1 336 ? 54.321 114.310 -8.301 1.00 25.22 336 PHE B N 1
ATOM 6166 C CA . PHE B 1 336 ? 54.015 115.160 -7.152 1.00 22.64 336 PHE B CA 1
ATOM 6167 C C . PHE B 1 336 ? 55.269 115.691 -6.501 1.00 22.82 336 PHE B C 1
ATOM 6168 O O . PHE B 1 336 ? 56.275 114.996 -6.441 1.00 24.60 336 PHE B O 1
ATOM 6176 N N . ILE B 1 337 ? 55.200 116.929 -6.020 1.00 21.69 337 ILE B N 1
ATOM 6177 C CA . ILE B 1 337 ? 56.314 117.559 -5.331 1.00 18.59 337 ILE B CA 1
ATOM 6178 C C . ILE B 1 337 ? 56.315 116.986 -3.908 1.00 18.78 337 ILE B C 1
ATOM 6179 O O . ILE B 1 337 ? 55.245 116.863 -3.300 1.00 16.63 337 ILE B O 1
ATOM 6184 N N . THR B 1 338 ? 57.491 116.618 -3.386 1.00 18.79 338 THR B N 1
ATOM 6185 C CA . THR B 1 338 ? 57.597 116.076 -2.017 1.00 21.45 338 THR B CA 1
ATOM 6186 C C . THR B 1 338 ? 58.323 117.034 -1.046 1.00 22.25 338 THR B C 1
ATOM 6187 O O . THR B 1 338 ? 59.052 117.928 -1.466 1.00 22.20 338 THR B O 1
ATOM 6191 N N . ALA B 1 339 ? 58.095 116.840 0.253 1.00 21.52 339 ALA B N 1
ATOM 6192 C CA . ALA B 1 339 ? 58.758 117.617 1.305 1.00 21.60 339 ALA B CA 1
ATOM 6193 C C . ALA B 1 339 ? 59.363 116.518 2.194 1.00 21.41 339 ALA B C 1
ATOM 6194 O O . ALA B 1 339 ? 58.848 115.404 2.231 1.00 19.32 339 ALA B O 1
ATOM 6196 N N . PRO B 1 340 ? 60.469 116.809 2.905 1.00 21.94 340 PRO B N 1
ATOM 6197 C CA . PRO B 1 340 ? 61.113 115.811 3.766 1.00 22.50 340 PRO B CA 1
ATOM 6198 C C . PRO B 1 340 ? 60.471 115.602 5.125 1.00 22.31 340 PRO B C 1
ATOM 6199 O O . PRO B 1 340 ? 59.820 116.488 5.676 1.00 23.08 340 PRO B O 1
ATOM 6203 N N . LEU B 1 341 ? 60.666 114.408 5.652 1.00 22.54 341 LEU B N 1
ATOM 6204 C CA . LEU B 1 341 ? 60.168 114.046 6.966 1.00 24.25 341 LEU B CA 1
ATOM 6205 C C . LEU B 1 341 ? 61.483 113.610 7.603 1.00 25.91 341 LEU B C 1
ATOM 6206 O O . LEU B 1 341 ? 61.724 112.422 7.800 1.00 27.47 341 LEU B O 1
ATOM 6211 N N . PRO B 1 342 ? 62.364 114.583 7.898 1.00 26.62 342 PRO B N 1
ATOM 6212 C CA . PRO B 1 342 ? 63.709 114.509 8.496 1.00 28.00 342 PRO B CA 1
ATOM 6213 C C . PRO B 1 342 ? 64.161 113.336 9.386 1.00 28.03 342 PRO B C 1
ATOM 6214 O O . PRO B 1 342 ? 63.554 113.005 10.407 1.00 27.10 342 PRO B O 1
ATOM 6218 N N . GLY B 1 343 ? 65.262 112.728 8.968 1.00 29.41 343 GLY B N 1
ATOM 6219 C CA . GLY B 1 343 ? 65.865 111.626 9.702 1.00 32.19 343 GLY B CA 1
ATOM 6220 C C . GLY B 1 343 ? 67.379 111.795 9.672 1.00 32.01 343 GLY B C 1
ATOM 6221 O O . GLY B 1 343 ? 67.876 112.918 9.501 1.00 31.93 343 GLY B O 1
ATOM 6222 N N . TYR B 1 344 ? 68.116 110.697 9.837 1.00 31.75 344 TYR B N 1
ATOM 6223 C CA . TYR B 1 344 ? 69.581 110.761 9.808 1.00 32.13 344 TYR B CA 1
ATOM 6224 C C . TYR B 1 344 ? 70.128 110.478 8.409 1.00 33.41 344 TYR B C 1
ATOM 6225 O O . TYR B 1 344 ? 71.253 110.855 8.067 1.00 32.49 344 TYR B O 1
ATOM 6234 N N . ASN B 1 345 ? 69.323 109.830 7.582 1.00 35.17 345 ASN B N 1
ATOM 6235 C CA . ASN B 1 345 ? 69.773 109.524 6.239 1.00 36.30 345 ASN B CA 1
ATOM 6236 C C . ASN B 1 345 ? 68.660 109.872 5.275 1.00 36.42 345 ASN B C 1
ATOM 6237 O O . ASN B 1 345 ? 68.130 109.007 4.583 1.00 37.06 345 ASN B O 1
ATOM 6242 N N . THR B 1 346 ? 68.311 111.154 5.236 1.00 36.32 346 THR B N 1
ATOM 6243 C CA . THR B 1 346 ? 67.236 111.616 4.371 1.00 36.16 346 THR B CA 1
ATOM 6244 C C . THR B 1 346 ? 67.694 112.490 3.223 1.00 36.15 346 THR B C 1
ATOM 6245 O O . THR B 1 346 ? 68.491 113.403 3.404 1.00 37.57 346 THR B O 1
ATOM 6249 N N . GLU B 1 347 ? 67.164 112.222 2.038 1.00 36.31 347 GLU B N 1
ATOM 6250 C CA . GLU B 1 347 ? 67.536 112.996 0.870 1.00 34.96 347 GLU B CA 1
ATOM 6251 C C . GLU B 1 347 ? 66.953 114.406 0.904 1.00 33.73 347 GLU B C 1
ATOM 6252 O O . GLU B 1 347 ? 65.776 114.608 1.200 1.00 32.58 347 GLU B O 1
ATOM 6258 N N . PHE B 1 348 ? 67.782 115.390 0.598 1.00 31.60 348 PHE B N 1
ATOM 6259 C CA . PHE B 1 348 ? 67.299 116.748 0.610 1.00 31.41 348 PHE B CA 1
ATOM 6260 C C . PHE B 1 348 ? 67.352 117.382 -0.777 1.00 30.67 348 PHE B C 1
ATOM 6261 O O . PHE B 1 348 ? 68.052 116.900 -1.667 1.00 30.99 348 PHE B O 1
ATOM 6269 N N . ALA B 1 349 ? 66.582 118.445 -0.967 1.00 29.52 349 ALA B N 1
ATOM 6270 C CA . ALA B 1 349 ? 66.541 119.111 -2.263 1.00 30.08 349 ALA B CA 1
ATOM 6271 C C . ALA B 1 349 ? 67.686 120.107 -2.431 1.00 28.67 349 ALA B C 1
ATOM 6272 O O . ALA B 1 349 ? 68.306 120.517 -1.449 1.00 30.27 349 ALA B O 1
ATOM 6274 N N . SER B 1 350 ? 67.948 120.475 -3.686 1.00 27.21 350 SER B N 1
ATOM 6275 C CA . SER B 1 350 ? 68.977 121.447 -4.053 1.00 26.77 350 SER B CA 1
ATOM 6276 C C . SER B 1 350 ? 68.257 122.731 -4.453 1.00 26.50 350 SER B C 1
ATOM 6277 O O . SER B 1 350 ? 67.036 122.818 -4.344 1.00 24.95 350 SER B O 1
ATOM 6280 N N . GLY B 1 351 ? 69.027 123.712 -4.925 1.00 27.01 351 GLY B N 1
ATOM 6281 C CA . GLY B 1 351 ? 68.477 124.988 -5.352 1.00 26.28 351 GLY B CA 1
ATOM 6282 C C . GLY B 1 351 ? 67.567 125.663 -4.351 1.00 27.94 351 GLY B C 1
ATOM 6283 O O . GLY B 1 351 ? 67.685 125.460 -3.142 1.00 28.89 351 GLY B O 1
ATOM 6284 N N . ILE B 1 352 ? 66.656 126.481 -4.868 1.00 30.15 352 ILE B N 1
ATOM 6285 C CA . ILE B 1 352 ? 65.676 127.202 -4.061 1.00 30.60 352 ILE B CA 1
ATOM 6286 C C . ILE B 1 352 ? 64.984 126.276 -3.052 1.00 31.23 352 ILE B C 1
ATOM 6287 O O . ILE B 1 352 ? 64.912 126.591 -1.876 1.00 31.92 352 ILE B O 1
ATOM 6292 N N . PRO B 1 353 ? 64.458 125.120 -3.508 1.00 33.47 353 PRO B N 1
ATOM 6293 C CA . PRO B 1 353 ? 63.790 124.223 -2.555 1.00 34.06 353 PRO B CA 1
ATOM 6294 C C . PRO B 1 353 ? 64.733 123.684 -1.491 1.00 33.76 353 PRO B C 1
ATOM 6295 O O . PRO B 1 353 ? 64.328 123.481 -0.345 1.00 34.64 353 PRO B O 1
ATOM 6299 N N . GLY B 1 354 ? 65.984 123.446 -1.875 1.00 32.44 354 GLY B N 1
ATOM 6300 C CA . GLY B 1 354 ? 66.954 122.955 -0.919 1.00 31.55 354 GLY B CA 1
ATOM 6301 C C . GLY B 1 354 ? 67.156 124.010 0.156 1.00 31.12 354 GLY B C 1
ATOM 6302 O O . GLY B 1 354 ? 67.336 123.707 1.334 1.00 28.78 354 GLY B O 1
ATOM 6303 N N . GLU B 1 355 ? 67.107 125.269 -0.237 1.00 30.88 355 GLU B N 1
ATOM 6304 C CA . GLU B 1 355 ? 67.282 126.294 0.755 1.00 33.10 355 GLU B CA 1
ATOM 6305 C C . GLU B 1 355 ? 66.124 126.315 1.725 1.00 33.51 355 GLU B C 1
ATOM 6306 O O . GLU B 1 355 ? 66.331 126.469 2.929 1.00 34.64 355 GLU B O 1
ATOM 6312 N N . ILE B 1 356 ? 64.904 126.152 1.216 1.00 32.56 356 ILE B N 1
ATOM 6313 C CA . ILE B 1 356 ? 63.727 126.171 2.088 1.00 31.69 356 ILE B CA 1
ATOM 6314 C C . ILE B 1 356 ? 63.761 125.005 3.081 1.00 31.51 356 ILE B C 1
ATOM 6315 O O . ILE B 1 356 ? 63.345 125.140 4.232 1.00 30.84 356 ILE B O 1
ATOM 6320 N N . GLU B 1 357 ? 64.274 123.866 2.638 1.00 33.18 357 GLU B N 1
ATOM 6321 C CA . GLU B 1 357 ? 64.359 122.705 3.511 1.00 36.21 357 GLU B CA 1
ATOM 6322 C C . GLU B 1 357 ? 65.411 122.903 4.597 1.00 37.25 357 GLU B C 1
ATOM 6323 O O . GLU B 1 357 ? 65.120 122.727 5.780 1.00 36.86 357 GLU B O 1
ATOM 6329 N N . ASN B 1 358 ? 66.629 123.274 4.199 1.00 38.06 358 ASN B N 1
ATOM 6330 C CA . ASN B 1 358 ? 67.687 123.504 5.173 1.00 37.75 358 ASN B CA 1
ATOM 6331 C C . ASN B 1 358 ? 67.333 124.686 6.077 1.00 38.01 358 ASN B C 1
ATOM 6332 O O . ASN B 1 358 ? 67.588 124.660 7.283 1.00 38.76 358 ASN B O 1
ATOM 6337 N N . GLY B 1 359 ? 66.721 125.709 5.493 1.00 35.83 359 GLY B N 1
ATOM 6338 C CA . GLY B 1 359 ? 66.351 126.882 6.258 1.00 34.32 359 GLY B CA 1
ATOM 6339 C C . GLY B 1 359 ? 65.495 126.600 7.474 1.00 33.51 359 GLY B C 1
ATOM 6340 O O . GLY B 1 359 ? 65.591 127.295 8.488 1.00 37.10 359 GLY B O 1
ATOM 6341 N N . VAL B 1 360 ? 64.646 125.588 7.383 1.00 30.40 360 VAL B N 1
ATOM 6342 C CA . VAL B 1 360 ? 63.772 125.238 8.488 1.00 27.40 360 VAL B CA 1
ATOM 6343 C C . VAL B 1 360 ? 64.591 124.406 9.466 1.00 28.42 360 VAL B C 1
ATOM 6344 O O . VAL B 1 360 ? 64.358 124.446 10.666 1.00 27.20 360 VAL B O 1
ATOM 6348 N N . LEU B 1 361 ? 65.563 123.665 8.940 1.00 30.63 361 LEU B N 1
ATOM 6349 C CA . LEU B 1 361 ? 66.432 122.849 9.775 1.00 34.83 361 LEU B CA 1
ATOM 6350 C C . LEU B 1 361 ? 67.296 123.752 10.665 1.00 36.21 361 LEU B C 1
ATOM 6351 O O . LEU B 1 361 ? 67.625 123.393 11.797 1.00 36.13 361 LEU B O 1
ATOM 6356 N N . LYS B 1 362 ? 67.655 124.924 10.146 1.00 36.81 362 LYS B N 1
ATOM 6357 C CA . LYS B 1 362 ? 68.462 125.872 10.899 1.00 37.71 362 LYS B CA 1
ATOM 6358 C C . LYS B 1 362 ? 67.557 126.756 11.764 1.00 38.48 362 LYS B C 1
ATOM 6359 O O . LYS B 1 362 ? 67.905 127.092 12.896 1.00 38.93 362 LYS B O 1
ATOM 6365 N N . GLU B 1 363 ? 66.383 127.097 11.243 1.00 37.00 363 GLU B N 1
ATOM 6366 C CA . GLU B 1 363 ? 65.429 127.903 11.978 1.00 37.07 363 GLU B CA 1
ATOM 6367 C C . GLU B 1 363 ? 65.118 127.221 13.315 1.00 38.14 363 GLU B C 1
ATOM 6368 O O . GLU B 1 363 ? 64.681 127.866 14.263 1.00 37.78 363 GLU B O 1
ATOM 6374 N N . LEU B 1 364 ? 65.350 125.916 13.394 1.00 40.06 364 LEU B N 1
ATOM 6375 C CA . LEU B 1 364 ? 65.085 125.168 14.623 1.00 41.87 364 LEU B CA 1
ATOM 6376 C C . LEU B 1 364 ? 66.362 124.574 15.193 1.00 42.80 364 LEU B C 1
ATOM 6377 O O . LEU B 1 364 ? 66.378 124.069 16.317 1.00 44.43 364 LEU B O 1
ATOM 6382 N N . GLY B 1 365 ? 67.429 124.619 14.406 1.00 44.18 365 GLY B N 1
ATOM 6383 C CA . GLY B 1 365 ? 68.699 124.073 14.853 1.00 45.28 365 GLY B CA 1
ATOM 6384 C C . GLY B 1 365 ? 68.652 122.565 14.979 1.00 45.68 365 GLY B C 1
ATOM 6385 O O . GLY B 1 365 ? 69.225 121.988 15.903 1.00 46.91 365 GLY B O 1
ATOM 6386 N N . VAL B 1 366 ? 67.967 121.922 14.041 1.00 44.86 366 VAL B N 1
ATOM 6387 C CA . VAL B 1 366 ? 67.833 120.473 14.047 1.00 43.25 366 VAL B CA 1
ATOM 6388 C C . VAL B 1 366 ? 69.176 119.782 13.784 1.00 41.59 366 VAL B C 1
ATOM 6389 O O . VAL B 1 366 ? 70.022 120.296 13.053 1.00 40.19 366 VAL B O 1
ATOM 6393 N N . SER B 1 367 ? 69.379 118.628 14.408 1.00 41.09 367 SER B N 1
ATOM 6394 C CA . SER B 1 367 ? 70.608 117.885 14.195 1.00 42.06 367 SER B CA 1
ATOM 6395 C C . SER B 1 367 ? 70.246 116.520 13.627 1.00 42.20 367 SER B C 1
ATOM 6396 O O . SER B 1 367 ? 69.732 115.654 14.329 1.00 41.54 367 SER B O 1
ATOM 6399 N N . LEU B 1 368 ? 70.517 116.359 12.337 1.00 41.66 368 LEU B N 1
ATOM 6400 C CA . LEU B 1 368 ? 70.222 115.142 11.618 1.00 41.52 368 LEU B CA 1
ATOM 6401 C C . LEU B 1 368 ? 70.715 113.871 12.320 1.00 42.21 368 LEU B C 1
ATOM 6402 O O . LEU B 1 368 ? 70.093 112.811 12.199 1.00 41.28 368 LEU B O 1
ATOM 6407 N N . GLU B 1 369 ? 71.803 113.965 13.080 1.00 41.89 369 GLU B N 1
ATOM 6408 C CA . GLU B 1 369 ? 72.330 112.782 13.775 1.00 42.34 369 GLU B CA 1
ATOM 6409 C C . GLU B 1 369 ? 71.441 112.387 14.952 1.00 40.79 369 GLU B C 1
ATOM 6410 O O . GLU B 1 369 ? 71.410 111.222 15.360 1.00 41.49 369 GLU B O 1
ATOM 6416 N N . GLY B 1 370 ? 70.711 113.365 15.482 1.00 40.12 370 GLY B N 1
ATOM 6417 C CA . GLY B 1 370 ? 69.823 113.124 16.609 1.00 37.16 370 GLY B CA 1
ATOM 6418 C C . GLY B 1 370 ? 68.667 112.179 16.331 1.00 35.86 370 GLY B C 1
ATOM 6419 O O . GLY B 1 370 ? 68.026 111.674 17.261 1.00 35.55 370 GLY B O 1
ATOM 6420 N N . PHE B 1 371 ? 68.378 111.932 15.057 1.00 33.32 371 PHE B N 1
ATOM 6421 C CA . PHE B 1 371 ? 67.279 111.030 14.751 1.00 32.00 371 PHE B CA 1
ATOM 6422 C C . PHE B 1 371 ? 67.784 109.611 14.842 1.00 33.88 371 PHE B C 1
ATOM 6423 O O . PHE B 1 371 ? 67.057 108.651 14.596 1.00 35.78 371 PHE B O 1
ATOM 6431 N N . ASN B 1 372 ? 69.049 109.488 15.223 1.00 35.82 372 ASN B N 1
ATOM 6432 C CA . ASN B 1 372 ? 69.664 108.186 15.402 1.00 35.91 372 ASN B CA 1
ATOM 6433 C C . ASN B 1 372 ? 69.853 107.971 16.905 1.00 37.09 372 ASN B C 1
ATOM 6434 O O . ASN B 1 372 ? 70.978 107.999 17.393 1.00 38.98 372 ASN B O 1
ATOM 6439 N N . ILE B 1 373 ? 68.752 107.751 17.629 1.00 37.70 373 ILE B N 1
ATOM 6440 C CA . ILE B 1 373 ? 68.777 107.564 19.087 1.00 38.14 373 ILE B CA 1
ATOM 6441 C C . ILE B 1 373 ? 69.508 106.318 19.612 1.00 39.22 373 ILE B C 1
ATOM 6442 O O . ILE B 1 373 ? 69.066 105.194 19.374 1.00 40.27 373 ILE B O 1
ATOM 6447 N N . GLU B 1 374 ? 70.600 106.524 20.355 1.00 40.06 374 GLU B N 1
ATOM 6448 C CA . GLU B 1 374 ? 71.381 105.414 20.931 1.00 38.71 374 GLU B CA 1
ATOM 6449 C C . GLU B 1 374 ? 70.767 104.859 22.198 1.00 38.65 374 GLU B C 1
ATOM 6450 O O . GLU B 1 374 ? 70.798 103.654 22.446 1.00 39.89 374 GLU B O 1
ATOM 6456 N N . LYS B 1 375 ? 70.237 105.753 23.016 1.00 38.05 375 LYS B N 1
ATOM 6457 C CA . LYS B 1 375 ? 69.624 105.351 24.258 1.00 38.94 375 LYS B CA 1
ATOM 6458 C C . LYS B 1 375 ? 68.327 104.593 23.989 1.00 38.05 375 LYS B C 1
ATOM 6459 O O . LYS B 1 375 ? 67.907 103.759 24.787 1.00 38.20 375 LYS B O 1
ATOM 6465 N N . PHE B 1 376 ? 67.690 104.877 22.861 1.00 36.99 376 PHE B N 1
ATOM 6466 C CA . PHE B 1 376 ? 66.453 104.179 22.503 1.00 35.50 376 PHE B CA 1
ATOM 6467 C C . PHE B 1 376 ? 66.445 104.010 20.980 1.00 36.76 376 PHE B C 1
ATOM 6468 O O . PHE B 1 376 ? 65.759 104.738 20.270 1.00 36.48 376 PHE B O 1
ATOM 6476 N N . PRO B 1 377 ? 67.221 103.039 20.464 1.00 38.69 377 PRO B N 1
ATOM 6477 C CA . PRO B 1 377 ? 67.322 102.763 19.023 1.00 39.36 377 PRO B CA 1
ATOM 6478 C C . PRO B 1 377 ? 65.988 102.451 18.352 1.00 39.32 377 PRO B C 1
ATOM 6479 O O . PRO B 1 377 ? 65.794 102.744 17.177 1.00 39.42 377 PRO B O 1
ATOM 6483 N N . GLU B 1 378 ? 65.069 101.864 19.099 1.00 40.43 378 GLU B N 1
ATOM 6484 C CA . GLU B 1 378 ? 63.768 101.544 18.552 1.00 41.77 378 GLU B CA 1
ATOM 6485 C C . GLU B 1 378 ? 62.956 102.795 18.215 1.00 41.45 378 GLU B C 1
ATOM 6486 O O . GLU B 1 378 ? 61.788 102.692 17.839 1.00 42.39 378 GLU B O 1
ATOM 6500 N N . SER B 1 380 ? 64.786 105.374 16.527 1.00 35.34 380 SER B N 1
ATOM 6501 C CA . SER B 1 380 ? 65.543 105.965 15.444 1.00 36.44 380 SER B CA 1
ATOM 6502 C C . SER B 1 380 ? 64.785 105.834 14.122 1.00 37.52 380 SER B C 1
ATOM 6503 O O . SER B 1 380 ? 64.327 104.744 13.752 1.00 36.30 380 SER B O 1
ATOM 6506 N N . SER B 1 381 ? 64.648 106.970 13.435 1.00 38.41 381 SER B N 1
ATOM 6507 C CA . SER B 1 381 ? 63.962 107.073 12.145 1.00 37.71 381 SER B CA 1
ATOM 6508 C C . SER B 1 381 ? 64.930 107.571 11.074 1.00 37.26 381 SER B C 1
ATOM 6509 O O . SER B 1 381 ? 65.562 108.616 11.238 1.00 35.87 381 SER B O 1
ATOM 6512 N N . LYS B 1 382 ? 65.032 106.820 9.977 1.00 37.47 382 LYS B N 1
ATOM 6513 C CA . LYS B 1 382 ? 65.918 107.177 8.866 1.00 36.89 382 LYS B CA 1
ATOM 6514 C C . LYS B 1 382 ? 65.425 108.444 8.186 1.00 35.10 382 LYS B C 1
ATOM 6515 O O . LYS B 1 382 ? 66.212 109.285 7.750 1.00 35.17 382 LYS B O 1
ATOM 6521 N N . GLY B 1 383 ? 64.107 108.560 8.093 1.00 34.31 383 GLY B N 1
ATOM 6522 C CA . GLY B 1 383 ? 63.502 109.708 7.450 1.00 32.52 383 GLY B CA 1
ATOM 6523 C C . GLY B 1 383 ? 63.105 109.360 6.028 1.00 31.39 383 GLY B C 1
ATOM 6524 O O . GLY B 1 383 ? 63.655 108.433 5.427 1.00 31.29 383 GLY B O 1
ATOM 6525 N N . THR B 1 384 ? 62.132 110.091 5.498 1.00 31.19 384 THR B N 1
ATOM 6526 C CA . THR B 1 384 ? 61.662 109.875 4.133 1.00 30.22 384 THR B CA 1
ATOM 6527 C C . THR B 1 384 ? 61.088 111.162 3.593 1.00 28.32 384 THR B C 1
ATOM 6528 O O . THR B 1 384 ? 61.162 112.210 4.239 1.00 28.67 384 THR B O 1
ATOM 6532 N N . ARG B 1 385 ? 60.523 111.063 2.395 1.00 26.22 385 ARG B N 1
ATOM 6533 C CA . ARG B 1 385 ? 59.892 112.184 1.715 1.00 22.82 385 ARG B CA 1
ATOM 6534 C C . ARG B 1 385 ? 58.389 111.909 1.763 1.00 20.92 385 ARG B C 1
ATOM 6535 O O . ARG B 1 385 ? 57.968 110.798 2.081 1.00 20.22 385 ARG B O 1
ATOM 6543 N N . ARG B 1 386 ? 57.596 112.931 1.465 1.00 19.61 386 ARG B N 1
ATOM 6544 C CA . ARG B 1 386 ? 56.144 112.831 1.436 1.00 17.63 386 ARG B CA 1
ATOM 6545 C C . ARG B 1 386 ? 55.589 113.899 0.522 1.00 17.47 386 ARG B C 1
ATOM 6546 O O . ARG B 1 386 ? 56.105 115.016 0.488 1.00 14.99 386 ARG B O 1
ATOM 6554 N N . GLU B 1 387 ? 54.555 113.537 -0.242 1.00 20.63 387 GLU B N 1
ATOM 6555 C CA . GLU B 1 387 ? 53.921 114.457 -1.183 1.00 19.77 387 GLU B CA 1
ATOM 6556 C C . GLU B 1 387 ? 53.443 115.652 -0.397 1.00 18.78 387 GLU B C 1
ATOM 6557 O O . GLU B 1 387 ? 52.937 115.521 0.714 1.00 18.70 387 GLU B O 1
ATOM 6563 N N . VAL B 1 388 ? 53.611 116.821 -0.997 1.00 18.95 388 VAL B N 1
ATOM 6564 C CA . VAL B 1 388 ? 53.272 118.082 -0.363 1.00 18.77 388 VAL B CA 1
ATOM 6565 C C . VAL B 1 388 ? 51.799 118.508 -0.510 1.00 19.56 388 VAL B C 1
ATOM 6566 O O . VAL B 1 388 ? 51.300 119.348 0.257 1.00 19.63 388 VAL B O 1
ATOM 6570 N N . LEU B 1 389 ? 51.095 117.895 -1.462 1.00 19.40 389 LEU B N 1
ATOM 6571 C CA . LEU B 1 389 ? 49.679 118.206 -1.720 1.00 18.77 389 LEU B CA 1
ATOM 6572 C C . LEU B 1 389 ? 48.703 117.065 -1.564 1.00 17.89 389 LEU B C 1
ATOM 6573 O O . LEU B 1 389 ? 49.040 115.897 -1.766 1.00 19.14 389 LEU B O 1
ATOM 6578 N N . LEU B 1 390 ? 47.480 117.420 -1.209 1.00 16.75 390 LEU B N 1
ATOM 6579 C CA . LEU B 1 390 ? 46.404 116.449 -1.108 1.00 19.25 390 LEU B CA 1
ATOM 6580 C C . LEU B 1 390 ? 45.463 116.876 -2.238 1.00 21.21 390 LEU B C 1
ATOM 6581 O O . LEU B 1 390 ? 44.746 117.870 -2.126 1.00 21.66 390 LEU B O 1
ATOM 6586 N N . GLU B 1 391 ? 45.508 116.120 -3.329 1.00 22.17 391 GLU B N 1
ATOM 6587 C CA . GLU B 1 391 ? 44.728 116.370 -4.531 1.00 23.81 391 GLU B CA 1
ATOM 6588 C C . GLU B 1 391 ? 43.226 116.210 -4.312 1.00 24.99 391 GLU B C 1
ATOM 6589 O O . GLU B 1 391 ? 42.757 115.147 -3.920 1.00 25.92 391 GLU B O 1
ATOM 6595 N N . VAL B 1 392 ? 42.477 117.278 -4.549 1.00 24.39 392 VAL B N 1
ATOM 6596 C CA . VAL B 1 392 ? 41.038 117.226 -4.410 1.00 25.38 392 VAL B CA 1
ATOM 6597 C C . VAL B 1 392 ? 40.389 118.182 -5.402 1.00 26.74 392 VAL B C 1
ATOM 6598 O O . VAL B 1 392 ? 40.987 119.184 -5.793 1.00 26.64 392 VAL B O 1
ATOM 6602 N N . LYS B 1 393 ? 39.176 117.836 -5.824 1.00 26.49 393 LYS B N 1
ATOM 6603 C CA . LYS B 1 393 ? 38.390 118.633 -6.764 1.00 28.72 393 LYS B CA 1
ATOM 6604 C C . LYS B 1 393 ? 36.959 118.646 -6.229 1.00 30.38 393 LYS B C 1
ATOM 6605 O O . LYS B 1 393 ? 36.100 117.899 -6.696 1.00 29.86 393 LYS B O 1
ATOM 6611 N N . PRO B 1 394 ? 36.693 119.486 -5.215 1.00 32.26 394 PRO B N 1
ATOM 6612 C CA . PRO B 1 394 ? 35.353 119.569 -4.624 1.00 33.14 394 PRO B CA 1
ATOM 6613 C C . PRO B 1 394 ? 34.311 120.293 -5.473 1.00 35.91 394 PRO B C 1
ATOM 6614 O O . PRO B 1 394 ? 34.635 121.055 -6.387 1.00 36.32 394 PRO B O 1
ATOM 6618 N N . LYS B 1 395 ? 33.050 120.018 -5.177 1.00 37.34 395 LYS B N 1
ATOM 6619 C CA . LYS B 1 395 ? 31.954 120.651 -5.877 1.00 40.25 395 LYS B CA 1
ATOM 6620 C C . LYS B 1 395 ? 31.049 121.163 -4.781 1.00 41.69 395 LYS B C 1
ATOM 6621 O O . LYS B 1 395 ? 30.417 120.387 -4.080 1.00 44.01 395 LYS B O 1
ATOM 6627 N N . PHE B 1 396 ? 31.014 122.477 -4.621 1.00 43.40 396 PHE B N 1
ATOM 6628 C CA . PHE B 1 396 ? 30.224 123.095 -3.577 1.00 45.34 396 PHE B CA 1
ATOM 6629 C C . PHE B 1 396 ? 28.732 123.147 -3.873 1.00 46.62 396 PHE B C 1
ATOM 6630 O O . PHE B 1 396 ? 28.281 122.739 -4.937 1.00 47.04 396 PHE B O 1
ATOM 6638 N N . GLU B 1 397 ? 27.972 123.638 -2.904 1.00 49.01 397 GLU B N 1
ATOM 6639 C CA . GLU B 1 397 ? 26.526 123.759 -3.019 1.00 50.94 397 GLU B CA 1
ATOM 6640 C C . GLU B 1 397 ? 26.078 124.738 -1.928 1.00 51.10 397 GLU B C 1
ATOM 6641 O O . GLU B 1 397 ? 26.163 124.436 -0.737 1.00 51.26 397 GLU B O 1
ATOM 6647 N N . ALA B 1 398 ? 25.619 125.918 -2.328 1.00 50.81 398 ALA B N 1
ATOM 6648 C CA . ALA B 1 398 ? 25.186 126.912 -1.357 1.00 50.68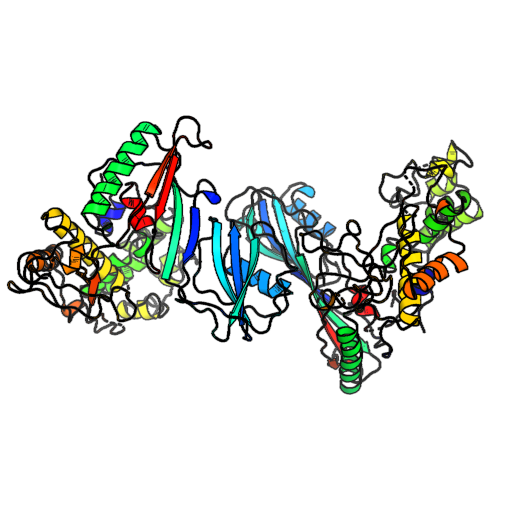 398 ALA B CA 1
ATOM 6649 C C . ALA B 1 398 ? 23.673 126.940 -1.229 1.00 51.88 398 ALA B C 1
ATOM 6650 O O . ALA B 1 398 ? 22.945 126.556 -2.148 1.00 53.01 398 ALA B O 1
ATOM 6652 N N . GLY B 1 399 ? 23.208 127.398 -0.074 1.00 52.46 399 GLY B N 1
ATOM 6653 C CA . GLY B 1 399 ? 21.785 127.478 0.181 1.00 53.14 399 GLY B CA 1
ATOM 6654 C C . GLY B 1 399 ? 21.485 127.976 1.582 1.00 54.70 399 GLY B C 1
ATOM 6655 O O . GLY B 1 399 ? 22.388 128.307 2.356 1.00 54.07 399 GLY B O 1
ATOM 6656 N N . GLU B 1 400 ? 20.201 128.040 1.909 1.00 55.57 400 GLU B N 1
ATOM 6657 C CA . GLU B 1 400 ? 19.770 128.489 3.223 1.00 57.21 400 GLU B CA 1
ATOM 6658 C C . GLU B 1 400 ? 19.527 127.243 4.065 1.00 57.74 400 GLU B C 1
ATOM 6659 O O . GLU B 1 400 ? 18.789 126.346 3.659 1.00 56.94 400 GLU B O 1
ATOM 6665 N N . ASP B 1 401 ? 20.153 127.160 5.229 1.00 58.70 401 ASP B N 1
ATOM 6666 C CA . ASP B 1 401 ? 19.946 125.964 6.023 1.00 61.31 401 ASP B CA 1
ATOM 6667 C C . ASP B 1 401 ? 18.632 126.010 6.775 1.00 60.89 401 ASP B C 1
ATOM 6668 O O . ASP B 1 401 ? 18.361 126.930 7.551 1.00 61.68 401 ASP B O 1
ATOM 6673 N N . GLU B 1 402 ? 17.821 124.992 6.526 1.00 59.94 402 GLU B N 1
ATOM 6674 C CA . GLU B 1 402 ? 16.520 124.850 7.149 1.00 59.01 402 GLU B CA 1
ATOM 6675 C C . GLU B 1 402 ? 16.621 124.602 8.649 1.00 58.96 402 GLU B C 1
ATOM 6676 O O . GLU B 1 402 ? 15.607 124.552 9.335 1.00 59.19 402 GLU B O 1
ATOM 6682 N N . LEU B 1 403 ? 17.837 124.440 9.158 1.00 60.20 403 LEU B N 1
ATOM 6683 C CA . LEU B 1 403 ? 18.035 124.201 10.583 1.00 60.20 403 LEU B CA 1
ATOM 6684 C C . LEU B 1 403 ? 18.117 125.504 11.361 1.00 60.37 403 LEU B C 1
ATOM 6685 O O . LEU B 1 403 ? 17.219 125.844 12.126 1.00 59.94 403 LEU B O 1
ATOM 6690 N N . ASN B 1 404 ? 19.204 126.236 11.160 1.00 60.40 404 ASN B N 1
ATOM 6691 C CA . ASN B 1 404 ? 19.400 127.493 11.856 1.00 60.79 404 ASN B CA 1
ATOM 6692 C C . ASN B 1 404 ? 18.849 128.640 11.044 1.00 60.81 404 ASN B C 1
ATOM 6693 O O . ASN B 1 404 ? 19.433 129.034 10.036 1.00 61.81 404 ASN B O 1
ATOM 6698 N N . PRO B 1 405 ? 17.712 129.201 11.478 1.00 59.38 405 PRO B N 1
ATOM 6699 C CA . PRO B 1 405 ? 17.108 130.315 10.751 1.00 58.23 405 PRO B CA 1
ATOM 6700 C C . PRO B 1 405 ? 17.981 131.561 10.748 1.00 56.74 405 PRO B C 1
ATOM 6701 O O . PRO B 1 405 ? 18.625 131.891 11.745 1.00 56.61 405 PRO B O 1
ATOM 6705 N N . GLY B 1 406 ? 18.008 132.248 9.614 1.00 55.94 406 GLY B N 1
ATOM 6706 C CA . GLY B 1 406 ? 18.812 133.451 9.515 1.00 55.02 406 GLY B CA 1
ATOM 6707 C C . GLY B 1 406 ? 20.115 133.224 8.776 1.00 53.95 406 GLY B C 1
ATOM 6708 O O . GLY B 1 406 ? 20.478 134.006 7.901 1.00 54.16 406 GLY B O 1
ATOM 6709 N N . LYS B 1 407 ? 20.826 132.157 9.130 1.00 52.38 407 LYS B N 1
ATOM 6710 C CA . LYS B 1 407 ? 22.092 131.842 8.482 1.00 50.42 407 LYS B CA 1
ATOM 6711 C C . LYS B 1 407 ? 21.864 130.983 7.245 1.00 49.22 407 LYS B C 1
ATOM 6712 O O . LYS B 1 407 ? 20.724 130.783 6.828 1.00 50.02 407 LYS B O 1
ATOM 6718 N N . SER B 1 408 ? 22.943 130.495 6.645 1.00 46.88 408 SER B N 1
ATOM 6719 C CA . SER B 1 408 ? 22.831 129.647 5.464 1.00 46.08 408 SER B CA 1
ATOM 6720 C C . SER B 1 408 ? 23.712 128.427 5.683 1.00 44.71 408 SER B C 1
ATOM 6721 O O . SER B 1 408 ? 24.391 128.334 6.699 1.00 44.71 408 SER B O 1
ATOM 6724 N N . LYS B 1 409 ? 23.707 127.491 4.742 1.00 43.05 409 LYS B N 1
ATOM 6725 C CA . LYS B 1 409 ? 24.515 126.287 4.897 1.00 41.06 409 LYS B CA 1
ATOM 6726 C C . LYS B 1 409 ? 25.453 126.122 3.727 1.00 40.96 409 LYS B C 1
ATOM 6727 O O . LYS B 1 409 ? 25.429 126.916 2.794 1.00 42.85 409 LYS B O 1
ATOM 6733 N N . ALA B 1 410 ? 26.291 125.096 3.775 1.00 41.36 410 ALA B N 1
ATOM 6734 C CA . ALA B 1 410 ? 27.212 124.832 2.670 1.00 39.46 410 ALA B CA 1
ATOM 6735 C C . ALA B 1 410 ? 27.443 123.333 2.531 1.00 37.48 410 ALA B C 1
ATOM 6736 O O . ALA B 1 410 ? 27.908 122.681 3.459 1.00 37.82 410 ALA B O 1
ATOM 6738 N N . VAL B 1 411 ? 27.101 122.781 1.377 1.00 35.45 411 VAL B N 1
ATOM 6739 C CA . VAL B 1 411 ? 27.312 121.362 1.150 1.00 33.24 411 VAL B CA 1
ATOM 6740 C C . VAL B 1 411 ? 28.540 121.177 0.271 1.00 33.25 411 VAL B C 1
ATOM 6741 O O . VAL B 1 411 ? 28.587 121.724 -0.829 1.00 35.25 411 VAL B O 1
ATOM 6745 N N . LEU B 1 412 ? 29.528 120.417 0.755 1.00 31.90 412 LEU B N 1
ATOM 6746 C CA . LEU B 1 412 ? 30.763 120.141 0.001 1.00 31.89 412 LEU B CA 1
ATOM 6747 C C . LEU B 1 412 ? 30.932 118.658 -0.298 1.00 31.20 412 LEU B C 1
ATOM 6748 O O . LEU B 1 412 ? 30.686 117.830 0.568 1.00 33.59 412 LEU B O 1
ATOM 6753 N N . GLU B 1 413 ? 31.346 118.317 -1.515 1.00 29.34 413 GLU B N 1
ATOM 6754 C CA . GLU B 1 413 ? 31.563 116.917 -1.862 1.00 29.06 413 GLU B CA 1
ATOM 6755 C C . GLU B 1 413 ? 32.950 116.784 -2.454 1.00 29.52 413 GLU B C 1
ATOM 6756 O O . GLU B 1 413 ? 33.414 117.671 -3.166 1.00 30.85 413 GLU B O 1
ATOM 6762 N N . PHE B 1 414 ? 33.613 115.673 -2.155 1.00 29.17 414 PHE B N 1
ATOM 6763 C CA . PHE B 1 414 ? 34.953 115.403 -2.663 1.00 26.76 414 PHE B CA 1
ATOM 6764 C C . PHE B 1 414 ? 35.365 114.042 -2.149 1.00 27.20 414 PHE B C 1
ATOM 6765 O O . PHE B 1 414 ? 34.814 113.548 -1.165 1.00 26.93 414 PHE B O 1
ATOM 6781 N N . LEU B 1 416 ? 38.495 111.298 -0.865 1.00 24.92 416 LEU B N 1
ATOM 6782 C CA . LEU B 1 416 ? 39.841 111.274 -0.291 1.00 21.58 416 LEU B CA 1
ATOM 6783 C C . LEU B 1 416 ? 40.373 109.862 -0.170 1.00 19.56 416 LEU B C 1
ATOM 6784 O O . LEU B 1 416 ? 39.660 108.940 0.208 1.00 17.40 416 LEU B O 1
ATOM 6789 N N . PRO B 1 417 ? 41.650 109.669 -0.503 1.00 21.06 417 PRO B N 1
ATOM 6790 C CA . PRO B 1 417 ? 42.195 108.317 -0.405 1.00 20.71 417 PRO B CA 1
ATOM 6791 C C . PRO B 1 417 ? 42.435 107.928 1.035 1.00 20.44 417 PRO B C 1
ATOM 6792 O O . PRO B 1 417 ? 42.685 108.789 1.871 1.00 21.10 417 PRO B O 1
ATOM 6796 N N . LYS B 1 418 ? 42.330 106.636 1.324 1.00 20.42 418 LYS B N 1
ATOM 6797 C CA . LYS B 1 418 ? 42.552 106.140 2.670 1.00 19.87 418 LYS B CA 1
ATOM 6798 C C . LYS B 1 418 ? 43.828 106.763 3.228 1.00 18.29 418 LYS B C 1
ATOM 6799 O O . LYS B 1 418 ? 44.796 106.997 2.490 1.00 16.82 418 LYS B O 1
ATOM 6805 N N . GLY B 1 419 ? 43.813 107.048 4.526 1.00 18.24 419 GLY B N 1
ATOM 6806 C CA . GLY B 1 419 ? 44.959 107.659 5.176 1.00 16.92 419 GLY B CA 1
ATOM 6807 C C . GLY B 1 419 ? 44.892 109.178 5.227 1.00 17.59 419 GLY B C 1
ATOM 6808 O O . GLY B 1 419 ? 45.661 109.802 5.946 1.00 18.45 419 GLY B O 1
ATOM 6809 N N . SER B 1 420 ? 43.986 109.794 4.476 1.00 17.38 420 SER B N 1
ATOM 6810 C CA . SER B 1 420 ? 43.892 111.249 4.498 1.00 18.75 420 SER B CA 1
ATOM 6811 C C . SER B 1 420 ? 42.679 111.658 5.323 1.00 20.04 420 SER B C 1
ATOM 6812 O O . SER B 1 420 ? 41.824 110.821 5.600 1.00 23.94 420 SER B O 1
ATOM 6815 N N . TYR B 1 421 ? 42.596 112.918 5.740 1.00 18.50 421 TYR B N 1
ATOM 6816 C CA . TYR B 1 421 ? 41.450 113.337 6.551 1.00 20.90 421 TYR B CA 1
ATOM 6817 C C . TYR B 1 421 ? 40.678 114.517 5.962 1.00 20.49 421 TYR B C 1
ATOM 6818 O O . TYR B 1 421 ? 41.233 115.344 5.239 1.00 20.39 421 TYR B O 1
ATOM 6827 N N . ALA B 1 422 ? 39.393 114.583 6.289 1.00 20.94 422 ALA B N 1
ATOM 6828 C CA . ALA B 1 422 ? 38.524 115.635 5.786 1.00 22.12 422 ALA B CA 1
ATOM 6829 C C . ALA B 1 422 ? 38.916 117.011 6.312 1.00 22.65 422 ALA B C 1
ATOM 6830 O O . ALA B 1 422 ? 38.829 118.007 5.580 1.00 24.48 422 ALA B O 1
ATOM 6832 N N . THR B 1 423 ? 39.344 117.067 7.574 1.00 20.11 423 THR B N 1
ATOM 6833 C CA . THR B 1 423 ? 39.762 118.329 8.190 1.00 16.85 423 THR B CA 1
ATOM 6834 C C . THR B 1 423 ? 40.807 119.040 7.322 1.00 16.01 423 THR B C 1
ATOM 6835 O O . THR B 1 423 ? 40.823 120.273 7.239 1.00 14.41 423 THR B O 1
ATOM 6839 N N . THR B 1 424 ? 41.664 118.263 6.664 1.00 13.63 424 THR B N 1
ATOM 6840 C CA . THR B 1 424 ? 42.691 118.838 5.808 1.00 13.95 424 THR B CA 1
ATOM 6841 C C . THR B 1 424 ? 42.124 119.670 4.684 1.00 15.60 424 THR B C 1
ATOM 6842 O O . THR B 1 424 ? 42.744 120.641 4.256 1.00 15.58 424 THR B O 1
ATOM 6846 N N . VAL B 1 425 ? 40.962 119.264 4.182 1.00 17.68 425 VAL B N 1
ATOM 6847 C CA . VAL B 1 425 ? 40.326 119.984 3.094 1.00 18.63 425 VAL B CA 1
ATOM 6848 C C . VAL B 1 425 ? 39.457 121.075 3.693 1.00 17.68 425 VAL B C 1
ATOM 6849 O O . VAL B 1 425 ? 39.514 122.222 3.254 1.00 16.71 425 VAL B O 1
ATOM 6853 N N . LEU B 1 426 ? 38.680 120.720 4.715 1.00 16.73 426 LEU B N 1
ATOM 6854 C CA . LEU B 1 426 ? 37.799 121.684 5.379 1.00 17.71 426 LEU B CA 1
ATOM 6855 C C . LEU B 1 426 ? 38.494 122.923 5.921 1.00 18.28 426 LEU B C 1
ATOM 6856 O O . LEU B 1 426 ? 37.920 124.010 5.944 1.00 19.19 426 LEU B O 1
ATOM 6861 N N . ARG B 1 427 ? 39.730 122.761 6.364 1.00 19.31 427 ARG B N 1
ATOM 6862 C CA . ARG B 1 427 ? 40.469 123.877 6.909 1.00 17.29 427 ARG B CA 1
ATOM 6863 C C . ARG B 1 427 ? 40.403 125.114 6.004 1.00 17.97 427 ARG B C 1
ATOM 6864 O O . ARG B 1 427 ? 39.965 126.179 6.425 1.00 17.46 427 ARG B O 1
ATOM 6872 N N . GLU B 1 428 ? 40.838 124.948 4.760 1.00 20.62 428 GLU B N 1
ATOM 6873 C CA . GLU B 1 428 ? 40.862 126.013 3.764 1.00 21.38 428 GLU B CA 1
ATOM 6874 C C . GLU B 1 428 ? 39.519 126.680 3.484 1.00 22.20 428 GLU B C 1
ATOM 6875 O O . GLU B 1 428 ? 39.476 127.820 3.027 1.00 24.17 428 GLU B O 1
ATOM 6881 N N . TYR B 1 429 ? 38.431 125.969 3.742 1.00 21.74 429 TYR B N 1
ATOM 6882 C CA . TYR B 1 429 ? 37.096 126.498 3.521 1.00 22.09 429 TYR B CA 1
ATOM 6883 C C . TYR B 1 429 ? 36.563 127.174 4.756 1.00 24.23 429 TYR B C 1
ATOM 6884 O O . TYR B 1 429 ? 36.046 128.276 4.679 1.00 24.28 429 TYR B O 1
ATOM 6901 N N . LYS B 1 431 ? 38.413 127.709 7.767 1.00 27.39 431 LYS B N 1
ATOM 6902 C CA . LYS B 1 431 ? 39.445 128.518 8.395 1.00 29.45 431 LYS B CA 1
ATOM 6903 C C . LYS B 1 431 ? 39.113 128.889 9.842 1.00 30.71 431 LYS B C 1
ATOM 6904 O O . LYS B 1 431 ? 39.070 130.067 10.184 1.00 32.41 431 LYS B O 1
ATOM 6910 N N . VAL B 1 432 ? 38.888 127.887 10.688 1.00 31.14 432 VAL B N 1
ATOM 6911 C CA . VAL B 1 432 ? 38.562 128.121 12.096 1.00 31.46 432 VAL B CA 1
ATOM 6912 C C . VAL B 1 432 ? 39.480 127.308 13.011 1.00 33.94 432 VAL B C 1
ATOM 6913 O O . VAL B 1 432 ? 40.351 126.578 12.547 1.00 34.00 432 VAL B O 1
ATOM 6917 N N . ASN B 1 433 ? 39.273 127.417 14.318 1.00 35.74 433 ASN B N 1
ATOM 6918 C CA . ASN B 1 433 ? 40.098 126.660 15.243 1.00 39.33 433 ASN B CA 1
ATOM 6919 C C . ASN B 1 433 ? 39.796 125.180 15.003 1.00 39.69 433 ASN B C 1
ATOM 6920 O O . ASN B 1 433 ? 38.645 124.763 15.066 1.00 40.01 433 ASN B O 1
ATOM 6925 N N . PRO B 1 434 ? 40.830 124.367 14.728 1.00 40.86 434 PRO B N 1
ATOM 6926 C CA . PRO B 1 434 ? 40.639 122.932 14.478 1.00 41.80 434 PRO B CA 1
ATOM 6927 C C . PRO B 1 434 ? 39.769 122.211 15.496 1.00 44.01 434 PRO B C 1
ATOM 6928 O O . PRO B 1 434 ? 39.047 121.278 15.149 1.00 44.30 434 PRO B O 1
ATOM 6932 N N . LEU B 1 435 ? 39.831 122.643 16.751 1.00 45.64 435 LEU B N 1
ATOM 6933 C CA . LEU B 1 435 ? 39.038 122.002 17.785 1.00 48.15 435 LEU B CA 1
ATOM 6934 C C . LEU B 1 435 ? 37.538 122.158 17.538 1.00 51.05 435 LEU B C 1
ATOM 6935 O O . LEU B 1 435 ? 36.733 121.385 18.060 1.00 51.97 435 LEU B O 1
ATOM 6940 N N . GLN B 1 436 ? 37.162 123.154 16.741 1.00 53.28 436 GLN B N 1
ATOM 6941 C CA . GLN B 1 436 ? 35.754 123.380 16.439 1.00 55.02 436 GLN B CA 1
ATOM 6942 C C . GLN B 1 436 ? 35.287 122.558 15.250 1.00 56.11 436 GLN B C 1
ATOM 6943 O O . GLN B 1 436 ? 34.236 122.826 14.663 1.00 56.05 436 GLN B O 1
#

CATH classification: 3.30.2350.20 (+2 more: 3.30.70.3160, 1.10.1510.30)

Radius of gyration: 35.85 Å; Cα contacts (8 Å, |Δi|>4): 1755; chains: 2; bounding box: 100×77×70 Å

Sequence (856 aa):
EVPEIEKQIGINLYSTDTTGLGGQLRQEIEDFIVKEITNREEGEEGKYLIVELTKRDWDTHHLTRTLSRILQVSQKRISVAGTKDKRALTTQKISIFDTDASEIEKIHLKDIELKVLGRSRKSVELGDLWGNDFRITVRNIENSPEETEALLKKTTDEILAQGGVPNFFGIQRFGSVRPVTHLVGKAIVEGNFEKAALLYIAEPFPEEPEETKNARQFVKDTLDFKEGLKTYPLRLGHERANHLIANPEDYSGSFRVLPQNLYRFVHGYQSYIYNIILCRRIEAGIPLNRAVEGDIVCFRNEVGLPDSSKTEKVTSETVNANRLLKLGRAFITAPLPGYNTEFASGIPGEIENGVLKELGVSLEGFNIEKFPESSKGTRREVLLEVKPKFEAGEDELNPGKSKAVLEFLPKGSYATTVLREYKVNPLQEVPEIEKQIGINLYSTDTTGLGGQLRQEIEDFIVKEITNREEGEEGKYLIVELTKRDWDTHHLTRTLSRILQVSQKRISVAGTKDKRALTTQKISIFDTDASEIEKIHLKDIELKVLGRSRKSVELGDLWGNDFRITVRNIENSPEETEALLKKTTDEILAQGGVPNFFGIQRFGSVRPVTHLVGKAIVEGNFEKAALLYIAEPFPEEPEETKNARQFVKDTLDFKEGLKTYPLRLGHERANHLIANPEDYSGSFRVLPQNLYRFVHGYQSYIYNIILCRRIEAGIPLNRAVEGDIVCFRNEVGLPDSSKTEKVTSETVNANRLLKLGRAFITAPLPGYNTEFASGIPGEIENGVLKELGVSLEGFNIEKFPESSKGTRREVLLEVKPKFEAGEDELNPGKSKAVLEFLPKGSYATTVLREYKVNPLQ

Secondary structure (DSSP, 8-state):
---HHHHTTT--S-SS-S-----BS-SSGGGEEEEEEE----BS-SSEEEEEEEEES--HHHHHHHHHHHHT--GGGEEESS---SSSEEEEEEEEET--HHHHTS---TTEEEEEEEEESS---TT-EEEEEEEEEEEEESS-HHHHHHHHHHHHHHHHHHTEEE----TTTT-SSS--HHHHHHHHHHT-HHHHHHHHHS---TTS-TTHHHHHHHHHHH--HHHHHHHS-TT-HHHH--HHHHSTT-GGGGGTTS-HHHH--HHHHHHHHHHHHHHHHHHTT--SSS--TT--EE-B-SSS-B-SSS-PPP-TTGGG--TTGGGTS-EEB--B-SSS-----SHHHHHHHHHHHHTT--GGGSS-SS-------B--BSEEE---B--EEE-TTSTT-EEEEEB--BTT--THHHHTT----TT-/---HHHHHTT----S--SPP---BS-SSGGGEEEEEEES---BS-SSEEEEEEEEES--HHHHHHHHHHHHSS-TTTEEES----SSSEEEEEEEEES--TTHHHH---TTEEEEEEEEESS---TT-EEEEEEEEEEEEESS-HHHHHHHHHHHHHHHHHHTSEE----GGGG-SS---HHHHHHHHHHT-HHHHHHHHHS---TTS-HHHHHHHHHHHHH--HHHHHHHS-GGGHHHH--HHHHSTT-HHHHSTTS-SGGG--HHHHHHHHHHHHHHHHHHS---TT---SS--EEEE-TTS-EEEEEEE---TTTS---HHHHTTS-EEEEEE--SS-----HHHHHHHHHHHHHTT--GGGGS-SS-------EEEESEE----B--EE--SSSTTSEEEEEE--BTT--THHHHTT----TT-

B-factor: mean 43.76, std 17.2, range [1.0, 96.53]

Organism: Methanosarcina mazei (strain ATCC BAA-159 / DSM 3647 / Goe1 / Go1 / JCM 11833 / OCM 88) (NCBI:txid192952)

Solvent-accessible surface area: 40377 Å² total

Nearest PDB structures (foldseek):
  1z2z-assembly2_B  TM=1.002E+00  e=2.273E-82  Methanosarcina mazei
  7mzv-assembly1_A  TM=7.595E-01  e=2.035E-22  Saccharomyces cerevisiae
  1szw-assembly1_A  TM=7.825E-01  e=8.653E-21  Escherichia coli
  1si7-assembly1_A  TM=6.964E-01  e=1.558E-21  Escherichia coli
  1szw-assembly2_B  TM=7.243E-01  e=1.072E-20  Escherichia coli

Foldseek 3Di:
DADPLQVVQQADDWLAPFDQQDFDFLPDQAQKEKEFAFPDAADADAQKWKKKKWATLAFVVVVLVVVCVVVVHDSVQKDFQDGDDNSHTYIGMIIGGRDDPVSVVPDDDPRMDIDTRHHHNDGRYHNRTWAMWIKHKGWDGPDALVVLVVSVVRLQVSQVVLQHTWPADDSCNCDPQDNCLLVLLVCLLVPHLVRSLLVVLAPADPRDDVQVSVLRVVCSVVVPLVVSLVRHDVVCVLSNLPCCVVPPPVSLCSLVSDPVVSNCSNLSVLSSLQSNLLVLCSVVVPRFLADDAQQKKFFAPVPLHTFQPDIDTHHPPCRVCSVVSVVSGIGRWTWSAFQQDDQTDDPSSCSSCVSCVVVVHDNVSQQRPSPNVRDNIGIGGTHFRKNWDKDKHCDPVDPPIIMMIIIIHTPPDDPVSRVCSNPDDPVD/DADPLFVVLQADDFLAPFDFQDFDFLPAQALKEKEFAFDDAAAADAQKWKKKKKATQDWPVRVLCVVCVQPVHDSVQKEFQDTDDNSYIYIGMIIGGNDDQVSVVPDDDPRIDMDTRHGHHDGRYHPRGFGIKIKHKGDDGLDALVVLVVRVVSLLVSCVVLQFTFFADGQVLCPVQANCLLVLLQCLLVVNLVVSLLCVLQVQDDSDDPQNNVLSVVCSPPVCLPVSCVSPDVVCVLNNLPVCVVPPPLSLCSNVSDDLVSNCSNLSNLSSLQSNLLVLCSVVVPRFLADDQQQKKFFADVSRHTDQVHIDGDHPVCRVCSVCSVVVGMFGKAKSAFLAEDAGDDPSNCSSVVSCVVSVGDRCSLCRPSPNSGDNITIGGRRFGKNKDKDWAADPPDPPRTMIIIIIHTPPGDPCSRSCSSPDDSVD